Protein AF-0000000078825513 (afdb_homodimer)

Structure (mmCIF, N/CA/C/O backbone):
data_AF-0000000078825513-model_v1
#
loop_
_entity.id
_entity.type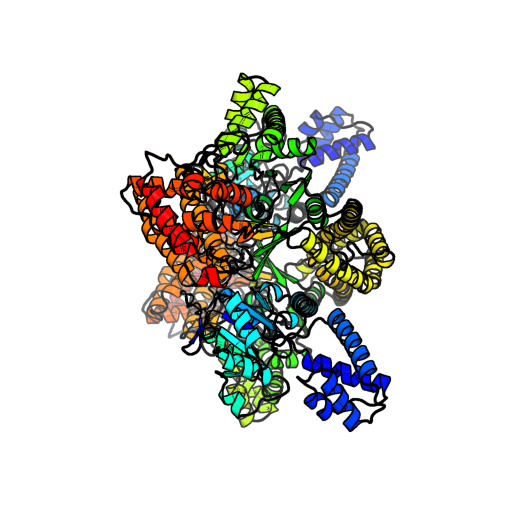
_entity.pdbx_description
1 polymer 'Uncharacterized protein'
#
loop_
_atom_site.group_PDB
_atom_site.id
_atom_site.type_symbol
_atom_site.label_atom_id
_atom_site.label_alt_id
_atom_site.label_comp_id
_atom_site.label_asym_id
_atom_site.label_entity_id
_atom_site.label_seq_id
_atom_site.pdbx_PDB_ins_code
_atom_site.Cartn_x
_atom_site.Cartn_y
_atom_site.Cartn_z
_atom_site.occupancy
_atom_site.B_iso_or_equiv
_atom_site.auth_seq_id
_atom_site.auth_comp_id
_atom_site.auth_asym_id
_atom_site.auth_atom_id
_atom_site.pdbx_PDB_model_num
ATOM 1 N N . MET A 1 1 ? 14.75 -31.297 -30.188 1 24.42 1 MET A N 1
ATOM 2 C CA . MET A 1 1 ? 13.555 -30.5 -29.906 1 24.42 1 MET A CA 1
ATOM 3 C C . MET A 1 1 ? 13.883 -29.016 -29.891 1 24.42 1 MET A C 1
ATOM 5 O O . MET A 1 1 ? 14.711 -28.562 -29.109 1 24.42 1 MET A O 1
ATOM 9 N N . SER A 1 2 ? 13.672 -28.344 -31.016 1 26.52 2 SER A N 1
ATOM 10 C CA . SER A 1 2 ? 14.188 -27.031 -31.375 1 26.52 2 SER A CA 1
ATOM 11 C C . SER A 1 2 ? 13.641 -25.953 -30.469 1 26.52 2 SER A C 1
ATOM 13 O O . SER A 1 2 ? 12.445 -25.938 -30.156 1 26.52 2 SER A O 1
ATOM 15 N N . LYS A 1 3 ? 14.375 -25.375 -29.625 1 41.88 3 LYS A N 1
ATOM 16 C CA . LYS A 1 3 ? 14.219 -24.312 -28.625 1 41.88 3 LYS A CA 1
ATOM 17 C C . LYS A 1 3 ? 13.586 -23.078 -29.234 1 41.88 3 LYS A C 1
ATOM 19 O O . LYS A 1 3 ? 14.078 -22.547 -30.25 1 41.88 3 LYS A O 1
ATOM 24 N N . VAL A 1 4 ? 12.258 -23.031 -29.438 1 36.25 4 VAL A N 1
ATOM 25 C CA . VAL A 1 4 ? 11.5 -21.953 -30.062 1 36.25 4 VAL A CA 1
ATOM 26 C C . VAL A 1 4 ? 11.562 -20.703 -29.188 1 36.25 4 VAL A C 1
ATOM 28 O O . VAL A 1 4 ? 11.695 -20.797 -27.969 1 36.25 4 VAL A O 1
ATOM 31 N N . GLN A 1 5 ? 11.727 -19.406 -29.938 1 39.06 5 GLN A N 1
ATOM 32 C CA . GLN A 1 5 ? 11.922 -18.031 -29.5 1 39.06 5 GLN A CA 1
ATOM 33 C C . GLN A 1 5 ? 10.656 -17.484 -28.828 1 39.06 5 GLN A C 1
ATOM 35 O O . GLN A 1 5 ? 9.578 -17.484 -29.438 1 39.06 5 GLN A O 1
ATOM 40 N N . ARG A 1 6 ? 10.602 -17.406 -27.641 1 48.25 6 ARG A N 1
ATOM 41 C CA . ARG A 1 6 ? 9.492 -16.797 -26.938 1 48.25 6 ARG A CA 1
ATOM 42 C C . ARG A 1 6 ? 9.336 -15.328 -27.312 1 48.25 6 ARG A C 1
ATOM 44 O O . ARG A 1 6 ? 10.32 -14.664 -27.641 1 48.25 6 ARG A O 1
ATOM 51 N N . GLY A 1 7 ? 8.469 -14.797 -28.141 1 42.25 7 GLY A N 1
ATOM 52 C CA . GLY A 1 7 ? 8.188 -13.5 -28.75 1 42.25 7 GLY A CA 1
ATOM 53 C C . GLY A 1 7 ? 8.406 -12.336 -27.797 1 42.25 7 GLY A C 1
ATOM 54 O O . GLY A 1 7 ? 8.797 -11.25 -28.234 1 42.25 7 GLY A O 1
ATOM 55 N N . GLU A 1 8 ? 7.668 -12.062 -26.875 1 48.53 8 GLU A N 1
ATOM 56 C CA . GLU A 1 8 ? 7.695 -10.711 -26.344 1 48.53 8 GLU A CA 1
ATOM 57 C C . GLU A 1 8 ? 8.844 -10.531 -25.344 1 48.53 8 GLU A C 1
ATOM 59 O O . GLU A 1 8 ? 8.898 -11.219 -24.328 1 48.53 8 GLU A O 1
ATOM 64 N N . CYS A 1 9 ? 9.953 -10.422 -26 1 54.16 9 CYS A N 1
ATOM 65 C CA . CYS A 1 9 ? 11.25 -10.203 -25.375 1 54.16 9 CYS A CA 1
ATOM 66 C C . CYS A 1 9 ? 11.234 -8.969 -24.484 1 54.16 9 CYS A C 1
ATOM 68 O O . CYS A 1 9 ? 10.906 -7.871 -24.938 1 54.16 9 CYS A O 1
ATOM 70 N N . LEU A 1 10 ? 11.523 -9.047 -23.047 1 68.06 10 LEU A N 1
ATOM 71 C CA . LEU A 1 10 ? 11.258 -7.902 -22.188 1 68.06 10 LEU A CA 1
ATOM 72 C C . LEU A 1 10 ? 12.523 -7.074 -21.984 1 68.06 10 LEU A C 1
ATOM 74 O O . LEU A 1 10 ? 12.461 -5.844 -21.938 1 68.06 10 LEU A O 1
ATOM 78 N N . ILE A 1 11 ? 13.891 -7.812 -22.094 1 84.88 11 ILE A N 1
ATOM 79 C CA . ILE A 1 11 ? 15.133 -7.094 -21.828 1 84.88 11 ILE A CA 1
ATOM 80 C C . ILE A 1 11 ? 16.141 -7.375 -22.953 1 84.88 11 ILE A C 1
ATOM 82 O O . ILE A 1 11 ? 16.359 -8.531 -23.312 1 84.88 11 ILE A O 1
ATOM 86 N N . ASN A 1 12 ? 16.734 -6.453 -23.734 1 90.44 12 ASN A N 1
ATOM 87 C CA . ASN A 1 12 ? 17.891 -6.555 -24.641 1 90.44 12 ASN A CA 1
ATOM 88 C C . ASN A 1 12 ? 19.188 -6.215 -23.922 1 90.44 12 ASN A C 1
ATOM 90 O O . ASN A 1 12 ? 19.625 -5.059 -23.922 1 90.44 12 ASN A O 1
ATOM 94 N N . PHE A 1 13 ? 19.859 -7.254 -23.406 1 93.62 13 PHE A N 1
ATOM 95 C CA . PHE A 1 13 ? 21.062 -7.066 -22.609 1 93.62 13 PHE A CA 1
ATOM 96 C C . PHE A 1 13 ? 22.312 -7.125 -23.484 1 93.62 13 PHE A C 1
ATOM 98 O O . PHE A 1 13 ? 22.719 -8.203 -23.938 1 93.62 13 PHE A O 1
ATOM 105 N N . GLU A 1 14 ? 22.984 -5.969 -23.766 1 91.12 14 GLU A N 1
ATOM 106 C CA . GLU A 1 14 ? 24.188 -5.852 -24.594 1 91.12 14 GLU A CA 1
ATOM 107 C C . GLU A 1 14 ? 24.016 -6.57 -25.922 1 91.12 14 GLU A C 1
ATOM 109 O O . GLU A 1 14 ? 24.828 -7.414 -26.297 1 91.12 14 GLU A O 1
ATOM 114 N N . SER A 1 15 ? 22.891 -6.523 -26.578 1 88.38 15 SER A N 1
ATOM 115 C CA . SER A 1 15 ? 22.578 -6.988 -27.922 1 88.38 15 SER A CA 1
ATOM 116 C C . SER A 1 15 ? 22.062 -8.43 -27.906 1 88.38 15 SER A C 1
ATOM 118 O O . SER A 1 15 ? 21.953 -9.062 -28.953 1 88.38 15 SER A O 1
ATOM 120 N N . LYS A 1 16 ? 21.922 -9.023 -26.734 1 92.12 16 LYS A N 1
ATOM 121 C CA . LYS A 1 16 ? 21.312 -10.344 -26.609 1 92.12 16 LYS A CA 1
ATOM 122 C C . LYS A 1 16 ? 19.844 -10.234 -26.172 1 92.12 16 LYS A C 1
ATOM 124 O O . LYS A 1 16 ? 19.531 -9.5 -25.234 1 92.12 16 LYS A O 1
ATOM 129 N N . GLN A 1 17 ? 19.047 -10.875 -26.875 1 90.5 17 GLN A N 1
ATOM 130 C CA . GLN A 1 17 ? 17.656 -10.945 -26.469 1 90.5 17 GLN A CA 1
ATOM 131 C C . GLN A 1 17 ? 17.453 -11.961 -25.344 1 90.5 17 GLN A C 1
ATOM 133 O O . GLN A 1 17 ? 17.688 -13.156 -25.531 1 90.5 17 GLN A O 1
ATOM 138 N N . ILE A 1 18 ? 16.969 -11.438 -24.203 1 93.56 18 ILE A N 1
ATOM 139 C CA . ILE A 1 18 ? 16.906 -12.297 -23.016 1 93.56 18 ILE A CA 1
ATOM 140 C C . ILE A 1 18 ? 15.445 -12.578 -22.672 1 93.56 18 ILE A C 1
ATOM 142 O O . ILE A 1 18 ? 14.648 -11.648 -22.5 1 93.56 18 ILE A O 1
ATOM 146 N N . TYR A 1 19 ? 15.195 -13.891 -22.516 1 88.94 19 TYR A N 1
ATOM 147 C CA . TYR A 1 19 ? 13.844 -14.281 -22.125 1 88.94 19 TYR A CA 1
ATOM 148 C C . TYR A 1 19 ? 13.844 -14.969 -20.766 1 88.94 19 TYR A C 1
ATOM 150 O O . TYR A 1 19 ? 12.797 -15.047 -20.109 1 88.94 19 TYR A O 1
ATOM 158 N N . ALA A 1 20 ? 15.008 -15.477 -20.375 1 93.25 20 ALA A N 1
ATOM 159 C CA . ALA A 1 20 ? 15.086 -16.219 -19.109 1 93.25 20 ALA A CA 1
ATOM 160 C C . ALA A 1 20 ? 16.453 -16.016 -18.453 1 93.25 20 ALA A C 1
ATOM 162 O O . ALA A 1 20 ? 17.422 -15.641 -19.109 1 93.25 20 ALA A O 1
ATOM 163 N N . ALA A 1 21 ? 16.422 -16.188 -17.172 1 97.5 21 ALA A N 1
ATOM 164 C CA . ALA A 1 21 ? 17.641 -16.188 -16.375 1 97.5 21 ALA A CA 1
ATOM 165 C C . ALA A 1 21 ? 17.703 -17.438 -15.492 1 97.5 21 ALA A C 1
ATOM 167 O O . ALA A 1 21 ? 16.734 -17.781 -14.82 1 97.5 21 ALA A O 1
ATOM 168 N N . ILE A 1 22 ? 18.828 -18.156 -15.578 1 98.56 22 ILE A N 1
ATOM 169 C CA . ILE A 1 22 ? 19.047 -19.375 -14.781 1 98.56 22 ILE A CA 1
ATOM 170 C C . ILE A 1 22 ? 20.188 -19.125 -13.789 1 98.56 22 ILE A C 1
ATOM 172 O O . ILE A 1 22 ? 21.281 -18.719 -14.172 1 98.56 22 ILE A O 1
ATOM 176 N N . PHE A 1 23 ? 19.875 -19.344 -12.516 1 98.81 23 PHE A N 1
ATOM 177 C CA . PHE A 1 23 ? 20.844 -19.062 -11.469 1 98.81 23 PHE A CA 1
ATOM 178 C C . PHE A 1 23 ? 21.359 -20.359 -10.859 1 98.81 23 PHE A C 1
ATOM 180 O O . PHE A 1 23 ? 20.578 -21.266 -10.539 1 98.81 23 PHE A O 1
ATOM 187 N N . ASP A 1 24 ? 22.703 -20.422 -10.703 1 97.81 24 ASP A N 1
ATOM 188 C CA . ASP A 1 24 ? 23.266 -21.328 -9.719 1 97.81 24 ASP A CA 1
ATOM 189 C C . ASP A 1 24 ? 23.016 -20.828 -8.297 1 97.81 24 ASP A C 1
ATOM 191 O O . ASP A 1 24 ? 22.672 -19.656 -8.102 1 97.81 24 ASP A O 1
ATOM 195 N N . MET A 1 25 ? 23.031 -21.719 -7.32 1 96.5 25 MET A N 1
ATOM 196 C CA . MET A 1 25 ? 22.656 -21.344 -5.961 1 96.5 25 MET A CA 1
ATOM 197 C C . MET A 1 25 ? 23.891 -21.047 -5.121 1 96.5 25 MET A C 1
ATOM 199 O O . MET A 1 25 ? 24.219 -19.875 -4.891 1 96.5 25 MET A O 1
ATOM 203 N N . ASP A 1 26 ? 24.734 -22.078 -4.867 1 93.44 26 ASP A N 1
ATOM 204 C CA . ASP A 1 26 ? 25.859 -21.984 -3.941 1 93.44 26 ASP A CA 1
ATOM 205 C C . ASP A 1 26 ? 27.031 -21.219 -4.566 1 93.44 26 ASP A C 1
ATOM 207 O O . ASP A 1 26 ? 27.516 -21.578 -5.641 1 93.44 26 ASP A O 1
ATOM 211 N N . GLY A 1 27 ? 27.422 -20.188 -3.889 1 94.75 27 GLY A N 1
ATOM 212 C CA . GLY A 1 27 ? 28.516 -19.375 -4.379 1 94.75 27 GLY A CA 1
ATOM 213 C C . GLY A 1 27 ? 28.078 -18.297 -5.344 1 94.75 27 GLY A C 1
ATOM 214 O O . GLY A 1 27 ? 28.797 -17.328 -5.574 1 94.75 27 GLY A O 1
ATOM 215 N N . THR A 1 28 ? 26.859 -18.438 -5.902 1 97.5 28 THR A N 1
ATOM 216 C CA . THR A 1 28 ? 26.328 -17.469 -6.855 1 97.5 28 THR A CA 1
ATOM 217 C C . THR A 1 28 ? 25.281 -16.578 -6.195 1 97.5 28 THR A C 1
ATOM 219 O O . THR A 1 28 ? 25.469 -15.367 -6.074 1 97.5 28 THR A O 1
ATOM 222 N N . MET A 1 29 ? 24.219 -17.141 -5.664 1 98.06 29 MET A N 1
ATOM 223 C CA . MET A 1 29 ? 23.172 -16.391 -4.977 1 98.06 29 MET A CA 1
ATOM 224 C C . MET A 1 29 ? 23.516 -16.219 -3.498 1 98.06 29 MET A C 1
ATOM 226 O O . MET A 1 29 ? 23.25 -15.172 -2.914 1 98.06 29 MET A O 1
ATOM 230 N N . PHE A 1 30 ? 24.047 -17.344 -2.936 1 97 30 PHE A N 1
ATOM 231 C CA . PHE A 1 30 ? 24.312 -17.391 -1.501 1 97 30 PHE A CA 1
ATOM 232 C C . PHE A 1 30 ? 25.797 -17.578 -1.221 1 97 30 PHE A C 1
ATOM 234 O O . PHE A 1 30 ? 26.469 -18.312 -1.945 1 97 30 PHE A O 1
ATOM 241 N N . ASP A 1 31 ? 26.25 -16.969 -0.209 1 95.31 31 ASP A N 1
ATOM 242 C CA . ASP A 1 31 ? 27.641 -17.109 0.197 1 95.31 31 ASP A CA 1
ATOM 243 C C . ASP A 1 31 ? 27.844 -18.375 1.033 1 95.31 31 ASP A C 1
ATOM 245 O O . ASP A 1 31 ? 28.375 -18.312 2.143 1 95.31 31 ASP A O 1
ATOM 249 N N . THR A 1 32 ? 27.422 -19.453 0.497 1 92.06 32 THR A N 1
ATOM 250 C CA . THR A 1 32 ? 27.422 -20.719 1.213 1 92.06 32 THR A CA 1
ATOM 251 C C . THR A 1 32 ? 28.812 -21.344 1.227 1 92.06 32 THR A C 1
ATOM 253 O O . THR A 1 32 ? 29.156 -22.109 2.137 1 92.06 32 THR A O 1
ATOM 256 N N . GLU A 1 33 ? 29.641 -21.031 0.26 1 89.75 33 GLU A N 1
ATOM 257 C CA . GLU A 1 33 ? 30.984 -21.594 0.197 1 89.75 33 GLU A CA 1
ATOM 258 C C . GLU A 1 33 ? 31.844 -21.094 1.349 1 89.75 33 GLU A C 1
ATOM 260 O O . GLU A 1 33 ? 32.562 -21.875 1.994 1 89.75 33 GLU A O 1
ATOM 265 N N . ARG A 1 34 ? 31.781 -19.828 1.571 1 91.19 34 ARG A N 1
ATOM 266 C CA . ARG A 1 34 ? 32.531 -19.266 2.693 1 91.19 34 ARG A CA 1
ATOM 267 C C . ARG A 1 34 ? 31.984 -19.781 4.023 1 91.19 34 ARG A C 1
ATOM 269 O O . ARG A 1 34 ? 32.75 -20.016 4.957 1 91.19 34 ARG A O 1
ATOM 276 N N . LEU A 1 35 ? 30.719 -19.859 4.07 1 92.06 35 LEU A N 1
ATOM 277 C CA . LEU A 1 35 ? 30.125 -20.438 5.273 1 92.06 35 LEU A CA 1
ATOM 278 C C . LEU A 1 35 ? 30.641 -21.844 5.516 1 92.06 35 LEU A C 1
ATOM 280 O O . LEU A 1 35 ? 31.031 -22.188 6.637 1 92.06 35 LEU A O 1
ATOM 284 N N . ARG A 1 36 ? 30.641 -22.672 4.477 1 89.19 36 ARG A N 1
ATOM 285 C CA . ARG A 1 36 ? 31.125 -24.047 4.566 1 89.19 36 ARG A CA 1
ATOM 286 C C . ARG A 1 36 ? 32.594 -24.094 4.984 1 89.19 36 ARG A C 1
ATOM 288 O O . ARG A 1 36 ? 32.969 -24.906 5.828 1 89.19 36 ARG A O 1
ATOM 295 N N . ILE A 1 37 ? 33.344 -23.25 4.426 1 90.81 37 ILE A N 1
ATOM 296 C CA . ILE A 1 37 ? 34.781 -23.172 4.738 1 90.81 37 ILE A CA 1
ATOM 297 C C . ILE A 1 37 ? 34.969 -22.844 6.223 1 90.81 37 ILE A C 1
ATOM 299 O O . ILE A 1 37 ? 35.719 -23.516 6.918 1 90.81 37 ILE A O 1
ATOM 303 N N . ASN A 1 38 ? 34.25 -21.875 6.672 1 93.19 38 ASN A N 1
ATOM 304 C CA . ASN A 1 38 ? 34.344 -21.469 8.07 1 93.19 38 ASN A CA 1
ATOM 305 C C . ASN A 1 38 ? 33.906 -22.578 9.016 1 93.19 38 ASN A C 1
ATOM 307 O O . ASN A 1 38 ? 34.531 -22.781 10.062 1 93.19 38 ASN A O 1
ATOM 311 N N . MET A 1 39 ? 32.906 -23.328 8.625 1 93.19 39 MET A N 1
ATOM 312 C CA . MET A 1 39 ? 32.406 -24.406 9.469 1 93.19 39 MET A CA 1
ATOM 313 C C . MET A 1 39 ? 33.375 -25.578 9.492 1 93.19 39 MET A C 1
ATOM 315 O O . MET A 1 39 ? 33.562 -26.219 10.531 1 93.19 39 MET A O 1
ATOM 319 N N . LEU A 1 40 ? 34 -25.875 8.383 1 93.25 40 LEU A N 1
ATOM 320 C CA . LEU A 1 40 ? 35 -26.938 8.312 1 93.25 40 LEU A CA 1
ATOM 321 C C . LEU A 1 40 ? 36.219 -26.594 9.148 1 93.25 40 LEU A C 1
ATOM 323 O O . LEU A 1 40 ? 36.75 -27.438 9.859 1 93.25 40 LEU A O 1
ATOM 327 N N . LYS A 1 41 ? 36.594 -25.328 9.016 1 94.25 41 LYS A N 1
ATOM 328 C CA . LYS A 1 41 ? 37.719 -24.859 9.812 1 94.25 41 LYS A CA 1
ATOM 329 C C . LYS A 1 41 ? 37.438 -25 11.305 1 94.25 41 LYS A C 1
ATOM 331 O O . LYS A 1 41 ? 38.25 -25.547 12.055 1 94.25 41 LYS A O 1
ATOM 336 N N . SER A 1 42 ? 36.344 -24.562 11.719 1 94.88 42 SER A N 1
ATOM 337 C CA . SER A 1 42 ? 35.969 -24.609 13.125 1 94.88 42 SER A CA 1
ATOM 338 C C . SER A 1 42 ? 35.812 -26.047 13.617 1 94.88 42 SER A C 1
ATOM 340 O O . SER A 1 42 ? 36.219 -26.359 14.734 1 94.88 42 SER A O 1
ATOM 342 N N . SER A 1 43 ? 35.219 -26.875 12.758 1 95.69 43 SER A N 1
ATOM 343 C CA . SER A 1 43 ? 35 -28.281 13.125 1 95.69 43 SER A CA 1
ATOM 344 C C . SER A 1 43 ? 36.312 -29.031 13.234 1 95.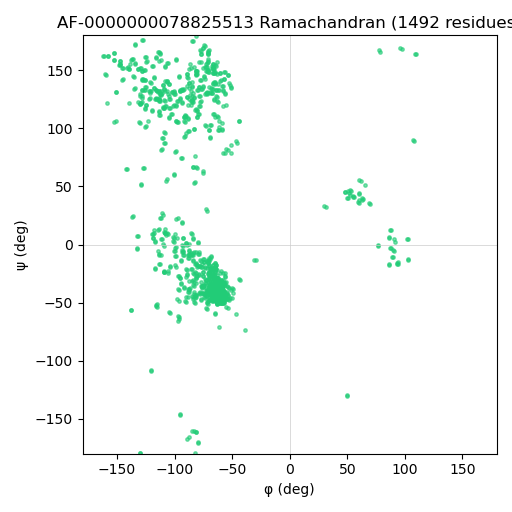69 43 SER A C 1
ATOM 346 O O . SER A 1 43 ? 36.5 -29.859 14.141 1 95.69 43 SER A O 1
ATOM 348 N N . SER A 1 44 ? 37.188 -28.797 12.312 1 95.81 44 SER A N 1
ATOM 349 C CA . SER A 1 44 ? 38.531 -29.422 12.359 1 95.81 44 SER A CA 1
ATOM 350 C C . SER A 1 44 ? 39.281 -29 13.617 1 95.81 44 SER A C 1
ATOM 352 O O . SER A 1 44 ? 39.938 -29.828 14.258 1 95.81 44 SER A O 1
ATOM 354 N N . LYS A 1 45 ? 39.125 -27.703 13.938 1 95.75 45 LYS A N 1
ATOM 355 C CA . LYS A 1 45 ? 39.781 -27.188 15.148 1 95.75 45 LYS A CA 1
ATOM 356 C C . LYS A 1 45 ? 39.188 -27.859 16.391 1 95.75 45 LYS A C 1
ATOM 358 O O . LYS A 1 45 ? 39.938 -28.219 17.312 1 95.75 45 LYS A O 1
ATOM 363 N N . LEU A 1 46 ? 38 -28.031 16.391 1 95.75 46 LEU A N 1
ATOM 364 C CA . LEU A 1 46 ? 37.344 -28.609 17.547 1 95.75 46 LEU A CA 1
ATOM 365 C C . LEU A 1 46 ? 37.656 -30.094 17.688 1 95.75 46 LEU A C 1
ATOM 367 O O . LEU A 1 46 ? 37.969 -30.578 18.781 1 95.75 46 LEU A O 1
ATOM 371 N N . ILE A 1 47 ? 37.656 -30.875 16.578 1 95.56 47 ILE A N 1
ATOM 372 C CA . ILE A 1 47 ? 37.75 -32.312 16.609 1 95.56 47 ILE A CA 1
ATOM 373 C C . ILE A 1 47 ? 39.219 -32.75 16.562 1 95.56 47 ILE A C 1
ATOM 375 O O . ILE A 1 47 ? 39.625 -33.656 17.281 1 95.56 47 ILE A O 1
ATOM 379 N N . TYR A 1 48 ? 40 -32.156 15.688 1 94.25 48 TYR A N 1
ATOM 380 C CA . TYR A 1 48 ? 41.344 -32.562 15.422 1 94.25 48 TYR A CA 1
ATOM 381 C C . TYR A 1 48 ? 42.344 -31.656 16.172 1 94.25 48 TYR A C 1
ATOM 383 O O . TYR A 1 48 ? 43.5 -32.031 16.344 1 94.25 48 TYR A O 1
ATOM 391 N N . GLY A 1 49 ? 41.875 -30.484 16.609 1 93.56 49 GLY A N 1
ATOM 392 C CA . GLY A 1 49 ? 42.75 -29.578 17.344 1 93.56 49 GLY A CA 1
ATOM 393 C C . GLY A 1 49 ? 43.406 -28.547 16.469 1 93.56 49 GLY A C 1
ATOM 394 O O . GLY A 1 49 ? 44.062 -27.625 16.969 1 93.56 49 GLY A O 1
ATOM 395 N N . GLU A 1 50 ? 43.375 -28.812 15.188 1 93.44 50 GLU A N 1
ATOM 396 C CA . GLU A 1 50 ? 43.938 -27.875 14.234 1 93.44 50 GLU A CA 1
ATOM 397 C C . GLU A 1 50 ? 42.938 -27.531 13.125 1 93.44 50 GLU A C 1
ATOM 399 O O . GLU A 1 50 ? 42.219 -28.422 12.633 1 93.44 50 GLU A O 1
ATOM 404 N N . SER A 1 51 ? 42.938 -26.203 12.695 1 94.06 51 SER A N 1
ATOM 405 C CA . SER A 1 51 ? 42.094 -25.797 11.586 1 94.06 51 SER A CA 1
ATOM 406 C C . SER A 1 51 ? 42.656 -26.281 10.25 1 94.06 51 SER A C 1
ATOM 408 O O . SER A 1 51 ? 43.875 -26.328 10.055 1 94.06 51 SER A O 1
ATOM 410 N N . MET A 1 52 ? 41.75 -26.625 9.367 1 93.38 52 MET A N 1
ATOM 411 C CA . MET A 1 52 ? 42.188 -26.953 8.008 1 93.38 52 MET A CA 1
ATOM 412 C C . MET A 1 52 ? 42.875 -25.766 7.355 1 93.38 52 MET A C 1
ATOM 414 O O . MET A 1 52 ? 42.469 -24.609 7.578 1 93.38 52 MET A O 1
ATOM 418 N N . THR A 1 53 ? 43.781 -26.047 6.551 1 91.81 53 THR A N 1
ATOM 419 C CA . THR A 1 53 ? 44.5 -24.969 5.859 1 91.81 53 THR A CA 1
ATOM 420 C C . THR A 1 53 ? 43.625 -24.375 4.762 1 91.81 53 THR A C 1
ATOM 422 O O . THR A 1 53 ? 42.781 -25.062 4.18 1 91.81 53 THR A O 1
ATOM 425 N N . ASP A 1 54 ? 43.875 -23.109 4.492 1 89.62 54 ASP A N 1
ATOM 426 C CA . ASP A 1 54 ? 43.156 -22.422 3.432 1 89.62 54 ASP A CA 1
ATOM 427 C C . ASP A 1 54 ? 43.375 -23.094 2.084 1 89.62 54 ASP A C 1
ATOM 429 O O . ASP A 1 54 ? 42.438 -23.188 1.271 1 89.62 54 ASP A O 1
ATOM 433 N N . LYS A 1 55 ? 44.562 -23.531 1.91 1 88.19 55 LYS A N 1
ATOM 434 C CA . LYS A 1 55 ? 44.875 -24.188 0.652 1 88.19 55 LYS A CA 1
ATOM 435 C C . LYS A 1 55 ? 44.062 -25.469 0.467 1 88.19 55 LYS A C 1
ATOM 437 O O . LYS A 1 55 ? 43.5 -25.703 -0.605 1 88.19 55 LYS A O 1
ATOM 442 N N . LEU A 1 56 ? 44.094 -26.25 1.474 1 89.81 56 LEU A N 1
ATOM 443 C CA . LEU A 1 56 ? 43.312 -27.484 1.412 1 89.81 56 LEU A CA 1
ATOM 444 C C . LEU A 1 56 ? 41.844 -27.188 1.147 1 89.81 56 LEU A C 1
ATOM 446 O O . LEU A 1 56 ? 41.219 -27.859 0.333 1 89.81 56 LEU A O 1
ATOM 450 N N . LEU A 1 57 ? 41.406 -26.219 1.866 1 89.62 57 LEU A N 1
ATOM 451 C CA . LEU A 1 57 ? 40 -25.859 1.741 1 89.62 57 LEU A CA 1
ATOM 452 C C . LEU A 1 57 ? 39.688 -25.359 0.333 1 89.62 57 LEU A C 1
ATOM 454 O O . LEU A 1 57 ? 38.656 -25.734 -0.249 1 89.62 57 LEU A O 1
ATOM 458 N N . LEU A 1 58 ? 40.438 -24.562 -0.232 1 86.12 58 LEU A N 1
ATOM 459 C CA . LEU A 1 58 ? 40.281 -24.031 -1.584 1 86.12 58 LEU A CA 1
ATOM 460 C C . LEU A 1 58 ? 40.312 -25.156 -2.611 1 86.12 58 LEU A C 1
ATOM 462 O O . LEU A 1 58 ? 39.562 -25.172 -3.574 1 86.12 58 LEU A O 1
ATOM 466 N N . ASP A 1 59 ? 41.219 -26.109 -2.328 1 82.38 59 ASP A N 1
ATOM 467 C CA . ASP A 1 59 ? 41.406 -27.234 -3.238 1 82.38 59 ASP A CA 1
ATOM 468 C C . ASP A 1 59 ? 40.188 -28.172 -3.188 1 82.38 59 ASP A C 1
ATOM 470 O O . ASP A 1 59 ? 39.938 -28.906 -4.141 1 82.38 59 ASP A O 1
ATOM 474 N N . SER A 1 60 ? 39.531 -28.125 -2.158 1 82.44 60 SER A N 1
ATOM 475 C CA . SER A 1 60 ? 38.406 -29.016 -1.966 1 82.44 60 SER A CA 1
ATOM 476 C C . SER A 1 60 ? 37.094 -28.422 -2.533 1 82.44 60 SER A C 1
ATOM 478 O O . SER A 1 60 ? 36.094 -29.109 -2.598 1 82.44 60 SER A O 1
ATOM 480 N N . LEU A 1 61 ? 37.156 -27.141 -2.865 1 78.5 61 LEU A N 1
ATOM 481 C CA . LEU A 1 61 ? 35.969 -26.5 -3.41 1 78.5 61 LEU A CA 1
ATOM 482 C C . LEU A 1 61 ? 35.562 -27.125 -4.738 1 78.5 61 LEU A C 1
ATOM 484 O O . LEU A 1 61 ? 36.406 -27.25 -5.648 1 78.5 61 LEU A O 1
ATOM 488 N N . GLY A 1 62 ? 34.344 -27.562 -4.906 1 67.94 62 GLY A N 1
ATOM 489 C CA . GLY A 1 62 ? 33.781 -28.062 -6.16 1 67.94 62 GLY A CA 1
ATOM 490 C C . GLY A 1 62 ? 34.031 -29.547 -6.355 1 67.94 62 GLY A C 1
ATOM 491 O O . GLY A 1 62 ? 33.656 -30.109 -7.383 1 67.94 62 GLY A O 1
ATOM 492 N N . VAL A 1 63 ? 34.781 -30.156 -5.371 1 71.12 63 VAL A N 1
ATOM 493 C CA . VAL A 1 63 ? 35.031 -31.594 -5.5 1 71.12 63 VAL A CA 1
ATOM 494 C C . VAL A 1 63 ? 34.062 -32.375 -4.621 1 71.12 63 VAL A C 1
ATOM 496 O O . VAL A 1 63 ? 33.375 -31.797 -3.758 1 71.12 63 VAL A O 1
ATOM 499 N N . ASN A 1 64 ? 33.906 -33.625 -4.969 1 72.12 64 ASN A N 1
ATOM 500 C CA . ASN A 1 64 ? 32.969 -34.438 -4.164 1 72.12 64 ASN A CA 1
ATOM 501 C C . ASN A 1 64 ? 33.594 -34.781 -2.809 1 72.12 64 ASN A C 1
ATOM 503 O O . ASN A 1 64 ? 34.781 -34.531 -2.58 1 72.12 64 ASN A O 1
ATOM 507 N N . ALA A 1 65 ? 32.781 -35.344 -1.972 1 77.88 65 ALA A N 1
ATOM 508 C CA . ALA A 1 65 ? 33.188 -35.594 -0.586 1 77.88 65 ALA A CA 1
ATOM 509 C C . ALA A 1 65 ? 34.344 -36.594 -0.512 1 77.88 65 ALA A C 1
ATOM 511 O O . ALA A 1 65 ? 35.219 -36.438 0.316 1 77.88 65 ALA A O 1
ATOM 512 N N . LYS A 1 66 ? 34.281 -37.562 -1.423 1 80.56 66 LYS A N 1
ATOM 513 C CA . LYS A 1 66 ? 35.312 -38.594 -1.409 1 80.56 66 LYS A CA 1
ATOM 514 C C . LYS A 1 66 ? 36.656 -38 -1.768 1 80.56 66 LYS A C 1
ATOM 516 O O . LYS A 1 66 ? 37.656 -38.281 -1.099 1 80.56 66 LYS A O 1
ATOM 521 N N . MET A 1 67 ? 36.656 -37.219 -2.742 1 82.44 67 MET A N 1
ATOM 522 C CA . MET A 1 67 ? 37.906 -36.594 -3.178 1 82.44 67 MET A CA 1
ATOM 523 C C . MET A 1 67 ? 38.406 -35.625 -2.129 1 82.44 67 MET A C 1
ATOM 525 O O . MET A 1 67 ? 39.625 -35.531 -1.892 1 82.44 67 MET A O 1
ATOM 529 N N . ALA A 1 68 ? 37.562 -34.906 -1.59 1 87.25 68 ALA A N 1
ATOM 530 C CA . ALA A 1 68 ? 37.969 -33.969 -0.539 1 87.25 68 ALA A CA 1
ATOM 531 C C . ALA A 1 68 ? 38.594 -34.688 0.644 1 87.25 68 ALA A C 1
ATOM 533 O O . ALA A 1 68 ? 39.562 -34.219 1.229 1 87.25 68 ALA A O 1
ATOM 534 N N . GLU A 1 69 ? 38 -35.812 0.959 1 90.5 69 GLU A N 1
ATOM 535 C CA . GLU A 1 69 ? 38.562 -36.625 2.037 1 90.5 69 GLU A CA 1
ATOM 536 C C . GLU A 1 69 ? 39.969 -37.094 1.706 1 90.5 69 GLU A C 1
ATOM 538 O O . GLU A 1 69 ? 40.875 -37.062 2.564 1 90.5 69 GLU A O 1
ATOM 543 N N . GLU A 1 70 ? 40.156 -37.5 0.53 1 92.06 70 GLU A N 1
ATOM 544 C CA . GLU A 1 70 ? 41.469 -37.969 0.096 1 92.06 70 GLU A CA 1
ATOM 545 C C . GLU A 1 70 ? 42.5 -36.844 0.199 1 92.06 70 GLU A C 1
ATOM 547 O O . GLU A 1 70 ? 43.625 -37.094 0.634 1 92.06 70 GLU A O 1
ATOM 552 N N . LEU A 1 71 ? 42.125 -35.719 -0.154 1 92 71 LEU A N 1
ATOM 553 C CA . LEU A 1 71 ? 43 -34.562 -0.087 1 92 71 LEU A CA 1
ATOM 554 C C . LEU A 1 71 ? 43.375 -34.219 1.358 1 92 71 LEU A C 1
ATOM 556 O O . LEU A 1 71 ? 44.531 -33.906 1.654 1 92 71 LEU A O 1
ATOM 560 N N . ALA A 1 72 ? 42.438 -34.312 2.207 1 93.19 72 ALA A N 1
ATOM 561 C CA . ALA A 1 72 ? 42.656 -34.031 3.623 1 93.19 72 ALA A CA 1
ATOM 562 C C . ALA A 1 72 ? 43.594 -35.094 4.238 1 93.19 72 ALA A C 1
ATOM 564 O O . ALA A 1 72 ? 44.5 -34.75 5.004 1 93.19 72 ALA A O 1
ATOM 565 N N . LYS A 1 73 ? 43.375 -36.281 3.85 1 92.81 73 LYS A N 1
ATOM 566 C CA . LYS A 1 73 ? 44.188 -37.344 4.379 1 92.81 73 LYS A CA 1
ATOM 567 C C . LYS A 1 73 ? 45.625 -37.25 3.855 1 92.81 73 LYS A C 1
ATOM 569 O O . LYS A 1 73 ? 46.562 -37.625 4.559 1 92.81 73 LYS A O 1
ATOM 574 N N . LYS A 1 74 ? 45.719 -36.875 2.666 1 93.69 74 LYS A N 1
ATOM 575 C CA . LYS A 1 74 ? 47.031 -36.656 2.104 1 93.69 74 LYS A CA 1
ATOM 576 C C . LYS A 1 74 ? 47.812 -35.562 2.885 1 93.69 74 LYS A C 1
ATOM 578 O O . LYS A 1 74 ? 49.031 -35.656 3.059 1 93.69 74 LYS A O 1
ATOM 583 N N . GLN A 1 75 ? 47.156 -34.625 3.305 1 92.31 75 GLN A N 1
ATOM 584 C CA . GLN A 1 75 ? 47.75 -33.5 3.99 1 92.31 75 GLN A CA 1
ATOM 585 C C . GLN A 1 75 ? 47.969 -33.812 5.469 1 92.31 75 GLN A C 1
ATOM 587 O O . GLN A 1 75 ? 49 -33.469 6.039 1 92.31 75 GLN A O 1
ATOM 592 N N . TYR A 1 76 ? 47.031 -34.438 6.152 1 93.06 76 TYR A N 1
ATOM 593 C CA . TYR A 1 76 ? 47.031 -34.562 7.605 1 93.06 76 TYR A CA 1
ATOM 594 C C . TYR A 1 76 ? 47.25 -36 8.031 1 93.06 76 TYR A C 1
ATOM 596 O O . TYR A 1 76 ? 47.406 -36.281 9.219 1 93.06 76 TYR A O 1
ATOM 604 N N . GLY A 1 77 ? 47.219 -36.906 7.051 1 91.88 77 GLY A N 1
ATOM 605 C CA . GLY A 1 77 ? 47.438 -38.312 7.363 1 91.88 77 GLY A CA 1
ATOM 606 C C . GLY A 1 77 ? 46.188 -39.156 7.234 1 91.88 77 GLY A C 1
ATOM 607 O O . GLY A 1 77 ? 45.062 -38.625 7.25 1 91.88 77 GLY A O 1
ATOM 608 N N . GLU A 1 78 ? 46.312 -40.438 7.18 1 91.56 78 GLU A N 1
ATOM 609 C CA . GLU A 1 78 ? 45.25 -41.406 6.934 1 91.56 78 GLU A CA 1
ATOM 610 C C . GLU A 1 78 ? 44.281 -41.438 8.094 1 91.56 78 GLU A C 1
ATOM 612 O O . GLU A 1 78 ? 43.094 -41.781 7.906 1 91.56 78 GLU A O 1
ATOM 617 N N . ASN A 1 79 ? 44.688 -41.062 9.234 1 91.88 79 ASN A N 1
ATOM 618 C CA . ASN A 1 79 ? 43.844 -41.125 10.422 1 91.88 79 ASN A CA 1
ATOM 619 C C . ASN A 1 79 ? 43.094 -39.812 10.648 1 91.88 79 ASN A C 1
ATOM 621 O O . ASN A 1 79 ? 42.406 -39.656 11.664 1 91.88 79 ASN A O 1
ATOM 625 N N . TYR A 1 80 ? 43.219 -38.906 9.734 1 93.88 80 TYR A N 1
ATOM 626 C CA . TYR A 1 80 ? 42.469 -37.656 9.844 1 93.88 80 TYR A CA 1
ATOM 627 C C . TYR A 1 80 ? 40.969 -37.938 9.805 1 93.88 80 TYR A C 1
ATOM 629 O O . TYR A 1 80 ? 40.469 -38.531 8.867 1 93.88 80 TYR A O 1
ATOM 637 N N . PRO A 1 81 ? 40.25 -37.531 10.797 1 94.44 81 PRO A N 1
ATOM 638 C CA . PRO A 1 81 ? 38.812 -37.875 10.891 1 94.44 81 PRO A CA 1
ATOM 639 C C . PRO A 1 81 ? 37.938 -36.938 10.031 1 94.44 81 PRO A C 1
ATOM 641 O O . PRO A 1 81 ? 37.062 -36.281 10.547 1 94.44 81 PRO A O 1
ATOM 644 N N . TYR A 1 82 ? 38.094 -37.031 8.789 1 94.06 82 TYR A N 1
ATOM 645 C CA . TYR A 1 82 ? 37.438 -36.125 7.863 1 94.06 82 TYR A CA 1
ATOM 646 C C . TYR A 1 82 ? 35.906 -36.312 7.914 1 94.06 82 TYR A C 1
ATOM 648 O O . TYR A 1 82 ? 35.156 -35.312 7.848 1 94.06 82 TYR A O 1
ATOM 656 N N . GLU A 1 83 ? 35.469 -37.469 8.016 1 92.5 83 GLU A N 1
ATOM 657 C CA . GLU A 1 83 ? 34.031 -37.75 8.031 1 92.5 83 GLU A CA 1
ATOM 658 C C . GLU A 1 83 ? 33.375 -37.125 9.242 1 92.5 83 GLU A C 1
ATOM 660 O O . GLU A 1 83 ? 32.281 -36.562 9.125 1 92.5 83 GLU A O 1
ATOM 665 N N . ASP A 1 84 ? 34 -37.281 10.344 1 94.06 84 ASP A N 1
ATOM 666 C CA . ASP A 1 84 ? 33.469 -36.656 11.562 1 94.06 84 ASP A CA 1
ATOM 667 C C . ASP A 1 84 ? 33.5 -35.156 11.469 1 94.06 84 ASP A C 1
ATOM 669 O O . ASP A 1 84 ? 32.562 -34.469 11.945 1 94.06 84 ASP A O 1
ATOM 673 N N . ILE A 1 85 ? 34.5 -34.625 10.961 1 94.62 85 ILE A N 1
ATOM 674 C CA . ILE A 1 85 ? 34.625 -33.188 10.797 1 94.62 85 ILE A CA 1
ATOM 675 C C . ILE A 1 85 ? 33.531 -32.688 9.859 1 94.62 85 ILE A C 1
ATOM 677 O O . ILE A 1 85 ? 32.875 -31.656 10.141 1 94.62 85 ILE A O 1
ATOM 681 N N . ARG A 1 86 ? 33.281 -33.344 8.812 1 92.19 86 ARG A N 1
ATOM 682 C CA . ARG A 1 86 ? 32.25 -32.969 7.855 1 92.19 86 ARG A CA 1
ATOM 683 C C . ARG A 1 86 ? 30.875 -33 8.5 1 92.19 86 ARG A C 1
ATOM 685 O O . ARG A 1 86 ? 30.062 -32.094 8.297 1 92.19 86 ARG A O 1
ATOM 692 N N . LYS A 1 87 ? 30.656 -34 9.211 1 91.12 87 LYS A N 1
ATOM 693 C CA . LYS A 1 87 ? 29.391 -34.125 9.906 1 91.12 87 LYS A CA 1
ATOM 694 C C . LYS A 1 87 ? 29.172 -32.969 10.883 1 91.12 87 LYS A C 1
ATOM 696 O O . LYS A 1 87 ? 28.094 -32.406 10.961 1 91.12 87 LYS A O 1
ATOM 701 N N . LYS A 1 88 ? 30.172 -32.688 11.586 1 93.38 88 LYS A N 1
ATOM 702 C CA . LYS A 1 88 ? 30.094 -31.562 12.523 1 93.38 88 LYS A CA 1
ATOM 703 C C . LYS A 1 88 ? 29.906 -30.234 11.797 1 93.38 88 LYS A C 1
ATOM 705 O O . LYS A 1 88 ? 29.172 -29.375 12.266 1 93.38 88 LYS A O 1
ATOM 710 N N . ALA A 1 89 ? 30.594 -30.078 10.719 1 92.81 89 ALA A N 1
ATOM 711 C CA . ALA A 1 89 ? 30.438 -28.875 9.898 1 92.81 89 ALA A CA 1
ATOM 712 C C . ALA A 1 89 ? 29 -28.75 9.406 1 92.81 89 ALA A C 1
ATOM 714 O O . ALA A 1 89 ? 28.453 -27.641 9.359 1 92.81 89 ALA A O 1
ATOM 715 N N . ASP A 1 90 ? 28.406 -29.812 9.039 1 87.56 90 ASP A N 1
ATOM 716 C CA . ASP A 1 90 ? 27.016 -29.812 8.617 1 87.56 90 ASP A CA 1
ATOM 717 C C . ASP A 1 90 ? 26.094 -29.328 9.734 1 87.56 90 ASP A C 1
ATOM 719 O O . ASP A 1 90 ? 25.188 -28.531 9.5 1 87.56 90 ASP A O 1
ATOM 723 N N . GLU A 1 91 ? 26.359 -29.781 10.828 1 88.06 91 GLU A N 1
ATOM 724 C CA . GLU A 1 91 ? 25.594 -29.359 12 1 88.06 91 GLU A CA 1
ATOM 725 C C . GLU A 1 91 ? 25.75 -27.859 12.25 1 88.06 91 GLU A C 1
ATOM 727 O O . GLU A 1 91 ? 24.766 -27.172 12.523 1 88.06 91 GLU A O 1
ATOM 732 N N . TYR A 1 92 ? 26.953 -27.406 12.195 1 91.31 92 TYR A N 1
ATOM 733 C CA . TYR A 1 92 ? 27.219 -25.984 12.406 1 91.31 92 TYR A CA 1
ATOM 734 C C . TYR A 1 92 ? 26.547 -25.141 11.336 1 91.31 92 TYR A C 1
ATOM 736 O O . TYR A 1 92 ? 26.062 -24.047 11.625 1 91.31 92 TYR A O 1
ATOM 744 N N . GLU A 1 93 ? 26.578 -25.625 10.211 1 88.5 93 GLU A N 1
ATOM 745 C CA . GLU A 1 93 ? 25.953 -24.906 9.109 1 88.5 93 GLU A CA 1
ATOM 746 C C . GLU A 1 93 ? 24.453 -24.75 9.32 1 88.5 93 GLU A C 1
ATOM 748 O O . GLU A 1 93 ? 23.906 -23.656 9.156 1 88.5 93 GLU A O 1
ATOM 753 N N . VAL A 1 94 ? 23.859 -25.766 9.664 1 81 94 VAL A N 1
ATOM 754 C CA . VAL A 1 94 ? 22.422 -25.75 9.914 1 81 94 VAL A CA 1
ATOM 755 C C . VAL A 1 94 ? 22.109 -24.797 11.062 1 81 94 VAL A C 1
ATOM 757 O O . VAL A 1 94 ? 21.172 -24 10.977 1 81 94 VAL A O 1
ATOM 760 N N . LYS A 1 95 ? 22.859 -24.875 12.07 1 82.81 95 LYS A N 1
ATOM 761 C CA . LYS A 1 95 ? 22.672 -24 13.227 1 82.81 95 LYS A CA 1
ATOM 762 C C . LYS A 1 95 ? 22.844 -22.531 12.836 1 82.81 95 LYS A C 1
ATOM 764 O O . LYS A 1 95 ? 22.078 -21.672 13.289 1 82.81 95 LYS A O 1
ATOM 769 N N . TYR A 1 96 ? 23.828 -22.328 12.117 1 88.06 96 TYR A N 1
ATOM 770 C CA . TYR A 1 96 ? 24.078 -20.969 11.664 1 88.06 96 TYR A CA 1
ATOM 771 C C . TYR A 1 96 ? 22.891 -20.422 10.875 1 88.06 96 TYR A C 1
ATOM 773 O O . TYR A 1 96 ? 22.438 -19.312 11.117 1 88.06 96 TYR A O 1
ATOM 781 N N . ILE A 1 97 ? 22.438 -21.141 9.938 1 84.44 97 ILE A N 1
ATOM 782 C CA . ILE A 1 97 ? 21.375 -20.703 9.039 1 84.44 97 ILE A CA 1
ATOM 783 C C . ILE A 1 97 ? 20.094 -20.484 9.836 1 84.44 97 ILE A C 1
ATOM 785 O O . ILE A 1 97 ? 19.344 -19.547 9.578 1 84.44 97 ILE A O 1
ATOM 789 N N . ARG A 1 98 ? 19.875 -21.312 10.727 1 73.06 98 ARG A N 1
ATOM 790 C CA . ARG A 1 98 ? 18.703 -21.188 11.578 1 73.06 98 ARG A CA 1
ATOM 791 C C . ARG A 1 98 ? 18.75 -19.906 12.406 1 73.06 98 ARG A C 1
ATOM 793 O O . ARG A 1 98 ? 17.719 -19.266 12.625 1 73.06 98 ARG A O 1
ATOM 800 N N . HIS A 1 99 ? 19.891 -19.5 12.805 1 76.62 99 HIS A N 1
ATOM 801 C CA . HIS A 1 99 ? 20.031 -18.359 13.695 1 76.62 99 HIS A CA 1
ATOM 802 C C . HIS A 1 99 ? 20.219 -17.062 12.914 1 76.62 99 HIS A C 1
ATOM 804 O O . HIS A 1 99 ? 19.703 -16.016 13.305 1 76.62 99 HIS A O 1
ATOM 810 N N . ASN A 1 100 ? 20.938 -17.188 11.844 1 83.38 100 ASN A N 1
ATOM 811 C CA . ASN A 1 100 ? 21.359 -15.961 11.164 1 83.38 100 ASN A CA 1
ATOM 812 C C . ASN A 1 100 ? 20.703 -15.836 9.797 1 83.38 100 ASN A C 1
ATOM 814 O O . ASN A 1 100 ? 20.766 -14.773 9.172 1 83.38 100 ASN A O 1
ATOM 818 N N . GLY A 1 101 ? 20.078 -16.859 9.422 1 85.88 101 GLY A N 1
ATOM 819 C CA . GLY A 1 101 ? 19.609 -16.891 8.047 1 85.88 101 GLY A CA 1
ATOM 820 C C . GLY A 1 101 ? 20.703 -17.234 7.055 1 85.88 101 GLY A C 1
ATOM 821 O O . GLY A 1 101 ? 21.891 -17.25 7.402 1 85.88 101 GLY A O 1
ATOM 822 N N . ILE A 1 102 ? 20.328 -17.562 5.883 1 92.31 102 ILE A N 1
ATOM 823 C CA . ILE A 1 102 ? 21.281 -17.891 4.828 1 92.31 102 ILE A CA 1
ATOM 824 C C . ILE A 1 102 ? 21.969 -16.609 4.348 1 92.31 102 ILE A C 1
ATOM 826 O O . ILE A 1 102 ? 21.328 -15.562 4.234 1 92.31 102 ILE A O 1
ATOM 830 N N . PRO A 1 103 ? 23.266 -16.625 4.281 1 95.12 103 PRO A N 1
ATOM 831 C CA . PRO A 1 103 ? 23.969 -15.43 3.787 1 95.12 103 PRO A CA 1
ATOM 832 C C . PRO A 1 103 ? 23.688 -15.156 2.311 1 95.12 103 PRO A C 1
ATOM 834 O O . PRO A 1 103 ? 24.156 -15.891 1.442 1 95.12 103 PRO A O 1
ATOM 837 N N . VAL A 1 104 ? 23.031 -14.133 1.977 1 96.88 104 VAL A N 1
ATOM 838 C CA . VAL A 1 104 ? 22.641 -13.766 0.619 1 96.88 104 VAL A CA 1
ATOM 839 C C . VAL A 1 104 ? 23.672 -12.805 0.027 1 96.88 104 VAL A C 1
ATOM 841 O O . VAL A 1 104 ? 24.109 -11.875 0.701 1 96.88 104 VAL A O 1
ATOM 844 N N . LYS A 1 105 ? 24.078 -13.062 -1.145 1 97.19 105 LYS A N 1
ATOM 845 C CA . LYS A 1 105 ? 25.016 -12.156 -1.798 1 97.19 105 LYS A CA 1
ATOM 846 C C . LYS A 1 105 ? 24.391 -10.797 -2.049 1 97.19 105 LYS A C 1
ATOM 848 O O . LYS A 1 105 ? 23.219 -10.711 -2.438 1 97.19 105 LYS A O 1
ATOM 853 N N . GLU A 1 106 ? 25.203 -9.75 -1.817 1 96.12 106 GLU A N 1
ATOM 854 C CA . GLU A 1 106 ? 24.719 -8.398 -2.07 1 96.12 106 GLU A CA 1
ATOM 855 C C . GLU A 1 106 ? 24.359 -8.203 -3.539 1 96.12 106 GLU A C 1
ATOM 857 O O . GLU A 1 106 ? 25.078 -8.656 -4.43 1 96.12 106 GLU A O 1
ATOM 862 N N . GLY A 1 107 ? 23.25 -7.645 -3.771 1 97.69 107 GLY A N 1
ATOM 863 C CA . GLY A 1 107 ? 22.828 -7.348 -5.125 1 97.69 107 GLY A CA 1
ATOM 864 C C . GLY A 1 107 ? 21.797 -8.336 -5.656 1 97.69 107 GLY A C 1
ATOM 865 O O . GLY A 1 107 ? 21.141 -8.078 -6.668 1 97.69 107 GLY A O 1
ATOM 866 N N . LEU A 1 108 ? 21.625 -9.453 -4.957 1 98.44 108 LEU A N 1
ATOM 867 C CA . LEU A 1 108 ? 20.75 -10.516 -5.461 1 98.44 108 LEU A CA 1
ATOM 868 C C . LEU A 1 108 ? 19.312 -10.031 -5.57 1 98.44 108 LEU A C 1
ATOM 870 O O . LEU A 1 108 ? 18.688 -10.18 -6.617 1 98.44 108 LEU A O 1
ATOM 874 N N . TYR A 1 109 ? 18.781 -9.438 -4.5 1 98.19 109 TYR A N 1
ATOM 875 C CA . TYR A 1 109 ? 17.406 -8.977 -4.496 1 98.19 109 TYR A CA 1
ATOM 876 C C . TYR A 1 109 ? 17.172 -7.934 -5.582 1 98.19 109 TYR A C 1
ATOM 878 O O . TYR A 1 109 ? 16.125 -7.949 -6.25 1 98.19 109 TYR A O 1
ATOM 886 N N . ASP A 1 110 ? 18.156 -7.059 -5.734 1 98.25 110 ASP A N 1
ATOM 887 C CA . ASP A 1 110 ? 18.078 -6.027 -6.762 1 98.25 110 ASP A CA 1
ATOM 888 C C . ASP A 1 110 ? 17.953 -6.645 -8.156 1 98.25 110 ASP A C 1
ATOM 890 O O . ASP A 1 110 ? 17.125 -6.211 -8.961 1 98.25 110 ASP A O 1
ATOM 894 N N . VAL A 1 111 ? 18.719 -7.656 -8.398 1 98.44 111 VAL A N 1
ATOM 895 C CA . VAL A 1 111 ? 18.734 -8.312 -9.703 1 98.44 111 VAL A CA 1
ATOM 896 C C . VAL A 1 111 ? 17.438 -9.078 -9.922 1 98.44 111 VAL A C 1
ATOM 898 O O . VAL A 1 111 ? 16.797 -8.93 -10.961 1 98.44 111 VAL A O 1
ATOM 901 N N . LEU A 1 112 ? 17.016 -9.852 -8.938 1 98.19 112 LEU A N 1
ATOM 902 C CA . LEU A 1 112 ? 15.82 -10.68 -9.062 1 98.19 112 LEU A CA 1
ATOM 903 C C . LEU A 1 112 ? 14.578 -9.82 -9.273 1 98.19 112 LEU A C 1
ATOM 905 O O . LEU A 1 112 ? 13.734 -10.141 -10.125 1 98.19 112 LEU A O 1
ATOM 909 N N . GLU A 1 113 ? 14.484 -8.719 -8.531 1 97.12 113 GLU A N 1
ATOM 910 C CA . GLU A 1 113 ? 13.336 -7.824 -8.664 1 97.12 113 GLU A CA 1
ATOM 911 C C . GLU A 1 113 ? 13.266 -7.219 -10.07 1 97.12 113 GLU A C 1
ATOM 913 O O . GLU A 1 113 ? 12.203 -7.172 -10.68 1 97.12 113 GLU A O 1
ATOM 918 N N . ARG A 1 114 ? 14.391 -6.801 -10.586 1 95.69 114 ARG A N 1
ATOM 919 C CA . ARG A 1 114 ? 14.422 -6.172 -11.906 1 95.69 114 ARG A CA 1
ATOM 920 C C . ARG A 1 114 ? 14.086 -7.176 -13 1 95.69 114 ARG A C 1
ATOM 922 O O . ARG A 1 114 ? 13.344 -6.859 -13.93 1 95.69 114 ARG A O 1
ATOM 929 N N . LEU A 1 115 ? 14.625 -8.375 -12.859 1 95.69 115 LEU A N 1
ATOM 930 C CA . LEU A 1 115 ? 14.336 -9.406 -13.852 1 95.69 115 LEU A CA 1
ATOM 931 C C . LEU A 1 115 ? 12.852 -9.758 -13.852 1 95.69 115 LEU A C 1
ATOM 933 O O . LEU A 1 115 ? 12.211 -9.773 -14.906 1 95.69 115 LEU A O 1
ATOM 937 N N . LYS A 1 116 ? 12.336 -9.977 -12.703 1 92.81 116 LYS A N 1
ATOM 938 C CA . LYS A 1 116 ? 10.945 -10.398 -12.594 1 92.81 116 LYS A CA 1
ATOM 939 C C . LYS A 1 116 ? 10 -9.305 -13.094 1 92.81 116 LYS A C 1
ATOM 941 O O . LYS A 1 116 ? 9.086 -9.586 -13.867 1 92.81 116 LYS A O 1
ATOM 946 N N . LYS A 1 117 ? 10.227 -8.094 -12.727 1 90.25 117 LYS A N 1
ATOM 947 C CA . LYS A 1 117 ? 9.359 -6.984 -13.117 1 90.25 117 LYS A CA 1
ATOM 948 C C . LYS A 1 117 ? 9.492 -6.684 -14.609 1 90.25 117 LYS A C 1
ATOM 950 O O . LYS A 1 117 ? 8.625 -6.023 -15.195 1 90.25 117 LYS A O 1
ATOM 955 N N . SER A 1 118 ? 10.57 -7.168 -15.188 1 90 118 SER A N 1
ATOM 956 C CA . SER A 1 118 ? 10.758 -6.996 -16.625 1 90 118 SER A CA 1
ATOM 957 C C . SER A 1 118 ? 10.156 -8.156 -17.406 1 90 118 SER A C 1
ATOM 959 O O . SER A 1 118 ? 10.352 -8.266 -18.609 1 90 118 SER A O 1
ATOM 961 N N . GLY A 1 119 ? 9.562 -9.078 -16.703 1 84.19 119 GLY A N 1
ATOM 962 C CA . GLY A 1 119 ? 8.867 -10.18 -17.359 1 84.19 119 GLY A CA 1
ATOM 963 C C . GLY A 1 119 ? 9.773 -11.352 -17.672 1 84.19 119 GLY A C 1
ATOM 964 O O . GLY A 1 119 ? 9.398 -12.242 -18.438 1 84.19 119 GLY A O 1
ATOM 965 N N . ILE A 1 120 ? 10.961 -11.359 -17.125 1 91.25 120 ILE A N 1
ATOM 966 C CA . ILE A 1 120 ? 11.922 -12.43 -17.375 1 91.25 120 ILE A CA 1
ATOM 967 C C . ILE A 1 120 ? 11.562 -13.648 -16.531 1 91.25 120 ILE A C 1
ATOM 969 O O . ILE A 1 120 ? 11.227 -13.523 -15.359 1 91.25 120 ILE A O 1
ATOM 973 N N . LEU A 1 121 ? 11.609 -14.82 -17.156 1 90.75 121 LEU A N 1
ATOM 974 C CA . LEU A 1 121 ? 11.438 -16.062 -16.422 1 90.75 121 LEU A CA 1
ATOM 975 C C . LEU A 1 121 ? 12.711 -16.422 -15.664 1 90.75 121 LEU A C 1
ATOM 977 O O . LEU A 1 121 ? 13.82 -16.203 -16.156 1 90.75 121 LEU A O 1
ATOM 981 N N . ILE A 1 122 ? 12.562 -16.953 -14.469 1 95.69 122 ILE A N 1
ATOM 982 C CA . ILE A 1 122 ? 13.734 -17.219 -13.656 1 95.69 122 ILE A CA 1
ATOM 983 C C . ILE A 1 122 ? 13.711 -18.688 -13.203 1 95.69 122 ILE A C 1
ATOM 985 O O . ILE A 1 122 ? 12.688 -19.188 -12.742 1 95.69 122 ILE A O 1
ATOM 989 N N . ALA A 1 123 ? 14.859 -19.391 -13.344 1 96.69 123 ALA A N 1
ATOM 990 C CA . ALA A 1 123 ? 15.008 -20.766 -12.867 1 96.69 123 ALA A CA 1
ATOM 991 C C . ALA A 1 123 ? 16.234 -20.891 -11.961 1 96.69 123 ALA A C 1
ATOM 993 O O . ALA A 1 123 ? 17.172 -20.094 -12.055 1 96.69 123 ALA A O 1
ATOM 994 N N . LEU A 1 124 ? 16.094 -21.797 -11.086 1 98 124 LEU A N 1
ATOM 995 C CA . LEU A 1 124 ? 17.234 -22.25 -10.312 1 98 124 LEU A CA 1
ATOM 996 C C . LEU A 1 124 ? 17.781 -23.562 -10.867 1 98 124 LEU A C 1
ATOM 998 O O . LEU A 1 124 ? 17.016 -24.469 -11.227 1 98 124 LEU A O 1
ATOM 1002 N N . ALA A 1 125 ? 19.047 -23.656 -11.078 1 97.75 125 ALA A N 1
ATOM 1003 C CA . ALA A 1 125 ? 19.75 -24.891 -11.414 1 97.75 125 ALA A CA 1
ATOM 1004 C C . ALA A 1 125 ? 20.906 -25.156 -10.43 1 97.75 125 ALA A C 1
ATOM 1006 O O . ALA A 1 125 ? 21.953 -24.531 -10.523 1 97.75 125 ALA A O 1
ATOM 1007 N N . THR A 1 126 ? 20.703 -26.031 -9.516 1 96.06 126 THR A N 1
ATOM 1008 C CA . THR A 1 126 ? 21.688 -26.25 -8.453 1 96.06 126 THR A CA 1
ATOM 1009 C C . THR A 1 126 ? 22.031 -27.734 -8.344 1 96.06 126 THR A C 1
ATOM 1011 O O . THR A 1 126 ? 21.188 -28.594 -8.633 1 96.06 126 THR A O 1
ATOM 1014 N N . SER A 1 127 ? 23.25 -28.031 -7.938 1 90.81 127 SER A N 1
ATOM 1015 C CA . SER A 1 127 ? 23.688 -29.406 -7.723 1 90.81 127 SER A CA 1
ATOM 1016 C C . SER A 1 127 ? 23.188 -29.938 -6.391 1 90.81 127 SER A C 1
ATOM 1018 O O . SER A 1 127 ? 23.297 -31.141 -6.117 1 90.81 127 SER A O 1
ATOM 1020 N N . SER A 1 128 ? 22.609 -29.094 -5.594 1 88.69 128 SER A N 1
ATOM 1021 C CA . SER A 1 128 ? 22.094 -29.5 -4.293 1 88.69 128 SER A CA 1
ATOM 1022 C C . SER A 1 128 ? 20.781 -30.25 -4.434 1 88.69 128 SER A C 1
ATOM 1024 O O . SER A 1 128 ? 20.125 -30.188 -5.477 1 88.69 128 SER A O 1
ATOM 1026 N N . ARG A 1 129 ? 20.453 -30.906 -3.383 1 86.69 129 ARG A N 1
ATOM 1027 C CA . ARG A 1 129 ? 19.172 -31.609 -3.338 1 86.69 129 ARG A CA 1
ATOM 1028 C C . ARG A 1 129 ? 18.016 -30.625 -3.193 1 86.69 129 ARG A C 1
ATOM 1030 O O . ARG A 1 129 ? 18.172 -29.547 -2.631 1 86.69 129 ARG A O 1
ATOM 1037 N N . ARG A 1 130 ? 16.906 -31.047 -3.678 1 89.44 130 ARG A N 1
ATOM 1038 C CA . ARG A 1 130 ? 15.727 -30.188 -3.709 1 89.44 130 ARG A CA 1
ATOM 1039 C C . ARG A 1 130 ? 15.367 -29.688 -2.311 1 89.44 130 ARG A C 1
ATOM 1041 O O . ARG A 1 130 ? 15.07 -28.516 -2.119 1 89.44 130 ARG A O 1
ATOM 1048 N N . ALA A 1 131 ? 15.398 -30.562 -1.286 1 82.56 131 ALA A N 1
ATOM 1049 C CA . ALA A 1 131 ? 15.016 -30.203 0.077 1 82.56 131 ALA A CA 1
ATOM 1050 C C . ALA A 1 131 ? 15.883 -29.062 0.601 1 82.56 131 ALA A C 1
ATOM 1052 O O . ALA A 1 131 ? 15.367 -28.125 1.22 1 82.56 131 ALA A O 1
ATOM 1053 N N . ILE A 1 132 ? 17.141 -29.094 0.288 1 84.81 132 ILE A N 1
ATOM 1054 C CA . ILE A 1 132 ? 18.078 -28.078 0.742 1 84.81 132 ILE A CA 1
ATOM 1055 C C . ILE A 1 132 ? 17.844 -26.781 -0.039 1 84.81 132 ILE A C 1
ATOM 1057 O O . ILE A 1 132 ? 17.812 -25.703 0.543 1 84.81 132 ILE A O 1
ATOM 1061 N N . ALA A 1 133 ? 17.719 -26.953 -1.319 1 91.56 133 ALA A N 1
ATOM 1062 C CA . ALA A 1 133 ? 17.5 -25.797 -2.176 1 91.56 133 ALA A CA 1
ATOM 1063 C C . ALA A 1 133 ? 16.25 -25.016 -1.742 1 91.56 133 ALA A C 1
ATOM 1065 O O . ALA A 1 133 ? 16.312 -23.797 -1.575 1 91.56 133 ALA A O 1
ATOM 1066 N N . GLU A 1 134 ? 15.211 -25.688 -1.536 1 87.5 134 GLU A N 1
ATOM 1067 C CA . GLU A 1 134 ? 13.961 -25.047 -1.153 1 87.5 134 GLU A CA 1
ATOM 1068 C C . GLU A 1 134 ? 14.07 -24.391 0.216 1 87.5 134 GLU A C 1
ATOM 1070 O O . GLU A 1 134 ? 13.539 -23.297 0.429 1 87.5 134 GLU A O 1
ATOM 1075 N N . GLU A 1 135 ? 14.711 -25.016 1.11 1 83.81 135 GLU A N 1
ATOM 1076 C CA . GLU A 1 135 ? 14.93 -24.453 2.436 1 83.81 135 GLU A CA 1
ATOM 1077 C C . GLU A 1 135 ? 15.688 -23.125 2.35 1 83.81 135 GLU A C 1
ATOM 1079 O O . GLU A 1 135 ? 15.32 -22.156 3.008 1 83.81 135 GLU A O 1
ATOM 1084 N N . TYR A 1 136 ? 16.734 -23.141 1.539 1 90.31 136 TYR A N 1
ATOM 1085 C CA . TYR A 1 136 ? 17.547 -21.938 1.398 1 90.31 136 TYR A CA 1
ATOM 1086 C C . TYR A 1 136 ? 16.75 -20.812 0.739 1 90.31 136 TYR A C 1
ATOM 1088 O O . TYR A 1 136 ? 16.812 -19.656 1.168 1 90.31 136 TYR A O 1
ATOM 1096 N N . LEU A 1 137 ? 16.016 -21.188 -0.269 1 93.06 137 LEU A N 1
ATOM 1097 C CA . LEU A 1 137 ? 15.219 -20.203 -0.995 1 93.06 137 LEU A CA 1
ATOM 1098 C C . LEU A 1 137 ? 14.156 -19.578 -0.095 1 93.06 137 LEU A C 1
ATOM 1100 O O . LEU A 1 137 ? 13.914 -18.375 -0.145 1 93.06 137 LEU A O 1
ATOM 1104 N N . LEU A 1 138 ? 13.562 -20.406 0.717 1 84.19 138 LEU A N 1
ATOM 1105 C CA . LEU A 1 138 ? 12.531 -19.938 1.636 1 84.19 138 LEU A CA 1
ATOM 1106 C C . LEU A 1 138 ? 13.125 -19.047 2.725 1 84.19 138 LEU A C 1
ATOM 1108 O O . LEU A 1 138 ? 12.57 -18 3.057 1 84.19 138 LEU A O 1
ATOM 1112 N N . ASN A 1 139 ? 14.234 -19.484 3.225 1 85.25 139 ASN A N 1
ATOM 1113 C CA . ASN A 1 139 ? 14.914 -18.719 4.266 1 85.25 139 ASN A CA 1
ATOM 1114 C C . ASN A 1 139 ? 15.336 -17.344 3.762 1 85.25 139 ASN A C 1
ATOM 1116 O O . ASN A 1 139 ? 15.25 -16.344 4.492 1 85.25 139 ASN A O 1
ATOM 1120 N N . ALA A 1 140 ? 15.75 -17.328 2.549 1 92.81 140 ALA A N 1
ATOM 1121 C CA . ALA A 1 140 ? 16.203 -16.062 1.945 1 92.81 140 ALA A CA 1
ATOM 1122 C C . ALA A 1 140 ? 15.016 -15.281 1.387 1 92.81 140 ALA A C 1
ATOM 1124 O O . ALA A 1 140 ? 15.18 -14.148 0.925 1 92.81 140 ALA A O 1
ATOM 1125 N N . ARG A 1 141 ? 13.836 -15.867 1.335 1 89.25 141 ARG A N 1
ATOM 1126 C CA . ARG A 1 141 ? 12.609 -15.273 0.817 1 89.25 141 ARG A CA 1
ATOM 1127 C C . ARG A 1 141 ? 12.734 -14.953 -0.668 1 89.25 141 ARG A C 1
ATOM 1129 O O . ARG A 1 141 ? 12.312 -13.891 -1.119 1 89.25 141 ARG A O 1
ATOM 1136 N N . VAL A 1 142 ? 13.383 -15.859 -1.401 1 95.62 142 VAL A N 1
ATOM 1137 C CA . VAL A 1 142 ? 13.555 -15.602 -2.826 1 95.62 142 VAL A CA 1
ATOM 1138 C C . VAL A 1 142 ? 12.828 -16.672 -3.639 1 95.62 142 VAL A C 1
ATOM 1140 O O . VAL A 1 142 ? 12.82 -16.625 -4.871 1 95.62 142 VAL A O 1
ATOM 1143 N N . MET A 1 143 ? 12.148 -17.594 -2.957 1 92.19 143 MET A N 1
ATOM 1144 C CA . MET A 1 143 ? 11.422 -18.656 -3.656 1 92.19 143 MET A CA 1
ATOM 1145 C C . MET A 1 143 ? 10.398 -18.062 -4.625 1 92.19 143 MET A C 1
ATOM 1147 O O . MET A 1 143 ? 10.156 -18.641 -5.691 1 92.19 143 MET A O 1
ATOM 1151 N N . ARG A 1 144 ? 9.852 -17 -4.297 1 90.25 144 ARG A N 1
ATOM 1152 C CA . ARG A 1 144 ? 8.766 -16.359 -5.035 1 90.25 144 ARG A CA 1
ATOM 1153 C C . ARG A 1 144 ? 9.234 -15.914 -6.414 1 90.25 144 ARG A C 1
ATOM 1155 O O . ARG A 1 144 ? 8.414 -15.672 -7.305 1 90.25 144 ARG A O 1
ATOM 1162 N N . PHE A 1 145 ? 10.5 -15.797 -6.57 1 95.19 145 PHE A N 1
ATOM 1163 C CA . PHE A 1 145 ? 11.016 -15.281 -7.832 1 95.19 145 PHE A CA 1
ATOM 1164 C C . PHE A 1 145 ? 11.148 -16.406 -8.859 1 95.19 145 PHE A C 1
ATOM 1166 O O . PHE A 1 145 ? 11.219 -16.141 -10.062 1 95.19 145 PHE A O 1
ATOM 1173 N N . PHE A 1 146 ? 11.219 -17.641 -8.453 1 94.75 146 PHE A N 1
ATOM 1174 C CA . PHE A 1 146 ? 11.609 -18.719 -9.352 1 94.75 146 PHE A CA 1
ATOM 1175 C C . PHE A 1 146 ? 10.375 -19.406 -9.938 1 94.75 146 PHE A C 1
ATOM 1177 O O . PHE A 1 146 ? 9.492 -19.828 -9.195 1 94.75 146 PHE A O 1
ATOM 1184 N N . ASP A 1 147 ? 10.469 -19.547 -11.195 1 88.06 147 ASP A N 1
ATOM 1185 C CA . ASP A 1 147 ? 9.406 -20.234 -11.922 1 88.06 147 ASP A CA 1
ATOM 1186 C C . ASP A 1 147 ? 9.641 -21.734 -11.945 1 88.06 147 ASP A C 1
ATOM 1188 O O . ASP A 1 147 ? 8.695 -22.516 -11.938 1 88.06 147 ASP A O 1
ATOM 1192 N N . VAL A 1 148 ? 10.945 -22.078 -12.086 1 89.44 148 VAL A N 1
ATOM 1193 C CA . VAL A 1 148 ? 11.359 -23.469 -12.172 1 89.44 148 VAL A CA 1
ATOM 1194 C C . VAL A 1 148 ? 12.578 -23.703 -11.289 1 89.44 148 VAL A C 1
ATOM 1196 O O . VAL A 1 148 ? 13.422 -22.828 -11.133 1 89.44 148 VAL A O 1
ATOM 1199 N N . ILE A 1 149 ? 12.602 -24.875 -10.703 1 93.31 149 ILE A N 1
ATOM 1200 C CA . ILE A 1 149 ? 13.75 -25.297 -9.906 1 93.31 149 ILE A CA 1
ATOM 1201 C C . ILE A 1 149 ? 14.227 -26.672 -10.359 1 93.31 149 ILE A C 1
ATOM 1203 O O . ILE A 1 149 ? 13.438 -27.625 -10.406 1 93.31 149 ILE A O 1
ATOM 1207 N N . VAL A 1 150 ? 15.461 -26.75 -10.742 1 94.69 150 VAL A N 1
ATOM 1208 C CA . VAL A 1 150 ? 16.078 -28.016 -11.125 1 94.69 150 VAL A CA 1
ATOM 1209 C C . VAL A 1 150 ? 17.219 -28.344 -10.172 1 94.69 150 VAL A C 1
ATOM 1211 O O . VAL A 1 150 ? 18.141 -27.531 -9.992 1 94.69 150 VAL A O 1
ATOM 1214 N N . CYS A 1 151 ? 17.156 -29.5 -9.594 1 93.75 151 CYS A N 1
ATOM 1215 C CA . CYS A 1 151 ? 18.125 -29.875 -8.578 1 93.75 151 CYS A CA 1
ATOM 1216 C C . CYS A 1 151 ? 18.984 -31.031 -9.047 1 93.75 151 CYS A C 1
ATOM 1218 O O . CYS A 1 151 ? 18.688 -31.656 -10.07 1 93.75 151 CYS A O 1
ATOM 1220 N N . GLY A 1 152 ? 20.125 -31.281 -8.32 1 90.12 152 GLY A N 1
ATOM 1221 C CA . GLY A 1 152 ? 21.156 -32.25 -8.695 1 90.12 152 GLY A CA 1
ATOM 1222 C C . GLY A 1 152 ? 20.625 -33.656 -8.836 1 90.12 152 GLY A C 1
ATOM 1223 O O . GLY A 1 152 ? 21.094 -34.406 -9.695 1 90.12 152 GLY A O 1
ATOM 1224 N N . ASN A 1 153 ? 19.672 -33.969 -8.086 1 85.31 153 ASN A N 1
ATOM 1225 C CA . ASN A 1 153 ? 19.141 -35.344 -8.102 1 85.31 153 ASN A CA 1
ATOM 1226 C C . ASN A 1 153 ? 18.125 -35.531 -9.219 1 85.31 153 ASN A C 1
ATOM 1228 O O . ASN A 1 153 ? 17.594 -36.625 -9.391 1 85.31 153 ASN A O 1
ATOM 1232 N N . GLU A 1 154 ? 17.984 -34.562 -9.992 1 88.44 154 GLU A N 1
ATOM 1233 C CA . GLU A 1 154 ? 16.969 -34.625 -11.047 1 88.44 154 GLU A CA 1
ATOM 1234 C C . GLU A 1 154 ? 17.625 -34.688 -12.422 1 88.44 154 GLU A C 1
ATOM 1236 O O . GLU A 1 154 ? 16.953 -34.594 -13.445 1 88.44 154 GLU A O 1
ATOM 1241 N N . VAL A 1 155 ? 18.953 -34.781 -12.438 1 89.94 155 VAL A N 1
ATOM 1242 C CA . VAL A 1 155 ? 19.703 -34.906 -13.68 1 89.94 155 VAL A CA 1
ATOM 1243 C C . VAL A 1 155 ? 20.578 -36.156 -13.617 1 89.94 155 VAL A C 1
ATOM 1245 O O . VAL A 1 155 ? 20.922 -36.656 -12.531 1 89.94 155 VAL A O 1
ATOM 1248 N N . THR A 1 156 ? 20.953 -36.688 -14.742 1 91.56 156 THR A N 1
ATOM 1249 C CA . THR A 1 156 ? 21.781 -37.906 -14.828 1 91.56 156 THR A CA 1
ATOM 1250 C C . THR A 1 156 ? 23.266 -37.531 -14.711 1 91.56 156 THR A C 1
ATOM 1252 O O . THR A 1 156 ? 24.031 -38.25 -14.031 1 91.56 156 THR A O 1
ATOM 1255 N N . LYS A 1 157 ? 23.703 -36.469 -15.406 1 92.75 157 LYS A N 1
ATOM 1256 C CA . LYS A 1 157 ? 25.078 -36 -15.359 1 92.75 157 LYS A CA 1
ATOM 1257 C C . LYS A 1 157 ? 25.125 -34.594 -14.766 1 92.75 157 LYS A C 1
ATOM 1259 O O . LYS A 1 157 ? 24.469 -33.656 -15.258 1 92.75 157 LYS A O 1
ATOM 1264 N N . GLY A 1 158 ? 25.875 -34.469 -13.812 1 91.5 158 GLY A N 1
ATOM 1265 C CA . GLY A 1 158 ? 26.031 -33.156 -13.188 1 91.5 158 GLY A CA 1
ATOM 1266 C C . GLY A 1 158 ? 27.062 -32.312 -13.898 1 91.5 158 GLY A C 1
ATOM 1267 O O . GLY A 1 158 ? 27.719 -32.75 -14.844 1 91.5 158 GLY A O 1
ATOM 1268 N N . LYS A 1 159 ? 27.172 -31.109 -13.453 1 92.94 159 LYS A N 1
ATOM 1269 C CA . LYS A 1 159 ? 28.203 -30.219 -13.969 1 92.94 159 LYS A CA 1
ATOM 1270 C C . LYS A 1 159 ? 29.594 -30.859 -13.906 1 92.94 159 LYS A C 1
ATOM 1272 O O . LYS A 1 159 ? 29.922 -31.547 -12.93 1 92.94 159 LYS A O 1
ATOM 1277 N N . PRO A 1 160 ? 30.375 -30.672 -15 1 94.5 160 PRO A N 1
ATOM 1278 C CA . PRO A 1 160 ? 30.391 -29.672 -16.078 1 94.5 160 PRO A CA 1
ATOM 1279 C C . PRO A 1 160 ? 29.5 -30.078 -17.25 1 94.5 160 PRO A C 1
ATOM 1281 O O . PRO A 1 160 ? 29.484 -29.391 -18.281 1 94.5 160 PRO A O 1
ATOM 1284 N N . ASP A 1 161 ? 28.875 -31.219 -17.125 1 95.94 161 ASP A N 1
ATOM 1285 C CA . ASP A 1 161 ? 27.891 -31.531 -18.156 1 95.94 161 ASP A CA 1
ATOM 1286 C C . ASP A 1 161 ? 26.797 -30.484 -18.203 1 95.94 161 ASP A C 1
ATOM 1288 O O . ASP A 1 161 ? 26.328 -30.016 -17.172 1 95.94 161 ASP A O 1
ATOM 1292 N N . PRO A 1 162 ? 26.328 -30.125 -19.391 1 97.5 162 PRO A N 1
ATOM 1293 C CA . PRO A 1 162 ? 25.359 -29.031 -19.531 1 97.5 162 PRO A CA 1
ATOM 1294 C C . PRO A 1 162 ? 23.938 -29.469 -19.203 1 97.5 162 PRO A C 1
ATOM 1296 O O . PRO A 1 162 ? 23.016 -28.641 -19.219 1 97.5 162 PRO A O 1
ATOM 1299 N N . GLU A 1 163 ? 23.672 -30.672 -18.812 1 96.19 163 GLU A N 1
ATOM 1300 C CA . GLU A 1 163 ? 22.344 -31.266 -18.703 1 96.19 163 GLU A CA 1
ATOM 1301 C C . GLU A 1 163 ? 21.453 -30.438 -17.781 1 96.19 163 GLU A C 1
ATOM 1303 O O . GLU A 1 163 ? 20.281 -30.219 -18.078 1 96.19 163 GLU A O 1
ATOM 1308 N N . ILE A 1 164 ? 21.969 -29.969 -16.734 1 96.62 164 ILE A N 1
ATOM 1309 C CA . ILE A 1 164 ? 21.156 -29.297 -15.727 1 96.62 164 ILE A CA 1
ATOM 1310 C C . ILE A 1 164 ? 20.625 -27.984 -16.281 1 96.62 164 ILE A C 1
ATOM 1312 O O . ILE A 1 164 ? 19.484 -27.594 -16.031 1 96.62 164 ILE A O 1
ATOM 1316 N N . PHE A 1 165 ? 21.453 -27.281 -17.047 1 97.81 165 PHE A N 1
ATOM 1317 C CA . PHE A 1 165 ? 21.031 -26.016 -17.641 1 97.81 165 PHE A CA 1
ATOM 1318 C C . PHE A 1 165 ? 20.109 -26.234 -18.828 1 97.81 165 PHE A C 1
ATOM 1320 O O . PHE A 1 165 ? 19.188 -25.453 -19.062 1 97.81 165 PHE A O 1
ATOM 1327 N N . LEU A 1 166 ? 20.406 -27.312 -19.578 1 95.06 166 LEU A N 1
ATOM 1328 C CA . LEU A 1 166 ? 19.516 -27.672 -20.672 1 95.06 166 LEU A CA 1
ATOM 1329 C C . LEU A 1 166 ? 18.125 -28.047 -20.141 1 95.06 166 LEU A C 1
ATOM 1331 O O . LEU A 1 166 ? 17.109 -27.641 -20.719 1 95.06 166 LEU A O 1
ATOM 1335 N N . LYS A 1 167 ? 18.141 -28.719 -19.047 1 93.31 167 LYS A N 1
ATOM 1336 C CA . LYS A 1 167 ? 16.875 -29.094 -18.438 1 93.31 167 LYS A CA 1
ATOM 1337 C C . LYS A 1 167 ? 16.125 -27.875 -17.938 1 93.31 167 LYS A C 1
ATOM 1339 O O . LYS A 1 167 ? 14.906 -27.75 -18.141 1 93.31 167 LYS A O 1
ATOM 1344 N N . ALA A 1 168 ? 16.797 -26.984 -17.266 1 94.5 168 ALA A N 1
ATOM 1345 C CA . ALA A 1 168 ? 16.172 -25.75 -16.781 1 94.5 168 ALA A CA 1
ATOM 1346 C C . ALA A 1 168 ? 15.594 -24.938 -17.922 1 94.5 168 ALA A C 1
ATOM 1348 O O . ALA A 1 168 ? 14.453 -24.484 -17.859 1 94.5 168 ALA A O 1
ATOM 1349 N N . ALA A 1 169 ? 16.359 -24.797 -18.938 1 91.62 169 ALA A N 1
ATOM 1350 C CA . ALA A 1 169 ? 15.914 -24.062 -20.109 1 91.62 169 ALA A CA 1
ATOM 1351 C C . ALA A 1 169 ? 14.695 -24.734 -20.75 1 91.62 169 ALA A C 1
ATOM 1353 O O . ALA A 1 169 ? 13.742 -24.062 -21.141 1 91.62 169 ALA A O 1
ATOM 1354 N N . ASP A 1 170 ? 14.844 -26.031 -20.766 1 84.44 170 ASP A N 1
ATOM 1355 C CA . ASP A 1 170 ? 13.75 -26.812 -21.328 1 84.44 170 ASP A CA 1
ATOM 1356 C C . ASP A 1 170 ? 12.477 -26.641 -20.516 1 84.44 170 ASP A C 1
ATOM 1358 O O . ASP A 1 170 ? 11.391 -26.469 -21.062 1 84.44 170 ASP A O 1
ATOM 1362 N N . GLU A 1 171 ? 12.633 -26.688 -19.234 1 85.56 171 GLU A N 1
ATOM 1363 C CA . GLU A 1 171 ? 11.477 -26.547 -18.344 1 85.56 171 GLU A CA 1
ATOM 1364 C C . GLU A 1 171 ? 10.883 -25.156 -18.438 1 85.56 171 GLU A C 1
ATOM 1366 O O . GLU A 1 171 ? 9.68 -24.969 -18.219 1 85.56 171 GLU A O 1
ATOM 1371 N N . LEU A 1 172 ? 11.703 -24.234 -18.812 1 86.94 172 LEU A N 1
ATOM 1372 C CA . LEU A 1 172 ? 11.234 -22.875 -19.016 1 86.94 172 LEU A CA 1
ATOM 1373 C C . LEU A 1 172 ? 10.719 -22.688 -20.438 1 86.94 172 LEU A C 1
ATOM 1375 O O . LEU A 1 172 ? 10.18 -21.625 -20.781 1 86.94 172 LEU A O 1
ATOM 1379 N N . ASN A 1 173 ? 10.953 -23.703 -21.219 1 80.31 173 ASN A N 1
ATOM 1380 C CA . ASN A 1 173 ? 10.648 -23.641 -22.656 1 80.31 173 ASN A CA 1
ATOM 1381 C C . ASN A 1 173 ? 11.344 -22.469 -23.328 1 80.31 173 ASN A C 1
ATOM 1383 O O . ASN A 1 173 ? 10.703 -21.688 -24.047 1 80.31 173 ASN A O 1
ATOM 1387 N N . CYS A 1 174 ? 12.508 -22.234 -22.984 1 84 174 CYS A N 1
ATOM 1388 C CA . CYS A 1 174 ? 13.359 -21.188 -23.531 1 84 174 CYS A CA 1
ATOM 1389 C C . CYS A 1 174 ? 14.617 -21.781 -24.156 1 84 174 CYS A C 1
ATOM 1391 O O . CYS A 1 174 ? 15.266 -22.625 -23.547 1 84 174 CYS A O 1
ATOM 1393 N N . HIS A 1 175 ? 14.836 -21.297 -25.344 1 86.5 175 HIS A N 1
ATOM 1394 C CA . HIS A 1 175 ? 16.094 -21.734 -25.953 1 86.5 175 HIS A CA 1
ATOM 1395 C C . HIS A 1 175 ? 17.297 -21.219 -25.156 1 86.5 175 HIS A C 1
ATOM 1397 O O . HIS A 1 175 ? 17.297 -20.062 -24.719 1 86.5 175 HIS A O 1
ATOM 1403 N N . PRO A 1 176 ? 18.266 -22.062 -24.984 1 92.88 176 PRO A N 1
ATOM 1404 C CA . PRO A 1 176 ? 19.406 -21.672 -24.156 1 92.88 176 PRO A CA 1
ATOM 1405 C C . PRO A 1 176 ? 20.078 -20.391 -24.641 1 92.88 176 PRO A C 1
ATOM 1407 O O . PRO A 1 176 ? 20.609 -19.609 -23.844 1 92.88 176 PRO A O 1
ATOM 1410 N N . SER A 1 177 ? 20 -20.078 -25.938 1 92.94 177 SER A N 1
ATOM 1411 C CA . SER A 1 177 ? 20.672 -18.906 -26.5 1 92.94 177 SER A CA 1
ATOM 1412 C C . SER A 1 177 ? 20.031 -17.609 -26 1 92.94 177 SER A C 1
ATOM 1414 O O . SER A 1 177 ? 20.594 -16.531 -26.156 1 92.94 177 SER A O 1
ATOM 1416 N N . HIS A 1 178 ? 18.906 -17.734 -25.359 1 92.69 178 HIS A N 1
ATOM 1417 C CA . HIS A 1 178 ? 18.219 -16.578 -24.812 1 92.69 178 HIS A CA 1
ATOM 1418 C C . HIS A 1 178 ? 18.188 -16.609 -23.281 1 92.69 178 HIS A C 1
ATOM 1420 O O . HIS A 1 178 ? 17.406 -15.898 -22.656 1 92.69 178 HIS A O 1
ATOM 1426 N N . CYS A 1 179 ? 19 -17.5 -22.703 1 95.38 179 CYS A N 1
ATOM 1427 C CA . CYS A 1 179 ? 19.047 -17.656 -21.266 1 95.38 179 CYS A CA 1
ATOM 1428 C C . CYS A 1 179 ? 20.359 -17.125 -20.703 1 95.38 179 CYS A C 1
ATOM 1430 O O . CYS A 1 179 ? 21.438 -17.625 -21.047 1 95.38 179 CYS A O 1
ATOM 1432 N N . LEU A 1 180 ? 20.203 -16.109 -19.875 1 97.81 180 LEU A N 1
ATOM 1433 C CA . LEU A 1 180 ? 21.375 -15.805 -19.047 1 97.81 180 LEU A CA 1
ATOM 1434 C C . LEU A 1 180 ? 21.609 -16.906 -18.016 1 97.81 180 LEU A C 1
ATOM 1436 O O . LEU A 1 180 ? 20.672 -17.344 -17.344 1 97.81 180 LEU A O 1
ATOM 1440 N N . ILE A 1 181 ? 22.828 -17.375 -17.922 1 98.69 181 ILE A N 1
ATOM 1441 C CA . ILE A 1 181 ? 23.156 -18.391 -16.922 1 98.69 181 ILE A CA 1
ATOM 1442 C C . ILE A 1 181 ? 24.219 -17.875 -15.969 1 98.69 181 ILE A C 1
ATOM 1444 O O . ILE A 1 181 ? 25.359 -17.625 -16.375 1 98.69 181 ILE A O 1
ATOM 1448 N N . PHE A 1 182 ? 23.875 -17.703 -14.68 1 98.75 182 PHE A N 1
ATOM 1449 C CA . PHE A 1 182 ? 24.766 -17.125 -13.672 1 98.75 182 PHE A CA 1
ATOM 1450 C C . PHE A 1 182 ? 25.5 -18.234 -12.914 1 98.75 182 PHE A C 1
ATOM 1452 O O . PHE A 1 182 ? 24.875 -19.125 -12.328 1 98.75 182 PHE A O 1
ATOM 1459 N N . GLU A 1 183 ? 26.75 -18.156 -12.891 1 97.19 183 GLU A N 1
ATOM 1460 C CA . GLU A 1 183 ? 27.594 -19.172 -12.273 1 97.19 183 GLU A CA 1
ATOM 1461 C C . GLU A 1 183 ? 28.844 -18.547 -11.633 1 97.19 183 GLU A C 1
ATOM 1463 O O . GLU A 1 183 ? 29.328 -17.531 -12.109 1 97.19 183 GLU A O 1
ATOM 1468 N N . ASP A 1 184 ? 29.328 -19.188 -10.633 1 95.5 184 ASP A N 1
ATOM 1469 C CA . ASP A 1 184 ? 30.562 -18.734 -9.992 1 95.5 184 ASP A CA 1
ATOM 1470 C C . ASP A 1 184 ? 31.688 -19.734 -10.211 1 95.5 184 ASP A C 1
ATOM 1472 O O . ASP A 1 184 ? 32.875 -19.391 -10.039 1 95.5 184 ASP A O 1
ATOM 1476 N N . SER A 1 185 ? 31.422 -20.984 -10.602 1 92.56 185 SER A N 1
ATOM 1477 C CA . SER A 1 185 ? 32.406 -22.062 -10.617 1 92.56 185 SER A CA 1
ATOM 1478 C C . SER A 1 185 ? 32.844 -22.391 -12.039 1 92.56 185 SER A C 1
ATOM 1480 O O . SER A 1 185 ? 32.094 -22.188 -12.984 1 92.56 185 SER A O 1
ATOM 1482 N N . GLN A 1 186 ? 34.031 -22.969 -12.133 1 93.25 186 GLN A N 1
ATOM 1483 C CA . GLN A 1 186 ? 34.562 -23.359 -13.43 1 93.25 186 GLN A CA 1
ATOM 1484 C C . GLN A 1 186 ? 33.688 -24.422 -14.094 1 93.25 186 GLN A C 1
ATOM 1486 O O . GLN A 1 186 ? 33.344 -24.297 -15.266 1 93.25 186 GLN A O 1
ATOM 1491 N N . ASN A 1 187 ? 33.312 -25.453 -13.352 1 92.69 187 ASN A N 1
ATOM 1492 C CA . ASN A 1 187 ? 32.5 -26.516 -13.891 1 92.69 187 ASN A CA 1
ATOM 1493 C C . ASN A 1 187 ? 31.125 -26 -14.336 1 92.69 187 ASN A C 1
ATOM 1495 O O . ASN A 1 187 ? 30.594 -26.438 -15.352 1 92.69 187 ASN A O 1
ATOM 1499 N N . GLY A 1 188 ? 30.625 -25.062 -13.555 1 96.12 188 GLY A N 1
ATOM 1500 C CA . GLY A 1 188 ? 29.359 -24.469 -13.922 1 96.12 188 GLY A CA 1
ATOM 1501 C C . GLY A 1 188 ? 29.438 -23.641 -15.188 1 96.12 188 GLY A C 1
ATOM 1502 O O . GLY A 1 188 ? 28.516 -23.672 -16.016 1 96.12 188 GLY A O 1
ATOM 1503 N N . LEU A 1 189 ? 30.5 -22.953 -15.367 1 97.38 189 LEU A N 1
ATOM 1504 C CA . LEU A 1 189 ? 30.688 -22.109 -16.547 1 97.38 189 LEU A CA 1
ATOM 1505 C C . LEU A 1 189 ? 30.844 -22.969 -17.797 1 97.38 189 LEU A C 1
ATOM 1507 O O . LEU A 1 189 ? 30.344 -22.625 -18.859 1 97.38 189 LEU A O 1
ATOM 1511 N N . ILE A 1 190 ? 31.594 -24.047 -17.641 1 97.12 190 ILE A N 1
ATOM 1512 C CA . ILE A 1 190 ? 31.734 -24.984 -18.766 1 97.12 190 ILE A CA 1
ATOM 1513 C C . ILE A 1 190 ? 30.359 -25.531 -19.156 1 97.12 190 ILE A C 1
ATOM 1515 O O . ILE A 1 190 ? 30 -25.531 -20.344 1 97.12 190 ILE A O 1
ATOM 1519 N N . ALA A 1 191 ? 29.609 -25.891 -18.156 1 97.44 191 ALA A N 1
ATOM 1520 C CA . ALA A 1 191 ? 28.266 -26.422 -18.391 1 97.44 191 ALA A CA 1
ATOM 1521 C C . ALA A 1 191 ? 27.375 -25.391 -19.078 1 97.44 191 ALA A C 1
ATOM 1523 O O . ALA A 1 191 ? 26.625 -25.719 -20 1 97.44 191 ALA A O 1
ATOM 1524 N N . ALA A 1 192 ? 27.438 -24.188 -18.656 1 98.12 192 ALA A N 1
ATOM 1525 C CA . ALA A 1 192 ? 26.641 -23.094 -19.203 1 98.12 192 ALA A CA 1
ATOM 1526 C C . ALA A 1 192 ? 26.984 -22.828 -20.672 1 98.12 192 ALA A C 1
ATOM 1528 O O . ALA A 1 192 ? 26.094 -22.703 -21.516 1 98.12 192 ALA A O 1
ATOM 1529 N N . ALA A 1 193 ? 28.25 -22.781 -20.922 1 97.81 193 ALA A N 1
ATOM 1530 C CA . ALA A 1 193 ? 28.719 -22.547 -22.281 1 97.81 193 ALA A CA 1
ATOM 1531 C C . ALA A 1 193 ? 28.312 -23.688 -23.203 1 97.81 193 ALA A C 1
ATOM 1533 O O . ALA A 1 193 ? 27.844 -23.469 -24.328 1 97.81 193 ALA A O 1
ATOM 1534 N N . ASP A 1 194 ? 28.516 -24.875 -22.719 1 97.75 194 ASP A N 1
ATOM 1535 C CA . ASP A 1 194 ? 28.234 -26.062 -23.531 1 97.75 194 ASP A CA 1
ATOM 1536 C C . ASP A 1 194 ? 26.734 -26.234 -23.75 1 97.75 194 ASP A C 1
ATOM 1538 O O . ASP A 1 194 ? 26.312 -26.953 -24.656 1 97.75 194 ASP A O 1
ATOM 1542 N N . SER A 1 195 ? 25.969 -25.641 -22.938 1 97.38 195 SER A N 1
ATOM 1543 C CA . SER A 1 195 ? 24.516 -25.703 -23.109 1 97.38 195 SER A CA 1
ATOM 1544 C C . SER A 1 195 ? 24.062 -24.812 -24.266 1 97.38 195 SER A C 1
ATOM 1546 O O . SER A 1 195 ? 22.938 -24.922 -24.734 1 97.38 195 SER A O 1
ATOM 1548 N N . GLY A 1 196 ? 24.984 -23.906 -24.703 1 96.69 196 GLY A N 1
ATOM 1549 C CA . GLY A 1 196 ? 24.625 -22.922 -25.719 1 96.69 196 GLY A CA 1
ATOM 1550 C C . GLY A 1 196 ? 24 -21.656 -25.141 1 96.69 196 GLY A C 1
ATOM 1551 O O . GLY A 1 196 ? 23.469 -20.828 -25.875 1 96.69 196 GLY A O 1
ATOM 1552 N N . GLY A 1 197 ? 23.984 -21.578 -23.844 1 96.94 197 GLY A N 1
ATOM 1553 C CA . GLY A 1 197 ? 23.422 -20.406 -23.188 1 96.94 197 GLY A CA 1
ATOM 1554 C C . GLY A 1 197 ? 24.375 -19.219 -23.156 1 96.94 197 GLY A C 1
ATOM 1555 O O . GLY A 1 197 ? 25.359 -19.188 -23.906 1 96.94 197 GLY A O 1
ATOM 1556 N N . ILE A 1 198 ? 24.016 -18.156 -22.406 1 97.31 198 ILE A N 1
ATOM 1557 C CA . ILE A 1 198 ? 24.812 -16.938 -22.266 1 97.31 198 ILE A CA 1
ATOM 1558 C C . ILE A 1 198 ? 25.422 -16.875 -20.875 1 97.31 198 ILE A C 1
ATOM 1560 O O . ILE A 1 198 ? 24.844 -16.25 -19.969 1 97.31 198 ILE A O 1
ATOM 1564 N N . PRO A 1 199 ? 26.547 -17.438 -20.672 1 98.31 199 PRO A N 1
ATOM 1565 C CA . PRO A 1 199 ? 27.141 -17.562 -19.344 1 98.31 199 PRO A CA 1
ATOM 1566 C C . PRO A 1 199 ? 27.562 -16.203 -18.766 1 98.31 199 PRO A C 1
ATOM 1568 O O . PRO A 1 199 ? 28.219 -15.414 -19.438 1 98.31 199 PRO A O 1
ATOM 1571 N N . ILE A 1 200 ? 27.188 -15.922 -17.594 1 98.62 200 ILE A N 1
ATOM 1572 C CA . ILE A 1 200 ? 27.609 -14.781 -16.797 1 98.62 200 ILE A CA 1
ATOM 1573 C C . ILE A 1 200 ? 28.422 -15.258 -15.594 1 98.62 200 ILE A C 1
ATOM 1575 O O . ILE A 1 200 ? 27.906 -15.969 -14.734 1 98.62 200 ILE A O 1
ATOM 1579 N N . PHE A 1 201 ? 29.641 -14.898 -15.609 1 98.06 201 PHE A N 1
ATOM 1580 C CA . PHE A 1 201 ? 30.5 -15.258 -14.484 1 98.06 201 PHE A CA 1
ATOM 1581 C C . PHE A 1 201 ? 30.359 -14.242 -13.352 1 98.06 201 PHE A C 1
ATOM 1583 O O . PHE A 1 201 ? 30.531 -13.039 -13.562 1 98.06 201 PHE A O 1
ATOM 1590 N N . ILE A 1 202 ? 29.984 -14.695 -12.133 1 98 202 ILE A N 1
ATOM 1591 C CA . ILE A 1 202 ? 30.016 -13.906 -10.898 1 98 202 ILE A CA 1
ATOM 1592 C C . ILE A 1 202 ? 31.109 -14.422 -9.984 1 98 202 ILE A C 1
ATOM 1594 O O . ILE A 1 202 ? 31.031 -15.539 -9.461 1 98 202 ILE A O 1
ATOM 1598 N N . LYS A 1 203 ? 32 -13.609 -9.75 1 96 203 LYS A N 1
ATOM 1599 C CA . LYS A 1 203 ? 33.156 -14.023 -8.984 1 96 203 LYS A CA 1
ATOM 1600 C C . LYS A 1 203 ? 32.812 -14.367 -7.543 1 96 203 LYS A C 1
ATOM 1602 O O . LYS A 1 203 ? 32 -13.656 -6.918 1 96 203 LYS A O 1
ATOM 1607 N N . ASP A 1 204 ? 33.312 -15.461 -7.059 1 93.81 204 ASP A N 1
ATOM 1608 C CA . ASP A 1 204 ? 33.219 -15.844 -5.652 1 93.81 204 ASP A CA 1
ATOM 1609 C C . ASP A 1 204 ? 34.625 -16.016 -5.047 1 93.81 204 ASP A C 1
ATOM 1611 O O . ASP A 1 204 ? 35.406 -15.062 -5 1 93.81 204 ASP A O 1
ATOM 1615 N N . ILE A 1 205 ? 35 -17.203 -4.793 1 88.62 205 ILE A N 1
ATOM 1616 C CA . ILE A 1 205 ? 36.25 -17.422 -4.125 1 88.62 205 ILE A CA 1
ATOM 1617 C C . ILE A 1 205 ? 37.344 -17.766 -5.16 1 88.62 205 ILE A C 1
ATOM 1619 O O . ILE A 1 205 ? 38.406 -17.156 -5.16 1 88.62 205 ILE A O 1
ATOM 1623 N N . LYS A 1 206 ? 37.031 -18.672 -6.086 1 86.12 206 LYS A N 1
ATOM 1624 C CA . LYS A 1 206 ? 38 -19.172 -7.055 1 86.12 206 LYS A CA 1
ATOM 1625 C C . LYS A 1 206 ? 37.781 -18.578 -8.438 1 86.12 206 LYS A C 1
ATOM 1627 O O . LYS A 1 206 ? 36.625 -18.469 -8.883 1 86.12 206 LYS A O 1
ATOM 1632 N N . GLU A 1 207 ? 38.844 -18.234 -9.086 1 89.88 207 GLU A N 1
ATOM 1633 C CA . GLU A 1 207 ? 38.781 -17.781 -10.469 1 89.88 207 GLU A CA 1
ATOM 1634 C C . GLU A 1 207 ? 38.906 -18.938 -11.445 1 89.88 207 GLU A C 1
ATOM 1636 O O . GLU A 1 207 ? 39.719 -19.828 -11.258 1 89.88 207 GLU A O 1
ATOM 1641 N N . PRO A 1 208 ? 38.125 -18.906 -12.375 1 92.81 208 PRO A N 1
ATOM 1642 C CA . PRO A 1 208 ? 38.281 -19.953 -13.391 1 92.81 208 PRO A CA 1
ATOM 1643 C C . PRO A 1 208 ? 39.531 -19.766 -14.25 1 92.81 208 PRO A C 1
ATOM 1645 O O . PRO A 1 208 ? 40.094 -18.688 -14.273 1 92.81 208 PRO A O 1
ATOM 1648 N N . GLU A 1 209 ? 39.844 -20.812 -14.914 1 93.25 209 GLU A N 1
ATOM 1649 C CA . GLU A 1 209 ? 40.969 -20.75 -15.844 1 93.25 209 GLU A CA 1
ATOM 1650 C C . GLU A 1 209 ? 40.688 -19.781 -17 1 93.25 209 GLU A C 1
ATOM 1652 O O . GLU A 1 209 ? 39.5 -19.562 -17.344 1 93.25 209 GLU A O 1
ATOM 1657 N N . LYS A 1 210 ? 41.719 -19.297 -17.531 1 94.38 210 LYS A N 1
ATOM 1658 C CA . LYS A 1 210 ? 41.594 -18.266 -18.562 1 94.38 210 LYS A CA 1
ATOM 1659 C C . LYS A 1 210 ? 40.781 -18.781 -19.75 1 94.38 210 LYS A C 1
ATOM 1661 O O . LYS A 1 210 ? 39.969 -18.062 -20.328 1 94.38 210 LYS A O 1
ATOM 1666 N N . HIS A 1 211 ? 41.062 -20 -20.156 1 94.19 211 HIS A N 1
ATOM 1667 C CA . HIS A 1 211 ? 40.406 -20.547 -21.344 1 94.19 211 HIS A CA 1
ATOM 1668 C C . HIS A 1 211 ? 38.938 -20.734 -21.094 1 94.19 211 HIS A C 1
ATOM 1670 O O . HIS A 1 211 ? 38.125 -20.703 -22.031 1 94.19 211 HIS A O 1
ATOM 1676 N N . ILE A 1 212 ? 38.531 -20.953 -19.859 1 94.81 212 ILE A N 1
ATOM 1677 C CA . ILE A 1 212 ? 37.125 -21.062 -19.5 1 94.81 212 ILE A CA 1
ATOM 1678 C C . ILE A 1 212 ? 36.5 -19.672 -19.438 1 94.81 212 ILE A C 1
ATOM 1680 O O . ILE A 1 212 ? 35.375 -19.484 -19.906 1 94.81 212 ILE A O 1
ATOM 1684 N N . LYS A 1 213 ? 37.188 -18.734 -18.875 1 94 213 LYS A N 1
ATOM 1685 C CA . LYS A 1 213 ? 36.719 -17.344 -18.781 1 94 213 LYS A CA 1
ATOM 1686 C C . LYS A 1 213 ? 36.438 -16.766 -20.156 1 94 213 LYS A C 1
ATOM 1688 O O . LYS A 1 213 ? 35.5 -15.961 -20.312 1 94 213 LYS A O 1
ATOM 1693 N N . ASN A 1 214 ? 37.156 -17.219 -21.125 1 94.69 214 ASN A N 1
ATOM 1694 C CA . ASN A 1 214 ? 37 -16.734 -22.484 1 94.69 214 ASN A CA 1
ATOM 1695 C C . ASN A 1 214 ? 35.688 -17.219 -23.094 1 94.69 214 ASN A C 1
ATOM 1697 O O . ASN A 1 214 ? 35.219 -16.688 -24.109 1 94.69 214 ASN A O 1
ATOM 1701 N N . ARG A 1 215 ? 35.094 -18.203 -22.469 1 95.75 215 ARG A N 1
ATOM 1702 C CA . ARG A 1 215 ? 33.844 -18.766 -23 1 95.75 215 ARG A CA 1
ATOM 1703 C C . ARG A 1 215 ? 32.625 -18.094 -22.391 1 95.75 215 ARG A C 1
ATOM 1705 O O . ARG A 1 215 ? 31.5 -18.375 -22.781 1 95.75 215 ARG A O 1
ATOM 1712 N N . VAL A 1 216 ? 32.938 -17.297 -21.469 1 96.62 216 VAL A N 1
ATOM 1713 C CA . VAL A 1 216 ? 31.812 -16.641 -20.828 1 96.62 216 VAL A CA 1
ATOM 1714 C C . VAL A 1 216 ? 31.406 -15.391 -21.609 1 96.62 216 VAL A C 1
ATOM 1716 O O . VAL A 1 216 ? 32.25 -14.812 -22.312 1 96.62 216 VAL A O 1
ATOM 1719 N N . PHE A 1 217 ? 30.188 -14.953 -21.594 1 97.06 217 PHE A N 1
ATOM 1720 C CA . PHE A 1 217 ? 29.703 -13.766 -22.266 1 97.06 217 PHE A CA 1
ATOM 1721 C C . PHE A 1 217 ? 30.203 -12.5 -21.594 1 97.06 217 PHE A C 1
ATOM 1723 O O . PHE A 1 217 ? 30.766 -11.617 -22.234 1 97.06 217 PHE A O 1
ATOM 1730 N N . LYS A 1 218 ? 30.031 -12.461 -20.234 1 97.31 218 LYS A N 1
ATOM 1731 C CA . LYS A 1 218 ? 30.562 -11.375 -19.422 1 97.31 218 LYS A CA 1
ATOM 1732 C C . LYS A 1 218 ? 30.969 -11.867 -18.031 1 97.31 218 LYS A C 1
ATOM 1734 O O . LYS A 1 218 ? 30.391 -12.836 -17.516 1 97.31 218 LYS A O 1
ATOM 1739 N N . ALA A 1 219 ? 31.844 -11.195 -17.484 1 97.56 219 ALA A N 1
ATOM 1740 C CA . ALA A 1 219 ? 32.344 -11.516 -16.156 1 97.56 219 ALA A CA 1
ATOM 1741 C C . ALA A 1 219 ? 32.25 -10.32 -15.219 1 97.56 219 ALA A C 1
ATOM 1743 O O . ALA A 1 219 ? 32.5 -9.188 -15.625 1 97.56 219 ALA A O 1
ATOM 1744 N N . TYR A 1 220 ? 31.797 -10.562 -14.031 1 97.38 220 TYR A N 1
ATOM 1745 C CA . TYR A 1 220 ? 31.656 -9.516 -13.023 1 97.38 220 TYR A CA 1
ATOM 1746 C C . TYR A 1 220 ? 32.312 -9.922 -11.711 1 97.38 220 TYR A C 1
ATOM 1748 O O . TYR A 1 220 ? 32.344 -11.109 -11.367 1 97.38 220 TYR A O 1
ATOM 1756 N N . ASN A 1 221 ? 32.75 -8.961 -10.969 1 95.94 221 ASN A N 1
ATOM 1757 C CA . ASN A 1 221 ? 33.406 -9.227 -9.688 1 95.94 221 ASN A CA 1
ATOM 1758 C C . ASN A 1 221 ? 32.406 -9.461 -8.578 1 95.94 221 ASN A C 1
ATOM 1760 O O . ASN A 1 221 ? 32.75 -9.984 -7.516 1 95.94 221 ASN A O 1
ATOM 1764 N N . SER A 1 222 ? 31.172 -9.078 -8.836 1 96.44 222 SER A N 1
ATOM 1765 C CA . SER A 1 222 ? 30.109 -9.242 -7.848 1 96.44 222 SER A CA 1
ATOM 1766 C C . SER A 1 222 ? 28.734 -9.156 -8.492 1 96.44 222 SER A C 1
ATOM 1768 O O . SER A 1 222 ? 28.609 -8.695 -9.633 1 96.44 222 SER A O 1
ATOM 1770 N N . MET A 1 223 ? 27.766 -9.641 -7.785 1 97.69 223 MET A N 1
ATOM 1771 C CA . MET A 1 223 ? 26.375 -9.516 -8.227 1 97.69 223 MET A CA 1
ATOM 1772 C C . MET A 1 223 ? 25.969 -8.047 -8.32 1 97.69 223 MET A C 1
ATOM 1774 O O . MET A 1 223 ? 25.172 -7.676 -9.172 1 97.69 223 MET A O 1
ATOM 1778 N N . VAL A 1 224 ? 26.562 -7.164 -7.508 1 96.94 224 VAL A N 1
ATOM 1779 C CA . VAL A 1 224 ? 26.297 -5.73 -7.496 1 96.94 224 VAL A CA 1
ATOM 1780 C C . VAL A 1 224 ? 26.734 -5.113 -8.828 1 96.94 224 VAL A C 1
ATOM 1782 O O . VAL A 1 224 ? 26.016 -4.281 -9.391 1 96.94 224 VAL A O 1
ATOM 1785 N N . GLU A 1 225 ? 27.906 -5.566 -9.273 1 97 225 GLU A N 1
ATOM 1786 C CA . GLU A 1 225 ? 28.406 -5.047 -10.539 1 97 225 GLU A CA 1
ATOM 1787 C C . GLU A 1 225 ? 27.469 -5.41 -11.695 1 97 225 GLU A C 1
ATOM 1789 O O . GLU A 1 225 ? 27.234 -4.598 -12.586 1 97 225 GLU A O 1
ATOM 1794 N N . PHE A 1 226 ? 27 -6.602 -11.688 1 97.44 226 PHE A N 1
ATOM 1795 C CA . PHE A 1 226 ? 26.031 -6.988 -12.711 1 97.44 226 PHE A CA 1
ATOM 1796 C C . PHE A 1 226 ? 24.781 -6.133 -12.617 1 97.44 226 PHE A C 1
ATOM 1798 O O . PHE A 1 226 ? 24.234 -5.699 -13.641 1 97.44 226 PHE A O 1
ATOM 1805 N N . HIS A 1 227 ? 24.266 -5.98 -11.344 1 97.44 227 HIS A N 1
ATOM 1806 C CA . HIS A 1 227 ? 23.094 -5.152 -11.125 1 97.44 227 HIS A CA 1
ATOM 1807 C C . HIS A 1 227 ? 23.25 -3.777 -11.766 1 97.44 227 HIS A C 1
ATOM 1809 O O . HIS A 1 227 ? 22.344 -3.285 -12.438 1 97.44 227 HIS A O 1
ATOM 1815 N N . GLU A 1 228 ? 24.406 -3.146 -11.57 1 95.31 228 GLU A N 1
ATOM 1816 C CA . GLU A 1 228 ? 24.656 -1.818 -12.109 1 95.31 228 GLU A CA 1
ATOM 1817 C C . GLU A 1 228 ? 24.578 -1.816 -13.633 1 95.31 228 GLU A C 1
ATOM 1819 O O . GLU A 1 228 ? 24.062 -0.861 -14.234 1 95.31 228 GLU A O 1
ATOM 1824 N N . ASP A 1 229 ? 25.047 -2.9 -14.188 1 96.06 229 ASP A N 1
ATOM 1825 C CA . ASP A 1 229 ? 24.969 -3.033 -15.641 1 96.06 229 ASP A CA 1
ATOM 1826 C C . ASP A 1 229 ? 23.516 -3.27 -16.078 1 96.06 229 ASP A C 1
ATOM 1828 O O . ASP A 1 229 ? 23.062 -2.707 -17.078 1 96.06 229 ASP A O 1
ATOM 1832 N N . LEU A 1 230 ? 22.781 -4.078 -15.352 1 96.62 230 LEU A N 1
ATOM 1833 C CA . LEU A 1 230 ? 21.406 -4.445 -15.664 1 96.62 230 LEU A CA 1
ATOM 1834 C C . LEU A 1 230 ? 20.5 -3.225 -15.633 1 96.62 230 LEU A C 1
ATOM 1836 O O . LEU A 1 230 ? 19.547 -3.135 -16.406 1 96.62 230 LEU A O 1
ATOM 1840 N N . VAL A 1 231 ? 20.797 -2.246 -14.766 1 95.25 231 VAL A N 1
ATOM 1841 C CA . VAL A 1 231 ? 20 -1.034 -14.586 1 95.25 231 VAL A CA 1
ATOM 1842 C C . VAL A 1 231 ? 19.844 -0.317 -15.93 1 95.25 231 VAL A C 1
ATOM 1844 O O . VAL A 1 231 ? 18.781 0.222 -16.234 1 95.25 231 VAL A O 1
ATOM 1847 N N . LYS A 1 232 ? 20.844 -0.424 -16.75 1 93.19 232 LYS A N 1
ATOM 1848 C CA . LYS A 1 232 ? 20.875 0.281 -18.031 1 93.19 232 LYS A CA 1
ATOM 1849 C C . LYS A 1 232 ? 19.875 -0.328 -19.016 1 93.19 232 LYS A C 1
ATOM 1851 O O . LYS A 1 232 ? 19.531 0.296 -20.016 1 93.19 232 LYS A O 1
ATOM 1856 N N . PHE A 1 233 ? 19.406 -1.545 -18.703 1 94 233 PHE A N 1
ATOM 1857 C CA . PHE A 1 233 ? 18.594 -2.266 -19.672 1 94 233 PHE A CA 1
ATOM 1858 C C . PHE A 1 233 ? 17.203 -2.541 -19.109 1 94 233 PHE A C 1
ATOM 1860 O O . PHE A 1 233 ? 16.438 -3.316 -19.688 1 94 233 PHE A O 1
ATOM 1867 N N . THR A 1 234 ? 16.812 -1.99 -17.984 1 93 234 THR A N 1
ATOM 1868 C CA . THR A 1 234 ? 15.492 -2.141 -17.391 1 93 234 THR A CA 1
ATOM 1869 C C . THR A 1 234 ? 14.797 -0.789 -17.266 1 93 234 THR A C 1
ATOM 1871 O O . THR A 1 234 ? 15.461 0.251 -17.203 1 93 234 THR A O 1
ATOM 1874 N N . PRO A 1 235 ? 13.539 -0.776 -17.266 1 89.38 235 PRO A N 1
ATOM 1875 C CA . PRO A 1 235 ? 12.805 0.494 -17.328 1 89.38 235 PRO A CA 1
ATOM 1876 C C . PRO A 1 235 ? 12.875 1.266 -16 1 89.38 235 PRO A C 1
ATOM 1878 O O . PRO A 1 235 ? 12.961 0.66 -14.93 1 89.38 235 PRO A O 1
ATOM 1881 N N . LYS A 1 236 ? 12.836 2.6 -16.109 1 91.44 236 LYS A N 1
ATOM 1882 C CA . LYS A 1 236 ? 12.641 3.469 -14.961 1 91.44 236 LYS A CA 1
ATOM 1883 C C . LYS A 1 236 ? 11.18 3.479 -14.516 1 91.44 236 LYS A C 1
ATOM 1885 O O . LYS A 1 236 ? 10.273 3.605 -15.352 1 91.44 236 LYS A O 1
ATOM 1890 N N . MET A 1 237 ? 10.93 3.357 -13.273 1 93.19 237 MET A N 1
ATOM 1891 C CA . MET A 1 237 ? 9.562 3.355 -12.766 1 93.19 237 MET A CA 1
ATOM 1892 C C . MET A 1 237 ? 9.031 4.781 -12.625 1 93.19 237 MET A C 1
ATOM 1894 O O . MET A 1 237 ? 9.789 5.695 -12.297 1 93.19 237 MET A O 1
ATOM 1898 N N . SER A 1 238 ? 7.77 4.969 -12.781 1 92.06 238 SER A N 1
ATOM 1899 C CA . SER A 1 238 ? 7.129 6.281 -12.703 1 92.06 238 SER A CA 1
ATOM 1900 C C . SER A 1 238 ? 7.008 6.754 -11.258 1 92.06 238 SER A C 1
ATOM 1902 O O . SER A 1 238 ? 7.238 5.984 -10.328 1 92.06 238 SER A O 1
ATOM 1904 N N . MET A 1 239 ? 6.645 8.016 -11.094 1 93.88 239 MET A N 1
ATOM 1905 C CA . MET A 1 239 ? 6.391 8.594 -9.781 1 93.88 239 MET A CA 1
ATOM 1906 C C . MET A 1 239 ? 5.328 7.801 -9.031 1 93.88 239 MET A C 1
ATOM 1908 O O . MET A 1 239 ? 4.293 7.453 -9.594 1 93.88 239 MET A O 1
ATOM 1912 N N . PRO A 1 240 ? 5.633 7.441 -7.773 1 94.44 240 PRO A N 1
ATOM 1913 C CA . PRO A 1 240 ? 4.633 6.676 -7.027 1 94.44 240 PRO A CA 1
ATOM 1914 C C . PRO A 1 240 ? 3.422 7.516 -6.629 1 94.44 240 PRO A C 1
ATOM 1916 O O . PRO A 1 240 ? 3.555 8.711 -6.371 1 94.44 240 PRO A O 1
ATOM 1919 N N . LYS A 1 241 ? 2.291 6.848 -6.539 1 91 241 LYS A N 1
ATOM 1920 C CA . LYS A 1 241 ? 1.118 7.449 -5.91 1 91 241 LYS A CA 1
ATOM 1921 C C . LYS A 1 241 ? 1.238 7.426 -4.391 1 91 241 LYS A C 1
ATOM 1923 O O . LYS A 1 241 ? 1.987 6.621 -3.834 1 91 241 LYS A O 1
ATOM 1928 N N . LEU A 1 242 ? 0.533 8.297 -3.748 1 90.81 242 LEU A N 1
ATOM 1929 C CA . LEU A 1 242 ? 0.618 8.414 -2.297 1 90.81 242 LEU A CA 1
ATOM 1930 C C . LEU A 1 242 ? 0.224 7.105 -1.62 1 90.81 242 LEU A C 1
ATOM 1932 O O . LEU A 1 242 ? 0.839 6.703 -0.629 1 90.81 242 LEU A O 1
ATOM 1936 N N . ASN A 1 243 ? -0.792 6.402 -2.16 1 92.38 243 ASN A N 1
ATOM 1937 C CA . ASN A 1 243 ? -1.327 5.191 -1.542 1 92.38 243 ASN A CA 1
ATOM 1938 C C . ASN A 1 243 ? -0.656 3.938 -2.092 1 92.38 243 ASN A C 1
ATOM 1940 O O . ASN A 1 243 ? -1.22 2.844 -2.018 1 92.38 243 ASN A O 1
ATOM 1944 N N . GLU A 1 244 ? 0.479 4.062 -2.701 1 94.44 244 GLU A N 1
ATOM 1945 C CA . GLU A 1 244 ? 1.242 2.926 -3.205 1 94.44 244 GLU A CA 1
ATOM 1946 C C . GLU A 1 244 ? 2.162 2.357 -2.129 1 94.44 244 GLU A C 1
ATOM 1948 O O . GLU A 1 244 ? 2.789 3.109 -1.38 1 94.44 244 GLU A O 1
ATOM 1953 N N . HIS A 1 245 ? 2.287 1.007 -2.01 1 96.31 245 HIS A N 1
ATOM 1954 C CA . HIS A 1 245 ? 3.199 0.365 -1.069 1 96.31 245 HIS A CA 1
ATOM 1955 C C . HIS A 1 245 ? 4.652 0.635 -1.441 1 96.31 245 HIS A C 1
ATOM 1957 O O . HIS A 1 245 ? 4.98 0.768 -2.623 1 96.31 245 HIS A O 1
ATOM 1963 N N . PHE A 1 246 ? 5.516 0.724 -0.417 1 97.06 246 PHE A N 1
ATOM 1964 C CA . PHE A 1 246 ? 6.953 0.677 -0.661 1 97.06 246 PHE A CA 1
ATOM 1965 C C . PHE A 1 246 ? 7.371 -0.694 -1.181 1 97.06 246 PHE A C 1
ATOM 1967 O O . PHE A 1 246 ? 6.672 -1.686 -0.961 1 97.06 246 PHE A O 1
ATOM 1974 N N . PRO A 1 247 ? 8.523 -0.7 -1.918 1 96.69 247 PRO A N 1
ATOM 1975 C CA . PRO A 1 247 ? 8.992 -2.014 -2.373 1 96.69 247 PRO A CA 1
ATOM 1976 C C . PRO A 1 247 ? 9.141 -3.014 -1.229 1 96.69 247 PRO A C 1
ATOM 1978 O O . PRO A 1 247 ? 9.562 -2.643 -0.13 1 96.69 247 PRO A O 1
ATOM 1981 N N . GLN A 1 248 ? 8.891 -4.25 -1.477 1 93.69 248 GLN A N 1
ATOM 1982 C CA . GLN A 1 248 ? 8.906 -5.293 -0.452 1 93.69 248 GLN A CA 1
ATOM 1983 C C . GLN A 1 248 ? 10.328 -5.766 -0.166 1 93.69 248 GLN A C 1
ATOM 1985 O O . GLN A 1 248 ? 10.633 -6.172 0.955 1 93.69 248 GLN A O 1
ATOM 1990 N N . SER A 1 249 ? 11.203 -5.672 -1.173 1 96.25 249 SER A N 1
ATOM 1991 C CA . SER A 1 249 ? 12.562 -6.188 -1.022 1 96.25 249 SER A CA 1
ATOM 1992 C C . SER A 1 249 ? 13.539 -5.082 -0.631 1 96.25 249 SER A C 1
ATOM 1994 O O . SER A 1 249 ? 13.43 -3.951 -1.115 1 96.25 249 SER A O 1
ATOM 1996 N N . PHE A 1 250 ? 14.484 -5.43 0.182 1 96.75 250 PHE A N 1
ATOM 1997 C CA . PHE A 1 250 ? 15.578 -4.535 0.55 1 96.75 250 PHE A CA 1
ATOM 1998 C C . PHE A 1 250 ? 16.812 -4.805 -0.301 1 96.75 250 PHE A C 1
ATOM 2000 O O . PHE A 1 250 ? 17.281 -5.941 -0.388 1 96.75 250 PHE A O 1
ATOM 2007 N N . GLY A 1 251 ? 17.281 -3.789 -0.963 1 96.88 251 GLY A N 1
ATOM 2008 C CA . GLY A 1 251 ? 18.516 -3.908 -1.737 1 96.88 251 GLY A CA 1
ATOM 2009 C C . GLY A 1 251 ? 19.766 -3.779 -0.894 1 96.88 251 GLY A C 1
ATOM 2010 O O . GLY A 1 251 ? 19.734 -4.039 0.311 1 96.88 251 GLY A O 1
ATOM 2011 N N . TYR A 1 252 ? 20.891 -3.492 -1.544 1 96.44 252 TYR A N 1
ATOM 2012 C CA . TYR A 1 252 ? 22.172 -3.5 -0.846 1 96.44 252 TYR A CA 1
ATOM 2013 C C . TYR A 1 252 ? 22.594 -2.084 -0.469 1 96.44 252 TYR A C 1
ATOM 2015 O O . TYR A 1 252 ? 23.516 -1.898 0.331 1 96.44 252 TYR A O 1
ATOM 2023 N N . VAL A 1 253 ? 21.906 -1.055 -0.968 1 96.5 253 VAL A N 1
ATOM 2024 C CA . VAL A 1 253 ? 22.328 0.331 -0.8 1 96.5 253 VAL A CA 1
ATOM 2025 C C . VAL A 1 253 ? 21.906 0.834 0.581 1 96.5 253 VAL A C 1
ATOM 2027 O O . VAL A 1 253 ? 20.859 0.445 1.102 1 96.5 253 VAL A O 1
ATOM 2030 N N . LYS A 1 254 ? 22.766 1.711 1.147 1 97.75 254 LYS A N 1
ATOM 2031 C CA . LYS A 1 254 ? 22.406 2.482 2.336 1 97.75 254 LYS A CA 1
ATOM 2032 C C . LYS A 1 254 ? 22.219 3.959 1.996 1 97.75 254 LYS A C 1
ATOM 2034 O O . LYS A 1 254 ? 22.953 4.516 1.187 1 97.75 254 LYS A O 1
ATOM 2039 N N . ALA A 1 255 ? 21.219 4.562 2.523 1 98.56 255 ALA A N 1
ATOM 2040 C CA . ALA A 1 255 ? 20.953 5.988 2.33 1 98.56 255 ALA A CA 1
ATOM 2041 C C . ALA A 1 255 ? 21.047 6.746 3.65 1 98.56 255 ALA A C 1
ATOM 2043 O O . ALA A 1 255 ? 20.578 6.266 4.688 1 98.56 255 ALA A O 1
ATOM 2044 N N . GLY A 1 256 ? 21.75 7.852 3.602 1 98.81 256 GLY A N 1
ATOM 2045 C CA . GLY A 1 256 ? 21.875 8.672 4.793 1 98.81 256 GLY A CA 1
ATOM 2046 C C . GLY A 1 256 ? 21.094 9.977 4.711 1 98.81 256 GLY A C 1
ATOM 2047 O O . GLY A 1 256 ? 20.828 10.469 3.615 1 98.81 256 GLY A O 1
ATOM 2048 N N . ILE A 1 257 ? 20.719 10.477 5.797 1 98.88 257 ILE A N 1
ATOM 2049 C CA . ILE A 1 257 ? 20.109 11.797 5.941 1 98.88 257 ILE A CA 1
ATOM 2050 C C . ILE A 1 257 ? 20.812 12.57 7.047 1 98.88 257 ILE A C 1
ATOM 2052 O O . ILE A 1 257 ? 20.688 12.234 8.227 1 98.88 257 ILE A O 1
ATOM 2056 N N . HIS A 1 258 ? 21.625 13.5 6.629 1 98.81 258 HIS A N 1
ATOM 2057 C CA . HIS A 1 258 ? 22.297 14.391 7.559 1 98.81 258 HIS A CA 1
ATOM 2058 C C . HIS A 1 258 ? 21.438 15.617 7.867 1 98.81 258 HIS A C 1
ATOM 2060 O O . HIS A 1 258 ? 21.469 16.609 7.137 1 98.81 258 HIS A O 1
ATOM 2066 N N . GLY A 1 259 ? 20.734 15.578 8.969 1 98.12 259 GLY A N 1
ATOM 2067 C CA . GLY A 1 259 ? 19.672 16.516 9.32 1 98.12 259 GLY A CA 1
ATOM 2068 C C . GLY A 1 259 ? 18.281 15.898 9.234 1 98.12 259 GLY A C 1
ATOM 2069 O O . GLY A 1 259 ? 17.625 16 8.203 1 98.12 259 GLY A O 1
ATOM 2070 N N . PHE A 1 260 ? 17.828 15.297 10.375 1 97.94 260 PHE A N 1
ATOM 2071 C CA . PHE A 1 260 ? 16.547 14.594 10.406 1 97.94 260 PHE A CA 1
ATOM 2072 C C . PHE A 1 260 ? 15.469 15.461 11.039 1 97.94 260 PHE A C 1
ATOM 2074 O O . PHE A 1 260 ? 14.883 15.086 12.055 1 97.94 260 PHE A O 1
ATOM 2081 N N . GLY A 1 261 ? 15.227 16.609 10.414 1 95.88 261 GLY A N 1
ATOM 2082 C CA . GLY A 1 261 ? 14.117 17.484 10.727 1 95.88 261 GLY A CA 1
ATOM 2083 C C . GLY A 1 261 ? 12.906 17.266 9.836 1 95.88 261 GLY A C 1
ATOM 2084 O O . GLY A 1 261 ? 12.633 16.125 9.43 1 95.88 261 GLY A O 1
ATOM 2085 N N . ALA A 1 262 ? 12.203 18.312 9.555 1 93.5 262 ALA A N 1
ATOM 2086 C CA . ALA A 1 262 ? 10.984 18.234 8.758 1 93.5 262 ALA A CA 1
ATOM 2087 C C . ALA A 1 262 ? 11.281 17.672 7.363 1 93.5 262 ALA A C 1
ATOM 2089 O O . ALA A 1 262 ? 10.672 16.688 6.938 1 93.5 262 ALA A O 1
ATOM 2090 N N . ILE A 1 263 ? 12.281 18.203 6.707 1 95.94 263 ILE A N 1
ATOM 2091 C CA . ILE A 1 263 ? 12.594 17.797 5.34 1 95.94 263 ILE A CA 1
ATOM 2092 C C . ILE A 1 263 ? 13.195 16.391 5.336 1 95.94 263 ILE A C 1
ATOM 2094 O O . ILE A 1 263 ? 12.812 15.547 4.52 1 95.94 263 ILE A O 1
ATOM 2098 N N . GLY A 1 264 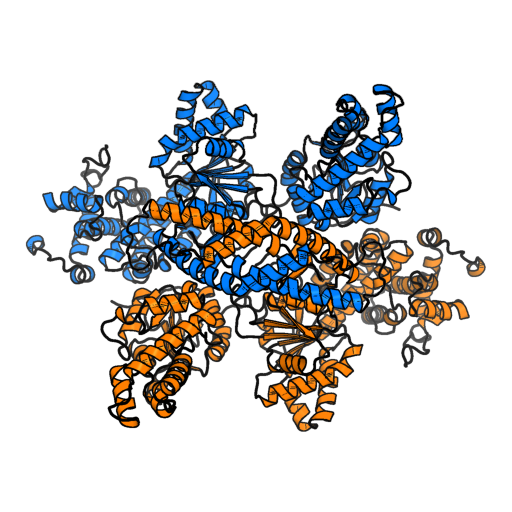? 14.094 16.141 6.242 1 97.75 264 GLY A N 1
ATOM 2099 C CA . GLY A 1 264 ? 14.727 14.836 6.312 1 97.75 264 GLY A CA 1
ATOM 2100 C C . GLY A 1 264 ? 13.742 13.719 6.625 1 97.75 264 GLY A C 1
ATOM 2101 O O . GLY A 1 264 ? 13.68 12.719 5.898 1 97.75 264 GLY A O 1
ATOM 2102 N N . GLY A 1 265 ? 12.977 13.898 7.652 1 97.56 265 GLY A N 1
ATOM 2103 C CA . GLY A 1 265 ? 12.078 12.859 8.141 1 97.56 265 GLY A CA 1
ATOM 2104 C C . GLY A 1 265 ? 10.75 12.82 7.414 1 97.56 265 GLY A C 1
ATOM 2105 O O . GLY A 1 265 ? 10.148 11.758 7.262 1 97.56 265 GLY A O 1
ATOM 2106 N N . GLY A 1 266 ? 10.312 13.906 6.973 1 96.56 266 GLY A N 1
ATOM 2107 C CA . GLY A 1 266 ? 8.969 13.992 6.414 1 96.56 266 GLY A CA 1
ATOM 2108 C C . GLY A 1 266 ? 8.953 13.969 4.898 1 96.56 266 GLY A C 1
ATOM 2109 O O . GLY A 1 266 ? 7.887 13.898 4.285 1 96.56 266 GLY A O 1
ATOM 2110 N N . TYR A 1 267 ? 10.133 13.992 4.234 1 96.69 267 TYR A N 1
ATOM 2111 C CA . TYR A 1 267 ? 10.18 14.047 2.777 1 96.69 267 TYR A CA 1
ATOM 2112 C C . TYR A 1 267 ? 11.242 13.109 2.227 1 96.69 267 TYR A C 1
ATOM 2114 O O . TYR A 1 267 ? 10.922 12.156 1.509 1 96.69 267 TYR A O 1
ATOM 2122 N N . LEU A 1 268 ? 12.469 13.273 2.67 1 98.19 268 LEU A N 1
ATOM 2123 C CA . LEU A 1 268 ? 13.57 12.477 2.123 1 98.19 268 LEU A CA 1
ATOM 2124 C C . LEU A 1 268 ? 13.398 11 2.471 1 98.19 268 LEU A C 1
ATOM 2126 O O . LEU A 1 268 ? 13.742 10.125 1.675 1 98.19 268 LEU A O 1
ATOM 2130 N N . THR A 1 269 ? 12.898 10.711 3.662 1 98 269 THR A N 1
ATOM 2131 C CA . THR A 1 269 ? 12.68 9.32 4.035 1 98 269 THR A CA 1
ATOM 2132 C C . THR A 1 269 ? 11.688 8.648 3.09 1 98 269 THR A C 1
ATOM 2134 O O . THR A 1 269 ? 11.844 7.473 2.748 1 98 269 THR A O 1
ATOM 2137 N N . GLN A 1 270 ? 10.625 9.391 2.736 1 97.5 270 GLN A N 1
ATOM 2138 C CA . GLN A 1 270 ? 9.672 8.836 1.782 1 97.5 270 GLN A CA 1
ATOM 2139 C C . GLN A 1 270 ? 10.336 8.578 0.431 1 97.5 270 GLN A C 1
ATOM 2141 O O . GLN A 1 270 ? 10.125 7.52 -0.175 1 97.5 270 GLN A O 1
ATOM 2146 N N . ILE A 1 271 ? 11.133 9.547 -0.052 1 97.81 271 ILE A N 1
ATOM 2147 C CA . ILE A 1 271 ? 11.828 9.438 -1.33 1 97.81 271 ILE A CA 1
ATOM 2148 C C . ILE A 1 271 ? 12.727 8.203 -1.325 1 97.81 271 ILE A C 1
ATOM 2150 O O . ILE A 1 271 ? 12.695 7.402 -2.262 1 97.81 271 ILE A O 1
ATOM 2154 N N . PHE A 1 272 ? 13.469 8.031 -0.238 1 98.5 272 PHE A N 1
ATOM 2155 C CA . PHE A 1 272 ? 14.398 6.914 -0.152 1 98.5 272 PHE A CA 1
ATOM 2156 C C . PHE A 1 272 ? 13.656 5.602 0.047 1 98.5 272 PHE A C 1
ATOM 2158 O O . PHE A 1 272 ? 14.102 4.547 -0.415 1 98.5 272 PHE A O 1
ATOM 2165 N N . SER A 1 273 ? 12.492 5.625 0.719 1 98.06 273 SER A N 1
ATOM 2166 C CA . SER A 1 273 ? 11.727 4.402 0.929 1 98.06 273 SER A CA 1
ATOM 2167 C C . SER A 1 273 ? 11.156 3.877 -0.383 1 98.06 273 SER A C 1
ATOM 2169 O O . SER A 1 273 ? 11.062 2.666 -0.586 1 98.06 273 SER A O 1
ATOM 2171 N N . HIS A 1 274 ? 10.711 4.785 -1.259 1 97.69 274 HIS A N 1
ATOM 2172 C CA . HIS A 1 274 ? 10.242 4.363 -2.574 1 97.69 274 HIS A CA 1
ATOM 2173 C C . HIS A 1 274 ? 11.406 3.986 -3.48 1 97.69 274 HIS A C 1
ATOM 2175 O O . HIS A 1 274 ? 11.281 3.096 -4.324 1 97.69 274 HIS A O 1
ATOM 2181 N N . TRP A 1 275 ? 12.539 4.789 -3.254 1 97.81 275 TRP A N 1
ATOM 2182 C CA . TRP A 1 275 ? 13.797 4.535 -3.947 1 97.81 275 TRP A CA 1
ATOM 2183 C C . TRP A 1 275 ? 13.57 4.398 -5.449 1 97.81 275 TRP A C 1
ATOM 2185 O O . TRP A 1 275 ? 12.938 5.254 -6.07 1 97.81 275 TRP A O 1
ATOM 2195 N N . ASP A 1 276 ? 14.055 3.365 -6.176 1 97.25 276 ASP A N 1
ATOM 2196 C CA . ASP A 1 276 ? 13.945 3.227 -7.625 1 97.25 276 ASP A CA 1
ATOM 2197 C C . ASP A 1 276 ? 12.703 2.414 -8 1 97.25 276 ASP A C 1
ATOM 2199 O O . ASP A 1 276 ? 12.414 2.227 -9.188 1 97.25 276 ASP A O 1
ATOM 2203 N N . GLY A 1 277 ? 11.938 1.95 -6.988 1 96.5 277 GLY A N 1
ATOM 2204 C CA . GLY A 1 277 ? 10.695 1.239 -7.238 1 96.5 277 GLY A CA 1
ATOM 2205 C C . GLY A 1 277 ? 10.867 -0.266 -7.297 1 96.5 277 GLY A C 1
ATOM 2206 O O . GLY A 1 277 ? 9.891 -1.014 -7.203 1 96.5 277 GLY A O 1
ATOM 2207 N N . TYR A 1 278 ? 12.062 -0.787 -7.449 1 96.94 278 TYR A N 1
ATOM 2208 C CA . TYR A 1 278 ? 12.344 -2.219 -7.492 1 96.94 278 TYR A CA 1
ATOM 2209 C C . TYR A 1 278 ? 12.641 -2.758 -6.098 1 96.94 278 TYR A C 1
ATOM 2211 O O . TYR A 1 278 ? 12.102 -3.789 -5.695 1 96.94 278 TYR A O 1
ATOM 2219 N N . THR A 1 279 ? 13.523 -2.062 -5.406 1 97.5 279 THR A N 1
ATOM 2220 C CA . THR A 1 279 ? 13.883 -2.352 -4.023 1 97.5 279 THR A CA 1
ATOM 2221 C C . THR A 1 279 ? 13.906 -1.074 -3.189 1 97.5 279 THR A C 1
ATOM 2223 O O . THR A 1 279 ? 13.703 0.021 -3.717 1 97.5 279 THR A O 1
ATOM 2226 N N . ARG A 1 280 ? 14.055 -1.168 -1.952 1 96.81 280 ARG A N 1
ATOM 2227 C CA . ARG A 1 280 ? 14.375 -0.051 -1.068 1 96.81 280 ARG A CA 1
ATOM 2228 C C . ARG A 1 280 ? 15.742 -0.237 -0.415 1 96.81 280 ARG A C 1
ATOM 2230 O O . ARG A 1 280 ? 16.297 -1.336 -0.432 1 96.81 280 ARG A O 1
ATOM 2237 N N . PRO A 1 281 ? 16.344 0.867 0.102 1 97.69 281 PRO A N 1
ATOM 2238 C CA . PRO A 1 281 ? 17.656 0.735 0.722 1 97.69 281 PRO A CA 1
ATOM 2239 C C . PRO A 1 281 ? 17.672 -0.283 1.859 1 97.69 281 PRO A C 1
ATOM 2241 O O . PRO A 1 281 ? 16.672 -0.463 2.549 1 97.69 281 PRO A O 1
ATOM 2244 N N . LYS A 1 282 ? 18.844 -0.888 1.969 1 97.19 282 LYS A N 1
ATOM 2245 C CA . LYS A 1 282 ? 19.062 -1.809 3.08 1 97.19 282 LYS A CA 1
ATOM 2246 C C . LYS A 1 282 ? 18.75 -1.144 4.418 1 97.19 282 LYS A C 1
ATOM 2248 O O . LYS A 1 282 ? 18.219 -1.788 5.328 1 97.19 282 LYS A O 1
ATOM 2253 N N . GLU A 1 283 ? 19.094 0.124 4.438 1 96.75 283 GLU A N 1
ATOM 2254 C CA . GLU A 1 283 ? 18.828 0.938 5.621 1 96.75 283 GLU A CA 1
ATOM 2255 C C . GLU A 1 283 ? 18.844 2.426 5.277 1 96.75 283 GLU A C 1
ATOM 2257 O O . GLU A 1 283 ? 19.562 2.854 4.371 1 96.75 283 GLU A O 1
ATOM 2262 N N . ILE A 1 284 ? 18.016 3.162 5.961 1 98.62 284 ILE A N 1
ATOM 2263 C CA . ILE A 1 284 ? 18.078 4.621 5.961 1 98.62 284 ILE A CA 1
ATOM 2264 C C . ILE A 1 284 ? 18.594 5.113 7.309 1 98.62 284 ILE A C 1
ATOM 2266 O O . ILE A 1 284 ? 18.047 4.781 8.359 1 98.62 284 ILE A O 1
ATOM 2270 N N . ILE A 1 285 ? 19.688 5.793 7.273 1 98.81 285 ILE A N 1
ATOM 2271 C CA . ILE A 1 285 ? 20.312 6.305 8.492 1 98.81 285 ILE A CA 1
ATOM 2272 C C . ILE A 1 285 ? 20.047 7.805 8.609 1 98.81 285 ILE A C 1
ATOM 2274 O O . ILE A 1 285 ? 20.438 8.578 7.723 1 98.81 285 ILE A O 1
ATOM 2278 N N . GLY A 1 286 ? 19.359 8.219 9.625 1 98.75 286 GLY A N 1
ATOM 2279 C CA . GLY A 1 286 ? 19.125 9.633 9.875 1 98.75 286 GLY A CA 1
ATOM 2280 C C . GLY A 1 286 ? 19.906 10.172 11.055 1 98.75 286 GLY A C 1
ATOM 2281 O O . GLY A 1 286 ? 20.078 9.484 12.062 1 98.75 286 GLY A O 1
ATOM 2282 N N . ALA A 1 287 ? 20.406 11.367 10.93 1 98.69 287 ALA A N 1
ATOM 2283 C CA . ALA A 1 287 ? 21.156 12.008 12.008 1 98.69 287 ALA A CA 1
ATOM 2284 C C . ALA A 1 287 ? 20.406 13.219 12.555 1 98.69 287 ALA A C 1
ATOM 2286 O O . ALA A 1 287 ? 19.922 14.055 11.789 1 98.69 287 ALA A O 1
ATOM 2287 N N . THR A 1 288 ? 20.297 13.328 13.812 1 97.31 288 THR A N 1
ATOM 2288 C CA . THR A 1 288 ? 19.641 14.461 14.453 1 97.31 288 THR A CA 1
ATOM 2289 C C . THR A 1 288 ? 20.203 14.695 15.852 1 97.31 288 THR A C 1
ATOM 2291 O O . THR A 1 288 ? 20.891 13.836 16.406 1 97.31 288 THR A O 1
ATOM 2294 N N . LYS A 1 289 ? 20.016 15.898 16.344 1 94.31 289 LYS A N 1
ATOM 2295 C CA . LYS A 1 289 ? 20.359 16.203 17.719 1 94.31 289 LYS A CA 1
ATOM 2296 C C . LYS A 1 289 ? 19.172 16.016 18.656 1 94.31 289 LYS A C 1
ATOM 2298 O O . LYS A 1 289 ? 19.312 16.031 19.875 1 94.31 289 LYS A O 1
ATOM 2303 N N . LYS A 1 290 ? 18.016 15.805 18.109 1 92.06 290 LYS A N 1
ATOM 2304 C CA . LYS A 1 290 ? 16.797 15.672 18.906 1 92.06 290 LYS A CA 1
ATOM 2305 C C . LYS A 1 290 ? 16.672 14.281 19.516 1 92.06 290 LYS A C 1
ATOM 2307 O O . LYS A 1 290 ? 16.328 13.32 18.844 1 92.06 290 LYS A O 1
ATOM 2312 N N . VAL A 1 291 ? 16.781 14.234 20.797 1 90.81 291 VAL A N 1
ATOM 2313 C CA . VAL A 1 291 ? 16.859 12.984 21.531 1 90.81 291 VAL A CA 1
ATOM 2314 C C . VAL A 1 291 ? 15.516 12.258 21.469 1 90.81 291 VAL A C 1
ATOM 2316 O O . VAL A 1 291 ? 15.469 11.039 21.297 1 90.81 291 VAL A O 1
ATOM 2319 N N . VAL A 1 292 ? 14.445 12.961 21.562 1 89.94 292 VAL A N 1
ATOM 2320 C CA . VAL A 1 292 ? 13.117 12.359 21.594 1 89.94 292 VAL A CA 1
ATOM 2321 C C . VAL A 1 292 ? 12.844 11.641 20.281 1 89.94 292 VAL A C 1
ATOM 2323 O O . VAL A 1 292 ? 12.367 10.508 20.266 1 89.94 292 VAL A O 1
ATOM 2326 N N . ILE A 1 293 ? 13.172 12.258 19.188 1 93.31 293 ILE A N 1
ATOM 2327 C CA . ILE A 1 293 ? 12.961 11.688 17.875 1 93.31 293 ILE A CA 1
ATOM 2328 C C . ILE A 1 293 ? 13.812 10.43 17.703 1 93.31 293 ILE A C 1
ATOM 2330 O O . ILE A 1 293 ? 13.32 9.391 17.25 1 93.31 293 ILE A O 1
ATOM 2334 N N . LYS A 1 294 ? 15.039 10.539 18.094 1 95.06 294 LYS A N 1
ATOM 2335 C CA . LYS A 1 294 ? 15.969 9.414 17.984 1 95.06 294 LYS A CA 1
ATOM 2336 C C . LYS A 1 294 ? 15.469 8.211 18.781 1 95.06 294 LYS A C 1
ATOM 2338 O O . LYS A 1 294 ? 15.375 7.105 18.25 1 95.06 294 LYS A O 1
ATOM 2343 N N . GLU A 1 295 ? 15.094 8.484 20 1 92.75 295 GLU A N 1
ATOM 2344 C CA . GLU A 1 295 ? 14.664 7.398 20.875 1 92.75 295 GLU A CA 1
ATOM 2345 C C . GLU A 1 295 ? 13.367 6.77 20.375 1 92.75 295 GLU A C 1
ATOM 2347 O O . GLU A 1 295 ? 13.234 5.547 20.344 1 92.75 295 GLU A O 1
ATOM 2352 N N . LEU A 1 296 ? 12.477 7.547 19.969 1 91.38 296 LEU A N 1
ATOM 2353 C CA . LEU A 1 296 ? 11.172 7.039 19.531 1 91.38 296 LEU A CA 1
ATOM 2354 C C . LEU A 1 296 ? 11.297 6.23 18.25 1 91.38 296 LEU A C 1
ATOM 2356 O O . LEU A 1 296 ? 10.773 5.117 18.156 1 91.38 296 LEU A O 1
ATOM 2360 N N . ILE A 1 297 ? 11.969 6.727 17.266 1 95.31 297 ILE A N 1
ATOM 2361 C CA . ILE A 1 297 ? 12.07 6.051 15.984 1 95.31 297 ILE A CA 1
ATOM 2362 C C . ILE A 1 297 ? 12.836 4.734 16.156 1 95.31 297 ILE A C 1
ATOM 2364 O O . ILE A 1 297 ? 12.406 3.695 15.641 1 95.31 297 ILE A O 1
ATOM 2368 N N . ASN A 1 298 ? 13.961 4.789 16.859 1 95.12 298 ASN A N 1
ATOM 2369 C CA . ASN A 1 298 ? 14.773 3.592 17.031 1 95.12 298 ASN A CA 1
ATOM 2370 C C . ASN A 1 298 ? 14.047 2.533 17.859 1 95.12 298 ASN A C 1
ATOM 2372 O O . ASN A 1 298 ? 14.234 1.335 17.641 1 95.12 298 ASN A O 1
ATOM 2376 N N . SER A 1 299 ? 13.211 2.955 18.734 1 92.94 299 SER A N 1
ATOM 2377 C CA . SER A 1 299 ? 12.492 2.012 19.594 1 92.94 299 SER A CA 1
ATOM 2378 C C . SER A 1 299 ? 11.289 1.426 18.859 1 92.94 299 SER A C 1
ATOM 2380 O O . SER A 1 299 ? 11.039 0.22 18.938 1 92.94 299 SER A O 1
ATOM 2382 N N . LEU A 1 300 ? 10.516 2.227 18.172 1 91.5 300 LEU A N 1
ATOM 2383 C CA . LEU A 1 300 ? 9.281 1.782 17.531 1 91.5 300 LEU A CA 1
ATOM 2384 C C . LEU A 1 300 ? 9.578 1.102 16.203 1 91.5 300 LEU A C 1
ATOM 2386 O O . LEU A 1 300 ? 8.789 0.287 15.719 1 91.5 300 LEU A O 1
ATOM 2390 N N . GLY A 1 301 ? 10.664 1.468 15.602 1 92.69 301 GLY A N 1
ATOM 2391 C CA . GLY A 1 301 ? 11.047 0.899 14.32 1 92.69 301 GLY A CA 1
ATOM 2392 C C . GLY A 1 301 ? 10.258 1.461 13.156 1 92.69 301 GLY A C 1
ATOM 2393 O O . GLY A 1 301 ? 10.445 1.046 12.008 1 92.69 301 GLY A O 1
ATOM 2394 N N . LYS A 1 302 ? 9.32 2.365 13.438 1 94.5 302 LYS A N 1
ATOM 2395 C CA . LYS A 1 302 ? 8.492 3.006 12.43 1 94.5 302 LYS A CA 1
ATOM 2396 C C . LYS A 1 302 ? 7.93 4.332 12.93 1 94.5 302 LYS A C 1
ATOM 2398 O O . LYS A 1 302 ? 7.992 4.621 14.125 1 94.5 302 LYS A O 1
ATOM 2403 N N . PHE A 1 303 ? 7.477 5.172 12.055 1 96.06 303 PHE A N 1
ATOM 2404 C CA . PHE A 1 303 ? 6.758 6.402 12.367 1 96.06 303 PHE A CA 1
ATOM 2405 C C . PHE A 1 303 ? 5.824 6.789 11.219 1 96.06 303 PHE A C 1
ATOM 2407 O O . PHE A 1 303 ? 5.926 6.238 10.125 1 96.06 303 PHE A O 1
ATOM 2414 N N . ASN A 1 304 ? 4.895 7.691 11.508 1 96.06 304 ASN A N 1
ATOM 2415 C CA . ASN A 1 304 ? 3.93 8.125 10.5 1 96.06 304 ASN A CA 1
ATOM 2416 C C . ASN A 1 304 ? 4.238 9.531 9.992 1 96.06 304 ASN A C 1
ATOM 2418 O O . ASN A 1 304 ? 4.676 10.391 10.758 1 96.06 304 ASN A O 1
ATOM 2422 N N . VAL A 1 305 ? 4.066 9.703 8.75 1 96.06 305 VAL A N 1
ATOM 2423 C CA . VAL A 1 305 ? 3.941 11.016 8.133 1 96.06 305 VAL A CA 1
ATOM 2424 C C . VAL A 1 305 ? 2.479 11.289 7.789 1 96.06 305 VAL A C 1
ATOM 2426 O O . VAL A 1 305 ? 1.835 10.492 7.105 1 96.06 305 VAL A O 1
ATOM 2429 N N . LYS A 1 306 ? 1.976 12.383 8.273 1 93.25 306 LYS A N 1
ATOM 2430 C CA . LYS A 1 306 ? 0.575 12.742 8.062 1 93.25 306 LYS A CA 1
ATOM 2431 C C . LYS A 1 306 ? 0.415 13.641 6.84 1 93.25 306 LYS A C 1
ATOM 2433 O O . LYS A 1 306 ? 1.202 14.562 6.637 1 93.25 306 LYS A O 1
ATOM 2438 N N . TYR A 1 307 ? -0.533 13.328 6.02 1 90.88 307 TYR A N 1
ATOM 2439 C CA . TYR A 1 307 ? -0.965 14.18 4.91 1 90.88 307 TYR A CA 1
ATOM 2440 C C . TYR A 1 307 ? -2.355 14.742 5.168 1 90.88 307 TYR A C 1
ATOM 2442 O O . TYR A 1 307 ? -3.359 14.141 4.777 1 90.88 307 TYR A O 1
ATOM 2450 N N . GLU A 1 308 ? -2.369 15.875 5.754 1 83.5 308 GLU A N 1
ATOM 2451 C CA . GLU A 1 308 ? -3.57 16.453 6.348 1 83.5 308 GLU A CA 1
ATOM 2452 C C . GLU A 1 308 ? -4.633 16.734 5.289 1 83.5 308 GLU A C 1
ATOM 2454 O O . GLU A 1 308 ? -5.82 16.5 5.52 1 83.5 308 GLU A O 1
ATOM 2459 N N . SER A 1 309 ? -4.223 17.203 4.133 1 79.31 309 SER A N 1
ATOM 2460 C CA . SER A 1 309 ? -5.176 17.562 3.092 1 79.31 309 SER A CA 1
ATOM 2461 C C . SER A 1 309 ? -5.934 16.344 2.58 1 79.31 309 SER A C 1
ATOM 2463 O O . SER A 1 309 ? -7.012 16.484 1.997 1 79.31 309 SER A O 1
ATOM 2465 N N . ARG A 1 310 ? -5.422 15.102 2.869 1 86.12 310 ARG A N 1
ATOM 2466 C CA . ARG A 1 310 ? -6.035 13.875 2.357 1 86.12 310 ARG A CA 1
ATOM 2467 C C . ARG A 1 310 ? -6.504 12.984 3.498 1 86.12 310 ARG A C 1
ATOM 2469 O O . ARG A 1 310 ? -6.992 11.875 3.262 1 86.12 310 ARG A O 1
ATOM 2476 N N . ALA A 1 311 ? -6.387 13.484 4.668 1 90.56 311 ALA A N 1
ATOM 2477 C CA . ALA A 1 311 ? -6.691 12.664 5.84 1 90.56 311 ALA A CA 1
ATOM 2478 C C . ALA A 1 311 ? -6.016 11.297 5.746 1 90.56 311 ALA A C 1
ATOM 2480 O O . ALA A 1 311 ? -6.656 10.266 5.953 1 90.56 311 ALA A O 1
ATOM 2481 N N . TYR A 1 312 ? -4.73 11.266 5.367 1 91.94 312 TYR A N 1
ATOM 2482 C CA . TYR A 1 312 ? -3.975 10.047 5.098 1 91.94 312 TYR A CA 1
ATOM 2483 C C . TYR A 1 312 ? -2.695 10.008 5.93 1 91.94 312 TYR A C 1
ATOM 2485 O O . TYR A 1 312 ? -2.041 11.031 6.125 1 91.94 312 TYR A O 1
ATOM 2493 N N . PHE A 1 313 ? -2.34 8.773 6.422 1 93.94 313 PHE A N 1
ATOM 2494 C CA . PHE A 1 313 ? -1.077 8.516 7.105 1 93.94 313 PHE A CA 1
ATOM 2495 C C . PHE A 1 313 ? -0.245 7.496 6.34 1 93.94 313 PHE A C 1
ATOM 2497 O O . PHE A 1 313 ? -0.778 6.512 5.828 1 93.94 313 PHE A O 1
ATOM 2504 N N . GLN A 1 314 ? 0.966 7.809 6.211 1 95.5 314 GLN A N 1
ATOM 2505 C CA . GLN A 1 314 ? 1.894 6.832 5.648 1 95.5 314 GLN A CA 1
ATOM 2506 C C . GLN A 1 314 ? 2.92 6.387 6.688 1 95.5 314 GLN A C 1
ATOM 2508 O O . GLN A 1 314 ? 3.609 7.219 7.281 1 95.5 314 GLN A O 1
ATOM 2513 N N . SER A 1 315 ? 3.055 5.113 6.922 1 96 315 SER A N 1
ATOM 2514 C CA . SER A 1 315 ? 4.016 4.57 7.875 1 96 315 SER A CA 1
ATOM 2515 C C . SER A 1 315 ? 5.359 4.293 7.207 1 96 315 SER A C 1
ATOM 2517 O O . SER A 1 315 ? 5.422 3.615 6.18 1 96 315 SER A O 1
ATOM 2519 N N . ILE A 1 316 ? 6.395 4.82 7.781 1 97.25 316 ILE A N 1
ATOM 2520 C CA . ILE A 1 316 ? 7.75 4.605 7.285 1 97.25 316 ILE A CA 1
ATOM 2521 C C . ILE A 1 316 ? 8.531 3.758 8.281 1 97.25 316 ILE A C 1
ATOM 2523 O O . ILE A 1 316 ? 8.492 4.012 9.492 1 97.25 316 ILE A O 1
ATOM 2527 N N . SER A 1 317 ? 9.203 2.734 7.785 1 94.88 317 SER A N 1
ATOM 2528 C CA . SER A 1 317 ? 10 1.841 8.617 1 94.88 317 SER A CA 1
ATOM 2529 C C . SER A 1 317 ? 11.422 1.699 8.062 1 94.88 317 SER A C 1
ATOM 2531 O O . SER A 1 317 ? 11.758 2.297 7.043 1 94.88 317 SER A O 1
ATOM 2533 N N . ASN A 1 318 ? 12.266 0.988 8.773 1 94.38 318 ASN A N 1
ATOM 2534 C CA . ASN A 1 318 ? 13.633 0.667 8.383 1 94.38 318 ASN A CA 1
ATOM 2535 C C . ASN A 1 318 ? 14.523 1.904 8.398 1 94.38 318 ASN A C 1
ATOM 2537 O O . ASN A 1 318 ? 15.375 2.072 7.527 1 94.38 318 ASN A O 1
ATOM 2541 N N . VAL A 1 319 ? 14.258 2.799 9.359 1 97.62 319 VAL A N 1
ATOM 2542 C CA . VAL A 1 319 ? 15.07 3.99 9.578 1 97.62 319 VAL A CA 1
ATOM 2543 C C . VAL A 1 319 ? 15.797 3.883 10.914 1 97.62 319 VAL A C 1
ATOM 2545 O O . VAL A 1 319 ? 15.195 3.539 11.93 1 97.62 319 VAL A O 1
ATOM 2548 N N . HIS A 1 320 ? 17.047 4.098 10.922 1 97.69 320 HIS A N 1
ATOM 2549 C CA . HIS A 1 320 ? 17.875 4.133 12.117 1 97.69 320 HIS A CA 1
ATOM 2550 C C . HIS A 1 320 ? 18.422 5.535 12.367 1 97.69 320 HIS A C 1
ATOM 2552 O O . HIS A 1 320 ? 19.062 6.117 11.492 1 97.69 320 HIS A O 1
ATOM 2558 N N . ILE A 1 321 ? 18.156 6.062 13.539 1 98.25 321 ILE A N 1
ATOM 2559 C CA . ILE A 1 321 ? 18.562 7.438 13.82 1 98.25 321 ILE A CA 1
ATOM 2560 C C . ILE A 1 321 ? 19.812 7.445 14.688 1 98.25 321 ILE A C 1
ATOM 2562 O O . ILE A 1 321 ? 19.891 6.727 15.688 1 98.25 321 ILE A O 1
ATOM 2566 N N . ILE A 1 322 ? 20.766 8.203 14.305 1 98.56 322 ILE A N 1
ATOM 2567 C CA . ILE A 1 322 ? 22 8.359 15.062 1 98.56 322 ILE A CA 1
ATOM 2568 C C . ILE A 1 322 ? 22.094 9.781 15.609 1 98.56 322 ILE A C 1
ATOM 2570 O O . ILE A 1 322 ? 21.344 10.664 15.188 1 98.56 322 ILE A O 1
ATOM 2574 N N . ASP A 1 323 ? 22.984 9.977 16.562 1 97.5 323 ASP A N 1
ATOM 2575 C CA . ASP A 1 323 ? 23.25 11.289 17.156 1 97.5 323 ASP A CA 1
ATOM 2576 C C . ASP A 1 323 ? 24.234 12.086 16.297 1 97.5 323 ASP A C 1
ATOM 2578 O O . ASP A 1 323 ? 25.344 11.633 16.031 1 97.5 323 ASP A O 1
ATOM 2582 N N . MET A 1 324 ? 23.891 13.234 15.938 1 96.62 324 MET A N 1
ATOM 2583 C CA . MET A 1 324 ? 24.719 14.07 15.086 1 96.62 324 MET A CA 1
ATOM 2584 C C . MET A 1 324 ? 26.031 14.414 15.781 1 96.62 324 MET A C 1
ATOM 2586 O O . MET A 1 324 ? 27.016 14.75 15.117 1 96.62 324 MET A O 1
ATOM 2590 N N . ASP A 1 325 ? 26.031 14.32 17.062 1 95.69 325 ASP A N 1
ATOM 2591 C CA . ASP A 1 325 ? 27.234 14.648 17.828 1 95.69 325 ASP A CA 1
ATOM 2592 C C . ASP A 1 325 ? 28.141 13.438 17.969 1 95.69 325 ASP A C 1
ATOM 2594 O O . ASP A 1 325 ? 29.266 13.555 18.469 1 95.69 325 ASP A O 1
ATOM 2598 N N . ASP A 1 326 ? 27.703 12.312 17.594 1 97.44 326 ASP A N 1
ATOM 2599 C CA . ASP A 1 326 ? 28.531 11.117 17.594 1 97.44 326 ASP A CA 1
ATOM 2600 C C . ASP A 1 326 ? 29.391 11.047 16.328 1 97.44 326 ASP A C 1
ATOM 2602 O O . ASP A 1 326 ? 28.938 10.547 15.297 1 97.44 326 ASP A O 1
ATOM 2606 N N . GLU A 1 327 ? 30.578 11.422 16.438 1 97.56 327 GLU A N 1
ATOM 2607 C CA . GLU A 1 327 ? 31.469 11.531 15.297 1 97.56 327 GLU A CA 1
ATOM 2608 C C . GLU A 1 327 ? 31.672 10.172 14.625 1 97.56 327 GLU A C 1
ATOM 2610 O O . GLU A 1 327 ? 31.703 10.086 13.391 1 97.56 327 GLU A O 1
ATOM 2615 N N . THR A 1 328 ? 31.797 9.148 15.383 1 98.19 328 THR A N 1
ATOM 2616 C CA . THR A 1 328 ? 32.031 7.816 14.844 1 98.19 328 THR A CA 1
ATOM 2617 C C . THR A 1 328 ? 30.875 7.371 13.969 1 98.19 328 THR A C 1
ATOM 2619 O O . THR A 1 328 ? 31.078 6.895 12.852 1 98.19 328 THR A O 1
ATOM 2622 N N . GLU A 1 329 ? 29.672 7.555 14.445 1 98.31 329 GLU A N 1
ATOM 2623 C CA . GLU A 1 329 ? 28.484 7.164 13.695 1 98.31 329 GLU A CA 1
ATOM 2624 C C . GLU A 1 329 ? 28.297 8.031 12.453 1 98.31 329 GLU A C 1
ATOM 2626 O O . GLU A 1 329 ? 27.875 7.539 11.406 1 98.31 329 GLU A O 1
ATOM 2631 N N . MET A 1 330 ? 28.609 9.266 12.641 1 98.5 330 MET A N 1
ATOM 2632 C CA . MET A 1 330 ? 28.5 10.18 11.5 1 98.5 330 MET A CA 1
ATOM 2633 C C . MET A 1 330 ? 29.469 9.781 10.391 1 98.5 330 MET A C 1
ATOM 2635 O O . MET A 1 330 ? 29.094 9.727 9.219 1 98.5 330 MET A O 1
ATOM 2639 N N . ILE A 1 331 ? 30.688 9.539 10.766 1 98.44 331 ILE A N 1
ATOM 2640 C CA . ILE A 1 331 ? 31.719 9.141 9.805 1 98.44 331 ILE A CA 1
ATOM 2641 C C . ILE A 1 331 ? 31.297 7.832 9.125 1 98.44 331 ILE A C 1
ATOM 2643 O O . ILE A 1 331 ? 31.438 7.691 7.91 1 98.44 331 ILE A O 1
ATOM 2647 N N . LYS A 1 332 ? 30.766 6.934 9.891 1 98.31 332 LYS A N 1
ATOM 2648 C CA . LYS A 1 332 ? 30.297 5.66 9.352 1 98.31 332 LYS A CA 1
ATOM 2649 C C . LYS A 1 332 ? 29.188 5.871 8.32 1 98.31 332 LYS A C 1
ATOM 2651 O O . LYS A 1 332 ? 29.172 5.211 7.277 1 98.31 332 LYS A O 1
ATOM 2656 N N . MET A 1 333 ? 28.234 6.742 8.586 1 98.44 333 MET A N 1
ATOM 2657 C CA . MET A 1 333 ? 27.156 7.035 7.645 1 98.44 333 MET A CA 1
ATOM 2658 C C . MET A 1 333 ? 27.719 7.512 6.305 1 98.44 333 MET A C 1
ATOM 2660 O O . MET A 1 333 ? 27.312 7.023 5.25 1 98.44 333 MET A O 1
ATOM 2664 N N . TYR A 1 334 ? 28.672 8.438 6.336 1 98.5 334 TYR A N 1
ATOM 2665 C CA . TYR A 1 334 ? 29.25 8.984 5.113 1 98.5 334 TYR A CA 1
ATOM 2666 C C . TYR A 1 334 ? 30.109 7.934 4.402 1 98.5 334 TYR A C 1
ATOM 2668 O O . TYR A 1 334 ? 30.219 7.949 3.174 1 98.5 334 TYR A O 1
ATOM 2676 N N . THR A 1 335 ? 30.688 7.016 5.168 1 97.88 335 THR A N 1
ATOM 2677 C CA . THR A 1 335 ? 31.547 5.98 4.605 1 97.88 335 THR A CA 1
ATOM 2678 C C . THR A 1 335 ? 30.703 4.91 3.902 1 97.88 335 THR A C 1
ATOM 2680 O O . THR A 1 335 ? 31.078 4.43 2.83 1 97.88 335 THR A O 1
ATOM 2683 N N . GLU A 1 336 ? 29.531 4.625 4.453 1 96.81 336 GLU A N 1
ATOM 2684 C CA . GLU A 1 336 ? 28.812 3.424 4.023 1 96.81 336 GLU A CA 1
ATOM 2685 C C . GLU A 1 336 ? 27.656 3.77 3.098 1 96.81 336 GLU A C 1
ATOM 2687 O O . GLU A 1 336 ? 27.156 2.91 2.365 1 96.81 336 GLU A O 1
ATOM 2692 N N . SER A 1 337 ? 27.219 5.012 3.115 1 97.88 337 SER A N 1
ATOM 2693 C CA . SER A 1 337 ? 26.047 5.383 2.324 1 97.88 337 SER A CA 1
ATOM 2694 C C . SER A 1 337 ? 26.422 5.633 0.868 1 97.88 337 SER A C 1
ATOM 2696 O O . SER A 1 337 ? 27.516 6.113 0.58 1 97.88 337 SER A O 1
ATOM 2698 N N . GLN A 1 338 ? 25.516 5.309 -0.028 1 96.88 338 GLN A N 1
ATOM 2699 C CA . GLN A 1 338 ? 25.703 5.633 -1.438 1 96.88 338 GLN A CA 1
ATOM 2700 C C . GLN A 1 338 ? 25.141 7.012 -1.768 1 96.88 338 GLN A C 1
ATOM 2702 O O . GLN A 1 338 ? 25.547 7.637 -2.75 1 96.88 338 GLN A O 1
ATOM 2707 N N . ILE A 1 339 ? 24.25 7.457 -0.968 1 98.25 339 ILE A N 1
ATOM 2708 C CA . ILE A 1 339 ? 23.625 8.766 -1.118 1 98.25 339 ILE A CA 1
ATOM 2709 C C . ILE A 1 339 ? 23.344 9.367 0.259 1 98.25 339 ILE A C 1
ATOM 2711 O O . ILE A 1 339 ? 23.047 8.641 1.21 1 98.25 339 ILE A O 1
ATOM 2715 N N . ILE A 1 340 ? 23.516 10.617 0.386 1 98.75 340 ILE A N 1
ATOM 2716 C CA . ILE A 1 340 ? 23.188 11.328 1.615 1 98.75 340 ILE A CA 1
ATOM 2717 C C . ILE A 1 340 ? 22.328 12.555 1.289 1 98.75 340 ILE A C 1
ATOM 2719 O O . ILE A 1 340 ? 22.703 13.375 0.45 1 98.75 340 ILE A O 1
ATOM 2723 N N . GLY A 1 341 ? 21.141 12.617 1.846 1 98.69 341 GLY A N 1
ATOM 2724 C CA . GLY A 1 341 ? 20.406 13.867 1.873 1 98.69 341 GLY A CA 1
ATOM 2725 C C . GLY A 1 341 ? 20.859 14.805 2.975 1 98.69 341 GLY A C 1
ATOM 2726 O O . GLY A 1 341 ? 20.828 14.453 4.152 1 98.69 341 GLY A O 1
ATOM 2727 N N . LEU A 1 342 ? 21.391 15.906 2.578 1 98.56 342 LEU A N 1
ATOM 2728 C CA . LEU A 1 342 ? 21.875 16.891 3.535 1 98.56 342 LEU A CA 1
ATOM 2729 C C . LEU A 1 342 ? 20.828 17.984 3.775 1 98.56 342 LEU A C 1
ATOM 2731 O O . LEU A 1 342 ? 20.641 18.859 2.93 1 98.56 342 LEU A O 1
ATOM 2735 N N . ALA A 1 343 ? 20.172 17.969 4.879 1 97.56 343 ALA A N 1
ATOM 2736 C CA . ALA A 1 343 ? 19.094 18.891 5.238 1 97.56 343 ALA A CA 1
ATOM 2737 C C . ALA A 1 343 ? 19.359 19.547 6.586 1 97.56 343 ALA A C 1
ATOM 2739 O O . ALA A 1 343 ? 18.609 19.359 7.539 1 97.56 343 ALA A O 1
ATOM 2740 N N . ILE A 1 344 ? 20.359 20.328 6.633 1 95.25 344 ILE A N 1
ATOM 2741 C CA . ILE A 1 344 ? 20.734 21.062 7.844 1 95.25 344 ILE A CA 1
ATOM 2742 C C . ILE A 1 344 ? 20.516 22.547 7.645 1 95.25 344 ILE A C 1
ATOM 2744 O O . ILE A 1 344 ? 20.438 23.031 6.508 1 95.25 344 ILE A O 1
ATOM 2748 N N . PRO A 1 345 ? 20.391 23.297 8.703 1 89.69 345 PRO A N 1
ATOM 2749 C CA . PRO A 1 345 ? 20.281 24.75 8.562 1 89.69 345 PRO A CA 1
ATOM 2750 C C . PRO A 1 345 ? 21.562 25.391 8.047 1 89.69 345 PRO A C 1
ATOM 2752 O O . PRO A 1 345 ? 22.656 24.859 8.281 1 89.69 345 PRO A O 1
ATOM 2755 N N . GLU A 1 346 ? 21.406 26.469 7.395 1 87.69 346 GLU A N 1
ATOM 2756 C CA . GLU A 1 346 ? 22.562 27.172 6.836 1 87.69 346 GLU A CA 1
ATOM 2757 C C . GLU A 1 346 ? 23.578 27.5 7.918 1 87.69 346 GLU A C 1
ATOM 2759 O O . GLU A 1 346 ? 24.797 27.438 7.676 1 87.69 346 GLU A O 1
ATOM 2764 N N . THR A 1 347 ? 23.125 27.812 9.133 1 85.94 347 THR A N 1
ATOM 2765 C CA . THR A 1 347 ? 23.984 28.234 10.234 1 85.94 347 THR A CA 1
ATOM 2766 C C . THR A 1 347 ? 24.859 27.078 10.703 1 85.94 347 THR A C 1
ATOM 2768 O O . THR A 1 347 ? 25.891 27.297 11.344 1 85.94 347 THR A O 1
ATOM 2771 N N . ALA A 1 348 ? 24.438 25.875 10.383 1 92.5 348 ALA A N 1
ATOM 2772 C CA . ALA A 1 348 ? 25.172 24.703 10.852 1 92.5 348 ALA A CA 1
ATOM 2773 C C . ALA A 1 348 ? 26.188 24.25 9.82 1 92.5 348 ALA A C 1
ATOM 2775 O O . ALA A 1 348 ? 27.031 23.391 10.102 1 92.5 348 ALA A O 1
ATOM 2776 N N . VAL A 1 349 ? 26.281 24.797 8.664 1 94.62 349 VAL A N 1
ATOM 2777 C CA . VAL A 1 349 ? 27.078 24.297 7.535 1 94.62 349 VAL A CA 1
ATOM 2778 C C . VAL A 1 349 ? 28.562 24.344 7.887 1 94.62 349 VAL A C 1
ATOM 2780 O O . VAL A 1 349 ? 29.281 23.375 7.652 1 94.62 349 VAL A O 1
ATOM 2783 N N . LYS A 1 350 ? 28.938 25.469 8.43 1 91.38 350 LYS A N 1
ATOM 2784 C CA . LYS A 1 350 ? 30.359 25.609 8.742 1 91.38 350 LYS A CA 1
ATOM 2785 C C . LYS A 1 350 ? 30.812 24.531 9.703 1 91.38 350 LYS A C 1
ATOM 2787 O O . LYS A 1 350 ? 31.828 23.859 9.453 1 91.38 350 LYS A O 1
ATOM 2792 N N . SER A 1 351 ? 30.062 24.344 10.727 1 93.44 351 SER A N 1
ATOM 2793 C CA . SER A 1 351 ? 30.438 23.359 11.734 1 93.44 351 SER A CA 1
ATOM 2794 C C . SER A 1 351 ? 30.297 21.938 11.188 1 93.44 351 SER A C 1
ATOM 2796 O O . SER A 1 351 ? 31.141 21.078 11.445 1 93.44 351 SER A O 1
ATOM 2798 N N . GLN A 1 352 ? 29.344 21.656 10.445 1 96.44 352 GLN A N 1
ATOM 2799 C CA . GLN A 1 352 ? 29.078 20.312 9.961 1 96.44 352 GLN A CA 1
ATOM 2800 C C . GLN A 1 352 ? 30 19.953 8.797 1 96.44 352 GLN A C 1
ATOM 2802 O O . GLN A 1 352 ? 30.172 18.766 8.484 1 96.44 352 GLN A O 1
ATOM 2807 N N . SER A 1 353 ? 30.609 20.922 8.148 1 97.69 353 SER A N 1
ATOM 2808 C CA . SER A 1 353 ? 31.516 20.672 7.035 1 97.69 353 SER A CA 1
ATOM 2809 C C . SER A 1 353 ? 32.75 19.875 7.48 1 97.69 353 SER A C 1
ATOM 2811 O O . SER A 1 353 ? 33.281 19.078 6.707 1 97.69 353 SER A O 1
ATOM 2813 N N . GLU A 1 354 ? 33.125 20.062 8.711 1 97.19 354 GLU A N 1
ATOM 2814 C CA . GLU A 1 354 ? 34.25 19.297 9.234 1 97.19 354 GLU A CA 1
ATOM 2815 C C . GLU A 1 354 ? 33.938 17.812 9.312 1 97.19 354 GLU A C 1
ATOM 2817 O O . GLU A 1 354 ? 34.75 16.969 8.938 1 97.19 354 GLU A O 1
ATOM 2822 N N . ILE A 1 355 ? 32.75 17.5 9.867 1 97.81 355 ILE A N 1
ATOM 2823 C CA . ILE A 1 355 ? 32.344 16.109 10 1 97.81 355 ILE A CA 1
ATOM 2824 C C . ILE A 1 355 ? 32.156 15.5 8.617 1 97.81 355 ILE A C 1
ATOM 2826 O O . ILE A 1 355 ? 32.469 14.32 8.406 1 97.81 355 ILE A O 1
ATOM 2830 N N . ILE A 1 356 ? 31.625 16.203 7.695 1 98.62 356 ILE A N 1
ATOM 2831 C CA . ILE A 1 356 ? 31.469 15.742 6.324 1 98.62 356 ILE A CA 1
ATOM 2832 C C . ILE A 1 356 ? 32.844 15.438 5.723 1 98.62 356 ILE A C 1
ATOM 2834 O O . ILE A 1 356 ? 33.031 14.383 5.113 1 98.62 356 ILE A O 1
ATOM 2838 N N . ALA A 1 357 ? 33.781 16.391 5.934 1 98.56 357 ALA A N 1
ATOM 2839 C CA . ALA A 1 357 ? 35.156 16.203 5.43 1 98.56 357 ALA A CA 1
ATOM 2840 C C . ALA A 1 357 ? 35.781 14.93 5.98 1 98.56 357 ALA A C 1
ATOM 2842 O O . ALA A 1 357 ? 36.344 14.141 5.23 1 98.56 357 ALA A O 1
ATOM 2843 N N . LYS A 1 358 ? 35.625 14.734 7.27 1 98.19 358 LYS A N 1
ATOM 2844 C CA . LYS A 1 358 ? 36.188 13.539 7.898 1 98.19 358 LYS A CA 1
ATOM 2845 C C . LYS A 1 358 ? 35.531 12.273 7.328 1 98.19 358 LYS A C 1
ATOM 2847 O O . LYS A 1 358 ? 36.219 11.281 7.102 1 98.19 358 LYS A O 1
ATOM 2852 N N . GLY A 1 359 ? 34.281 12.289 7.176 1 98.44 359 GLY A N 1
ATOM 2853 C CA . GLY A 1 359 ? 33.562 11.172 6.566 1 98.44 359 GLY A CA 1
ATOM 2854 C C . GLY A 1 359 ? 34.062 10.859 5.164 1 98.44 359 GLY A C 1
ATOM 2855 O O . GLY A 1 359 ? 34.25 9.688 4.812 1 98.44 359 GLY A O 1
ATOM 2856 N N . LEU A 1 360 ? 34.281 11.875 4.344 1 98.5 360 LEU A N 1
ATOM 2857 C CA . LEU A 1 360 ? 34.719 11.703 2.969 1 98.5 360 LEU A CA 1
ATOM 2858 C C . LEU A 1 360 ? 36.156 11.148 2.936 1 98.5 360 LEU A C 1
ATOM 2860 O O . LEU A 1 360 ? 36.469 10.312 2.09 1 98.5 360 LEU A O 1
ATOM 2864 N N . ILE A 1 361 ? 36.969 11.68 3.84 1 97.94 361 ILE A N 1
ATOM 2865 C CA . ILE A 1 361 ? 38.344 11.188 3.93 1 97.94 361 ILE A CA 1
ATOM 2866 C C . ILE A 1 361 ? 38.344 9.688 4.203 1 97.94 361 ILE A C 1
ATOM 2868 O O . ILE A 1 361 ? 39.031 8.922 3.518 1 97.94 361 ILE A O 1
ATOM 2872 N N . GLU A 1 362 ? 37.562 9.281 5.168 1 97.88 362 GLU A N 1
ATOM 2873 C CA . GLU A 1 362 ? 37.469 7.863 5.508 1 97.88 362 GLU A CA 1
ATOM 2874 C C . GLU A 1 362 ? 36.906 7.051 4.348 1 97.88 362 GLU A C 1
ATOM 2876 O O . GLU A 1 362 ? 37.406 5.973 4.035 1 97.88 362 GLU A O 1
ATOM 2881 N N . ARG A 1 363 ? 35.875 7.48 3.713 1 97.75 363 ARG A N 1
ATOM 2882 C CA . ARG A 1 363 ? 35.25 6.805 2.584 1 97.75 363 ARG A CA 1
ATOM 2883 C C . ARG A 1 363 ? 36.281 6.504 1.486 1 97.75 363 ARG A C 1
ATOM 2885 O O . ARG A 1 363 ? 36.375 5.367 1.017 1 97.75 363 ARG A O 1
ATOM 2892 N N . TYR A 1 364 ? 36.938 7.488 1.066 1 96.44 364 TYR A N 1
ATOM 2893 C CA . TYR A 1 364 ? 37.781 7.336 -0.116 1 96.44 364 TYR A CA 1
ATOM 2894 C C . TYR A 1 364 ? 39.125 6.684 0.241 1 96.44 364 TYR A C 1
ATOM 2896 O O . TYR A 1 364 ? 39.812 6.176 -0.635 1 96.44 364 TYR A O 1
ATOM 2904 N N . SER A 1 365 ? 39.469 6.707 1.537 1 95 365 SER A N 1
ATOM 2905 C CA . SER A 1 365 ? 40.594 5.891 1.981 1 95 365 SER A CA 1
ATOM 2906 C C . SER A 1 365 ? 40.281 4.402 1.799 1 95 365 SER A C 1
ATOM 2908 O O . SER A 1 365 ? 41.219 3.6 1.642 1 95 365 SER A O 1
ATOM 2910 N N . LYS A 1 366 ? 39.031 4.055 1.746 1 92.69 366 LYS A N 1
ATOM 2911 C CA . LYS A 1 366 ? 38.594 2.666 1.576 1 92.69 366 LYS A CA 1
ATOM 2912 C C . LYS A 1 366 ? 38.25 2.377 0.122 1 92.69 366 LYS A C 1
ATOM 2914 O O . LYS A 1 366 ? 37.656 1.326 -0.185 1 92.69 366 LYS A O 1
ATOM 2919 N N . ASN A 1 367 ? 38.469 3.275 -0.743 1 82.31 367 ASN A N 1
ATOM 2920 C CA . ASN A 1 367 ? 38.25 3.193 -2.186 1 82.31 367 ASN A CA 1
ATOM 2921 C C . ASN A 1 367 ? 36.812 2.932 -2.525 1 82.31 367 ASN A C 1
ATOM 2923 O O . ASN A 1 367 ? 36.5 2.168 -3.445 1 82.31 367 ASN A O 1
ATOM 2927 N N . ASN A 1 368 ? 35.969 3.498 -1.742 1 84.38 368 ASN A N 1
ATOM 2928 C CA . ASN A 1 368 ? 34.531 3.404 -2.035 1 84.38 368 ASN A CA 1
ATOM 2929 C C . ASN A 1 368 ? 34.156 4.234 -3.26 1 84.38 368 ASN A C 1
ATOM 2931 O O . ASN A 1 368 ? 34.938 5.074 -3.711 1 84.38 368 ASN A O 1
ATOM 2935 N N . THR A 1 369 ? 33 3.982 -3.801 1 89.38 369 THR A N 1
ATOM 2936 C CA . THR A 1 369 ? 32.5 4.664 -4.984 1 89.38 369 THR A CA 1
ATOM 2937 C C . THR A 1 369 ? 32.156 6.113 -4.66 1 89.38 369 THR A C 1
ATOM 2939 O O . THR A 1 369 ? 32.125 6.508 -3.494 1 89.38 369 THR A O 1
ATOM 2942 N N . ASN A 1 370 ? 31.938 6.918 -5.676 1 96.38 370 ASN A N 1
ATOM 2943 C CA . ASN A 1 370 ? 31.578 8.32 -5.52 1 96.38 370 ASN A CA 1
ATOM 2944 C C . ASN A 1 370 ? 30.281 8.484 -4.723 1 96.38 370 ASN A C 1
ATOM 2946 O O . ASN A 1 370 ? 29.344 7.711 -4.902 1 96.38 370 ASN A O 1
ATOM 2950 N N . LEU A 1 371 ? 30.297 9.414 -3.832 1 97.81 371 LEU A N 1
ATOM 2951 C CA . LEU A 1 371 ? 29.141 9.68 -2.984 1 97.81 371 LEU A CA 1
ATOM 2952 C C . LEU A 1 371 ? 28.25 10.742 -3.607 1 97.81 371 LEU A C 1
ATOM 2954 O O . LEU A 1 371 ? 28.734 11.75 -4.129 1 97.81 371 LEU A O 1
ATOM 2958 N N . THR A 1 372 ? 26.984 10.516 -3.637 1 98.31 372 THR A N 1
ATOM 2959 C CA . THR A 1 372 ? 26 11.523 -4.012 1 98.31 372 THR A CA 1
ATOM 2960 C C . THR A 1 372 ? 25.469 12.25 -2.775 1 98.31 372 THR A C 1
ATOM 2962 O O . THR A 1 372 ? 24.969 11.617 -1.845 1 98.31 372 THR A O 1
ATOM 2965 N N . ILE A 1 373 ? 25.609 13.523 -2.732 1 98.56 373 ILE A N 1
ATOM 2966 C CA . ILE A 1 373 ? 25.031 14.344 -1.672 1 98.56 373 ILE A CA 1
ATOM 2967 C C . ILE A 1 373 ? 23.938 15.234 -2.25 1 98.56 373 ILE A C 1
ATOM 2969 O O . ILE A 1 373 ? 24.203 16.109 -3.07 1 98.56 373 ILE A O 1
ATOM 2973 N N . LEU A 1 374 ? 22.703 14.977 -1.892 1 98.25 374 LEU A N 1
ATOM 2974 C CA . LEU A 1 374 ? 21.578 15.859 -2.203 1 98.25 374 LEU A CA 1
ATOM 2975 C C . LEU A 1 374 ? 21.516 17.016 -1.211 1 98.25 374 LEU A C 1
ATOM 2977 O O . LEU A 1 374 ? 21.109 16.828 -0.062 1 98.25 374 LEU A O 1
ATOM 2981 N N . VAL A 1 375 ? 21.828 18.156 -1.702 1 97.94 375 VAL A N 1
ATOM 2982 C CA . VAL A 1 375 ? 21.875 19.312 -0.804 1 97.94 375 VAL A CA 1
ATOM 2983 C C . VAL A 1 375 ? 20.5 20 -0.766 1 97.94 375 VAL A C 1
ATOM 2985 O O . VAL A 1 375 ? 20.094 20.625 -1.739 1 97.94 375 VAL A O 1
ATOM 2988 N N . VAL A 1 376 ? 19.859 19.891 0.351 1 96.06 376 VAL A N 1
ATOM 2989 C CA . VAL A 1 376 ? 18.547 20.5 0.545 1 96.06 376 VAL A CA 1
ATOM 2990 C C . VAL A 1 376 ? 18.641 21.656 1.541 1 96.06 376 VAL A C 1
ATOM 2992 O O . VAL A 1 376 ? 18.391 21.469 2.734 1 96.06 376 VAL A O 1
ATOM 2995 N N . LEU A 1 377 ? 19.031 22.734 1.071 1 90.25 377 LEU A N 1
ATOM 2996 C CA . LEU A 1 377 ? 19.219 23.969 1.83 1 90.25 377 LEU A CA 1
ATOM 2997 C C . LEU A 1 377 ? 18.344 25.094 1.273 1 90.25 377 LEU A C 1
ATOM 2999 O O . LEU A 1 377 ? 18.172 25.203 0.057 1 90.25 377 LEU A O 1
ATOM 3003 N N . ASN A 1 378 ? 17.781 25.828 2.146 1 80 378 ASN A N 1
ATOM 3004 C CA . ASN A 1 378 ? 17.062 27.016 1.692 1 80 378 ASN A CA 1
ATOM 3005 C C . ASN A 1 378 ? 18.031 28.141 1.284 1 80 378 ASN A C 1
ATOM 3007 O O . ASN A 1 378 ? 18.047 29.203 1.903 1 80 378 ASN A O 1
ATOM 3011 N N . LYS A 1 379 ? 18.75 27.875 0.339 1 81.69 379 LYS A N 1
ATOM 3012 C CA . LYS A 1 379 ? 19.781 28.781 -0.183 1 81.69 379 LYS A CA 1
ATOM 3013 C C . LYS A 1 379 ? 20 28.562 -1.677 1 81.69 379 LYS A C 1
ATOM 3015 O O . LYS A 1 379 ? 20.078 27.422 -2.135 1 81.69 379 LYS A O 1
ATOM 3020 N N . ILE A 1 380 ? 20 29.688 -2.432 1 83.31 380 ILE A N 1
ATOM 3021 C CA . ILE A 1 380 ? 20.391 29.578 -3.834 1 83.31 380 ILE A CA 1
ATOM 3022 C C . ILE A 1 380 ? 21.844 29.141 -3.938 1 83.31 380 ILE A C 1
ATOM 3024 O O . ILE A 1 380 ? 22.703 29.656 -3.215 1 83.31 380 ILE A O 1
ATOM 3028 N N . LYS A 1 381 ? 22.094 28.234 -4.719 1 91.94 381 LYS A N 1
ATOM 3029 C CA . LYS A 1 381 ? 23.422 27.656 -4.891 1 91.94 381 LYS A CA 1
ATOM 3030 C C . LYS A 1 381 ? 23.938 27.062 -3.586 1 91.94 381 LYS A C 1
ATOM 3032 O O . LYS A 1 381 ? 25.078 27.312 -3.188 1 91.94 381 LYS A O 1
ATOM 3037 N N . GLY A 1 382 ? 23.031 26.375 -2.982 1 93.5 382 GLY A N 1
ATOM 3038 C CA . GLY A 1 382 ? 23.344 25.75 -1.712 1 93.5 382 GLY A CA 1
ATOM 3039 C C . GLY A 1 382 ? 24.438 24.703 -1.825 1 93.5 382 GLY A C 1
ATOM 3040 O O . GLY A 1 382 ? 25.312 24.609 -0.964 1 93.5 382 GLY A O 1
ATOM 3041 N N . ALA A 1 383 ? 24.422 23.922 -2.871 1 96.75 383 ALA A N 1
ATOM 3042 C CA . ALA A 1 383 ? 25.406 22.875 -3.066 1 96.75 383 ALA A CA 1
ATOM 3043 C C . ALA A 1 383 ? 26.797 23.469 -3.256 1 96.75 383 ALA A C 1
ATOM 3045 O O . ALA A 1 383 ? 27.797 22.938 -2.74 1 96.75 383 ALA A O 1
ATOM 3046 N N . LYS A 1 384 ? 26.844 24.531 -4.027 1 95.31 384 LYS A N 1
ATOM 3047 C CA . LYS A 1 384 ? 28.109 25.234 -4.207 1 95.31 384 LYS A CA 1
ATOM 3048 C C . LYS A 1 384 ? 28.656 25.734 -2.873 1 95.31 384 LYS A C 1
ATOM 3050 O O . LYS A 1 384 ? 29.859 25.641 -2.615 1 95.31 384 LYS A O 1
ATOM 3055 N N . PHE A 1 385 ? 27.781 26.266 -2.094 1 95.31 385 PHE A N 1
ATOM 3056 C CA . PHE A 1 385 ? 28.141 26.766 -0.771 1 95.31 385 PHE A CA 1
ATOM 3057 C C . PHE A 1 385 ? 28.672 25.641 0.104 1 95.31 385 PHE A C 1
ATOM 3059 O O . PHE A 1 385 ? 29.734 25.797 0.729 1 95.31 385 PHE A O 1
ATOM 3066 N N . ILE A 1 386 ? 28 24.469 0.146 1 97.62 386 ILE A N 1
ATOM 3067 C CA . ILE A 1 386 ? 28.422 23.312 0.917 1 97.62 386 ILE A CA 1
ATOM 3068 C C . ILE A 1 386 ? 29.766 22.812 0.399 1 97.62 386 ILE A C 1
ATOM 3070 O O . ILE A 1 386 ? 30.672 22.516 1.185 1 97.62 386 ILE A O 1
ATOM 3074 N N . ARG A 1 387 ? 29.828 22.672 -0.899 1 97.88 387 ARG A N 1
ATOM 3075 C CA . ARG A 1 387 ? 31.047 22.188 -1.535 1 97.88 387 ARG A CA 1
ATOM 3076 C C . ARG A 1 387 ? 32.25 23.031 -1.121 1 97.88 387 ARG A C 1
ATOM 3078 O O . ARG A 1 387 ? 33.312 22.5 -0.797 1 97.88 387 ARG A O 1
ATOM 3085 N N . LYS A 1 388 ? 32.062 24.359 -1.128 1 97.31 388 LYS A N 1
ATOM 3086 C CA . LYS A 1 388 ? 33.125 25.281 -0.751 1 97.31 388 LYS A CA 1
ATOM 3087 C C . LYS A 1 388 ? 33.562 25.078 0.702 1 97.31 388 LYS A C 1
ATOM 3089 O O . LYS A 1 388 ? 34.75 25 1.007 1 97.31 388 LYS A O 1
ATOM 3094 N N . ASN A 1 389 ? 32.594 25.031 1.577 1 97.81 389 ASN A N 1
ATOM 3095 C CA . ASN A 1 389 ? 32.906 24.859 2.998 1 97.81 389 ASN A CA 1
ATOM 3096 C C . ASN A 1 389 ? 33.562 23.516 3.279 1 97.81 389 ASN A C 1
ATOM 3098 O O . ASN A 1 389 ? 34.5 23.438 4.078 1 97.81 389 ASN A O 1
ATOM 3102 N N . VAL A 1 390 ? 33.125 22.469 2.66 1 98.56 390 VAL A N 1
ATOM 3103 C CA . VAL A 1 390 ? 33.688 21.141 2.842 1 98.56 390 VAL A CA 1
ATOM 3104 C C . VAL A 1 390 ? 35.094 21.109 2.287 1 98.56 390 VAL A C 1
ATOM 3106 O O . VAL A 1 390 ? 36 20.516 2.896 1 98.56 390 VAL A O 1
ATOM 3109 N N . LYS A 1 391 ? 35.312 21.734 1.096 1 98.19 391 LYS A N 1
ATOM 3110 C CA . LYS A 1 391 ? 36.625 21.812 0.515 1 98.19 391 LYS A CA 1
ATOM 3111 C C . LYS A 1 391 ? 37.625 22.5 1.465 1 98.19 391 LYS A C 1
ATOM 3113 O O . LYS A 1 391 ? 38.75 22.047 1.635 1 98.19 391 LYS A O 1
ATOM 3118 N N . ASN A 1 392 ? 37.156 23.609 2.047 1 97.75 392 ASN A N 1
ATOM 3119 C CA . ASN A 1 392 ? 37.969 24.312 3.012 1 97.75 392 ASN A CA 1
ATOM 3120 C C . ASN A 1 392 ? 38.344 23.438 4.203 1 97.75 392 ASN A C 1
ATOM 3122 O O . ASN A 1 392 ? 39.469 23.438 4.656 1 97.75 392 ASN A O 1
ATOM 3126 N N . ALA A 1 393 ? 37.375 22.75 4.695 1 98.06 393 ALA A N 1
ATOM 3127 C CA . ALA A 1 393 ? 37.625 21.844 5.805 1 98.06 393 ALA A CA 1
ATOM 3128 C C . ALA A 1 393 ? 38.625 20.75 5.402 1 98.06 393 ALA A C 1
ATOM 3130 O O . ALA A 1 393 ? 39.5 20.375 6.18 1 98.06 393 ALA A O 1
ATOM 3131 N N . LEU A 1 394 ? 38.5 20.219 4.215 1 98.31 394 LEU A N 1
ATOM 3132 C CA . LEU A 1 394 ? 39.406 19.188 3.693 1 98.31 394 LEU A CA 1
ATOM 3133 C C . LEU A 1 394 ? 40.844 19.703 3.57 1 98.31 394 LEU A C 1
ATOM 3135 O O . LEU A 1 394 ? 41.781 19.016 3.932 1 98.31 394 LEU A O 1
ATOM 3139 N N . LYS A 1 395 ? 40.938 20.969 3.076 1 97.88 395 LYS A N 1
ATOM 3140 C CA . LYS A 1 395 ? 42.25 21.578 2.939 1 97.88 395 LYS A CA 1
ATOM 3141 C C . LYS A 1 395 ? 42.969 21.625 4.281 1 97.88 395 LYS A C 1
ATOM 3143 O O . LYS A 1 395 ? 44.156 21.344 4.363 1 97.88 395 LYS A O 1
ATOM 3148 N N . ASN A 1 396 ? 42.25 21.969 5.246 1 97.38 396 ASN A N 1
ATOM 3149 C CA . ASN A 1 396 ? 42.781 22.062 6.59 1 97.38 396 ASN A CA 1
ATOM 3150 C C . ASN A 1 396 ? 43.219 20.703 7.125 1 97.38 396 ASN A C 1
ATOM 3152 O O . ASN A 1 396 ? 44.156 20.609 7.918 1 97.38 396 ASN A O 1
ATOM 3156 N N . LEU A 1 397 ? 42.594 19.625 6.691 1 97.12 397 LEU A N 1
ATOM 3157 C CA . LEU A 1 397 ? 42.781 18.312 7.277 1 97.12 397 LEU A CA 1
ATOM 3158 C C . LEU A 1 397 ? 43.812 17.516 6.48 1 97.12 397 LEU A C 1
ATOM 3160 O O . LEU A 1 397 ? 44.625 16.781 7.059 1 97.12 397 LEU A O 1
ATOM 3164 N N . VAL A 1 398 ? 43.781 17.641 5.082 1 97.12 398 VAL A N 1
ATOM 3165 C CA . VAL A 1 398 ? 44.594 16.688 4.305 1 97.12 398 VAL A CA 1
ATOM 3166 C C . VAL A 1 398 ? 45.406 17.453 3.25 1 97.12 398 VAL A C 1
ATOM 3168 O O . VAL A 1 398 ? 46.125 16.828 2.459 1 97.12 398 VAL A O 1
ATOM 3171 N N . GLY A 1 399 ? 45.281 18.734 3.082 1 96.62 399 GLY A N 1
ATOM 3172 C CA . GLY A 1 399 ? 46.031 19.516 2.104 1 96.62 399 GLY A CA 1
ATOM 3173 C C . GLY A 1 399 ? 45.25 19.766 0.828 1 96.62 399 GLY A C 1
ATOM 3174 O O . GLY A 1 399 ? 44.188 19.141 0.599 1 96.62 399 GLY A O 1
ATOM 3175 N N . GLU A 1 400 ? 45.719 20.609 0.05 1 96.94 400 GLU A N 1
ATOM 3176 C CA . GLU A 1 400 ? 45 21.125 -1.122 1 96.94 400 GLU A CA 1
ATOM 3177 C C . GLU A 1 400 ? 44.812 20.031 -2.172 1 96.94 400 GLU A C 1
ATOM 3179 O O . GLU A 1 400 ? 43.719 19.875 -2.711 1 96.94 400 GLU A O 1
ATOM 3184 N N . GLU A 1 401 ? 45.812 19.297 -2.498 1 96.75 401 GLU A N 1
ATOM 3185 C CA . GLU A 1 401 ? 45.75 18.281 -3.557 1 96.75 401 GLU A CA 1
ATOM 3186 C C . GLU A 1 401 ? 44.75 17.188 -3.223 1 96.75 401 GLU A C 1
ATOM 3188 O O . GLU A 1 401 ? 43.875 16.859 -4.043 1 96.75 401 GLU A O 1
ATOM 3193 N N . LYS A 1 402 ? 44.781 16.656 -2.051 1 96.75 402 LYS A N 1
ATOM 3194 C CA . LYS A 1 402 ? 43.875 15.594 -1.62 1 96.75 402 LYS A CA 1
ATOM 3195 C C . LYS A 1 402 ? 42.469 16.125 -1.495 1 96.75 402 LYS A C 1
ATOM 3197 O O . LYS A 1 402 ? 41.5 15.391 -1.751 1 96.75 402 LYS A O 1
ATOM 3202 N N . ALA A 1 403 ? 42.375 17.312 -1.047 1 97.88 403 ALA A N 1
ATOM 3203 C CA . ALA A 1 403 ? 41.062 17.953 -0.964 1 97.88 403 ALA A CA 1
ATOM 3204 C C . ALA A 1 403 ? 40.406 18 -2.334 1 97.88 403 ALA A C 1
ATOM 3206 O O . ALA A 1 403 ? 39.219 17.672 -2.465 1 97.88 403 ALA A O 1
ATOM 3207 N N . GLU A 1 404 ? 41.188 18.375 -3.33 1 97.12 404 GLU A N 1
ATOM 3208 C CA . GLU A 1 404 ? 40.656 18.453 -4.688 1 97.12 404 GLU A CA 1
ATOM 3209 C C . GLU A 1 404 ? 40.25 17.078 -5.207 1 97.12 404 GLU A C 1
ATOM 3211 O O . GLU A 1 404 ? 39.25 16.938 -5.914 1 97.12 404 GLU A O 1
ATOM 3216 N N . GLU A 1 405 ? 41.031 16.156 -4.949 1 96.69 405 GLU A N 1
ATOM 3217 C CA . GLU A 1 405 ? 40.719 14.789 -5.355 1 96.69 405 GLU A CA 1
ATOM 3218 C C . GLU A 1 405 ? 39.438 14.297 -4.703 1 96.69 405 GLU A C 1
ATOM 3220 O O . GLU A 1 405 ? 38.562 13.688 -5.363 1 96.69 405 GLU A O 1
ATOM 3225 N N . THR A 1 406 ? 39.344 14.547 -3.414 1 97.62 406 THR A N 1
ATOM 3226 C CA . THR A 1 406 ? 38.156 14.125 -2.648 1 97.62 406 THR A CA 1
ATOM 3227 C C . THR A 1 406 ? 36.906 14.789 -3.182 1 97.62 406 THR A C 1
ATOM 3229 O O . THR A 1 406 ? 35.875 14.133 -3.367 1 97.62 406 THR A O 1
ATOM 3232 N N . ILE A 1 407 ? 36.969 16.016 -3.439 1 97.75 407 ILE A N 1
ATOM 3233 C CA . ILE A 1 407 ? 35.844 16.797 -3.934 1 97.75 407 ILE A CA 1
ATOM 3234 C C . ILE A 1 407 ? 35.438 16.281 -5.316 1 97.75 407 ILE A C 1
ATOM 3236 O O . ILE A 1 407 ? 34.25 16.219 -5.629 1 97.75 407 ILE A O 1
ATOM 3240 N N . SER A 1 408 ? 36.438 15.953 -6.129 1 96.25 408 SER A N 1
ATOM 3241 C CA . SER A 1 408 ? 36.156 15.492 -7.484 1 96.25 408 SER A CA 1
ATOM 3242 C C . SER A 1 408 ? 35.406 14.156 -7.477 1 96.25 408 SER A C 1
ATOM 3244 O O . SER A 1 408 ? 34.75 13.805 -8.445 1 96.25 408 SER A O 1
ATOM 3246 N N . ARG A 1 409 ? 35.469 13.461 -6.379 1 97.25 409 ARG A N 1
ATOM 3247 C CA . ARG A 1 409 ? 34.844 12.156 -6.262 1 97.25 409 ARG A CA 1
ATOM 3248 C C . ARG A 1 409 ? 33.5 12.25 -5.523 1 97.25 409 ARG A C 1
ATOM 3250 O O . ARG A 1 409 ? 32.906 11.234 -5.176 1 97.25 409 ARG A O 1
ATOM 3257 N N . THR A 1 410 ? 33.125 13.438 -5.254 1 98.12 410 THR A N 1
ATOM 3258 C CA . THR A 1 410 ? 31.859 13.641 -4.539 1 98.12 410 THR A CA 1
ATOM 3259 C C . THR A 1 410 ? 30.906 14.508 -5.355 1 98.12 410 THR A C 1
ATOM 3261 O O . THR A 1 410 ? 31.281 15.602 -5.793 1 98.12 410 THR A O 1
ATOM 3264 N N . TYR A 1 411 ? 29.703 14.016 -5.57 1 98.19 411 TYR A N 1
ATOM 3265 C CA . TYR A 1 411 ? 28.688 14.797 -6.27 1 98.19 411 TYR A CA 1
ATOM 3266 C C . TYR A 1 411 ? 27.891 15.648 -5.293 1 98.19 411 TYR A C 1
ATOM 3268 O O . TYR A 1 411 ? 27.156 15.117 -4.457 1 98.19 411 TYR A O 1
ATOM 3276 N N . PHE A 1 412 ? 28.094 16.922 -5.316 1 98.12 412 PHE A N 1
ATOM 3277 C CA . PHE A 1 412 ? 27.219 17.844 -4.594 1 98.12 412 PHE A CA 1
ATOM 3278 C C . PHE A 1 412 ? 26.094 18.328 -5.488 1 98.12 412 PHE A C 1
ATOM 3280 O O . PHE A 1 412 ? 26.312 19.172 -6.367 1 98.12 412 PHE A O 1
ATOM 3287 N N . CYS A 1 413 ? 24.875 17.906 -5.234 1 98.06 413 CYS A N 1
ATOM 3288 C CA . CYS A 1 413 ? 23.766 18.172 -6.148 1 98.06 413 CYS A CA 1
ATOM 3289 C C . CYS A 1 413 ? 22.859 19.25 -5.594 1 98.06 413 CYS A C 1
ATOM 3291 O O . CYS A 1 413 ? 22.375 19.156 -4.461 1 98.06 413 CYS A O 1
ATOM 3293 N N . GLU A 1 414 ? 22.547 20.266 -6.402 1 97 414 GLU A N 1
ATOM 3294 C CA . GLU A 1 414 ? 21.562 21.297 -6.062 1 97 414 GLU A CA 1
ATOM 3295 C C . GLU A 1 414 ? 20.156 20.719 -6.102 1 97 414 GLU A C 1
ATOM 3297 O O . GLU A 1 414 ? 19.859 19.812 -6.875 1 97 414 GLU A O 1
ATOM 3302 N N . THR A 1 415 ? 19.297 21.25 -5.266 1 96.62 415 THR A N 1
ATOM 3303 C CA . THR A 1 415 ? 17.922 20.766 -5.289 1 96.62 415 THR A CA 1
ATOM 3304 C C . THR A 1 415 ? 16.938 21.938 -5.195 1 96.62 415 THR A C 1
ATOM 3306 O O . THR A 1 415 ? 17.328 23.062 -4.879 1 96.62 415 THR A O 1
ATOM 3309 N N . VAL A 1 416 ? 15.711 21.719 -5.602 1 92.62 416 VAL A N 1
ATOM 3310 C CA . VAL A 1 416 ? 14.57 22.594 -5.371 1 92.62 416 VAL A CA 1
ATOM 3311 C C . VAL A 1 416 ? 13.445 21.812 -4.703 1 92.62 416 VAL A C 1
ATOM 3313 O O . VAL A 1 416 ? 12.984 20.797 -5.23 1 92.62 416 VAL A O 1
ATOM 3316 N N . VAL A 1 417 ? 13.102 22.188 -3.531 1 90.62 417 VAL A N 1
ATOM 3317 C CA . VAL A 1 417 ? 11.992 21.594 -2.797 1 90.62 417 VAL A CA 1
ATOM 3318 C C . VAL A 1 417 ? 10.75 22.469 -2.932 1 90.62 417 VAL A C 1
ATOM 3320 O O . VAL A 1 417 ? 10.75 23.625 -2.523 1 90.62 417 VAL A O 1
ATOM 3323 N N . ASN A 1 418 ? 9.734 21.906 -3.477 1 83.12 418 ASN A N 1
ATOM 3324 C CA . ASN A 1 418 ? 8.469 22.609 -3.637 1 83.12 418 ASN A CA 1
ATOM 3325 C C . ASN A 1 418 ? 7.406 22.078 -2.684 1 83.12 418 ASN A C 1
ATOM 3327 O O . ASN A 1 418 ? 6.234 22.453 -2.785 1 83.12 418 ASN A O 1
ATOM 3331 N N . ARG A 1 419 ? 7.781 21.266 -1.771 1 83.38 419 ARG A N 1
ATOM 3332 C CA . ARG A 1 419 ? 6.863 20.609 -0.847 1 83.38 419 ARG A CA 1
ATOM 3333 C C . ARG A 1 419 ? 6.965 21.219 0.549 1 83.38 419 ARG A C 1
ATOM 3335 O O . ARG A 1 419 ? 8.062 21.406 1.07 1 83.38 419 ARG A O 1
ATOM 3342 N N . MET A 1 420 ? 5.855 21.531 1.146 1 79 420 MET A N 1
ATOM 3343 C CA . MET A 1 420 ? 5.855 21.984 2.531 1 79 420 MET A CA 1
ATOM 3344 C C . MET A 1 420 ? 5.836 20.812 3.498 1 79 420 MET A C 1
ATOM 3346 O O . MET A 1 420 ? 5.035 19.891 3.344 1 79 420 MET A O 1
ATOM 3350 N N . VAL A 1 421 ? 6.742 20.797 4.406 1 87.94 421 VAL A N 1
ATOM 3351 C CA . VAL A 1 421 ? 6.879 19.75 5.414 1 87.94 421 VAL A CA 1
ATOM 3352 C C . VAL A 1 421 ? 7.105 20.391 6.785 1 87.94 421 VAL A C 1
ATOM 3354 O O . VAL A 1 421 ? 7.832 21.375 6.91 1 87.94 421 VAL A O 1
ATOM 3357 N N . SER A 1 422 ? 6.395 19.891 7.766 1 87.19 422 SER A N 1
ATOM 3358 C CA . SER A 1 422 ? 6.574 20.391 9.125 1 87.19 422 SER A CA 1
ATOM 3359 C C . SER A 1 422 ? 6.723 19.25 10.125 1 87.19 422 SER A C 1
ATOM 3361 O O . SER A 1 422 ? 6.242 18.141 9.891 1 87.19 422 SER A O 1
ATOM 3363 N N . ALA A 1 423 ? 7.422 19.562 11.141 1 89.94 423 ALA A N 1
ATOM 3364 C CA . ALA A 1 423 ? 7.539 18.609 12.242 1 89.94 423 ALA A CA 1
ATOM 3365 C C . ALA A 1 423 ? 6.422 18.812 13.266 1 89.94 423 ALA A C 1
ATOM 3367 O O . ALA A 1 423 ? 6 19.938 13.516 1 89.94 423 ALA A O 1
ATOM 3368 N N . ILE A 1 424 ? 5.973 17.75 13.812 1 87.69 424 ILE A N 1
ATOM 3369 C CA . ILE A 1 424 ? 5.047 17.859 14.938 1 87.69 424 ILE A CA 1
ATOM 3370 C C . ILE A 1 424 ? 5.789 18.344 16.172 1 87.69 424 ILE A C 1
ATOM 3372 O O . ILE A 1 424 ? 6.859 17.828 16.516 1 87.69 424 ILE A O 1
ATOM 3376 N N . PRO A 1 425 ? 5.262 19.328 16.828 1 82.25 425 PRO A N 1
ATOM 3377 C CA . PRO A 1 425 ? 5.941 19.859 18.016 1 82.25 425 PRO A CA 1
ATOM 3378 C C . PRO A 1 425 ? 6.176 18.797 19.078 1 82.25 425 PRO A C 1
ATOM 3380 O O . PRO A 1 425 ? 5.32 17.938 19.297 1 82.25 425 PRO A O 1
ATOM 3383 N N . GLU A 1 426 ? 7.27 18.859 19.719 1 83 426 GLU A N 1
ATOM 3384 C CA . GLU A 1 426 ? 7.695 17.859 20.688 1 83 426 GLU A CA 1
ATOM 3385 C C . GLU A 1 426 ? 6.668 17.703 21.812 1 83 426 GLU A C 1
ATOM 3387 O O . GLU A 1 426 ? 6.426 16.594 22.297 1 83 426 GLU A O 1
ATOM 3392 N N . LYS A 1 427 ? 6.141 18.844 22.234 1 78.38 427 LYS A N 1
ATOM 3393 C CA . LYS A 1 427 ? 5.133 18.797 23.297 1 78.38 427 LYS A CA 1
ATOM 3394 C C . LYS A 1 427 ? 3.936 17.953 22.859 1 78.38 427 LYS A C 1
ATOM 3396 O O . LYS A 1 427 ? 3.418 17.156 23.656 1 78.38 427 LYS A O 1
ATOM 3401 N N . THR A 1 428 ? 3.504 18.172 21.641 1 80.31 428 THR A N 1
ATOM 3402 C CA . THR A 1 428 ? 2.396 17.406 21.094 1 80.31 428 THR A CA 1
ATOM 3403 C C . THR A 1 428 ? 2.766 15.922 20.984 1 80.31 428 THR A C 1
ATOM 3405 O O . THR A 1 428 ? 1.939 15.055 21.266 1 80.31 428 THR A O 1
ATOM 3408 N N . LEU A 1 429 ? 3.936 15.703 20.688 1 84.75 429 LEU A N 1
ATOM 3409 C CA . LEU A 1 429 ? 4.426 14.328 20.562 1 84.75 429 LEU A CA 1
ATOM 3410 C C . LEU A 1 429 ? 4.398 13.617 21.906 1 84.75 429 LEU A C 1
ATOM 3412 O O . LEU A 1 429 ? 3.947 12.477 22 1 84.75 429 LEU A O 1
ATOM 3416 N N . LEU A 1 430 ? 4.879 14.258 22.891 1 83.56 430 LEU A N 1
ATOM 3417 C CA . LEU A 1 430 ? 4.941 13.672 24.219 1 83.56 430 LEU A CA 1
ATOM 3418 C C . LEU A 1 430 ? 3.541 13.406 24.766 1 83.56 430 LEU A C 1
ATOM 3420 O O . LEU A 1 430 ? 3.314 12.398 25.438 1 83.56 430 LEU A O 1
ATOM 3424 N N . THR A 1 431 ? 2.67 14.312 24.406 1 79.88 431 THR A N 1
ATOM 3425 C CA . THR A 1 431 ? 1.284 14.109 24.812 1 79.88 431 THR A CA 1
ATOM 3426 C C . THR A 1 431 ? 0.696 12.883 24.125 1 79.88 431 THR A C 1
ATOM 3428 O O . THR A 1 431 ? -0.018 12.094 24.75 1 79.88 431 THR A O 1
ATOM 3431 N N . GLN A 1 432 ? 0.972 12.727 22.922 1 78.81 432 GLN A N 1
ATOM 3432 C CA . GLN A 1 432 ? 0.51 11.57 22.172 1 78.81 432 GLN A CA 1
ATOM 3433 C C . GLN A 1 432 ? 1.058 10.273 22.766 1 78.81 432 GLN A C 1
ATOM 3435 O O . GLN A 1 432 ? 0.32 9.297 22.922 1 78.81 432 GLN A O 1
ATOM 3440 N N . ILE A 1 433 ? 2.277 10.297 23.062 1 83.56 433 ILE A N 1
ATOM 3441 C CA . ILE A 1 433 ? 2.941 9.109 23.609 1 83.56 433 ILE A CA 1
ATOM 3442 C C . ILE A 1 433 ? 2.332 8.742 24.953 1 83.56 433 ILE A C 1
ATOM 3444 O O . ILE A 1 433 ? 2.111 7.562 25.234 1 83.56 433 ILE A O 1
ATOM 3448 N N . GLN A 1 434 ? 2.146 9.758 25.734 1 82.06 434 GLN A N 1
ATOM 3449 C CA . GLN A 1 434 ? 1.56 9.516 27.062 1 82.06 434 GLN A CA 1
ATOM 3450 C C . GLN A 1 434 ? 0.202 8.828 26.938 1 82.06 434 GLN A C 1
ATOM 3452 O O . GLN A 1 434 ? -0.08 7.871 27.656 1 82.06 434 GLN A O 1
ATOM 3457 N N . LYS A 1 435 ? -0.564 9.328 26.078 1 77.62 435 LYS A N 1
ATOM 3458 C CA . LYS A 1 435 ? -1.885 8.742 25.875 1 77.62 435 LYS A CA 1
ATOM 3459 C C . LYS A 1 435 ? -1.776 7.297 25.391 1 77.62 435 LYS A C 1
ATOM 3461 O O . LYS A 1 435 ? -2.51 6.422 25.844 1 77.62 435 LYS A O 1
ATOM 3466 N N . LYS A 1 436 ? -0.956 7.035 24.516 1 82.56 436 LYS A N 1
ATOM 3467 C CA . LYS A 1 436 ? -0.778 5.703 23.938 1 82.56 436 LYS A CA 1
ATOM 3468 C C . LYS A 1 436 ? -0.212 4.73 24.969 1 82.56 436 LYS A C 1
ATOM 3470 O O . LYS A 1 436 ? -0.544 3.543 24.953 1 82.56 436 LYS A O 1
ATOM 3475 N N . LEU A 1 437 ? 0.668 5.242 25.828 1 82.75 437 LEU A N 1
ATOM 3476 C CA . LEU A 1 437 ? 1.238 4.406 26.875 1 82.75 437 LEU A CA 1
ATOM 3477 C C . LEU A 1 437 ? 0.161 3.953 27.859 1 82.75 437 LEU A C 1
ATOM 3479 O O . LEU A 1 437 ? 0.188 2.816 28.328 1 82.75 437 LEU A O 1
ATOM 3483 N N . SER A 1 438 ? -0.69 4.852 28.125 1 79.69 438 SER A N 1
ATOM 3484 C CA . SER A 1 438 ? -1.799 4.488 29 1 79.69 438 SER A CA 1
ATOM 3485 C C . SER A 1 438 ? -2.645 3.375 28.406 1 79.69 438 SER A C 1
ATOM 3487 O O . SER A 1 438 ? -3.047 2.443 29.094 1 79.69 438 SER A O 1
ATOM 3489 N N . ASN A 1 439 ? -2.906 3.467 27.141 1 79.31 439 ASN A N 1
ATOM 3490 C CA . ASN A 1 439 ? -3.652 2.428 26.438 1 79.31 439 ASN A CA 1
ATOM 3491 C C . ASN A 1 439 ? -2.883 1.111 26.406 1 79.31 439 ASN A C 1
ATOM 3493 O O . ASN A 1 439 ? -3.471 0.038 26.531 1 79.31 439 ASN A O 1
ATOM 3497 N N . LEU A 1 440 ? -1.636 1.222 26.188 1 83.56 440 LEU A N 1
ATOM 3498 C CA . LEU A 1 440 ? -0.778 0.043 26.156 1 83.56 440 LEU A CA 1
ATOM 3499 C C . LEU A 1 440 ? -0.788 -0.679 27.5 1 83.56 440 LEU A C 1
ATOM 3501 O O . LEU A 1 440 ? -0.824 -1.91 27.547 1 83.56 440 LEU A O 1
ATOM 3505 N N . LYS A 1 441 ? -0.672 0.09 28.562 1 83.94 441 LYS A N 1
ATOM 3506 C CA . LYS A 1 441 ? -0.719 -0.491 29.906 1 83.94 441 LYS A CA 1
ATOM 3507 C C . LYS A 1 441 ? -1.993 -1.307 30.109 1 83.94 441 LYS A C 1
ATOM 3509 O O . LYS A 1 441 ? -1.948 -2.418 30.641 1 83.94 441 LYS A O 1
ATOM 3514 N N . ARG A 1 442 ? -3.033 -0.824 29.656 1 81.31 442 ARG A N 1
ATOM 3515 C CA . ARG A 1 442 ? -4.309 -1.522 29.766 1 81.31 442 ARG A CA 1
ATOM 3516 C C . ARG A 1 442 ? -4.316 -2.793 28.922 1 81.31 442 ARG A C 1
ATOM 3518 O O . ARG A 1 442 ? -4.82 -3.83 29.359 1 81.31 442 ARG A O 1
ATOM 3525 N N . THR A 1 443 ? -3.848 -2.637 27.734 1 83.12 443 THR A N 1
ATOM 3526 C CA . THR A 1 443 ? -3.785 -3.771 26.812 1 83.12 443 THR A CA 1
ATOM 3527 C C . THR A 1 443 ? -2.936 -4.895 27.406 1 83.12 443 THR A C 1
ATOM 3529 O O . THR A 1 443 ? -3.328 -6.062 27.359 1 83.12 443 THR A O 1
ATOM 3532 N N . ILE A 1 444 ? -1.846 -4.527 27.953 1 85.06 444 ILE A N 1
ATOM 3533 C CA . ILE A 1 444 ? -0.935 -5.5 28.547 1 85.06 444 ILE A CA 1
ATOM 3534 C C . ILE A 1 444 ? -1.613 -6.195 29.719 1 85.06 444 ILE A C 1
ATOM 3536 O O . ILE A 1 444 ? -1.547 -7.422 29.844 1 85.06 444 ILE A O 1
ATOM 3540 N N . SER A 1 445 ? -2.223 -5.402 30.5 1 84.94 445 SER A N 1
ATOM 3541 C CA . SER A 1 445 ? -2.926 -5.984 31.641 1 84.94 445 SER A CA 1
ATOM 3542 C C . SER A 1 445 ? -3.982 -6.984 31.188 1 84.94 445 SER A C 1
ATOM 3544 O O . SER A 1 445 ? -4.176 -8.023 31.828 1 84.94 445 SER A O 1
ATOM 3546 N N . TYR A 1 446 ? -4.598 -6.719 30.172 1 84.25 446 TYR A N 1
ATOM 3547 C CA . TYR A 1 446 ? -5.664 -7.566 29.656 1 84.25 446 TYR A CA 1
ATOM 3548 C C . TYR A 1 446 ? -5.105 -8.859 29.062 1 84.25 446 TYR A C 1
ATOM 3550 O O . TYR A 1 446 ? -5.66 -9.938 29.297 1 84.25 446 TYR A O 1
ATOM 3558 N N . PHE A 1 447 ? -4.012 -8.797 28.344 1 88 447 PHE A N 1
ATOM 3559 C CA . PHE A 1 447 ? -3.527 -9.93 27.562 1 88 447 PHE A CA 1
ATOM 3560 C C . PHE A 1 447 ? -2.498 -10.734 28.359 1 88 447 PHE A C 1
ATOM 3562 O O . PHE A 1 447 ? -2.139 -11.844 27.969 1 88 447 PHE A O 1
ATOM 3569 N N . GLN A 1 448 ? -1.957 -10.211 29.453 1 87.19 448 GLN A N 1
ATOM 3570 C CA . GLN A 1 448 ? -0.833 -10.789 30.188 1 87.19 448 GLN A CA 1
ATOM 3571 C C . GLN A 1 448 ? -1.108 -12.25 30.547 1 87.19 448 GLN A C 1
ATOM 3573 O O . GLN A 1 448 ? -0.272 -13.125 30.312 1 87.19 448 GLN A O 1
ATOM 3578 N N . PRO A 1 449 ? -2.264 -12.578 31.078 1 87.75 449 PRO A N 1
ATOM 3579 C CA . PRO A 1 449 ? -2.494 -13.984 31.422 1 87.75 449 PRO A CA 1
ATOM 3580 C C . PRO A 1 449 ? -2.459 -14.891 30.188 1 87.75 449 PRO A C 1
ATOM 3582 O O . PRO A 1 449 ? -1.886 -15.984 30.25 1 87.75 449 PRO A O 1
ATOM 3585 N N . ASP A 1 450 ? -3.01 -14.438 29.141 1 88.38 450 ASP A N 1
ATOM 3586 C CA . ASP A 1 450 ? -3.088 -15.242 27.938 1 88.38 450 ASP A CA 1
ATOM 3587 C C . ASP A 1 450 ? -1.71 -15.422 27.297 1 88.38 450 ASP A C 1
ATOM 3589 O O . ASP A 1 450 ? -1.376 -16.5 26.812 1 88.38 450 ASP A O 1
ATOM 3593 N N . ILE A 1 451 ? -0.981 -14.398 27.297 1 88 451 ILE A N 1
ATOM 3594 C CA . ILE A 1 451 ? 0.342 -14.438 26.688 1 88 451 ILE A CA 1
ATOM 3595 C C . ILE A 1 451 ? 1.266 -15.328 27.516 1 88 451 ILE A C 1
ATOM 3597 O O . ILE A 1 451 ? 2.07 -16.078 26.969 1 88 451 ILE A O 1
ATOM 3601 N N . THR A 1 452 ? 1.169 -15.188 28.781 1 86.75 452 THR A N 1
ATOM 3602 C CA . THR A 1 452 ? 1.944 -16.062 29.672 1 86.75 452 THR A CA 1
ATOM 3603 C C . THR A 1 452 ? 1.592 -17.516 29.422 1 86.75 452 THR A C 1
ATOM 3605 O O . THR A 1 452 ? 2.477 -18.375 29.391 1 86.75 452 THR A O 1
ATOM 3608 N N . GLY A 1 453 ? 0.355 -17.734 29.328 1 85.69 453 GLY A N 1
ATOM 3609 C CA . GLY A 1 453 ? -0.085 -19.094 29.016 1 85.69 453 GLY A CA 1
ATOM 3610 C C . GLY A 1 453 ? 0.427 -19.578 27.672 1 85.69 453 GLY A C 1
ATOM 3611 O O . GLY A 1 453 ? 0.786 -20.75 27.531 1 85.69 453 GLY A O 1
ATOM 3612 N N . LEU A 1 454 ? 0.406 -18.75 26.734 1 86.12 454 LEU A N 1
ATOM 3613 C CA . LEU A 1 454 ? 0.899 -19.078 25.406 1 86.12 454 LEU A CA 1
ATOM 3614 C C . LEU A 1 454 ? 2.379 -19.438 25.453 1 86.12 454 LEU A C 1
ATOM 3616 O O . LEU A 1 454 ? 2.801 -20.406 24.812 1 86.12 454 LEU A O 1
ATOM 3620 N N . PHE A 1 455 ? 3.141 -18.672 26.203 1 86.38 455 PHE A N 1
ATOM 3621 C CA . PHE A 1 455 ? 4.57 -18.938 26.328 1 86.38 455 PHE A CA 1
ATOM 3622 C C . PHE A 1 455 ? 4.805 -20.312 26.969 1 86.38 455 PHE A C 1
ATOM 3624 O O . PHE A 1 455 ? 5.664 -21.062 26.531 1 86.38 455 PHE A O 1
ATOM 3631 N N . LYS A 1 456 ? 4.039 -20.594 27.891 1 85.12 456 LYS A N 1
ATOM 3632 C CA . LYS A 1 456 ? 4.148 -21.891 28.562 1 85.12 456 LYS A CA 1
ATOM 3633 C C . LYS A 1 456 ? 3.82 -23.031 27.609 1 85.12 456 LYS A C 1
ATOM 3635 O O . LYS A 1 456 ? 4.477 -24.078 27.625 1 85.12 456 LYS A O 1
ATOM 3640 N N . TYR A 1 457 ? 2.846 -22.781 26.859 1 83.88 457 TYR A N 1
ATOM 3641 C CA . TYR A 1 457 ? 2.428 -23.781 25.891 1 83.88 457 TYR A CA 1
ATOM 3642 C C . TYR A 1 457 ? 3.557 -24.109 24.922 1 83.88 457 TYR A C 1
ATOM 3644 O O . TYR A 1 457 ? 3.832 -25.281 24.641 1 83.88 457 TYR A O 1
ATOM 3652 N N . PHE A 1 458 ? 4.203 -23.172 24.359 1 82 458 PHE A N 1
ATOM 3653 C CA . PHE A 1 458 ? 5.227 -23.391 23.344 1 82 458 PHE A CA 1
ATOM 3654 C C . PHE A 1 458 ? 6.512 -23.906 23.969 1 82 458 PHE A C 1
ATOM 3656 O O . PHE A 1 458 ? 7.312 -24.562 23.297 1 82 458 PHE A O 1
ATOM 3663 N N . GLN A 1 459 ? 6.688 -23.625 25.234 1 77.88 459 GLN A N 1
ATOM 3664 C CA . GLN A 1 459 ? 7.867 -24.156 25.922 1 77.88 459 GLN A CA 1
ATOM 3665 C C . GLN A 1 459 ? 7.727 -25.656 26.188 1 77.88 459 GLN A C 1
ATOM 3667 O O . GLN A 1 459 ? 8.695 -26.406 26.078 1 77.88 459 GLN A O 1
ATOM 3672 N N . GLU A 1 460 ? 6.527 -26.062 26.625 1 72.31 460 GLU A N 1
ATOM 3673 C CA . GLU A 1 460 ? 6.32 -27.438 27.094 1 72.31 460 GLU A CA 1
ATOM 3674 C C . GLU A 1 460 ? 5.781 -28.312 25.969 1 72.31 460 GLU A C 1
ATOM 3676 O O . GLU A 1 460 ? 5.938 -29.547 26.016 1 72.31 460 GLU A O 1
ATOM 3681 N N . GLY A 1 461 ? 5.074 -27.75 25.062 1 62.06 461 GLY A N 1
ATOM 3682 C CA . GLY A 1 461 ? 4.285 -28.578 24.156 1 62.06 461 GLY A CA 1
ATOM 3683 C C . GLY A 1 461 ? 5.047 -28.984 22.922 1 62.06 461 GLY A C 1
ATOM 3684 O O . GLY A 1 461 ? 6.059 -28.375 22.562 1 62.06 461 GLY A O 1
ATOM 3685 N N . GLU A 1 462 ? 4.715 -30.219 22.453 1 58.81 462 GLU A N 1
ATOM 3686 C CA . GLU A 1 462 ? 5.188 -30.734 21.172 1 58.81 462 GLU A CA 1
ATOM 3687 C C . GLU A 1 462 ? 4.555 -29.984 20 1 58.81 462 GLU A C 1
ATOM 3689 O O . GLU A 1 462 ? 3.328 -29.922 19.891 1 58.81 462 GLU A O 1
ATOM 3694 N N . SER A 1 463 ? 5.129 -28.984 19.516 1 59.56 463 SER A N 1
ATOM 3695 C CA . SER A 1 463 ? 4.621 -28.094 18.484 1 59.56 463 SER A CA 1
ATOM 3696 C C . SER A 1 463 ? 4.641 -28.766 17.109 1 59.56 463 SER A C 1
ATOM 3698 O O . SER A 1 463 ? 4.863 -28.109 16.094 1 59.56 463 SER A O 1
ATOM 3700 N N . VAL A 1 464 ? 4.473 -30.156 17.094 1 63.66 464 VAL A N 1
ATOM 3701 C CA . VAL A 1 464 ? 4.551 -30.797 15.789 1 63.66 464 VAL A CA 1
ATOM 3702 C C . VAL A 1 464 ? 3.141 -31.047 15.25 1 63.66 464 VAL A C 1
ATOM 3704 O O . VAL A 1 464 ? 2.355 -31.766 15.859 1 63.66 464 VAL A O 1
ATOM 3707 N N . LEU A 1 465 ? 2.717 -30.328 14.312 1 62.31 465 LEU A N 1
ATOM 3708 C CA . LEU A 1 465 ? 1.425 -30.484 13.656 1 62.31 465 LEU A CA 1
ATOM 3709 C C . LEU A 1 465 ? 1.411 -31.719 12.766 1 62.31 465 LEU A C 1
ATOM 3711 O O . LEU A 1 465 ? 0.498 -32.562 12.852 1 62.31 465 LEU A O 1
ATOM 3715 N N . ILE A 1 466 ? 2.389 -31.859 11.789 1 59.75 466 ILE A N 1
ATOM 3716 C CA . ILE A 1 466 ? 2.51 -33 10.875 1 59.75 466 ILE A CA 1
ATOM 3717 C C . ILE A 1 466 ? 3.945 -33.5 10.891 1 59.75 466 ILE A C 1
ATOM 3719 O O . ILE A 1 466 ? 4.891 -32.719 11.039 1 59.75 466 ILE A O 1
ATOM 3723 N N . ASN A 1 467 ? 3.973 -34.75 11.078 1 56.38 467 ASN A N 1
ATOM 3724 C CA . ASN A 1 467 ? 5.273 -35.375 10.859 1 56.38 467 ASN A CA 1
ATOM 3725 C C . ASN A 1 467 ? 5.742 -35.219 9.414 1 56.38 467 ASN A C 1
ATOM 3727 O O . ASN A 1 467 ? 5.098 -35.719 8.492 1 56.38 467 ASN A O 1
ATOM 3731 N N . PRO A 1 468 ? 6.648 -34.188 9.211 1 54.66 468 PRO A N 1
ATOM 3732 C CA . PRO A 1 468 ? 7.082 -33.938 7.836 1 54.66 468 PRO A CA 1
ATOM 3733 C C . PRO A 1 468 ? 7.41 -35.219 7.066 1 54.66 468 PRO A C 1
ATOM 3735 O O . PRO A 1 468 ? 7.402 -35.219 5.832 1 54.66 468 PRO A O 1
ATOM 3738 N N . LYS A 1 469 ? 7.883 -36.375 7.605 1 51.84 469 LYS A N 1
ATOM 3739 C CA . LYS A 1 469 ? 8.32 -37.625 6.996 1 51.84 469 LYS A CA 1
ATOM 3740 C C . LYS A 1 469 ? 7.125 -38.469 6.559 1 51.84 469 LYS A C 1
ATOM 3742 O O . LYS A 1 469 ? 7.289 -39.469 5.844 1 51.84 469 LYS A O 1
ATOM 3747 N N . LYS A 1 470 ? 5.969 -38.156 7 1 51.03 470 LYS A N 1
ATOM 3748 C CA . LYS A 1 470 ? 4.832 -39 6.641 1 51.03 470 LYS A CA 1
ATOM 3749 C C . LYS A 1 470 ? 3.961 -38.344 5.582 1 51.03 470 LYS A C 1
ATOM 3751 O O . LYS A 1 470 ? 3.574 -37.156 5.734 1 51.03 470 LYS A O 1
ATOM 3756 N N . THR A 1 471 ? 3.986 -38.844 4.426 1 47.47 471 THR A N 1
ATOM 3757 C CA . THR A 1 471 ? 3.133 -38.406 3.318 1 47.47 471 THR A CA 1
ATOM 3758 C C . THR A 1 471 ? 1.66 -38.5 3.703 1 47.47 471 THR A C 1
ATOM 3760 O O . THR A 1 471 ? 1.146 -39.594 3.941 1 47.47 471 THR A O 1
ATOM 3763 N N . VAL A 1 472 ? 1.134 -37.562 4.453 1 52.25 472 VAL A N 1
ATOM 3764 C CA . VAL A 1 472 ? -0.273 -37.656 4.832 1 52.25 472 VAL A CA 1
ATOM 3765 C C . VAL A 1 472 ? -1.153 -37.344 3.625 1 52.25 472 VAL A C 1
ATOM 3767 O O . VAL A 1 472 ? -1.058 -36.25 3.051 1 52.25 472 VAL A O 1
ATOM 3770 N N . LYS A 1 473 ? -1.76 -38.344 2.914 1 55.22 473 LYS A N 1
ATOM 3771 C CA . LYS A 1 473 ? -2.641 -38.25 1.755 1 55.22 473 LYS A CA 1
ATOM 3772 C C . LYS A 1 473 ? -3.865 -37.375 2.072 1 55.22 473 LYS A C 1
ATOM 3774 O O . LYS A 1 473 ? -4.289 -36.562 1.252 1 55.22 473 LYS A O 1
ATOM 3779 N N . LYS A 1 474 ? -4.566 -37.656 3.361 1 64.06 474 LYS A N 1
ATOM 3780 C CA . LYS A 1 474 ? -5.734 -36.938 3.836 1 64.06 474 LYS A CA 1
ATOM 3781 C C . LYS A 1 474 ? -5.527 -36.438 5.266 1 64.06 474 LYS A C 1
ATOM 3783 O O . LYS A 1 474 ? -4.906 -37.125 6.082 1 64.06 474 LYS A O 1
ATOM 3788 N N . ILE A 1 475 ? -5.887 -35.125 5.465 1 75.44 475 ILE A N 1
ATOM 3789 C CA . ILE A 1 475 ? -5.781 -34.562 6.812 1 75.44 475 ILE A CA 1
ATOM 3790 C C . ILE A 1 475 ? -6.723 -35.312 7.75 1 75.44 475 ILE A C 1
ATOM 3792 O O . ILE A 1 475 ? -7.934 -35.344 7.527 1 75.44 475 ILE A O 1
ATOM 3796 N N . ASP A 1 476 ? -6.219 -36.062 8.641 1 79.56 476 ASP A N 1
ATOM 3797 C CA . ASP A 1 476 ? -7.023 -36.875 9.562 1 79.56 476 ASP A CA 1
ATOM 3798 C C . ASP A 1 476 ? -7.586 -36 10.688 1 79.56 476 ASP A C 1
ATOM 3800 O O . ASP A 1 476 ? -7.215 -34.844 10.828 1 79.56 476 ASP A O 1
ATOM 3804 N N . GLU A 1 477 ? -8.477 -36.5 11.398 1 81.62 477 GLU A N 1
ATOM 3805 C CA . GLU A 1 477 ? -9.195 -35.781 12.461 1 81.62 477 GLU A CA 1
ATOM 3806 C C . GLU A 1 477 ? -8.25 -35.312 13.555 1 81.62 477 GLU A C 1
ATOM 3808 O O . GLU A 1 477 ? -8.453 -34.25 14.141 1 81.62 477 GLU A O 1
ATOM 3813 N N . LYS A 1 478 ? -7.328 -36.094 13.852 1 81.88 478 LYS A N 1
ATOM 3814 C CA . LYS A 1 478 ? -6.352 -35.719 14.875 1 81.88 478 LYS A CA 1
ATOM 3815 C C . LYS A 1 478 ? -5.578 -34.469 14.469 1 81.88 478 LYS A C 1
ATOM 3817 O O . LYS A 1 478 ? -5.348 -33.594 15.289 1 81.88 478 LYS A O 1
ATOM 3822 N N . THR A 1 479 ? -5.188 -34.438 13.234 1 82.06 479 THR A N 1
ATOM 3823 C CA . THR A 1 479 ? -4.488 -33.281 12.719 1 82.06 479 THR A CA 1
ATOM 3824 C C . THR A 1 479 ? -5.387 -32.031 12.773 1 82.06 479 THR A C 1
ATOM 3826 O O . THR A 1 479 ? -4.934 -30.953 13.117 1 82.06 479 THR A O 1
ATOM 3829 N N . LEU A 1 480 ? -6.598 -32.281 12.477 1 83.81 480 LEU A N 1
ATOM 3830 C CA . LEU A 1 480 ? -7.547 -31.188 12.5 1 83.81 480 LEU A CA 1
ATOM 3831 C C . LEU A 1 480 ? -7.707 -30.641 13.914 1 83.81 480 LEU A C 1
ATOM 3833 O O . LEU A 1 480 ? -7.812 -29.422 14.102 1 83.81 480 LEU A O 1
ATOM 3837 N N . LEU A 1 481 ? -7.719 -31.547 14.828 1 83 481 LEU A N 1
ATOM 3838 C CA . LEU A 1 481 ? -7.812 -31.125 16.234 1 83 481 LEU A CA 1
ATOM 3839 C C . LEU A 1 481 ? -6.582 -30.328 16.641 1 83 481 LEU A C 1
ATOM 3841 O O . LEU A 1 481 ? -6.699 -29.328 17.344 1 83 481 LEU A O 1
ATOM 3845 N N . LYS A 1 482 ? -5.516 -30.766 16.141 1 83.88 482 LYS A N 1
ATOM 3846 C CA . LYS A 1 482 ? -4.277 -30.047 16.438 1 83.88 482 LYS A CA 1
ATOM 3847 C C . LYS A 1 482 ? -4.273 -28.656 15.805 1 83.88 482 LYS A C 1
ATOM 3849 O O . LYS A 1 482 ? -3.795 -27.703 16.406 1 83.88 482 LYS A O 1
ATOM 3854 N N . VAL A 1 483 ? -4.766 -28.641 14.656 1 84.56 483 VAL A N 1
ATOM 3855 C CA . VAL A 1 483 ? -4.871 -27.359 13.977 1 84.56 483 VAL A CA 1
ATOM 3856 C C . VAL A 1 483 ? -5.773 -26.422 14.781 1 84.56 483 VAL A C 1
ATOM 3858 O O . VAL A 1 483 ? -5.473 -25.234 14.93 1 84.56 483 VAL A O 1
ATOM 3861 N N . GLY A 1 484 ? -6.82 -26.938 15.273 1 85.5 484 GLY A N 1
ATOM 3862 C CA . GLY A 1 484 ? -7.719 -26.156 16.109 1 85.5 484 GLY A CA 1
ATOM 3863 C C . GLY A 1 484 ? -7.055 -25.609 17.359 1 85.5 484 GLY A C 1
ATOM 3864 O O . GLY A 1 484 ? -7.234 -24.438 17.688 1 85.5 484 GLY A O 1
ATOM 3865 N N . ASP A 1 485 ? -6.297 -26.375 17.953 1 84.94 485 ASP A N 1
ATOM 3866 C CA . ASP A 1 485 ? -5.613 -25.984 19.172 1 84.94 485 ASP A CA 1
ATOM 3867 C C . ASP A 1 485 ? -4.582 -24.891 18.906 1 84.94 485 ASP A C 1
ATOM 3869 O O . ASP A 1 485 ? -4.52 -23.891 19.625 1 84.94 485 ASP A O 1
ATOM 3873 N N . ILE A 1 486 ? -3.898 -25.141 17.922 1 85.06 486 ILE A N 1
ATOM 3874 C CA . ILE A 1 486 ? -2.861 -24.188 17.562 1 85.06 486 ILE A CA 1
ATOM 3875 C C . ILE A 1 486 ? -3.504 -22.859 17.141 1 85.06 486 ILE A C 1
ATOM 3877 O O . ILE A 1 486 ? -2.969 -21.797 17.422 1 85.06 486 ILE A O 1
ATOM 3881 N N . SER A 1 487 ? -4.559 -23.031 16.484 1 87.06 487 SER A N 1
ATOM 3882 C CA . SER A 1 487 ? -5.266 -21.859 16 1 87.06 487 SER A CA 1
ATOM 3883 C C . SER A 1 487 ? -5.73 -20.984 17.172 1 87.06 487 SER A C 1
ATOM 3885 O O . SER A 1 487 ? -5.68 -19.75 17.094 1 87.06 487 SER A O 1
ATOM 3887 N N . LYS A 1 488 ? -6.121 -21.578 18.203 1 86.38 488 LYS A N 1
ATOM 3888 C CA . LYS A 1 488 ? -6.543 -20.812 19.375 1 86.38 488 LYS A CA 1
ATOM 3889 C C . LYS A 1 488 ? -5.383 -20.016 19.969 1 86.38 488 LYS A C 1
ATOM 3891 O O . LYS A 1 488 ? -5.555 -18.875 20.375 1 86.38 488 LYS A O 1
ATOM 3896 N N . LYS A 1 489 ? -4.309 -20.609 19.969 1 85.38 489 LYS A N 1
ATOM 3897 C CA . LYS A 1 489 ? -3.111 -19.953 20.469 1 85.38 489 LYS A CA 1
ATOM 3898 C C . LYS A 1 489 ? -2.67 -18.828 19.547 1 85.38 489 LYS A C 1
ATOM 3900 O O . LYS A 1 489 ? -2.297 -17.734 20 1 85.38 489 LYS A O 1
ATOM 3905 N N . LEU A 1 490 ? -2.734 -19.141 18.281 1 86.88 490 LEU A N 1
ATOM 3906 C CA . LEU A 1 490 ? -2.365 -18.125 17.297 1 86.88 490 LEU A CA 1
ATOM 3907 C C . LEU A 1 490 ? -3.314 -16.938 17.344 1 86.88 490 LEU A C 1
ATOM 3909 O O . LEU A 1 490 ? -2.906 -15.797 17.109 1 86.88 490 LEU A O 1
ATOM 3913 N N . SER A 1 491 ? -4.559 -17.219 17.719 1 90.56 491 SER A N 1
ATOM 3914 C CA . SER A 1 491 ? -5.547 -16.156 17.828 1 90.56 491 SER A CA 1
ATOM 3915 C C . SER A 1 491 ? -5.176 -15.164 18.922 1 90.56 491 SER A C 1
ATOM 3917 O O . SER A 1 491 ? -5.305 -13.953 18.734 1 90.56 491 SER A O 1
ATOM 3919 N N . ILE A 1 492 ? -4.727 -15.656 19.969 1 87.88 492 ILE A N 1
ATOM 3920 C CA . ILE A 1 492 ? -4.297 -14.812 21.078 1 87.88 492 ILE A CA 1
ATOM 3921 C C . ILE A 1 492 ? -3.125 -13.938 20.641 1 87.88 492 ILE A C 1
ATOM 3923 O O . ILE A 1 492 ? -3.115 -12.734 20.891 1 87.88 492 ILE A O 1
ATOM 3927 N N . MET A 1 493 ? -2.271 -14.508 20 1 86.94 493 MET A N 1
ATOM 3928 C CA . MET A 1 493 ? -1.088 -13.797 19.531 1 86.94 493 MET A CA 1
ATOM 3929 C C . MET A 1 493 ? -1.47 -12.711 18.531 1 86.94 493 MET A C 1
ATOM 3931 O O . MET A 1 493 ? -0.97 -11.586 18.609 1 86.94 493 MET A O 1
ATOM 3935 N N . SER A 1 494 ? -2.279 -13.133 17.672 1 88.56 494 SER A N 1
ATOM 3936 C CA . SER A 1 494 ? -2.693 -12.203 16.625 1 88.56 494 SER A CA 1
ATOM 3937 C C . SER A 1 494 ? -3.455 -11.016 17.203 1 88.56 494 SER A C 1
ATOM 3939 O O . SER A 1 494 ? -3.285 -9.883 16.75 1 88.56 494 SER A O 1
ATOM 3941 N N . GLN A 1 495 ? -4.32 -11.289 18.156 1 87 495 GLN A N 1
ATOM 3942 C CA . GLN A 1 495 ? -5.062 -10.211 18.812 1 87 495 GLN A CA 1
ATOM 3943 C C . GLN A 1 495 ? -4.121 -9.25 19.531 1 87 495 GLN A C 1
ATOM 3945 O O . GLN A 1 495 ? -4.285 -8.031 19.453 1 87 495 GLN A O 1
ATOM 3950 N N . PHE A 1 496 ? -3.223 -9.82 20.172 1 87.38 496 PHE A N 1
ATOM 3951 C CA . PHE A 1 496 ? -2.221 -9.008 20.859 1 87.38 496 PHE A CA 1
ATOM 3952 C C . PHE A 1 496 ? -1.407 -8.195 19.859 1 87.38 496 PHE A C 1
ATOM 3954 O O . PHE A 1 496 ? -1.168 -7.004 20.078 1 87.38 496 PHE A O 1
ATOM 3961 N N . ASP A 1 497 ? -0.993 -8.828 18.781 1 87 497 ASP A N 1
ATOM 3962 C CA . ASP A 1 497 ? -0.208 -8.18 17.734 1 87 497 ASP A CA 1
ATOM 3963 C C . ASP A 1 497 ? -0.968 -6.996 17.125 1 87 497 ASP A C 1
ATOM 3965 O O . ASP A 1 497 ? -0.375 -5.957 16.828 1 87 497 ASP A O 1
ATOM 3969 N N . LYS A 1 498 ? -2.199 -7.152 16.984 1 85.12 498 LYS A N 1
ATOM 3970 C CA . LYS A 1 498 ? -3.035 -6.102 16.406 1 85.12 498 LYS A CA 1
ATOM 3971 C C . LYS A 1 498 ? -2.998 -4.84 17.266 1 85.12 498 LYS A C 1
ATOM 3973 O O . LYS A 1 498 ? -2.973 -3.727 16.734 1 85.12 498 LYS A O 1
ATOM 3978 N N . TYR A 1 499 ? -2.979 -5.016 18.484 1 82.31 499 TYR A N 1
ATOM 3979 C CA . TYR A 1 499 ? -2.949 -3.871 19.391 1 82.31 499 TYR A CA 1
ATOM 3980 C C . TYR A 1 499 ? -1.566 -3.232 19.406 1 82.31 499 TYR A C 1
ATOM 3982 O O . TYR A 1 499 ? -1.44 -2.008 19.375 1 82.31 499 TYR A O 1
ATOM 3990 N N . ILE A 1 500 ? -0.592 -4.039 19.438 1 84.31 500 ILE A N 1
ATOM 3991 C CA . ILE A 1 500 ? 0.767 -3.527 19.578 1 84.31 500 ILE A CA 1
ATOM 3992 C C . ILE A 1 500 ? 1.197 -2.844 18.281 1 84.31 500 ILE A C 1
ATOM 3994 O O . ILE A 1 500 ? 1.912 -1.839 18.312 1 84.31 500 ILE A O 1
ATOM 3998 N N . SER A 1 501 ? 0.811 -3.441 17.219 1 84.81 501 SER A N 1
ATOM 3999 C CA . SER A 1 501 ? 1.221 -2.918 15.914 1 84.81 501 SER A CA 1
ATOM 4000 C C . SER A 1 501 ? 0.636 -1.532 15.664 1 84.81 501 SER A C 1
ATOM 4002 O O . SER A 1 501 ? 1.155 -0.771 14.844 1 84.81 501 SER A O 1
ATOM 4004 N N . ARG A 1 502 ? -0.362 -1.16 16.391 1 81.56 502 ARG A N 1
ATOM 4005 C CA . ARG A 1 502 ? -1.016 0.133 16.219 1 81.56 502 ARG A CA 1
ATOM 4006 C C . ARG A 1 502 ? -0.268 1.228 16.984 1 81.56 502 ARG A C 1
ATOM 4008 O O . ARG A 1 502 ? -0.51 2.416 16.766 1 81.56 502 ARG A O 1
ATOM 4015 N N . PHE A 1 503 ? 0.574 0.776 17.812 1 87.12 503 PHE A N 1
ATOM 4016 C CA . PHE A 1 503 ? 1.367 1.768 18.531 1 87.12 503 PHE A CA 1
ATOM 4017 C C . PHE A 1 503 ? 2.361 2.443 17.594 1 87.12 503 PHE A C 1
ATOM 4019 O O . PHE A 1 503 ? 3.432 1.897 17.312 1 87.12 503 PHE A O 1
ATOM 4026 N N . ASN A 1 504 ? 2.066 3.553 17.109 1 89.69 504 ASN A N 1
ATOM 4027 C CA . ASN A 1 504 ? 2.863 4.371 16.203 1 89.69 504 ASN A CA 1
ATOM 4028 C C . ASN A 1 504 ? 2.631 5.863 16.438 1 89.69 504 ASN A C 1
ATOM 4030 O O . ASN A 1 504 ? 1.687 6.242 17.125 1 89.69 504 ASN A O 1
ATOM 4034 N N . VAL A 1 505 ? 3.559 6.68 16.031 1 90.38 505 VAL A N 1
ATOM 4035 C CA . VAL A 1 505 ? 3.451 8.117 16.281 1 90.38 505 VAL A CA 1
ATOM 4036 C C . VAL A 1 505 ? 3.648 8.875 14.969 1 90.38 505 VAL A C 1
ATOM 4038 O O . VAL A 1 505 ? 4.465 8.484 14.133 1 90.38 505 VAL A O 1
ATOM 4041 N N . SER A 1 506 ? 2.873 9.922 14.852 1 93 506 SER A N 1
ATOM 4042 C CA . SER A 1 506 ? 3.096 10.844 13.742 1 93 506 SER A CA 1
ATOM 4043 C C . SER A 1 506 ? 4.164 11.883 14.086 1 93 506 SER A C 1
ATOM 4045 O O . SER A 1 506 ? 4.027 12.617 15.062 1 93 506 SER A O 1
ATOM 4047 N N . LEU A 1 507 ? 5.16 11.953 13.273 1 95.31 507 LEU A N 1
ATOM 4048 C CA . LEU A 1 507 ? 6.27 12.836 13.609 1 95.31 507 LEU A CA 1
ATOM 4049 C C . LEU A 1 507 ? 6.297 14.047 12.68 1 95.31 507 LEU A C 1
ATOM 4051 O O . LEU A 1 507 ? 6.863 15.086 13.023 1 95.31 507 LEU A O 1
ATOM 4055 N N . PHE A 1 508 ? 5.691 13.859 11.516 1 94.56 508 PHE A N 1
ATOM 4056 C CA . PHE A 1 508 ? 5.777 14.914 10.508 1 94.56 508 PHE A CA 1
ATOM 4057 C C . PHE A 1 508 ? 4.457 15.062 9.766 1 94.56 508 PHE A C 1
ATOM 4059 O O . PHE A 1 508 ? 3.635 14.141 9.758 1 94.56 508 PHE A O 1
ATOM 4066 N N . SER A 1 509 ? 4.191 16.203 9.289 1 90.25 509 SER A N 1
ATOM 4067 C CA . SER A 1 509 ? 3.119 16.516 8.352 1 90.25 509 SER A CA 1
ATOM 4068 C C . SER A 1 509 ? 3.674 16.984 7.008 1 90.25 509 SER A C 1
ATOM 4070 O O . SER A 1 509 ? 4.637 17.75 6.957 1 90.25 509 SER A O 1
ATOM 4072 N N . SER A 1 510 ? 3.164 16.422 5.934 1 90.94 510 SER A N 1
ATOM 4073 C CA . SER A 1 510 ? 3.715 16.703 4.613 1 90.94 510 SER A CA 1
ATOM 4074 C C . SER A 1 510 ? 2.609 16.875 3.578 1 90.94 510 SER A C 1
ATOM 4076 O O . SER A 1 510 ? 1.483 16.406 3.781 1 90.94 510 SER A O 1
ATOM 4078 N N . GLU A 1 511 ? 2.906 17.609 2.482 1 84 511 GLU A N 1
ATOM 4079 C CA . GLU A 1 511 ? 2.031 17.688 1.316 1 84 511 GLU A CA 1
ATOM 4080 C C . GLU A 1 511 ? 2.252 16.5 0.387 1 84 511 GLU A C 1
ATOM 4082 O O . GLU A 1 511 ? 3.359 15.961 0.307 1 84 511 GLU A O 1
ATOM 4087 N N . PRO A 1 512 ? 1.166 16.188 -0.335 1 83.56 512 PRO A N 1
ATOM 4088 C CA . PRO A 1 512 ? 1.309 15.023 -1.219 1 83.56 512 PRO A CA 1
ATOM 4089 C C . PRO A 1 512 ? 1.884 15.391 -2.586 1 83.56 512 PRO A C 1
ATOM 4091 O O . PRO A 1 512 ? 1.762 16.531 -3.021 1 83.56 512 PRO A O 1
ATOM 4094 N N . TYR A 1 513 ? 2.572 14.422 -3.371 1 66.75 513 TYR A N 1
ATOM 4095 C CA . TYR A 1 513 ? 2.803 14.266 -4.805 1 66.75 513 TYR A CA 1
ATOM 4096 C C . TYR A 1 513 ? 3.67 15.398 -5.34 1 66.75 513 TYR A C 1
ATOM 4098 O O . TYR A 1 513 ? 3.35 16 -6.371 1 66.75 513 TYR A O 1
ATOM 4106 N N . ILE A 1 514 ? 4.719 15.648 -4.773 1 77.56 514 ILE A N 1
ATOM 4107 C CA . ILE A 1 514 ? 5.625 16.641 -5.34 1 77.56 514 ILE A CA 1
ATOM 4108 C C . ILE A 1 514 ? 7.035 16.062 -5.418 1 77.56 514 ILE A C 1
ATOM 4110 O O . ILE A 1 514 ? 7.594 15.641 -4.406 1 77.56 514 ILE A O 1
ATOM 4114 N N . PRO A 1 515 ? 7.551 16.016 -6.613 1 91.5 515 PRO A N 1
ATOM 4115 C CA . PRO A 1 515 ? 8.906 15.484 -6.75 1 91.5 515 PRO A CA 1
ATOM 4116 C C . PRO A 1 515 ? 9.969 16.422 -6.195 1 91.5 515 PRO A C 1
ATOM 4118 O O . PRO A 1 515 ? 9.711 17.625 -6.02 1 91.5 515 PRO A O 1
ATOM 4121 N N . LEU A 1 516 ? 11.141 15.906 -5.891 1 95.75 516 LEU A N 1
ATOM 4122 C CA . LEU A 1 516 ? 12.352 16.688 -5.633 1 95.75 516 LEU A CA 1
ATOM 4123 C C . LEU A 1 516 ? 13.109 16.953 -6.93 1 95.75 516 LEU A C 1
ATOM 4125 O O . LEU A 1 516 ? 13.461 16.016 -7.66 1 95.75 516 LEU A O 1
ATOM 4129 N N . TYR A 1 517 ? 13.289 18.203 -7.285 1 94.25 517 TYR A N 1
ATOM 4130 C CA . TYR A 1 517 ? 14.109 18.531 -8.445 1 94.25 517 TYR A CA 1
ATOM 4131 C C . TYR A 1 517 ? 15.586 18.594 -8.07 1 94.25 517 TYR A C 1
ATOM 4133 O O . TYR A 1 517 ? 15.945 19.094 -7 1 94.25 517 TYR A O 1
ATOM 4141 N N . ALA A 1 518 ? 16.438 18.031 -8.859 1 97 518 ALA A N 1
ATOM 4142 C CA . ALA A 1 518 ? 17.859 18 -8.57 1 97 518 ALA A CA 1
ATOM 4143 C C . ALA A 1 518 ? 18.688 18.25 -9.836 1 97 518 ALA A C 1
ATOM 4145 O O . ALA A 1 518 ? 18.219 17.969 -10.945 1 97 518 ALA A O 1
ATOM 4146 N N . SER A 1 519 ? 19.875 18.828 -9.68 1 96.25 519 SER A N 1
ATOM 4147 C CA . SER A 1 519 ? 20.812 18.969 -10.797 1 96.25 519 SER A CA 1
ATOM 4148 C C . SER A 1 519 ? 21.312 17.609 -11.273 1 96.25 519 SER A C 1
ATOM 4150 O O . SER A 1 519 ? 21.391 16.672 -10.484 1 96.25 519 SER A O 1
ATOM 4152 N N . ASN A 1 520 ? 21.625 17.531 -12.5 1 91.44 520 ASN A N 1
ATOM 4153 C CA . ASN A 1 520 ? 22.031 16.281 -13.125 1 91.44 520 ASN A CA 1
ATOM 4154 C C . ASN A 1 520 ? 23.516 16 -12.922 1 91.44 520 ASN A C 1
ATOM 4156 O O . ASN A 1 520 ? 24.281 15.922 -13.891 1 91.44 520 ASN A O 1
ATOM 4160 N N . GLU A 1 521 ? 23.922 15.766 -11.773 1 91.56 521 GLU A N 1
ATOM 4161 C CA . GLU A 1 521 ? 25.344 15.609 -11.484 1 91.56 521 GLU A CA 1
ATOM 4162 C C . GLU A 1 521 ? 25.672 14.156 -11.148 1 91.56 521 GLU A C 1
ATOM 4164 O O . GLU A 1 521 ? 26.828 13.727 -11.289 1 91.56 521 GLU A O 1
ATOM 4169 N N . SER A 1 522 ? 24.766 13.438 -10.727 1 94.75 522 SER A N 1
ATOM 4170 C CA . SER A 1 522 ? 24.984 12.062 -10.289 1 94.75 522 SER A CA 1
ATOM 4171 C C . SER A 1 522 ? 24.125 11.086 -11.086 1 94.75 522 SER A C 1
ATOM 4173 O O . SER A 1 522 ? 22.906 11.289 -11.219 1 94.75 522 SER A O 1
ATOM 4175 N N . PRO A 1 523 ? 24.719 10.016 -11.57 1 91.44 523 PRO A N 1
ATOM 4176 C CA . PRO A 1 523 ? 23.953 9.016 -12.312 1 91.44 523 PRO A CA 1
ATOM 4177 C C . PRO A 1 523 ? 22.906 8.312 -11.445 1 91.44 523 PRO A C 1
ATOM 4179 O O . PRO A 1 523 ? 21.906 7.797 -11.961 1 91.44 523 PRO A O 1
ATOM 4182 N N . LEU A 1 524 ? 23.047 8.32 -10.156 1 94.62 524 LEU A N 1
ATOM 4183 C CA . LEU A 1 524 ? 22.141 7.637 -9.234 1 94.62 524 LEU A CA 1
ATOM 4184 C C . LEU A 1 524 ? 20.781 8.312 -9.203 1 94.62 524 LEU A C 1
ATOM 4186 O O . LEU A 1 524 ? 19.766 7.652 -8.992 1 94.62 524 LEU A O 1
ATOM 4190 N N . LEU A 1 525 ? 20.734 9.602 -9.383 1 96.25 525 LEU A N 1
ATOM 4191 C CA . LEU A 1 525 ? 19.531 10.398 -9.148 1 96.25 525 LEU A CA 1
ATOM 4192 C C . LEU A 1 525 ? 18.453 10.055 -10.164 1 96.25 525 LEU A C 1
ATOM 4194 O O . LEU A 1 525 ? 17.266 10.078 -9.844 1 96.25 525 LEU A O 1
ATOM 4198 N N . GLU A 1 526 ? 18.844 9.734 -11.367 1 92.44 526 GLU A N 1
ATOM 4199 C CA . GLU A 1 526 ? 17.891 9.43 -12.43 1 92.44 526 GLU A CA 1
ATOM 4200 C C . GLU A 1 526 ? 17.094 8.172 -12.117 1 92.44 526 GLU A C 1
ATOM 4202 O O . GLU A 1 526 ? 16 7.973 -12.648 1 92.44 526 GLU A O 1
ATOM 4207 N N . ARG A 1 527 ? 17.641 7.391 -11.258 1 93.06 527 ARG A N 1
ATOM 4208 C CA . ARG A 1 527 ? 17 6.121 -10.938 1 93.06 527 ARG A CA 1
ATOM 4209 C C . ARG A 1 527 ? 15.906 6.309 -9.891 1 93.06 527 ARG A C 1
ATOM 4211 O O . ARG A 1 527 ? 15.023 5.457 -9.75 1 93.06 527 ARG A O 1
ATOM 4218 N N . LEU A 1 528 ? 16.016 7.355 -9.07 1 96.38 528 LEU A N 1
ATOM 4219 C CA . LEU A 1 528 ? 15.07 7.57 -7.984 1 96.38 528 LEU A CA 1
ATOM 4220 C C . LEU A 1 528 ? 13.711 8.016 -8.531 1 96.38 528 LEU A C 1
ATOM 4222 O O . LEU A 1 528 ? 13.633 8.977 -9.297 1 96.38 528 LEU A O 1
ATOM 4226 N N . ARG A 1 529 ? 12.609 7.387 -8.109 1 95.88 529 ARG A N 1
ATOM 4227 C CA . ARG A 1 529 ? 11.281 7.578 -8.68 1 95.88 529 ARG A CA 1
ATOM 4228 C C . ARG A 1 529 ? 10.773 8.992 -8.422 1 95.88 529 ARG A C 1
ATOM 4230 O O . ARG A 1 529 ? 10.016 9.547 -9.227 1 95.88 529 ARG A O 1
ATOM 4237 N N . GLN A 1 530 ? 11.219 9.602 -7.312 1 96.5 530 GLN A N 1
ATOM 4238 C CA . GLN A 1 530 ? 10.617 10.867 -6.906 1 96.5 530 GLN A CA 1
ATOM 4239 C C . GLN A 1 530 ? 11.586 12.023 -7.113 1 96.5 530 GLN A C 1
ATOM 4241 O O . GLN A 1 530 ? 11.375 13.117 -6.582 1 96.5 530 GLN A O 1
ATOM 4246 N N . VAL A 1 531 ? 12.703 11.781 -7.812 1 96.69 531 VAL A N 1
ATOM 4247 C CA . VAL A 1 531 ? 13.656 12.828 -8.141 1 96.69 531 VAL A CA 1
ATOM 4248 C C . VAL A 1 531 ? 13.594 13.133 -9.641 1 96.69 531 VAL A C 1
ATOM 4250 O O . VAL A 1 531 ? 13.688 12.219 -10.469 1 96.69 531 VAL A O 1
ATOM 4253 N N . LYS A 1 532 ? 13.367 14.328 -10.016 1 94.31 532 LYS A N 1
ATOM 4254 C CA . LYS A 1 532 ? 13.438 14.797 -11.398 1 94.31 532 LYS A CA 1
ATOM 4255 C C . LYS A 1 532 ? 14.719 15.578 -11.656 1 94.31 532 LYS A C 1
ATOM 4257 O O . LYS A 1 532 ? 14.914 16.656 -11.102 1 94.31 532 LYS A O 1
ATOM 4262 N N . VAL A 1 533 ? 15.539 15.023 -12.438 1 95.12 533 VAL A N 1
ATOM 4263 C CA . VAL A 1 533 ? 16.797 15.672 -12.766 1 95.12 533 VAL A CA 1
ATOM 4264 C C . VAL A 1 533 ? 16.562 16.734 -13.844 1 95.12 533 VAL A C 1
ATOM 4266 O O . VAL A 1 533 ? 15.805 16.516 -14.789 1 95.12 533 VAL A O 1
ATOM 4269 N N . VAL A 1 534 ? 17.141 17.938 -13.594 1 92.31 534 VAL A N 1
ATOM 4270 C CA . VAL A 1 534 ? 16.922 19.047 -14.508 1 92.31 534 VAL A CA 1
ATOM 4271 C C . VAL A 1 534 ? 18.234 19.75 -14.812 1 92.31 534 VAL A C 1
ATOM 4273 O O . VAL A 1 534 ? 19.172 19.734 -13.992 1 92.31 534 VAL A O 1
ATOM 4276 N N . ASP A 1 535 ? 18.312 20.422 -15.945 1 88 535 ASP A N 1
ATOM 4277 C CA . ASP A 1 535 ? 19.531 21.109 -16.344 1 88 535 ASP A CA 1
ATOM 4278 C C . ASP A 1 535 ? 19.547 22.547 -15.82 1 88 535 ASP A C 1
ATOM 4280 O O . ASP A 1 535 ? 20.609 23.109 -15.57 1 88 535 ASP A O 1
ATOM 4284 N N . ASN A 1 536 ? 18.438 23.203 -15.609 1 87.31 536 ASN A N 1
ATOM 4285 C CA . ASN A 1 536 ? 18.328 24.609 -15.219 1 87.31 536 ASN A CA 1
ATOM 4286 C C . ASN A 1 536 ? 17.891 24.75 -13.766 1 87.31 536 ASN A C 1
ATOM 4288 O O . ASN A 1 536 ? 16.953 25.5 -13.469 1 87.31 536 ASN A O 1
ATOM 4292 N N . ILE A 1 537 ? 18.656 24.094 -12.875 1 92.12 537 ILE A N 1
ATOM 4293 C CA . ILE A 1 537 ? 18.219 24.016 -11.484 1 92.12 537 ILE A CA 1
ATOM 4294 C C . ILE A 1 537 ? 18.328 25.406 -10.844 1 92.12 537 ILE A C 1
ATOM 4296 O O . ILE A 1 537 ? 17.516 25.75 -9.977 1 92.12 537 ILE A O 1
ATOM 4300 N N . GLU A 1 538 ? 19.297 26.203 -11.18 1 88.19 538 GLU A N 1
ATOM 4301 C CA . GLU A 1 538 ? 19.5 27.531 -10.609 1 88.19 538 GLU A CA 1
ATOM 4302 C C . GLU A 1 538 ? 18.328 28.453 -10.938 1 88.19 538 GLU A C 1
ATOM 4304 O O . GLU A 1 538 ? 17.859 29.219 -10.086 1 88.19 538 GLU A O 1
ATOM 4309 N N . LYS A 1 539 ? 17.922 28.359 -12.148 1 88.25 539 LYS A N 1
ATOM 4310 C CA . LYS A 1 539 ? 16.75 29.141 -12.547 1 88.25 539 LYS A CA 1
ATOM 4311 C C . LYS A 1 539 ? 15.516 28.734 -11.758 1 88.25 539 LYS A C 1
ATOM 4313 O O . LYS A 1 539 ? 14.719 29.578 -11.352 1 88.25 539 LYS A O 1
ATOM 4318 N N . MET A 1 540 ? 15.406 27.5 -11.562 1 89.31 540 MET A N 1
ATOM 4319 C CA . MET A 1 540 ? 14.258 27 -10.812 1 89.31 540 MET A CA 1
ATOM 4320 C C . MET A 1 540 ? 14.305 27.453 -9.359 1 89.31 540 MET A C 1
ATOM 4322 O O . MET A 1 540 ? 13.266 27.75 -8.766 1 89.31 540 MET A O 1
ATOM 4326 N N . GLN A 1 541 ? 15.469 27.453 -8.805 1 87.94 541 GLN A N 1
ATOM 4327 C CA . GLN A 1 541 ? 15.625 27.984 -7.449 1 87.94 541 GLN A CA 1
ATOM 4328 C C . GLN A 1 541 ? 15.172 29.438 -7.359 1 87.94 541 GLN A C 1
ATOM 4330 O O . GLN A 1 541 ? 14.492 29.828 -6.406 1 87.94 541 GLN A O 1
ATOM 4335 N N . GLN A 1 542 ? 15.516 30.141 -8.32 1 83.5 542 GLN A N 1
ATOM 4336 C CA . GLN A 1 542 ? 15.141 31.562 -8.367 1 83.5 542 GLN A CA 1
ATOM 4337 C C . GLN A 1 542 ? 13.633 31.719 -8.539 1 83.5 542 GLN A C 1
ATOM 4339 O O . GLN A 1 542 ? 13.023 32.594 -7.906 1 83.5 542 GLN A O 1
ATOM 4344 N N . ILE A 1 543 ? 13.141 30.938 -9.375 1 86.94 543 ILE A N 1
ATOM 4345 C CA . ILE A 1 543 ? 11.703 30.969 -9.633 1 86.94 543 ILE A CA 1
ATOM 4346 C C . ILE A 1 543 ? 10.945 30.641 -8.352 1 86.94 543 ILE A C 1
ATOM 4348 O O . ILE A 1 543 ? 9.977 31.328 -8.008 1 86.94 543 ILE A O 1
ATOM 4352 N N . LYS A 1 544 ? 11.328 29.625 -7.645 1 86.75 544 LYS A N 1
ATOM 4353 C CA . LYS A 1 544 ? 10.672 29.266 -6.391 1 86.75 544 LYS A CA 1
ATOM 4354 C C . LYS A 1 544 ? 10.719 30.406 -5.391 1 86.75 544 LYS A C 1
ATOM 4356 O O . LYS A 1 544 ? 9.719 30.719 -4.734 1 86.75 544 LYS A O 1
ATOM 4361 N N . ASN A 1 545 ? 11.844 30.984 -5.254 1 81.88 545 ASN A N 1
ATOM 4362 C CA . ASN A 1 545 ? 12.023 32.094 -4.316 1 81.88 545 ASN A CA 1
ATOM 4363 C C . ASN A 1 545 ? 11.078 33.25 -4.633 1 81.88 545 ASN A C 1
ATOM 4365 O O . ASN A 1 545 ? 10.484 33.844 -3.729 1 81.88 545 ASN A O 1
ATOM 4369 N N . ARG A 1 546 ? 10.914 33.469 -5.836 1 83.5 546 ARG A N 1
ATOM 4370 C CA . ARG A 1 546 ? 10.109 34.625 -6.281 1 83.5 546 ARG A CA 1
ATOM 4371 C C . ARG A 1 546 ? 8.625 34.25 -6.281 1 83.5 546 ARG A C 1
ATOM 4373 O O . ARG A 1 546 ? 7.785 35.125 -6 1 83.5 546 ARG A O 1
ATOM 4380 N N . LEU A 1 547 ? 8.305 33.062 -6.59 1 86.06 547 LEU A N 1
ATOM 4381 C CA . LEU A 1 547 ? 6.914 32.656 -6.789 1 86.06 547 LEU A CA 1
ATOM 4382 C C . LEU A 1 547 ? 6.293 32.188 -5.473 1 86.06 547 LEU A C 1
ATOM 4384 O O . LEU A 1 547 ? 5.074 32.25 -5.305 1 86.06 547 LEU A O 1
ATOM 4388 N N . SER A 1 548 ? 7.082 31.734 -4.59 1 86.44 548 SER A N 1
ATOM 4389 C CA . SER A 1 548 ? 6.48 31.156 -3.398 1 86.44 548 SER A CA 1
ATOM 4390 C C . SER A 1 548 ? 6.82 31.969 -2.152 1 86.44 548 SER A C 1
ATOM 4392 O O . SER A 1 548 ? 5.938 32.562 -1.526 1 86.44 548 SER A O 1
ATOM 4394 N N . ASN A 1 549 ? 8.031 32.219 -1.885 1 84.38 549 ASN A N 1
ATOM 4395 C CA . ASN A 1 549 ? 8.422 32.812 -0.621 1 84.38 549 ASN A CA 1
ATOM 4396 C C . ASN A 1 549 ? 7.941 34.281 -0.526 1 84.38 549 ASN A C 1
ATOM 4398 O O . ASN A 1 549 ? 7.5 34.719 0.536 1 84.38 549 ASN A O 1
ATOM 4402 N N . GLY A 1 550 ? 8.031 35 -1.594 1 90.19 550 GLY A N 1
ATOM 4403 C CA . GLY A 1 550 ? 7.566 36.375 -1.62 1 90.19 550 GLY A CA 1
ATOM 4404 C C . GLY A 1 550 ? 6.066 36.5 -1.416 1 90.19 550 GLY A C 1
ATOM 4405 O O . GLY A 1 550 ? 5.617 37.062 -0.421 1 90.19 550 GLY A O 1
ATOM 4406 N N . PRO A 1 551 ? 5.336 35.844 -2.357 1 93.56 551 PRO A N 1
ATOM 4407 C CA . PRO A 1 551 ? 3.879 35.906 -2.215 1 93.56 551 PRO A CA 1
ATOM 4408 C C . PRO A 1 551 ? 3.395 35.344 -0.885 1 93.56 551 PRO A C 1
ATOM 4410 O O . PRO A 1 551 ? 2.449 35.844 -0.29 1 93.56 551 PRO A O 1
ATOM 4413 N N . HIS A 1 552 ? 4.004 34.312 -0.403 1 92.69 552 HIS A N 1
ATOM 4414 C CA . HIS A 1 552 ? 3.623 33.719 0.874 1 92.69 552 HIS A CA 1
ATOM 4415 C C . HIS A 1 552 ? 3.775 34.719 2.014 1 92.69 552 HIS A C 1
ATOM 4417 O O . HIS A 1 552 ? 2.91 34.812 2.889 1 92.69 552 HIS A O 1
ATOM 4423 N N . ALA A 1 553 ? 4.812 35.469 1.981 1 93.94 553 ALA A N 1
ATOM 4424 C CA . ALA A 1 553 ? 5.047 36.5 2.986 1 93.94 553 ALA A CA 1
ATOM 4425 C C . ALA A 1 553 ? 3.998 37.594 2.891 1 93.94 553 ALA A C 1
ATOM 4427 O O . ALA A 1 553 ? 3.471 38.062 3.908 1 93.94 553 ALA A O 1
ATOM 4428 N N . ILE A 1 554 ? 3.717 37.969 1.709 1 96.56 554 ILE A N 1
ATOM 4429 C CA . ILE A 1 554 ? 2.746 39.031 1.489 1 96.56 554 ILE A CA 1
ATOM 4430 C C . ILE A 1 554 ? 1.369 38.594 1.978 1 96.56 554 ILE A C 1
ATOM 4432 O O . ILE A 1 554 ? 0.65 39.375 2.615 1 96.56 554 ILE A O 1
ATOM 4436 N N . ILE A 1 555 ? 1.079 37.312 1.659 1 95.56 555 ILE A N 1
ATOM 4437 C CA . ILE A 1 555 ? -0.173 36.75 2.148 1 95.56 555 ILE A CA 1
ATOM 4438 C C . ILE A 1 555 ? -0.213 36.844 3.674 1 95.56 555 ILE A C 1
ATOM 4440 O O . ILE A 1 555 ? -1.221 37.25 4.254 1 95.56 555 ILE A O 1
ATOM 4444 N N . ALA A 1 556 ? 0.818 36.469 4.289 1 95.81 556 ALA A N 1
ATOM 4445 C CA . ALA A 1 556 ? 0.887 36.469 5.75 1 95.81 556 ALA A CA 1
ATOM 4446 C C . ALA A 1 556 ? 0.711 37.844 6.332 1 95.81 556 ALA A C 1
ATOM 4448 O O . ALA A 1 556 ? -0.083 38.062 7.254 1 95.81 556 ALA A O 1
ATOM 4449 N N . TRP A 1 557 ? 1.446 38.844 5.824 1 96.94 557 TRP A N 1
ATOM 4450 C CA . TRP A 1 557 ? 1.407 40.188 6.34 1 96.94 557 TRP A CA 1
ATOM 4451 C C . TRP A 1 557 ? 0.019 40.812 6.168 1 96.94 557 TRP A C 1
ATOM 4453 O O . TRP A 1 557 ? -0.546 41.344 7.117 1 96.94 557 TRP A O 1
ATOM 4463 N N . TYR A 1 558 ? -0.492 40.688 4.953 1 96.19 558 TYR A N 1
ATOM 4464 C CA . TYR A 1 558 ? -1.791 41.281 4.672 1 96.19 558 TYR A CA 1
ATOM 4465 C C . TYR A 1 558 ? -2.895 40.594 5.465 1 96.19 558 TYR A C 1
ATOM 4467 O O . TYR A 1 558 ? -3.781 41.25 6.012 1 96.19 558 TYR A O 1
ATOM 4475 N N . SER A 1 559 ? -2.854 39.281 5.508 1 93.88 559 SER A N 1
ATOM 4476 C CA . SER A 1 559 ? -3.834 38.531 6.281 1 93.88 559 SER A CA 1
ATOM 4477 C C . SER A 1 559 ? -3.795 38.938 7.758 1 93.88 559 SER A C 1
ATOM 4479 O O . SER A 1 559 ? -4.84 39.125 8.383 1 93.88 559 SER A O 1
ATOM 4481 N N . ALA A 1 560 ? -2.625 39 8.32 1 94.31 560 ALA A N 1
ATOM 4482 C CA . ALA A 1 560 ? -2.477 39.406 9.719 1 94.31 560 ALA A CA 1
ATOM 4483 C C . ALA A 1 560 ? -3.021 40.812 9.969 1 94.31 560 ALA A C 1
ATOM 4485 O O . ALA A 1 560 ? -3.658 41.062 10.992 1 94.31 560 ALA A O 1
ATOM 4486 N N . LEU A 1 561 ? -2.764 41.688 9.078 1 93.88 561 LEU A N 1
ATOM 4487 C CA . LEU A 1 561 ? -3.26 43.062 9.188 1 93.88 561 LEU A CA 1
ATOM 4488 C C . LEU A 1 561 ? -4.785 43.094 9.172 1 93.88 561 LEU A C 1
ATOM 4490 O O . LEU A 1 561 ? -5.402 43.938 9.805 1 93.88 561 LEU A O 1
ATOM 4494 N N . LEU A 1 562 ? -5.32 42.094 8.43 1 90.06 562 LEU A N 1
ATOM 4495 C CA . LEU A 1 562 ? -6.777 42 8.359 1 90.06 562 LEU A CA 1
ATOM 4496 C C . LEU A 1 562 ? -7.332 41.25 9.547 1 90.06 562 LEU A C 1
ATOM 4498 O O . LEU A 1 562 ? -8.547 41.062 9.656 1 90.06 562 LEU A O 1
ATOM 4502 N N . GLY A 1 563 ? -6.414 40.688 10.359 1 86.88 563 GLY A N 1
ATOM 4503 C CA . GLY A 1 563 ? -6.852 40.062 11.602 1 86.88 563 GLY A CA 1
ATOM 4504 C C . GLY A 1 563 ? -6.902 38.531 11.523 1 86.88 563 GLY A C 1
ATOM 4505 O O . GLY A 1 563 ? -7.32 37.875 12.477 1 86.88 563 GLY A O 1
ATOM 4506 N N . TYR A 1 564 ? -6.48 38 10.438 1 88.12 564 TYR A N 1
ATOM 4507 C CA . TYR A 1 564 ? -6.5 36.562 10.297 1 88.12 564 TYR A CA 1
ATOM 4508 C C . TYR A 1 564 ? -5.293 35.938 10.977 1 88.12 564 TYR A C 1
ATOM 4510 O O . TYR A 1 564 ? -4.215 36.531 11.016 1 88.12 564 TYR A O 1
ATOM 4518 N N . LYS A 1 565 ? -5.473 34.719 11.477 1 86.69 565 LYS A N 1
ATOM 4519 C CA . LYS A 1 565 ? -4.414 34.031 12.227 1 86.69 565 LYS A CA 1
ATOM 4520 C C . LYS A 1 565 ? -3.596 33.125 11.32 1 86.69 565 LYS A C 1
ATOM 4522 O O . LYS A 1 565 ? -2.406 32.906 11.562 1 86.69 565 LYS A O 1
ATOM 4527 N N . THR A 1 566 ? -4.25 32.562 10.344 1 88.25 566 THR A N 1
ATOM 4528 C CA . THR A 1 566 ? -3.562 31.578 9.516 1 88.25 566 THR A CA 1
ATOM 4529 C C . THR A 1 566 ? -3.643 31.953 8.039 1 88.25 566 THR A C 1
ATOM 4531 O O . THR A 1 566 ? -4.496 32.75 7.645 1 88.25 566 THR A O 1
ATOM 4534 N N . ILE A 1 567 ? -2.709 31.328 7.238 1 89.56 567 ILE A N 1
ATOM 4535 C CA . ILE A 1 567 ? -2.648 31.562 5.801 1 89.56 567 ILE A CA 1
ATOM 4536 C C . ILE A 1 567 ? -3.963 31.141 5.152 1 89.56 567 ILE A C 1
ATOM 4538 O O . ILE A 1 567 ? -4.516 31.859 4.32 1 89.56 567 ILE A O 1
ATOM 4542 N N . GLY A 1 568 ? -4.465 30.062 5.57 1 84 568 GLY A N 1
ATOM 4543 C CA . GLY A 1 568 ? -5.711 29.547 5.016 1 84 568 GLY A CA 1
ATOM 4544 C C . GLY A 1 568 ? -6.887 30.484 5.238 1 84 568 GLY A C 1
ATOM 4545 O O . GLY A 1 568 ? -7.699 30.703 4.336 1 84 568 GLY A O 1
ATOM 4546 N N . GLN A 1 569 ? -6.988 31.062 6.453 1 82.94 569 GLN A N 1
ATOM 4547 C CA . GLN A 1 569 ? -8.031 32.031 6.754 1 82.94 569 GLN A CA 1
ATOM 4548 C C . GLN A 1 569 ? -7.91 33.25 5.863 1 82.94 569 GLN A C 1
ATOM 4550 O O . GLN A 1 569 ? -8.906 33.75 5.309 1 82.94 569 GLN A O 1
ATOM 4555 N N . GLY A 1 570 ? -6.676 33.656 5.723 1 87.62 570 GLY A N 1
ATOM 4556 C CA . GLY A 1 570 ? -6.441 34.844 4.879 1 87.62 570 GLY A CA 1
ATOM 4557 C C . GLY A 1 570 ? -6.828 34.594 3.43 1 87.62 570 GLY A C 1
ATOM 4558 O O . GLY A 1 570 ? -7.461 35.469 2.811 1 87.62 570 GLY A O 1
ATOM 4559 N N . MET A 1 571 ? -6.508 33.469 2.916 1 88.44 571 MET A N 1
ATOM 4560 C CA . MET A 1 571 ? -6.758 33.125 1.516 1 88.44 571 MET A CA 1
ATOM 4561 C C . MET A 1 571 ? -8.25 32.969 1.254 1 88.44 571 MET A C 1
ATOM 4563 O O . MET A 1 571 ? -8.68 32.938 0.101 1 88.44 571 MET A O 1
ATOM 4567 N N . GLY A 1 572 ? -8.984 32.906 2.232 1 79.94 572 GLY A N 1
ATOM 4568 C CA . GLY A 1 572 ? -10.438 32.875 2.102 1 79.94 572 GLY A CA 1
ATOM 4569 C C . GLY A 1 572 ? -11.031 34.25 1.884 1 79.94 572 GLY A C 1
ATOM 4570 O O . GLY A 1 572 ? -12.188 34.375 1.46 1 79.94 572 GLY A O 1
ATOM 4571 N N . ASP A 1 573 ? -10.289 35.281 2.215 1 82.88 573 ASP A N 1
ATOM 4572 C CA . ASP A 1 573 ? -10.703 36.688 1.994 1 82.88 573 ASP A CA 1
ATOM 4573 C C . ASP A 1 573 ? -10.516 37.094 0.534 1 82.88 573 ASP A C 1
ATOM 4575 O O . ASP A 1 573 ? -9.438 36.906 -0.032 1 82.88 573 ASP A O 1
ATOM 4579 N N . LYS A 1 574 ? -11.609 37.625 -0.043 1 82.56 574 LYS A N 1
ATOM 4580 C CA . LYS A 1 574 ? -11.586 38 -1.455 1 82.56 574 LYS A CA 1
ATOM 4581 C C . LYS A 1 574 ? -10.469 39 -1.74 1 82.56 574 LYS A C 1
ATOM 4583 O O . LYS A 1 574 ? -9.875 38.969 -2.82 1 82.56 574 LYS A O 1
ATOM 4588 N N . LYS A 1 575 ? -10.242 39.875 -0.778 1 88.88 575 LYS A N 1
ATOM 4589 C CA . LYS A 1 575 ? -9.203 40.875 -0.964 1 88.88 575 LYS A CA 1
ATOM 4590 C C . LYS A 1 575 ? -7.824 40.219 -1.019 1 88.88 575 LYS A C 1
ATOM 4592 O O . LYS A 1 575 ? -6.996 40.594 -1.858 1 88.88 575 LYS A O 1
ATOM 4597 N N . VAL A 1 576 ? -7.582 39.312 -0.117 1 92.38 576 VAL A N 1
ATOM 4598 C CA . VAL A 1 576 ? -6.293 38.625 -0.073 1 92.38 576 VAL A CA 1
ATOM 4599 C C . VAL A 1 576 ? -6.117 37.781 -1.331 1 92.38 576 VAL A C 1
ATOM 4601 O O . VAL A 1 576 ? -5.062 37.812 -1.969 1 92.38 576 VAL A O 1
ATOM 4604 N N . LEU A 1 577 ? -7.137 37.094 -1.703 1 88.94 577 LEU A N 1
ATOM 4605 C CA . LEU A 1 577 ? -7.074 36.219 -2.873 1 88.94 577 LEU A CA 1
ATOM 4606 C C . LEU A 1 577 ? -6.844 37.031 -4.141 1 88.94 577 LEU A C 1
ATOM 4608 O O . LEU A 1 577 ? -6.055 36.625 -5.004 1 88.94 577 LEU A O 1
ATOM 4612 N N . SER A 1 578 ? -7.613 38.062 -4.234 1 90.88 578 SER A N 1
ATOM 4613 C CA . SER A 1 578 ? -7.445 38.938 -5.395 1 90.88 578 SER A CA 1
ATOM 4614 C C . SER A 1 578 ? -6.035 39.5 -5.465 1 90.88 578 SER A C 1
ATOM 4616 O O . SER A 1 578 ? -5.457 39.625 -6.547 1 90.88 578 SER A O 1
ATOM 4618 N N . LEU A 1 579 ? -5.527 39.906 -4.336 1 94.69 579 LEU A N 1
ATOM 4619 C CA . LEU A 1 579 ? -4.16 40.406 -4.266 1 94.69 579 LEU A CA 1
ATOM 4620 C C . LEU A 1 579 ? -3.172 39.375 -4.762 1 94.69 579 LEU A C 1
ATOM 4622 O O . LEU A 1 579 ? -2.33 39.656 -5.617 1 94.69 579 LEU A O 1
ATOM 4626 N N . VAL A 1 580 ? -3.293 38.188 -4.238 1 93.88 580 VAL A N 1
ATOM 4627 C CA . VAL A 1 580 ? -2.367 37.094 -4.559 1 93.88 580 VAL A CA 1
ATOM 4628 C C . VAL A 1 580 ? -2.461 36.781 -6.047 1 93.88 580 VAL A C 1
ATOM 4630 O O . VAL A 1 580 ? -1.44 36.594 -6.719 1 93.88 580 VAL A O 1
ATOM 4633 N N . ARG A 1 581 ? -3.662 36.688 -6.582 1 91.38 581 ARG A N 1
ATOM 4634 C CA . ARG A 1 581 ? -3.857 36.375 -7.996 1 91.38 581 ARG A CA 1
ATOM 4635 C C . ARG A 1 581 ? -3.232 37.469 -8.875 1 91.38 581 ARG A C 1
ATOM 4637 O O . ARG A 1 581 ? -2.592 37.156 -9.883 1 91.38 581 ARG A O 1
ATOM 4644 N N . SER A 1 582 ? -3.459 38.656 -8.477 1 94.56 582 SER A N 1
ATOM 4645 C CA . SER A 1 582 ? -2.885 39.75 -9.234 1 94.56 582 SER A CA 1
ATOM 4646 C C . SER A 1 582 ? -1.36 39.719 -9.203 1 94.56 582 SER A C 1
ATOM 4648 O O . SER A 1 582 ? -0.707 39.906 -10.234 1 94.56 582 SER A O 1
ATOM 4650 N N . ILE A 1 583 ? -0.82 39.5 -8.023 1 96.31 583 ILE A N 1
ATOM 4651 C CA . ILE A 1 583 ? 0.628 39.438 -7.871 1 96.31 583 ILE A CA 1
ATOM 4652 C C . ILE A 1 583 ? 1.181 38.312 -8.773 1 96.31 583 ILE A C 1
ATOM 4654 O O . ILE A 1 583 ? 2.146 38.531 -9.508 1 96.31 583 ILE A O 1
ATOM 4658 N N . ILE A 1 584 ? 0.547 37.219 -8.727 1 94.12 584 ILE A N 1
ATOM 4659 C CA . ILE A 1 584 ? 1.08 36.031 -9.391 1 94.12 584 ILE A CA 1
ATOM 4660 C C . ILE A 1 584 ? 0.833 36.125 -10.891 1 94.12 584 ILE A C 1
ATOM 4662 O O . ILE A 1 584 ? 1.764 36 -11.688 1 94.12 584 ILE A O 1
ATOM 4666 N N . GLU A 1 585 ? -0.374 36.469 -11.344 1 92.06 585 GLU A N 1
ATOM 4667 C CA . GLU A 1 585 ? -0.773 36.406 -12.742 1 92.06 585 GLU A CA 1
ATOM 4668 C C . GLU A 1 585 ? -0.305 37.625 -13.531 1 92.06 585 GLU A C 1
ATOM 4670 O O . GLU A 1 585 ? 0.027 37.5 -14.711 1 92.06 585 GLU A O 1
ATOM 4675 N N . LYS A 1 586 ? -0.267 38.719 -12.875 1 94.38 586 LYS A N 1
ATOM 4676 C CA . LYS A 1 586 ? -0.034 39.938 -13.625 1 94.38 586 LYS A CA 1
ATOM 4677 C C . LYS A 1 586 ? 1.389 40.469 -13.414 1 94.38 586 LYS A C 1
ATOM 4679 O O . LYS A 1 586 ? 1.908 41.219 -14.234 1 94.38 586 LYS A O 1
ATOM 4684 N N . GLU A 1 587 ? 1.989 40.094 -12.336 1 96.31 587 GLU A N 1
ATOM 4685 C CA . GLU A 1 587 ? 3.271 40.719 -12.023 1 96.31 587 GLU A CA 1
ATOM 4686 C C . GLU A 1 587 ? 4.402 39.688 -12.047 1 96.31 587 GLU A C 1
ATOM 4688 O O . GLU A 1 587 ? 5.383 39.875 -12.773 1 96.31 587 GLU A O 1
ATOM 4693 N N . ILE A 1 588 ? 4.25 38.594 -11.344 1 94.75 588 ILE A N 1
ATOM 4694 C CA . ILE A 1 588 ? 5.348 37.656 -11.172 1 94.75 588 ILE A CA 1
ATOM 4695 C C . ILE A 1 588 ? 5.43 36.719 -12.391 1 94.75 588 ILE A C 1
ATOM 4697 O O . ILE A 1 588 ? 6.492 36.594 -13.008 1 94.75 588 ILE A O 1
ATOM 4701 N N . LYS A 1 589 ? 4.273 36.094 -12.805 1 93.56 589 LYS A N 1
ATOM 4702 C CA . LYS A 1 589 ? 4.27 35.094 -13.867 1 93.56 589 LYS A CA 1
ATOM 4703 C C . LYS A 1 589 ? 4.785 35.688 -15.172 1 93.56 589 LYS A C 1
ATOM 4705 O O . LYS A 1 589 ? 5.703 35.125 -15.789 1 93.56 589 LYS A O 1
ATOM 4710 N N . PRO A 1 590 ? 4.258 36.844 -15.602 1 93.94 590 PRO A N 1
ATOM 4711 C CA . PRO A 1 590 ? 4.781 37.375 -16.859 1 93.94 590 PRO A CA 1
ATOM 4712 C C . PRO A 1 590 ? 6.273 37.688 -16.781 1 93.94 590 PRO A C 1
ATOM 4714 O O . PRO A 1 590 ? 6.992 37.5 -17.766 1 93.94 590 PRO A O 1
ATOM 4717 N N . SER A 1 591 ? 6.746 38.156 -15.656 1 93.88 591 SER A N 1
ATOM 4718 C CA . SER A 1 591 ? 8.164 38.469 -15.484 1 93.88 591 SER A CA 1
ATOM 4719 C C . SER A 1 591 ? 9.016 37.188 -15.547 1 93.88 591 SER A C 1
ATOM 4721 O O . SER A 1 591 ? 10.062 37.188 -16.203 1 93.88 591 SER A O 1
ATOM 4723 N N . LEU A 1 592 ? 8.555 36.188 -14.906 1 92.44 592 LEU A N 1
ATOM 4724 C CA . LEU A 1 592 ? 9.305 34.938 -14.836 1 92.44 592 LEU A CA 1
ATOM 4725 C C . LEU A 1 592 ? 9.312 34.25 -16.188 1 92.44 592 LEU A C 1
ATOM 4727 O O . LEU A 1 592 ? 10.328 33.656 -16.578 1 92.44 592 LEU A O 1
ATOM 4731 N N . ILE A 1 593 ? 8.148 34.25 -16.859 1 91.56 593 ILE A N 1
ATOM 4732 C CA . ILE A 1 593 ? 8.055 33.594 -18.141 1 91.56 593 ILE A CA 1
ATOM 4733 C C . ILE A 1 593 ? 8.953 34.281 -19.156 1 91.56 593 ILE A C 1
ATOM 4735 O O . ILE A 1 593 ? 9.609 33.625 -19.969 1 91.56 593 ILE A O 1
ATOM 4739 N N . LYS A 1 594 ? 9 35.594 -19.109 1 90.94 594 LYS A N 1
ATOM 4740 C CA . LYS A 1 594 ? 9.875 36.344 -20.016 1 90.94 594 LYS A CA 1
ATOM 4741 C C . LYS A 1 594 ? 11.344 36.062 -19.719 1 90.94 594 LYS A C 1
ATOM 4743 O O . LYS A 1 594 ? 12.172 36.031 -20.625 1 90.94 594 LYS A O 1
ATOM 4748 N N . ASP A 1 595 ? 11.602 35.875 -18.469 1 88.62 595 ASP A N 1
ATOM 4749 C CA . ASP A 1 595 ? 12.969 35.625 -18.031 1 88.62 595 ASP A CA 1
ATOM 4750 C C . ASP A 1 595 ? 13.344 34.156 -18.234 1 88.62 595 ASP A C 1
ATOM 4752 O O . ASP A 1 595 ? 14.531 33.781 -18.234 1 88.62 595 ASP A O 1
ATOM 4756 N N . ASN A 1 596 ? 12.359 33.25 -18.266 1 87.75 596 ASN A N 1
ATOM 4757 C CA . ASN A 1 596 ? 12.555 31.812 -18.312 1 87.75 596 ASN A CA 1
ATOM 4758 C C . ASN A 1 596 ? 11.523 31.141 -19.203 1 87.75 596 ASN A C 1
ATOM 4760 O O . ASN A 1 596 ? 10.805 30.234 -18.766 1 87.75 596 ASN A O 1
ATOM 4764 N N . SER A 1 597 ? 11.492 31.375 -20.453 1 83.88 597 SER A N 1
ATOM 4765 C CA . SER A 1 597 ? 10.453 30.906 -21.359 1 83.88 597 SER A CA 1
ATOM 4766 C C . SER A 1 597 ? 10.43 29.375 -21.438 1 83.88 597 SER A C 1
ATOM 4768 O O . SER A 1 597 ? 9.367 28.781 -21.594 1 83.88 597 SER A O 1
ATOM 4770 N N . GLU A 1 598 ? 11.5 28.781 -21.25 1 85.31 598 GLU A N 1
ATOM 4771 C CA . GLU A 1 598 ? 11.617 27.344 -21.375 1 85.31 598 GLU A CA 1
ATOM 4772 C C . GLU A 1 598 ? 10.992 26.625 -20.172 1 85.31 598 GLU A C 1
ATOM 4774 O O . GLU A 1 598 ? 10.727 25.422 -20.234 1 85.31 598 GLU A O 1
ATOM 4779 N N . LEU A 1 599 ? 10.672 27.375 -19.094 1 90 599 LEU A N 1
ATOM 4780 C CA . LEU A 1 599 ? 10.148 26.781 -17.875 1 90 599 LEU A CA 1
ATOM 4781 C C . LEU A 1 599 ? 8.688 27.141 -17.672 1 90 599 LEU A C 1
ATOM 4783 O O . LEU A 1 599 ? 8.188 27.125 -16.531 1 90 599 LEU A O 1
ATOM 4787 N N . SER A 1 600 ? 8 27.422 -18.688 1 89.12 600 SER A N 1
ATOM 4788 C CA . SER A 1 600 ? 6.621 27.891 -18.594 1 89.12 600 SER A CA 1
ATOM 4789 C C . SER A 1 600 ? 5.723 26.844 -17.938 1 89.12 600 SER A C 1
ATOM 4791 O O . SER A 1 600 ? 4.914 27.172 -17.062 1 89.12 600 SER A O 1
ATOM 4793 N N . GLU A 1 601 ? 5.898 25.594 -18.344 1 84.94 601 GLU A N 1
ATOM 4794 C CA . GLU A 1 601 ? 5.074 24.531 -17.781 1 84.94 601 GLU A CA 1
ATOM 4795 C C . GLU A 1 601 ? 5.352 24.344 -16.297 1 84.94 601 GLU A C 1
ATOM 4797 O O . GLU A 1 601 ? 4.426 24.141 -15.5 1 84.94 601 GLU A O 1
ATOM 4802 N N . TYR A 1 602 ? 6.594 24.375 -15.992 1 85.81 602 TYR A N 1
ATOM 4803 C CA . TYR A 1 602 ? 6.984 24.281 -14.594 1 85.81 602 TYR A CA 1
ATOM 4804 C C . TYR A 1 602 ? 6.375 25.406 -13.773 1 85.81 602 TYR A C 1
ATOM 4806 O O . TYR A 1 602 ? 5.832 25.172 -12.688 1 85.81 602 TYR A O 1
ATOM 4814 N N . ILE A 1 603 ? 6.414 26.578 -14.266 1 89.88 603 ILE A N 1
ATOM 4815 C CA . ILE A 1 603 ? 5.926 27.766 -13.586 1 89.88 603 ILE A CA 1
ATOM 4816 C C . ILE A 1 603 ? 4.414 27.656 -13.375 1 89.88 603 ILE A C 1
ATOM 4818 O O . ILE A 1 603 ? 3.914 27.906 -12.273 1 89.88 603 ILE A O 1
ATOM 4822 N N . ASP A 1 604 ? 3.721 27.203 -14.375 1 87.31 604 ASP A N 1
ATOM 4823 C CA . ASP A 1 604 ? 2.271 27.062 -14.281 1 87.31 604 ASP A CA 1
ATOM 4824 C C . ASP A 1 604 ? 1.89 26.031 -13.227 1 87.31 604 ASP A C 1
ATOM 4826 O O . ASP A 1 604 ? 0.986 26.266 -12.422 1 87.31 604 ASP A O 1
ATOM 4830 N N . GLY A 1 605 ? 2.539 24.922 -13.297 1 82.44 605 GLY A N 1
ATOM 4831 C CA . GLY A 1 605 ? 2.285 23.891 -12.305 1 82.44 605 GLY A CA 1
ATOM 4832 C C . GLY A 1 605 ? 2.59 24.344 -10.891 1 82.44 605 GLY A C 1
ATOM 4833 O O . GLY A 1 605 ? 1.838 24.031 -9.961 1 82.44 605 GLY A O 1
ATOM 4834 N N . PHE A 1 606 ? 3.609 25.125 -10.766 1 85.94 606 PHE A N 1
ATOM 4835 C CA . PHE A 1 606 ? 4.023 25.625 -9.469 1 85.94 606 PHE A CA 1
ATOM 4836 C C . PHE A 1 606 ? 2.969 26.578 -8.898 1 85.94 606 PHE A C 1
ATOM 4838 O O . PHE A 1 606 ? 2.604 26.469 -7.723 1 85.94 606 PHE A O 1
ATOM 4845 N N . ILE A 1 607 ? 2.539 27.422 -9.75 1 87.31 607 ILE A N 1
ATOM 4846 C CA . ILE A 1 607 ? 1.565 28.438 -9.344 1 87.31 607 ILE A CA 1
ATOM 4847 C C . ILE A 1 607 ? 0.284 27.75 -8.875 1 87.31 607 ILE A C 1
ATOM 4849 O O . ILE A 1 607 ? -0.242 28.078 -7.805 1 87.31 607 ILE A O 1
ATOM 4853 N N . SER A 1 608 ? -0.13 26.812 -9.602 1 81.62 608 SER A N 1
ATOM 4854 C CA . SER A 1 608 ? -1.369 26.125 -9.266 1 81.62 608 SER A CA 1
ATOM 4855 C C . SER A 1 608 ? -1.256 25.406 -7.926 1 81.62 608 SER A C 1
ATOM 4857 O O . SER A 1 608 ? -2.154 25.5 -7.086 1 81.62 608 SER A O 1
ATOM 4859 N N . ASN A 1 609 ? -0.213 24.781 -7.703 1 80.81 609 ASN A N 1
ATOM 4860 C CA . ASN A 1 609 ? 0.002 24.047 -6.457 1 80.81 609 ASN A CA 1
ATOM 4861 C C . ASN A 1 609 ? 0.157 25 -5.273 1 80.81 609 ASN A C 1
ATOM 4863 O O . ASN A 1 609 ? -0.311 24.703 -4.172 1 80.81 609 ASN A O 1
ATOM 4867 N N . PHE A 1 610 ? 0.781 26.078 -5.531 1 84.31 610 PHE A N 1
ATOM 4868 C CA . PHE A 1 610 ? 1.027 27.047 -4.469 1 84.31 610 PHE A CA 1
ATOM 4869 C C . PHE A 1 610 ? -0.283 27.641 -3.959 1 84.31 610 PHE A C 1
ATOM 4871 O O . PHE A 1 610 ? -0.519 27.688 -2.75 1 84.31 610 PHE A O 1
ATOM 4878 N N . ILE A 1 611 ? -1.061 28.031 -4.879 1 82.5 611 ILE A N 1
ATOM 4879 C CA . ILE A 1 611 ? -2.328 28.656 -4.512 1 82.5 611 ILE A CA 1
ATOM 4880 C C . ILE A 1 611 ? -3.205 27.656 -3.775 1 82.5 611 ILE A C 1
ATOM 4882 O O . ILE A 1 611 ? -3.783 27.969 -2.734 1 82.5 611 ILE A O 1
ATOM 4886 N N . LYS A 1 612 ? -3.244 26.469 -4.301 1 77.06 612 LYS A N 1
ATOM 4887 C CA . LYS A 1 612 ? -4.043 25.406 -3.674 1 77.06 612 LYS A CA 1
ATOM 4888 C C . LYS A 1 612 ? -3.566 25.141 -2.25 1 77.06 612 LYS A C 1
ATOM 4890 O O . LYS A 1 612 ? -4.379 24.969 -1.338 1 77.06 612 LYS A O 1
ATOM 4895 N N . ARG A 1 613 ? -2.381 25.234 -2.094 1 80.31 613 ARG A N 1
ATOM 4896 C CA . ARG A 1 613 ? -1.791 24.969 -0.786 1 80.31 613 ARG A CA 1
ATOM 4897 C C . ARG A 1 613 ? -2.125 26.078 0.205 1 80.31 613 ARG A C 1
ATOM 4899 O O . ARG A 1 613 ? -2.504 25.812 1.347 1 80.31 613 ARG A O 1
ATOM 4906 N N . CYS A 1 614 ? -1.879 27.219 -0.215 1 85.25 614 CYS A N 1
ATOM 4907 C CA . CYS A 1 614 ? -2.121 28.344 0.676 1 85.25 614 CYS A CA 1
ATOM 4908 C C . CYS A 1 614 ? -3.584 28.406 1.099 1 85.25 614 CYS A C 1
ATOM 4910 O O . CYS A 1 614 ? -3.891 28.734 2.244 1 85.25 614 CYS A O 1
ATOM 4912 N N . ARG A 1 615 ? -4.371 27.953 0.206 1 79.31 615 ARG A N 1
ATOM 4913 C CA . ARG A 1 615 ? -5.805 27.984 0.484 1 79.31 615 ARG A CA 1
ATOM 4914 C C . ARG A 1 615 ? -6.188 26.969 1.548 1 79.31 615 ARG A C 1
ATOM 4916 O O . ARG A 1 615 ? -7.168 27.156 2.271 1 79.31 615 ARG A O 1
ATOM 4923 N N . SER A 1 616 ? -5.398 25.969 1.679 1 77.44 616 SER A N 1
ATOM 4924 C CA . SER A 1 616 ? -5.746 24.906 2.605 1 77.44 616 SER A CA 1
ATOM 4925 C C . SER A 1 616 ? -4.875 24.953 3.857 1 77.44 616 SER A C 1
ATOM 4927 O O . SER A 1 616 ? -4.938 24.047 4.699 1 77.44 616 SER A O 1
ATOM 4929 N N . SER A 1 617 ? -4.109 26 4.047 1 82.12 617 SER A N 1
ATOM 4930 C CA . SER A 1 617 ? -3.135 26.031 5.133 1 82.12 617 SER A CA 1
ATOM 4931 C C . SER A 1 617 ? -3.717 26.688 6.379 1 82.12 617 SER A C 1
ATOM 4933 O O . SER A 1 617 ? -3.275 27.781 6.777 1 82.12 617 SER A O 1
ATOM 4935 N N . PHE A 1 618 ? -4.582 25.969 7.066 1 79.94 618 PHE A N 1
ATOM 4936 C CA . PHE A 1 618 ? -5.281 26.516 8.219 1 79.94 618 PHE A CA 1
ATOM 4937 C C . PHE A 1 618 ? -4.461 26.328 9.492 1 79.94 618 PHE A C 1
ATOM 4939 O O . PHE A 1 618 ? -4.832 26.828 10.555 1 79.94 618 PHE A O 1
ATOM 4946 N N . LYS A 1 619 ? -3.42 25.672 9.328 1 73.94 619 LYS A N 1
ATOM 4947 C CA . LYS A 1 619 ? -2.553 25.469 10.484 1 73.94 619 LYS A CA 1
ATOM 4948 C C . LYS A 1 619 ? -1.254 26.25 10.344 1 73.94 619 LYS A C 1
ATOM 4950 O O . LYS A 1 619 ? -0.401 26.219 11.234 1 73.94 619 LYS A O 1
ATOM 4955 N N . ASP A 1 620 ? -1.106 26.953 9.273 1 81.12 620 ASP A N 1
ATOM 4956 C CA . ASP A 1 620 ? 0.056 27.812 9.039 1 81.12 620 ASP A CA 1
ATOM 4957 C C . ASP A 1 620 ? -0.192 29.219 9.547 1 81.12 620 ASP A C 1
ATOM 4959 O O . ASP A 1 620 ? -0.876 30.016 8.891 1 81.12 620 ASP A O 1
ATOM 4963 N N . ASN A 1 621 ? 0.485 29.578 10.602 1 86.06 621 ASN A N 1
ATOM 4964 C CA . ASN A 1 621 ? 0.248 30.859 11.258 1 86.06 621 ASN A CA 1
ATOM 4965 C C . ASN A 1 621 ? 0.852 32 10.469 1 86.06 621 ASN A C 1
ATOM 4967 O O . ASN A 1 621 ? 1.99 31.922 10.008 1 86.06 621 ASN A O 1
ATOM 4971 N N . CYS A 1 622 ? 0.089 33.094 10.336 1 91.38 622 CYS A N 1
ATOM 4972 C CA . CYS A 1 622 ? 0.565 34.281 9.641 1 91.38 622 CYS A CA 1
ATOM 4973 C C . CYS A 1 622 ? 1.793 34.844 10.328 1 91.38 622 CYS A C 1
ATOM 4975 O O . CYS A 1 622 ? 2.715 35.344 9.672 1 91.38 622 CYS A O 1
ATOM 4977 N N . ILE A 1 623 ? 1.833 34.719 11.656 1 89.94 623 ILE A N 1
ATOM 4978 C CA . ILE A 1 623 ? 2.934 35.281 12.43 1 89.94 623 ILE A CA 1
ATOM 4979 C C . ILE A 1 623 ? 4.215 34.5 12.148 1 89.94 623 ILE A C 1
ATOM 4981 O O . ILE A 1 623 ? 5.297 35.062 12.055 1 89.94 623 ILE A O 1
ATOM 4985 N N . ARG A 1 624 ? 4.078 33.25 11.953 1 84.06 624 ARG A N 1
ATOM 4986 C CA . ARG A 1 624 ? 5.23 32.406 11.625 1 84.06 624 ARG A CA 1
ATOM 4987 C C . ARG A 1 624 ? 5.777 32.75 10.242 1 84.06 624 ARG A C 1
ATOM 4989 O O . ARG A 1 624 ? 6.984 32.906 10.07 1 84.06 624 ARG A O 1
ATOM 4996 N N . VAL A 1 625 ? 4.91 32.875 9.32 1 87.94 625 VAL A N 1
ATOM 4997 C CA . VAL A 1 625 ? 5.293 33.125 7.934 1 87.94 625 VAL A CA 1
ATOM 4998 C C . VAL A 1 625 ? 5.793 34.562 7.785 1 87.94 625 VAL A C 1
ATOM 5000 O O . VAL A 1 625 ? 6.703 34.844 7 1 87.94 625 VAL A O 1
ATOM 5003 N N . GLY A 1 626 ? 5.227 35.469 8.562 1 92.31 626 GLY A N 1
ATOM 5004 C CA . GLY A 1 626 ? 5.508 36.906 8.438 1 92.31 626 GLY A CA 1
ATOM 5005 C C . GLY A 1 626 ? 6.742 37.344 9.203 1 92.31 626 GLY A C 1
ATOM 5006 O O . GLY A 1 626 ? 7.074 38.531 9.227 1 92.31 626 GLY A O 1
ATOM 5007 N N . ARG A 1 627 ? 7.461 36.438 9.695 1 90.25 627 ARG A N 1
ATOM 5008 C CA . ARG A 1 627 ? 8.641 36.781 10.484 1 90.25 627 ARG A CA 1
ATOM 5009 C C . ARG A 1 627 ? 9.742 37.344 9.602 1 90.25 627 ARG A C 1
ATOM 5011 O O . ARG A 1 627 ? 9.695 37.219 8.375 1 90.25 627 ARG A O 1
ATOM 5018 N N . ASP A 1 628 ? 10.672 38.125 10.141 1 89.62 628 ASP A N 1
ATOM 5019 C CA . ASP A 1 628 ? 11.906 38.625 9.539 1 89.62 628 ASP A CA 1
ATOM 5020 C C . ASP A 1 628 ? 11.602 39.5 8.336 1 89.62 628 ASP A C 1
ATOM 5022 O O . ASP A 1 628 ? 12.148 39.312 7.25 1 89.62 628 ASP A O 1
ATOM 5026 N N . PRO A 1 629 ? 10.773 40.5 8.578 1 94.75 629 PRO A N 1
ATOM 5027 C CA . PRO A 1 629 ? 10.398 41.344 7.445 1 94.75 629 PRO A CA 1
ATOM 5028 C C . PRO A 1 629 ? 11.586 42.094 6.848 1 94.75 629 PRO A C 1
ATOM 5030 O O . PRO A 1 629 ? 11.609 42.344 5.645 1 94.75 629 PRO A O 1
ATOM 5033 N N . MET A 1 630 ? 12.586 42.406 7.637 1 94.06 630 MET A N 1
ATOM 5034 C CA . MET A 1 630 ? 13.766 43.094 7.105 1 94.06 630 MET A CA 1
ATOM 5035 C C . MET A 1 630 ? 14.508 42.219 6.109 1 94.06 630 MET A C 1
ATOM 5037 O O . MET A 1 630 ? 14.852 42.656 5.016 1 94.06 630 MET A O 1
ATOM 5041 N N . ARG A 1 631 ? 14.703 41.031 6.449 1 89.31 631 ARG A N 1
ATOM 5042 C CA . ARG A 1 631 ? 15.359 40.094 5.555 1 89.31 631 ARG A CA 1
ATOM 5043 C C . ARG A 1 631 ? 14.602 39.969 4.238 1 89.31 631 ARG A C 1
ATOM 5045 O O . ARG A 1 631 ? 15.211 39.906 3.166 1 89.31 631 ARG A O 1
ATOM 5052 N N . LYS A 1 632 ? 13.297 39.875 4.328 1 91.25 632 LYS A N 1
ATOM 5053 C CA . LYS A 1 632 ? 12.438 39.625 3.174 1 91.25 632 LYS A CA 1
ATOM 5054 C C . LYS A 1 632 ? 12.32 40.875 2.297 1 91.25 632 LYS A C 1
ATOM 5056 O O . LYS A 1 632 ? 12.039 40.781 1.102 1 91.25 632 LYS A O 1
ATOM 5061 N N . LEU A 1 633 ? 12.633 42.062 2.875 1 94.25 633 LEU A N 1
ATOM 5062 C CA . LEU A 1 633 ? 12.523 43.344 2.154 1 94.25 633 LEU A CA 1
ATOM 5063 C C . LEU A 1 633 ? 13.891 43.812 1.656 1 94.25 633 LEU A C 1
ATOM 5065 O O . LEU A 1 633 ? 13.992 44.844 1.003 1 94.25 633 LEU A O 1
ATOM 5069 N N . GLN A 1 634 ? 14.898 43 1.895 1 91.75 634 GLN A N 1
ATOM 5070 C CA . GLN A 1 634 ? 16.234 43.406 1.428 1 91.75 634 GLN A CA 1
ATOM 5071 C C . GLN A 1 634 ? 16.281 43.469 -0.096 1 91.75 634 GLN A C 1
ATOM 5073 O O . GLN A 1 634 ? 15.625 42.656 -0.779 1 91.75 634 GLN A O 1
ATOM 5078 N N . CYS A 1 635 ? 17.109 44.375 -0.587 1 91.88 635 CYS A N 1
ATOM 5079 C CA . CYS A 1 635 ? 17.297 44.469 -2.029 1 91.88 635 CYS A CA 1
ATOM 5080 C C . CYS A 1 635 ? 17.797 43.125 -2.592 1 91.88 635 CYS A C 1
ATOM 5082 O O . CYS A 1 635 ? 18.688 42.5 -2.014 1 91.88 635 CYS A O 1
ATOM 5084 N N . GLY A 1 636 ? 17.141 42.75 -3.656 1 85.62 636 GLY A N 1
ATOM 5085 C CA . GLY A 1 636 ? 17.562 41.5 -4.297 1 85.62 636 GLY A CA 1
ATOM 5086 C C . GLY A 1 636 ? 16.859 40.281 -3.736 1 85.62 636 GLY A C 1
ATOM 5087 O O . GLY A 1 636 ? 16.938 39.219 -4.309 1 85.62 636 GLY A O 1
ATOM 5088 N N . GLU A 1 637 ? 16.203 40.438 -2.715 1 86.81 637 GLU A N 1
ATOM 5089 C CA . GLU A 1 637 ? 15.5 39.312 -2.08 1 86.81 637 GLU A CA 1
ATOM 5090 C C . GLU A 1 637 ? 14.094 39.156 -2.645 1 86.81 637 GLU A C 1
ATOM 5092 O O . GLU A 1 637 ? 13.781 39.656 -3.719 1 86.81 637 GLU A O 1
ATOM 5097 N N . ARG A 1 638 ? 13.258 38.375 -2.01 1 85.56 638 ARG A N 1
ATOM 5098 C CA . ARG A 1 638 ? 12.039 37.812 -2.566 1 85.56 638 ARG A CA 1
ATOM 5099 C C . ARG A 1 638 ? 11.039 38.875 -2.947 1 85.56 638 ARG A C 1
ATOM 5101 O O . ARG A 1 638 ? 10.211 38.688 -3.844 1 85.56 638 ARG A O 1
ATOM 5108 N N . ILE A 1 639 ? 11.102 40.094 -2.266 1 93.56 639 ILE A N 1
ATOM 5109 C CA . ILE A 1 639 ? 10.125 41.156 -2.588 1 93.56 639 ILE A CA 1
ATOM 5110 C C . ILE A 1 639 ? 10.734 42.125 -3.59 1 93.56 639 ILE A C 1
ATOM 5112 O O . ILE A 1 639 ? 10.359 42.125 -4.762 1 93.56 639 ILE A O 1
ATOM 5116 N N . PHE A 1 640 ? 11.781 42.781 -3.223 1 94.12 640 PHE A N 1
ATOM 5117 C CA . PHE A 1 640 ? 12.359 43.812 -4.094 1 94.12 640 PHE A CA 1
ATOM 5118 C C . PHE A 1 640 ? 13.125 43.156 -5.246 1 94.12 640 PHE A C 1
ATOM 5120 O O . PHE A 1 640 ? 13.266 43.75 -6.316 1 94.12 640 PHE A O 1
ATOM 5127 N N . GLY A 1 641 ? 13.609 42 -5.035 1 90.44 641 GLY A N 1
ATOM 5128 C CA . GLY A 1 641 ? 14.18 41.25 -6.148 1 90.44 641 GLY A CA 1
ATOM 5129 C C . GLY A 1 641 ? 13.188 41 -7.266 1 90.44 641 GLY A C 1
ATOM 5130 O O . GLY A 1 641 ? 13.547 41.031 -8.445 1 90.44 641 GLY A O 1
ATOM 5131 N N . THR A 1 642 ? 12.016 40.688 -6.887 1 93 642 THR A N 1
ATOM 5132 C CA . THR A 1 642 ? 10.961 40.438 -7.867 1 93 642 THR A CA 1
ATOM 5133 C C . THR A 1 642 ? 10.586 41.719 -8.578 1 93 642 THR A C 1
ATOM 5135 O O . THR A 1 642 ? 10.305 41.719 -9.781 1 93 642 THR A O 1
ATOM 5138 N N . ILE A 1 643 ? 10.578 42.781 -7.855 1 95.25 643 ILE A N 1
ATOM 5139 C CA . ILE A 1 643 ? 10.281 44.094 -8.445 1 95.25 643 ILE A CA 1
ATOM 5140 C C . ILE A 1 643 ? 11.359 44.438 -9.461 1 95.25 643 ILE A C 1
ATOM 5142 O O . ILE A 1 643 ? 11.055 44.906 -10.562 1 95.25 643 ILE A O 1
ATOM 5146 N N . THR A 1 644 ? 12.578 44.188 -9.078 1 93.56 644 THR A N 1
ATOM 5147 C CA . THR A 1 644 ? 13.695 44.469 -9.977 1 93.56 644 THR A CA 1
ATOM 5148 C C . THR A 1 644 ? 13.57 43.625 -11.25 1 93.56 644 THR A C 1
ATOM 5150 O O . THR A 1 644 ? 13.805 44.125 -12.352 1 93.56 644 THR A O 1
ATOM 5153 N N . LEU A 1 645 ? 13.234 42.406 -11.117 1 92.5 645 LEU A N 1
ATOM 5154 C CA . LEU A 1 645 ? 13.055 41.531 -12.273 1 92.5 645 LEU A CA 1
ATOM 5155 C C . LEU A 1 645 ? 11.945 42.062 -13.18 1 92.5 645 LEU A C 1
ATOM 5157 O O . LEU A 1 645 ? 12.102 42.062 -14.406 1 92.5 645 LEU A O 1
ATOM 5161 N N . ALA A 1 646 ? 10.859 42.438 -12.609 1 95.12 646 ALA A N 1
ATOM 5162 C CA . ALA A 1 646 ? 9.727 42.938 -13.375 1 95.12 646 ALA A CA 1
ATOM 5163 C C . ALA A 1 646 ? 10.109 44.219 -14.117 1 95.12 646 ALA A C 1
ATOM 5165 O O . ALA A 1 646 ? 9.695 44.438 -15.266 1 95.12 646 ALA A O 1
ATOM 5166 N N . GLN A 1 647 ? 10.875 45 -13.477 1 93.56 647 GLN A N 1
ATOM 5167 C CA . GLN A 1 647 ? 11.312 46.281 -14.078 1 93.56 647 GLN A CA 1
ATOM 5168 C C . GLN A 1 647 ? 12.156 46.031 -15.32 1 93.56 647 GLN A C 1
ATOM 5170 O O . GLN A 1 647 ? 12.094 46.781 -16.281 1 93.56 647 GLN A O 1
ATOM 5175 N N . LYS A 1 648 ? 12.883 44.969 -15.258 1 93.12 648 LYS A N 1
ATOM 5176 C CA . LYS A 1 648 ? 13.688 44.594 -16.406 1 93.12 648 LYS A CA 1
ATOM 5177 C C . LYS A 1 648 ? 12.82 44.406 -17.656 1 93.12 648 LYS A C 1
ATOM 5179 O O . LYS A 1 648 ? 13.281 44.625 -18.781 1 93.12 648 LYS A O 1
ATOM 5184 N N . PHE A 1 649 ? 11.625 44.125 -17.5 1 94.75 649 PHE A N 1
ATOM 5185 C CA . PHE A 1 649 ? 10.742 43.812 -18.625 1 94.75 649 PHE A CA 1
ATOM 5186 C C . PHE A 1 649 ? 9.609 44.844 -18.703 1 94.75 649 PHE A C 1
ATOM 5188 O O . PHE A 1 649 ? 8.602 44.594 -19.359 1 94.75 649 PHE A O 1
ATOM 5195 N N . ASN A 1 650 ? 9.75 45.844 -17.953 1 94.56 650 ASN A N 1
ATOM 5196 C CA . ASN A 1 650 ? 8.797 46.969 -17.969 1 94.56 650 ASN A CA 1
ATOM 5197 C C . ASN A 1 650 ? 7.406 46.5 -17.531 1 94.56 650 ASN A C 1
ATOM 5199 O O . ASN A 1 650 ? 6.406 46.875 -18.141 1 94.56 650 ASN A O 1
ATOM 5203 N N . ILE A 1 651 ? 7.391 45.656 -16.594 1 96.25 651 ILE A N 1
ATOM 5204 C CA . ILE A 1 651 ? 6.137 45.219 -16 1 96.25 651 ILE A CA 1
ATOM 5205 C C . ILE A 1 651 ? 5.879 45.938 -14.688 1 96.25 651 ILE A C 1
ATOM 5207 O O . ILE A 1 651 ? 6.703 45.875 -13.773 1 96.25 651 ILE A O 1
ATOM 5211 N N . PRO A 1 652 ? 4.777 46.656 -14.602 1 95.88 652 PRO A N 1
ATOM 5212 C CA . PRO A 1 652 ? 4.469 47.344 -13.336 1 95.88 652 PRO A CA 1
ATOM 5213 C C . PRO A 1 652 ? 4.168 46.344 -12.211 1 95.88 652 PRO A C 1
ATOM 5215 O O . PRO A 1 652 ? 3.629 45.25 -12.461 1 95.88 652 PRO A O 1
ATOM 5218 N N . THR A 1 653 ? 4.508 46.688 -10.969 1 97.38 653 THR A N 1
ATOM 5219 C CA . THR A 1 653 ? 4.34 45.781 -9.852 1 97.38 653 THR A CA 1
ATOM 5220 C C . THR A 1 653 ? 3.596 46.438 -8.703 1 97.38 653 THR A C 1
ATOM 5222 O O . THR A 1 653 ? 4.039 46.375 -7.551 1 97.38 653 THR A O 1
ATOM 5225 N N . PRO A 1 654 ? 2.453 47.031 -8.977 1 97.12 654 PRO A N 1
ATOM 5226 C CA . PRO A 1 654 ? 1.75 47.75 -7.906 1 97.12 654 PRO A CA 1
ATOM 5227 C C . PRO A 1 654 ? 1.386 46.844 -6.734 1 97.12 654 PRO A C 1
ATOM 5229 O O . PRO A 1 654 ? 1.399 47.281 -5.582 1 97.12 654 PRO A O 1
ATOM 5232 N N . MET A 1 655 ? 1.053 45.625 -6.996 1 97.31 655 MET A N 1
ATOM 5233 C CA . MET A 1 655 ? 0.565 44.75 -5.93 1 97.31 655 MET A CA 1
ATOM 5234 C C . MET A 1 655 ? 1.72 44.25 -5.07 1 97.31 655 MET A C 1
ATOM 5236 O O . MET A 1 655 ? 1.562 44.062 -3.863 1 97.31 655 MET A O 1
ATOM 5240 N N . ILE A 1 656 ? 2.865 44 -5.645 1 97.38 656 ILE A N 1
ATOM 5241 C CA . ILE A 1 656 ? 4.035 43.625 -4.855 1 97.38 656 ILE A CA 1
ATOM 5242 C C . ILE A 1 656 ? 4.477 44.812 -3.994 1 97.38 656 ILE A C 1
ATOM 5244 O O . ILE A 1 656 ? 4.895 44.625 -2.85 1 97.38 656 ILE A O 1
ATOM 5248 N N . GLU A 1 657 ? 4.41 46 -4.562 1 97.62 657 GLU A N 1
ATOM 5249 C CA . GLU A 1 657 ? 4.711 47.219 -3.812 1 97.62 657 GLU A CA 1
ATOM 5250 C C . GLU A 1 657 ? 3.758 47.406 -2.631 1 97.62 657 GLU A C 1
ATOM 5252 O O . GLU A 1 657 ? 4.172 47.812 -1.546 1 97.62 657 GLU A O 1
ATOM 5257 N N . PHE A 1 658 ? 2.533 47.062 -2.893 1 97.5 658 PHE A N 1
ATOM 5258 C CA . PHE A 1 658 ? 1.561 47 -1.807 1 97.5 658 PHE A CA 1
ATOM 5259 C C . PHE A 1 658 ? 1.991 46.031 -0.729 1 97.5 658 PHE A C 1
ATOM 5261 O O . PHE A 1 658 ? 1.846 46.281 0.464 1 97.5 658 PHE A O 1
ATOM 5268 N N . GLY A 1 659 ? 2.484 44.875 -1.103 1 97.38 659 GLY A N 1
ATOM 5269 C CA . GLY A 1 659 ? 3.006 43.906 -0.17 1 97.38 659 GLY A CA 1
ATOM 5270 C C . GLY A 1 659 ? 4.117 44.438 0.711 1 97.38 659 GLY A C 1
ATOM 5271 O O . GLY A 1 659 ? 4.156 44.156 1.91 1 97.38 659 GLY A O 1
ATOM 5272 N N . ALA A 1 660 ? 4.98 45.219 0.103 1 97.56 660 ALA A N 1
ATOM 5273 C CA . ALA A 1 660 ? 6.051 45.875 0.872 1 97.56 660 ALA A CA 1
ATOM 5274 C C . ALA A 1 660 ? 5.477 46.812 1.921 1 97.56 660 ALA A C 1
ATOM 5276 O O . ALA A 1 660 ? 5.961 46.844 3.055 1 97.56 660 ALA A O 1
ATOM 5277 N N . ALA A 1 661 ? 4.477 47.562 1.518 1 97.38 661 ALA A N 1
ATOM 5278 C CA . ALA A 1 661 ? 3.797 48.438 2.451 1 97.38 661 ALA A CA 1
ATOM 5279 C C . ALA A 1 661 ? 3.174 47.656 3.604 1 97.38 661 ALA A C 1
ATOM 5281 O O . ALA A 1 661 ? 3.219 48.094 4.754 1 97.38 661 ALA A O 1
ATOM 5282 N N . CYS A 1 662 ? 2.596 46.531 3.27 1 97.38 662 CYS A N 1
ATOM 5283 C CA . CYS A 1 662 ? 2.002 45.656 4.285 1 97.38 662 CYS A CA 1
ATOM 5284 C C . CYS A 1 662 ? 3.051 45.188 5.289 1 97.38 662 CYS A C 1
ATOM 5286 O O . CYS A 1 662 ? 2.789 45.156 6.492 1 97.38 662 CYS A O 1
ATOM 5288 N N . ALA A 1 663 ? 4.227 44.844 4.801 1 97.56 663 ALA A N 1
ATOM 5289 C CA . ALA A 1 663 ? 5.312 44.375 5.66 1 97.56 663 ALA A CA 1
ATOM 5290 C C . ALA A 1 663 ? 5.695 45.469 6.68 1 97.56 663 ALA A C 1
ATOM 5292 O O . ALA A 1 663 ? 5.895 45.156 7.859 1 97.56 663 ALA A O 1
ATOM 5293 N N . ILE A 1 664 ? 5.789 46.656 6.219 1 96.94 664 ILE A N 1
ATOM 5294 C CA . ILE A 1 664 ? 6.191 47.781 7.066 1 96.94 664 ILE A CA 1
ATOM 5295 C C . ILE A 1 664 ? 5.113 48.062 8.117 1 96.94 664 ILE A C 1
ATOM 5297 O O . ILE A 1 664 ? 5.414 48.188 9.305 1 96.94 664 ILE A O 1
ATOM 5301 N N . PHE A 1 665 ? 3.916 48.094 7.641 1 96.12 665 PHE A N 1
ATOM 5302 C CA . PHE A 1 665 ? 2.824 48.375 8.562 1 96.12 665 PHE A CA 1
ATOM 5303 C C . PHE A 1 665 ? 2.66 47.25 9.578 1 96.12 665 PHE A C 1
ATOM 5305 O O . PHE A 1 665 ? 2.434 47.5 10.758 1 96.12 665 PHE A O 1
ATOM 5312 N N . TYR A 1 666 ? 2.713 46 9.078 1 95.94 666 TYR A N 1
ATOM 5313 C CA . TYR A 1 666 ? 2.711 44.812 9.922 1 95.94 666 TYR A CA 1
ATOM 5314 C C . TYR A 1 666 ? 3.746 44.906 11.031 1 95.94 666 TYR A C 1
ATOM 5316 O O . TYR A 1 666 ? 3.475 44.562 12.18 1 95.94 666 TYR A O 1
ATOM 5324 N N . SER A 1 667 ? 4.891 45.469 10.75 1 96.06 667 SER A N 1
ATOM 5325 C CA . SER A 1 667 ? 6 45.594 11.688 1 96.06 667 SER A CA 1
ATOM 5326 C C . SER A 1 667 ? 5.75 46.75 12.68 1 96.06 667 SER A C 1
ATOM 5328 O O . SER A 1 667 ? 5.957 46.562 13.883 1 96.06 667 SER A O 1
ATOM 5330 N N . ILE A 1 668 ? 5.258 47.781 12.195 1 94.38 668 ILE A N 1
ATOM 5331 C CA . ILE A 1 668 ? 5.027 48.969 13.016 1 94.38 668 ILE A CA 1
ATOM 5332 C C . ILE A 1 668 ? 3.965 48.656 14.07 1 94.38 668 ILE A C 1
ATOM 5334 O O . ILE A 1 668 ? 4.055 49.125 15.211 1 94.38 668 ILE A O 1
ATOM 5338 N N . LEU A 1 669 ? 3.01 47.812 13.656 1 92.31 669 LEU A N 1
ATOM 5339 C CA . LEU A 1 669 ? 1.934 47.469 14.57 1 92.31 669 LEU A CA 1
ATOM 5340 C C . LEU A 1 669 ? 2.389 46.375 15.547 1 92.31 669 LEU A C 1
ATOM 5342 O O . LEU A 1 669 ? 1.655 46.031 16.469 1 92.31 669 LEU A O 1
ATOM 5346 N N . LEU A 1 670 ? 3.545 45.844 15.367 1 91.25 670 LEU A N 1
ATOM 5347 C CA . LEU A 1 670 ? 4.105 44.781 16.203 1 91.25 670 LEU A CA 1
ATOM 5348 C C . LEU A 1 670 ? 3.131 43.625 16.312 1 91.25 670 LEU A C 1
ATOM 5350 O O . LEU A 1 670 ? 2.814 43.188 17.422 1 91.25 670 LEU A O 1
ATOM 5354 N N . ILE A 1 671 ? 2.547 43.312 15.195 1 88.31 671 ILE A N 1
ATOM 5355 C CA . ILE A 1 671 ? 1.668 42.125 15.156 1 88.31 671 ILE A CA 1
ATOM 5356 C C . ILE A 1 671 ? 2.379 40.938 15.766 1 88.31 671 ILE A C 1
ATOM 5358 O O . ILE A 1 671 ? 1.759 40.125 16.469 1 88.31 671 ILE A O 1
ATOM 5362 N N . ASN A 1 672 ? 3.631 40.812 15.438 1 88.56 672 ASN A N 1
ATOM 5363 C CA . ASN A 1 672 ? 4.508 39.875 16.156 1 88.56 672 ASN A CA 1
ATOM 5364 C C . ASN A 1 672 ? 5.5 40.625 17.031 1 88.56 672 ASN A C 1
ATOM 5366 O O . ASN A 1 672 ? 6.609 40.938 16.609 1 88.56 672 ASN A O 1
ATOM 5370 N N . SER A 1 673 ? 5.207 40.781 18.234 1 87.19 673 SER A N 1
ATOM 5371 C CA . SER A 1 673 ? 5.992 41.594 19.156 1 87.19 673 SER A CA 1
ATOM 5372 C C . SER A 1 673 ? 7.316 40.906 19.5 1 87.19 673 SER A C 1
ATOM 5374 O O . SER A 1 673 ? 8.258 41.594 19.938 1 87.19 673 SER A O 1
ATOM 5376 N N . LYS A 1 674 ? 7.348 39.656 19.297 1 88 674 LYS A N 1
ATOM 5377 C CA . LYS A 1 674 ? 8.562 38.906 19.641 1 88 674 LYS A CA 1
ATOM 5378 C C . LYS A 1 674 ? 9.57 38.938 18.5 1 88 674 LYS A C 1
ATOM 5380 O O . LYS A 1 674 ? 10.734 38.594 18.688 1 88 674 LYS A O 1
ATOM 5385 N N . ASP A 1 675 ? 9.141 39.469 17.406 1 90.88 675 ASP A N 1
ATOM 5386 C CA . ASP A 1 675 ? 10.016 39.531 16.234 1 90.88 675 ASP A CA 1
ATOM 5387 C C . ASP A 1 675 ? 10.945 40.719 16.312 1 90.88 675 ASP A C 1
ATOM 5389 O O . ASP A 1 675 ? 10.5 41.875 16.219 1 90.88 675 ASP A O 1
ATOM 5393 N N . LYS A 1 676 ? 12.227 40.469 16.391 1 92.12 676 LYS A N 1
ATOM 5394 C CA . LYS A 1 676 ? 13.227 41.531 16.562 1 92.12 676 LYS A CA 1
ATOM 5395 C C . LYS A 1 676 ? 13.242 42.438 15.352 1 92.12 676 LYS A C 1
ATOM 5397 O O . LYS A 1 676 ? 13.508 43.656 15.492 1 92.12 676 LYS A O 1
ATOM 5402 N N . GLU A 1 677 ? 12.953 41.938 14.203 1 94.5 677 GLU A N 1
ATOM 5403 C CA . GLU A 1 677 ? 13 42.75 13 1 94.5 677 GLU A CA 1
ATOM 5404 C C . GLU A 1 677 ? 11.797 43.688 12.922 1 94.5 677 GLU A C 1
ATOM 5406 O O . GLU A 1 677 ? 11.898 44.812 12.43 1 94.5 677 GLU A O 1
ATOM 5411 N N . CYS A 1 678 ? 10.688 43.219 13.383 1 94.44 678 CYS A N 1
ATOM 5412 C CA . CYS A 1 678 ? 9.523 44.094 13.477 1 94.44 678 CYS A CA 1
ATOM 5413 C C . CYS A 1 678 ? 9.805 45.281 14.398 1 94.44 678 CYS A C 1
ATOM 5415 O O . CYS A 1 678 ? 9.492 46.406 14.055 1 94.44 678 CYS A O 1
ATOM 5417 N N . ARG A 1 679 ? 10.438 45 15.523 1 94.69 679 ARG A N 1
ATOM 5418 C CA . ARG A 1 679 ? 10.773 46.062 16.484 1 94.69 679 ARG A CA 1
ATOM 5419 C C . ARG A 1 679 ? 11.75 47.031 15.867 1 94.69 679 ARG A C 1
ATOM 5421 O O . ARG A 1 679 ? 11.625 48.25 16.078 1 94.69 679 ARG A O 1
ATOM 5428 N N . LYS A 1 680 ? 12.695 46.469 15.164 1 95.81 680 LYS A N 1
ATOM 5429 C CA . LYS A 1 680 ? 13.688 47.344 14.531 1 95.81 680 LYS A CA 1
ATOM 5430 C C . LYS A 1 680 ? 13.039 48.25 13.492 1 95.81 680 LYS A C 1
ATOM 5432 O O . LYS A 1 680 ? 13.367 49.438 13.414 1 95.81 680 LYS A O 1
ATOM 5437 N N . ILE A 1 681 ? 12.203 47.781 12.664 1 96.62 681 ILE A N 1
ATOM 5438 C CA . ILE A 1 681 ? 11.5 48.562 11.656 1 96.62 681 ILE A CA 1
ATOM 5439 C C . ILE A 1 681 ? 10.695 49.656 12.328 1 96.62 681 ILE A C 1
ATOM 5441 O O . ILE A 1 681 ? 10.695 50.812 11.883 1 96.62 681 ILE A O 1
ATOM 5445 N N . LYS A 1 682 ? 9.984 49.281 13.391 1 95.88 682 LYS A N 1
ATOM 5446 C CA . LYS A 1 682 ? 9.219 50.25 14.141 1 95.88 682 LYS A CA 1
ATOM 5447 C C . LYS A 1 682 ? 10.125 51.375 14.688 1 95.88 682 LYS A C 1
ATOM 5449 O O . LYS A 1 682 ? 9.773 52.531 14.641 1 95.88 682 LYS A O 1
ATOM 5454 N N . GLU A 1 683 ? 11.258 50.969 15.203 1 96.06 683 GLU A N 1
ATOM 5455 C CA . GLU A 1 683 ? 12.234 51.938 15.719 1 96.06 683 GLU A CA 1
ATOM 5456 C C . GLU A 1 683 ? 12.688 52.906 14.633 1 96.06 683 GLU A C 1
ATOM 5458 O O . GLU A 1 683 ? 12.727 54.125 14.859 1 96.06 683 GLU A O 1
ATOM 5463 N N . ILE A 1 684 ? 13.047 52.375 13.492 1 96.31 684 ILE A N 1
ATOM 5464 C CA . ILE A 1 684 ? 13.516 53.188 12.383 1 96.31 684 ILE A CA 1
ATOM 5465 C C . ILE A 1 684 ? 12.406 54.156 11.945 1 96.31 684 ILE A C 1
ATOM 5467 O O . ILE A 1 684 ? 12.656 55.344 11.719 1 96.31 684 ILE A O 1
ATOM 5471 N N . TYR A 1 685 ? 11.234 53.656 11.797 1 96.06 685 TYR A N 1
ATOM 5472 C CA . TYR A 1 685 ? 10.086 54.469 11.367 1 96.06 685 TYR A CA 1
ATOM 5473 C C . TYR A 1 685 ? 9.805 55.594 12.359 1 96.06 685 TYR A C 1
ATOM 5475 O O . TYR A 1 685 ? 9.523 56.719 11.961 1 96.06 685 TYR A O 1
ATOM 5483 N N . ASN A 1 686 ? 9.867 55.281 13.656 1 94.31 686 ASN A N 1
ATOM 5484 C CA . ASN A 1 686 ? 9.469 56.219 14.711 1 94.31 686 ASN A CA 1
ATOM 5485 C C . ASN A 1 686 ? 10.43 57.375 14.828 1 94.31 686 ASN A C 1
ATOM 5487 O O . ASN A 1 686 ? 10.07 58.438 15.352 1 94.31 686 ASN A O 1
ATOM 5491 N N . LYS A 1 687 ? 11.625 57.156 14.43 1 94.31 687 LYS A N 1
ATOM 5492 C CA . LYS A 1 687 ? 12.594 58.25 14.516 1 94.31 687 LYS A CA 1
ATOM 5493 C C . LYS A 1 687 ? 12.102 59.469 13.766 1 94.31 687 LYS A C 1
ATOM 5495 O O . LYS A 1 687 ? 12.195 60.594 14.273 1 94.31 687 LYS A O 1
ATOM 5500 N N . ASN A 1 688 ? 11.578 59.281 12.547 1 94.06 688 ASN A N 1
ATOM 5501 C CA . ASN A 1 688 ? 11.117 60.406 11.734 1 94.06 688 ASN A CA 1
ATOM 5502 C C . ASN A 1 688 ? 9.727 60.156 11.156 1 94.06 688 ASN A C 1
ATOM 5504 O O . ASN A 1 688 ? 9.258 60.938 10.312 1 94.06 688 ASN A O 1
ATOM 5508 N N . ARG A 1 689 ? 9.133 59.031 11.625 1 93.44 689 ARG A N 1
ATOM 5509 C CA . ARG A 1 689 ? 7.848 58.625 11.07 1 93.44 689 ARG A CA 1
ATOM 5510 C C . ARG A 1 689 ? 7.898 58.562 9.547 1 93.44 689 ARG A C 1
ATOM 5512 O O . ARG A 1 689 ? 7.059 59.156 8.867 1 93.44 689 ARG A O 1
ATOM 5519 N N . SER A 1 690 ? 8.93 57.938 9.117 1 94.5 690 SER A N 1
ATOM 5520 C CA . SER A 1 690 ? 9.211 57.938 7.684 1 94.5 690 SER A CA 1
ATOM 5521 C C . SER A 1 690 ? 9.352 56.531 7.133 1 94.5 690 SER A C 1
ATOM 5523 O O . SER A 1 690 ? 10.227 55.781 7.559 1 94.5 690 SER A O 1
ATOM 5525 N N . VAL A 1 691 ? 8.5 56.219 6.207 1 96.06 691 VAL A N 1
ATOM 5526 C CA . VAL A 1 691 ? 8.578 54.969 5.496 1 96.06 691 VAL A CA 1
ATOM 5527 C C . VAL A 1 691 ? 9.844 54.938 4.641 1 96.06 691 VAL A C 1
ATOM 5529 O O . VAL A 1 691 ? 10.461 53.875 4.473 1 96.06 691 VAL A O 1
ATOM 5532 N N . GLU A 1 692 ? 10.203 56.062 4.145 1 96.06 692 GLU A N 1
ATOM 5533 C CA . GLU A 1 692 ? 11.414 56.219 3.342 1 96.06 692 GLU A CA 1
ATOM 5534 C C . GLU A 1 692 ? 12.648 55.781 4.121 1 96.06 692 GLU A C 1
ATOM 5536 O O . GLU A 1 692 ? 13.531 55.125 3.578 1 96.06 692 GLU A O 1
ATOM 5541 N N . ASP A 1 693 ? 12.688 56.156 5.375 1 96.19 693 ASP A N 1
ATOM 5542 C CA . ASP A 1 693 ? 13.82 55.781 6.219 1 96.19 693 ASP A CA 1
ATOM 5543 C C . ASP A 1 693 ? 13.906 54.281 6.379 1 96.19 693 ASP A C 1
ATOM 5545 O O . ASP A 1 693 ? 15 53.719 6.414 1 96.19 693 ASP A O 1
ATOM 5549 N N . VAL A 1 694 ? 12.734 53.625 6.484 1 97.44 694 VAL A N 1
ATOM 5550 C CA . VAL A 1 694 ? 12.703 52.188 6.613 1 97.44 694 VAL A CA 1
ATOM 5551 C C . VAL A 1 694 ? 13.188 51.531 5.324 1 97.44 694 VAL A C 1
ATOM 5553 O O . VAL A 1 694 ? 14.023 50.625 5.355 1 97.44 694 VAL A O 1
ATOM 5556 N N . LEU A 1 695 ? 12.727 52 4.18 1 97.38 695 LEU A N 1
ATOM 5557 C CA . LEU A 1 695 ? 13.008 51.406 2.879 1 97.38 695 LEU A CA 1
ATOM 5558 C C . LEU A 1 695 ? 14.469 51.625 2.49 1 97.38 695 LEU A C 1
ATOM 5560 O O . LEU A 1 695 ? 15.039 50.781 1.768 1 97.38 695 LEU A O 1
ATOM 5564 N N . THR A 1 696 ? 15.109 52.688 2.982 1 96.31 696 THR A N 1
ATOM 5565 C CA . THR A 1 696 ? 16.469 53.031 2.551 1 96.31 696 THR A CA 1
ATOM 5566 C C . THR A 1 696 ? 17.469 52.75 3.664 1 96.31 696 THR A C 1
ATOM 5568 O O . THR A 1 696 ? 18.625 53.188 3.586 1 96.31 696 THR A O 1
ATOM 5571 N N . TYR A 1 697 ? 16.984 52.094 4.672 1 96.56 697 TYR A N 1
ATOM 5572 C CA . TYR A 1 697 ? 17.875 51.781 5.797 1 96.56 697 TYR A CA 1
ATOM 5573 C C . TYR A 1 697 ? 19.156 51.125 5.324 1 96.56 697 TYR A C 1
ATOM 5575 O O . TYR A 1 697 ? 19.125 50.25 4.445 1 96.56 697 TYR A O 1
ATOM 5583 N N . ASP A 1 698 ? 20.312 51.531 5.824 1 94.31 698 ASP A N 1
ATOM 5584 C CA . ASP A 1 698 ? 21.625 50.969 5.473 1 94.31 698 ASP A CA 1
ATOM 5585 C C . ASP A 1 698 ? 22.484 50.781 6.719 1 94.31 698 ASP A C 1
ATOM 5587 O O . ASP A 1 698 ? 23.703 50.844 6.645 1 94.31 698 ASP A O 1
ATOM 5591 N N . GLY A 1 699 ? 21.859 50.656 7.852 1 93.06 699 GLY A N 1
ATOM 5592 C CA . GLY A 1 699 ? 22.578 50.438 9.102 1 93.06 699 GLY A CA 1
ATOM 5593 C C . GLY A 1 699 ? 22.953 49 9.352 1 93.06 699 GLY A C 1
ATOM 5594 O O . GLY A 1 699 ? 23.031 48.188 8.414 1 93.06 699 GLY A O 1
ATOM 5595 N N . GLU A 1 700 ? 23.203 48.75 10.578 1 90.44 700 GLU A N 1
ATOM 5596 C CA . GLU A 1 700 ? 23.703 47.438 11.016 1 90.44 700 GLU A CA 1
ATOM 5597 C C . GLU A 1 700 ? 22.625 46.375 10.883 1 90.44 700 GLU A C 1
ATOM 5599 O O . GLU A 1 700 ? 21.469 46.594 11.25 1 90.44 700 GLU A O 1
ATOM 5604 N N . TYR A 1 701 ? 22.984 45.25 10.375 1 90.81 701 TYR A N 1
ATOM 5605 C CA . TYR A 1 701 ? 22.109 44.094 10.219 1 90.81 701 TYR A CA 1
ATOM 5606 C C . TYR A 1 701 ? 22.922 42.812 10.25 1 90.81 701 TYR A C 1
ATOM 5608 O O . TYR A 1 701 ? 23.547 42.438 9.25 1 90.81 701 TYR A O 1
ATOM 5616 N N . ASN A 1 702 ? 22.844 42.094 11.375 1 81.12 702 ASN A N 1
ATOM 5617 C CA . ASN A 1 702 ? 23.5 40.812 11.586 1 81.12 702 ASN A CA 1
ATOM 5618 C C . ASN A 1 702 ? 24.984 40.875 11.258 1 81.12 702 ASN A C 1
ATOM 5620 O O . ASN A 1 702 ? 25.5 40.031 10.5 1 81.12 702 ASN A O 1
ATOM 5624 N N . GLY A 1 703 ? 25.719 41.875 11.656 1 79.56 703 GLY A N 1
ATOM 5625 C CA . GLY A 1 703 ? 27.156 42 11.516 1 79.56 703 GLY A CA 1
ATOM 5626 C C . GLY A 1 703 ? 27.578 42.688 10.219 1 79.56 703 GLY A C 1
ATOM 5627 O O . GLY A 1 703 ? 28.766 42.844 9.953 1 79.56 703 GLY A O 1
ATOM 5628 N N . ALA A 1 704 ? 26.625 42.969 9.352 1 86 704 ALA A N 1
ATOM 5629 C CA . ALA A 1 704 ? 26.891 43.688 8.102 1 86 704 ALA A CA 1
ATOM 5630 C C . ALA A 1 704 ? 25.938 44.844 7.918 1 86 704 ALA A C 1
ATOM 5632 O O . ALA A 1 704 ? 25.125 45.156 8.797 1 86 704 ALA A O 1
ATOM 5633 N N . ARG A 1 705 ? 26.141 45.469 6.828 1 91.75 705 ARG A N 1
ATOM 5634 C CA . ARG A 1 705 ? 25.25 46.594 6.508 1 91.75 705 ARG A CA 1
ATOM 5635 C C . ARG A 1 705 ? 23.984 46.094 5.812 1 91.75 705 ARG A C 1
ATOM 5637 O O . ARG A 1 705 ? 24.047 45.219 4.953 1 91.75 705 ARG A O 1
ATOM 5644 N N . TYR A 1 706 ? 22.906 46.562 6.289 1 93.38 706 TYR A N 1
ATOM 5645 C CA . TYR A 1 706 ? 21.641 46.219 5.656 1 93.38 706 TYR A CA 1
ATOM 5646 C C . TYR A 1 706 ? 21.547 46.812 4.266 1 93.38 706 TYR A C 1
ATOM 5648 O O . TYR A 1 706 ? 21.953 47.969 4.055 1 93.38 706 TYR A O 1
ATOM 5656 N N . HIS A 1 707 ? 21.031 46.094 3.273 1 93.06 707 HIS A N 1
ATOM 5657 C CA . HIS A 1 707 ? 20.938 46.531 1.893 1 93.06 707 HIS A CA 1
ATOM 5658 C C . HIS A 1 707 ? 19.531 47.031 1.57 1 93.06 707 HIS A C 1
ATOM 5660 O O . HIS A 1 707 ? 18.766 46.344 0.894 1 93.06 707 HIS A O 1
ATOM 5666 N N . GLY A 1 708 ? 19.281 48.219 1.967 1 94.5 708 GLY A N 1
ATOM 5667 C CA . GLY A 1 708 ? 18 48.844 1.617 1 94.5 708 GLY A CA 1
ATOM 5668 C C . GLY A 1 708 ? 18 49.438 0.229 1 94.5 708 GLY A C 1
ATOM 5669 O O . GLY A 1 708 ? 18.984 49.312 -0.513 1 94.5 708 GLY A O 1
ATOM 5670 N N . LEU A 1 709 ? 16.922 50.031 -0.189 1 95.25 709 LEU A N 1
ATOM 5671 C CA . LEU A 1 709 ? 16.797 50.719 -1.474 1 95.25 709 LEU A CA 1
ATOM 5672 C C . LEU A 1 709 ? 17.672 51.969 -1.515 1 95.25 709 LEU A C 1
ATOM 5674 O O . LEU A 1 709 ? 18.031 52.5 -0.469 1 95.25 709 LEU A O 1
ATOM 5678 N N . ASN A 1 710 ? 18.031 52.312 -2.701 1 94.62 710 ASN A N 1
ATOM 5679 C CA . ASN A 1 710 ? 18.797 53.531 -2.904 1 94.62 710 ASN A CA 1
ATOM 5680 C C . ASN A 1 710 ? 17.875 54.75 -3.08 1 94.62 710 ASN A C 1
ATOM 5682 O O . ASN A 1 710 ? 17.016 54.75 -3.973 1 94.62 710 ASN A O 1
ATOM 5686 N N . LEU A 1 711 ? 18.047 55.781 -2.281 1 93 711 LEU A N 1
ATOM 5687 C CA . LEU A 1 711 ? 17.141 56.938 -2.234 1 93 711 LEU A CA 1
ATOM 5688 C C . LEU A 1 711 ? 17.031 57.594 -3.604 1 93 711 LEU A C 1
ATOM 5690 O O . LEU A 1 711 ? 15.953 58 -4.008 1 93 711 LEU A O 1
ATOM 5694 N N . GLN A 1 712 ? 18.188 57.719 -4.34 1 93.56 712 GLN A N 1
ATOM 5695 C CA . GLN A 1 712 ? 18.188 58.406 -5.621 1 93.56 712 GLN A CA 1
ATOM 5696 C C . GLN A 1 712 ? 17.75 57.469 -6.754 1 93.56 712 GLN A C 1
ATOM 5698 O O . GLN A 1 712 ? 16.844 57.812 -7.52 1 93.56 712 GLN A O 1
ATOM 5703 N N . LYS A 1 713 ? 18.25 56.312 -6.832 1 93.75 713 LYS A N 1
ATOM 5704 C CA . LYS A 1 713 ? 18 55.375 -7.926 1 93.75 713 LYS A CA 1
ATOM 5705 C C . LYS A 1 713 ? 16.578 54.844 -7.859 1 93.75 713 LYS A C 1
ATOM 5707 O O . LYS A 1 713 ? 15.969 54.531 -8.898 1 93.75 713 LYS A O 1
ATOM 5712 N N . ASP A 1 714 ? 16.047 54.719 -6.641 1 95.5 714 ASP A N 1
ATOM 5713 C CA . ASP A 1 714 ? 14.758 54.062 -6.465 1 95.5 714 ASP A CA 1
ATOM 5714 C C . ASP A 1 714 ? 13.688 55.062 -6.027 1 95.5 714 ASP A C 1
ATOM 5716 O O . ASP A 1 714 ? 12.688 54.688 -5.41 1 95.5 714 ASP A O 1
ATOM 5720 N N . LYS A 1 715 ? 13.883 56.281 -6.305 1 95.5 715 LYS A N 1
ATOM 5721 C CA . LYS A 1 715 ? 13.023 57.375 -5.816 1 95.5 715 LYS A CA 1
ATOM 5722 C C . LYS A 1 715 ? 11.562 57.125 -6.176 1 95.5 715 LYS A C 1
ATOM 5724 O O . LYS A 1 715 ? 10.68 57.281 -5.332 1 95.5 715 LYS A O 1
ATOM 5729 N N . ASP A 1 716 ? 11.289 56.75 -7.406 1 95.88 716 ASP A N 1
ATOM 5730 C CA . ASP A 1 716 ? 9.914 56.531 -7.852 1 95.88 716 ASP A CA 1
ATOM 5731 C C . ASP A 1 716 ? 9.289 55.344 -7.133 1 95.88 716 ASP A C 1
ATOM 5733 O O . ASP A 1 716 ? 8.117 55.375 -6.75 1 95.88 716 ASP A O 1
ATOM 5737 N N . LEU A 1 717 ? 9.984 54.25 -6.984 1 96.56 717 LEU A N 1
ATOM 5738 C CA . LEU A 1 717 ? 9.508 53.062 -6.277 1 96.56 717 LEU A CA 1
ATOM 5739 C C . LEU A 1 717 ? 9.18 53.375 -4.824 1 96.56 717 LEU A C 1
ATOM 5741 O O . LEU A 1 717 ? 8.133 53 -4.316 1 96.56 717 LEU A O 1
ATOM 5745 N N . ILE A 1 718 ? 10.086 54.125 -4.184 1 97.44 718 ILE A N 1
ATOM 5746 C CA . ILE A 1 718 ? 9.914 54.5 -2.789 1 97.44 718 ILE A CA 1
ATOM 5747 C C . ILE A 1 718 ? 8.648 55.344 -2.641 1 97.44 718 ILE A C 1
ATOM 5749 O O . ILE A 1 718 ? 7.867 55.125 -1.71 1 97.44 718 ILE A O 1
ATOM 5753 N N . ARG A 1 719 ? 8.492 56.281 -3.584 1 96.62 719 ARG A N 1
ATOM 5754 C CA . ARG A 1 719 ? 7.305 57.125 -3.568 1 96.62 719 ARG A CA 1
ATOM 5755 C C . ARG A 1 719 ? 6.035 56.281 -3.693 1 96.62 719 ARG A C 1
ATOM 5757 O O . ARG A 1 719 ? 5.062 56.5 -2.971 1 96.62 719 ARG A O 1
ATOM 5764 N N . ARG A 1 720 ? 5.988 55.375 -4.59 1 97.12 720 ARG A N 1
ATOM 5765 C CA . ARG A 1 720 ? 4.809 54.531 -4.812 1 97.12 720 ARG A CA 1
ATOM 5766 C C . ARG A 1 720 ? 4.496 53.688 -3.586 1 97.12 720 ARG A C 1
ATOM 5768 O O . ARG A 1 720 ? 3.334 53.531 -3.207 1 97.12 720 ARG A O 1
ATOM 5775 N N . ILE A 1 721 ? 5.477 53.125 -2.896 1 97.69 721 ILE A N 1
ATOM 5776 C CA . ILE A 1 721 ? 5.273 52.312 -1.705 1 97.69 721 ILE A CA 1
ATOM 5777 C C . ILE A 1 721 ? 4.75 53.188 -0.565 1 97.69 721 ILE A C 1
ATOM 5779 O O . ILE A 1 721 ? 3.879 52.75 0.198 1 97.69 721 ILE A O 1
ATOM 5783 N N . LYS A 1 722 ? 5.32 54.406 -0.515 1 96 722 LYS A N 1
ATOM 5784 C CA . LYS A 1 722 ? 4.863 55.344 0.496 1 96 722 LYS A CA 1
ATOM 5785 C C . LYS A 1 722 ? 3.377 55.656 0.33 1 96 722 LYS A C 1
ATOM 5787 O O . LYS A 1 722 ? 2.639 55.719 1.314 1 96 722 LYS A O 1
ATOM 5792 N N . ILE A 1 723 ? 3.006 55.844 -0.888 1 96 723 ILE A N 1
ATOM 5793 C CA . ILE A 1 723 ? 1.603 56.094 -1.177 1 96 723 ILE A CA 1
ATOM 5794 C C . ILE A 1 723 ? 0.743 54.906 -0.738 1 96 723 ILE A C 1
ATOM 5796 O O . ILE A 1 723 ? -0.302 55.094 -0.109 1 96 723 ILE A O 1
ATOM 5800 N N . GLN A 1 724 ? 1.149 53.719 -1.046 1 96.06 724 GLN A N 1
ATOM 5801 C CA . GLN A 1 724 ? 0.422 52.531 -0.657 1 96.06 724 GLN A CA 1
ATOM 5802 C C . GLN A 1 724 ? 0.36 52.406 0.862 1 96.06 724 GLN A C 1
ATOM 5804 O O . GLN A 1 724 ? -0.671 52 1.413 1 96.06 724 GLN A O 1
ATOM 5809 N N . PHE A 1 725 ? 1.446 52.719 1.482 1 96.06 725 PHE A N 1
ATOM 5810 C CA . PHE A 1 725 ? 1.516 52.656 2.938 1 96.06 725 PHE A CA 1
ATOM 5811 C C . PHE A 1 725 ? 0.514 53.625 3.568 1 96.06 725 PHE A C 1
ATOM 5813 O O . PHE A 1 725 ? -0.209 53.25 4.496 1 96.06 725 PHE A O 1
ATOM 5820 N N . ASN A 1 726 ? 0.494 54.812 3.035 1 93.19 726 ASN A N 1
ATOM 5821 C CA . ASN A 1 726 ? -0.437 55.812 3.541 1 93.19 726 ASN A CA 1
ATOM 5822 C C . ASN A 1 726 ? -1.888 55.375 3.35 1 93.19 726 ASN A C 1
ATOM 5824 O O . ASN A 1 726 ? -2.725 55.594 4.23 1 93.19 726 ASN A O 1
ATOM 5828 N N . ASN A 1 727 ? -2.154 54.812 2.242 1 92.62 727 ASN A N 1
ATOM 5829 C CA . ASN A 1 727 ? -3.492 54.281 1.978 1 92.62 727 ASN A CA 1
ATOM 5830 C C . ASN A 1 727 ? -3.859 53.156 2.941 1 92.62 727 ASN A C 1
ATOM 5832 O O . ASN A 1 727 ? -5.012 53.062 3.365 1 92.62 727 ASN A O 1
ATOM 5836 N N . LEU A 1 728 ? -2.922 52.312 3.248 1 92.12 728 LEU A N 1
ATOM 5837 C CA . LEU A 1 728 ? -3.113 51.219 4.164 1 92.12 728 LEU A CA 1
ATOM 5838 C C . LEU A 1 728 ? -3.414 51.719 5.574 1 92.12 728 LEU A C 1
ATOM 5840 O O . LEU A 1 728 ? -4.254 51.125 6.273 1 92.12 728 LEU A O 1
ATOM 5844 N N . MET A 1 729 ? -2.77 52.719 5.965 1 87.62 729 MET A N 1
ATOM 5845 C CA . MET A 1 729 ? -2.943 53.281 7.293 1 87.62 729 MET A CA 1
ATOM 5846 C C . MET A 1 729 ? -4.34 53.875 7.457 1 87.62 729 MET A C 1
ATOM 5848 O O . MET A 1 729 ? -4.855 53.969 8.57 1 87.62 729 MET A O 1
ATOM 5852 N N . LEU A 1 730 ? -4.922 54.156 6.277 1 84.75 730 LEU A N 1
ATOM 5853 C CA . LEU A 1 730 ? -6.242 54.781 6.305 1 84.75 730 LEU A CA 1
ATOM 5854 C C . LEU A 1 730 ? -7.336 53.75 6.07 1 84.75 730 LEU A C 1
ATOM 5856 O O . LEU A 1 730 ? -8.523 54.062 6.137 1 84.75 730 LEU A O 1
ATOM 5860 N N . SER A 1 731 ? -6.918 52.594 5.848 1 85.25 731 SER A N 1
ATOM 5861 C CA . SER A 1 731 ? -7.891 51.531 5.566 1 85.25 731 SER A CA 1
ATOM 5862 C C . SER A 1 731 ? -8.766 51.25 6.785 1 85.25 731 SER A C 1
ATOM 5864 O O . SER A 1 731 ? -8.258 50.906 7.848 1 85.25 731 SER A O 1
ATOM 5866 N N . GLU A 1 732 ? -10.031 51.312 6.68 1 73.75 732 GLU A N 1
ATOM 5867 C CA . GLU A 1 732 ? -10.984 51.156 7.77 1 73.75 732 GLU A CA 1
ATOM 5868 C C . GLU A 1 732 ? -10.961 49.719 8.305 1 73.75 732 GLU A C 1
ATOM 5870 O O . GLU A 1 732 ? -11.078 49.5 9.516 1 73.75 732 GLU A O 1
ATOM 5875 N N . ASP A 1 733 ? -10.812 48.781 7.414 1 76.94 733 ASP A N 1
ATOM 5876 C CA . ASP A 1 733 ? -10.82 47.375 7.805 1 76.94 733 ASP A CA 1
ATOM 5877 C C . ASP A 1 733 ? -9.664 47.062 8.75 1 76.94 733 ASP A C 1
ATOM 5879 O O . ASP A 1 733 ? -9.812 46.25 9.688 1 76.94 733 ASP A O 1
ATOM 5883 N N . ILE A 1 734 ? -8.578 47.719 8.57 1 82.44 734 ILE A N 1
ATOM 5884 C CA . ILE A 1 734 ? -7.379 47.438 9.352 1 82.44 734 ILE A CA 1
ATOM 5885 C C . ILE A 1 734 ? -7.398 48.25 10.641 1 82.44 734 ILE A C 1
ATOM 5887 O O . ILE A 1 734 ? -7.086 47.719 11.719 1 82.44 734 ILE A O 1
ATOM 5891 N N . ILE A 1 735 ? -7.863 49.469 10.523 1 72.38 735 ILE A N 1
ATOM 5892 C CA . ILE A 1 735 ? -7.922 50.375 11.672 1 72.38 735 ILE A CA 1
ATOM 5893 C C . ILE A 1 735 ? -8.914 49.844 12.703 1 72.38 735 ILE A C 1
ATOM 5895 O O . ILE A 1 735 ? -8.656 49.875 13.906 1 72.38 735 ILE A O 1
ATOM 5899 N N . SER A 1 736 ? -10.008 49.375 12.188 1 69.25 736 SER A N 1
ATOM 5900 C CA . SER A 1 736 ? -11.055 48.906 13.078 1 69.25 736 SER A CA 1
ATOM 5901 C C . SER A 1 736 ? -10.578 47.688 13.875 1 69.25 736 SER A C 1
ATOM 5903 O O . SER A 1 736 ? -10.914 47.531 15.055 1 69.25 736 SER A O 1
ATOM 5905 N N . TYR A 1 737 ? -9.758 46.875 13.312 1 71.94 737 TYR A N 1
ATOM 5906 C CA . TYR A 1 737 ? -9.32 45.656 14 1 71.94 737 TYR A CA 1
ATOM 5907 C C . TYR A 1 737 ? -8.195 45.969 14.984 1 71.94 737 TYR A C 1
ATOM 5909 O O . TYR A 1 737 ? -8.188 45.469 16.109 1 71.94 737 TYR A O 1
ATOM 5917 N N . HIS A 1 738 ? -7.234 46.75 14.664 1 70.44 738 HIS A N 1
ATOM 5918 C CA . HIS A 1 738 ? -6.047 46.938 15.484 1 70.44 738 HIS A CA 1
ATOM 5919 C C . HIS A 1 738 ? -6.16 48.188 16.312 1 70.44 738 HIS A C 1
ATOM 5921 O O . HIS A 1 738 ? -5.242 48.531 17.078 1 70.44 738 HIS A O 1
ATOM 5927 N N . HIS A 1 739 ? -7.363 48.719 16.578 1 60.09 739 HIS A N 1
ATOM 5928 C CA . HIS A 1 739 ? -7.598 49.938 17.344 1 60.09 739 HIS A CA 1
ATOM 5929 C C . HIS A 1 739 ? -6.445 50.938 17.172 1 60.09 739 HIS A C 1
ATOM 5931 O O . HIS A 1 739 ? -5.934 51.469 18.156 1 60.09 739 HIS A O 1
ATOM 5937 N N . VAL A 1 740 ? -5.855 50.969 16.094 1 55.62 740 VAL A N 1
ATOM 5938 C CA . VAL A 1 740 ? -4.738 51.875 15.812 1 55.62 740 VAL A CA 1
ATOM 5939 C C . VAL A 1 740 ? -5.184 53.312 15.984 1 55.62 740 VAL A C 1
ATOM 5941 O O . VAL A 1 740 ? -6.203 53.719 15.422 1 55.62 740 VAL A O 1
ATOM 5944 N N . GLU A 1 741 ? -4.906 54 17.125 1 45.19 741 GLU A N 1
ATOM 5945 C CA . GLU A 1 741 ? -5.102 55.438 17.266 1 45.19 741 GLU A CA 1
ATOM 5946 C C . GLU A 1 741 ? -4.348 56.219 16.188 1 45.19 741 GLU A C 1
ATOM 5948 O O . GLU A 1 741 ? -3.125 56.094 16.078 1 45.19 741 GLU A O 1
ATOM 5953 N N . ILE A 1 742 ? -4.953 56.281 15.102 1 42.84 742 ILE A N 1
ATOM 5954 C CA . ILE A 1 742 ? -4.379 57.188 14.102 1 42.84 742 ILE A CA 1
ATOM 5955 C C . ILE A 1 742 ? -4.039 58.531 14.742 1 42.84 742 ILE A C 1
ATOM 5957 O O . ILE A 1 742 ? -4.914 59.188 15.305 1 42.84 742 ILE A O 1
ATOM 5961 N N . ASP A 1 743 ? -3 58.75 15.234 1 35.91 743 ASP A N 1
ATOM 5962 C CA . ASP A 1 743 ? -2.678 60.125 15.547 1 35.91 743 ASP A CA 1
ATOM 5963 C C . ASP A 1 743 ? -3.055 61.062 14.391 1 35.91 743 ASP A C 1
ATOM 5965 O O . ASP A 1 743 ? -2.816 60.719 13.227 1 35.91 743 ASP A O 1
ATOM 5969 N N . ASN A 1 744 ? -4.078 61.844 14.477 1 35.69 744 ASN A N 1
ATOM 5970 C CA . ASN A 1 744 ? -4.562 62.938 13.656 1 35.69 744 ASN A CA 1
ATOM 5971 C C . ASN A 1 744 ? -3.416 63.688 12.969 1 35.69 744 ASN A C 1
ATOM 5973 O O . ASN A 1 744 ? -3.609 64.75 12.414 1 35.69 744 ASN A O 1
ATOM 5977 N N . GLN A 1 745 ? -2.156 63.531 13.32 1 33.06 745 GLN A N 1
ATOM 5978 C CA . GLN A 1 745 ? -1.208 64.438 12.719 1 33.06 745 GLN A CA 1
ATOM 5979 C C . GLN A 1 745 ? -1.011 64.125 11.234 1 33.06 745 GLN A C 1
ATOM 5981 O O . GLN A 1 745 ? -0.242 64.812 10.555 1 33.06 745 GLN A O 1
ATOM 5986 N N . LEU A 1 746 ? -1.412 63.062 10.68 1 33.78 746 LEU A N 1
ATOM 5987 C CA . LEU A 1 746 ? -1.127 62.906 9.258 1 33.78 746 LEU A CA 1
ATOM 5988 C C . LEU A 1 746 ? -2.066 63.75 8.414 1 33.78 746 LEU A C 1
ATOM 5990 O O . LEU A 1 746 ? -2.02 63.688 7.18 1 33.78 746 LEU A O 1
ATOM 5994 N N . SER A 1 747 ? -3.184 64.25 8.906 1 28.64 747 SER A N 1
ATOM 5995 C CA . SER A 1 747 ? -3.934 65.188 8.078 1 28.64 747 SER A CA 1
ATOM 5996 C C . SER A 1 747 ? -3.09 66.438 7.723 1 28.64 747 SER A C 1
ATOM 5998 O O . SER A 1 747 ? -3.551 67.312 7.008 1 28.64 747 SER A O 1
ATOM 6000 N N . LEU A 1 748 ? -2.008 66.812 8.531 1 24.88 748 LEU A N 1
ATOM 6001 C CA . LEU A 1 748 ? -1.32 67.938 8 1 24.88 748 LEU A CA 1
ATOM 6002 C C . LEU A 1 748 ? -0.349 67.562 6.895 1 24.88 748 LEU A C 1
ATOM 6004 O O . LEU A 1 748 ? 0.376 66.562 7.02 1 24.88 748 LEU A O 1
ATOM 6008 N N . MET B 1 1 ? -17.578 41.5 7.516 1 25.97 1 MET B N 1
ATOM 6009 C CA .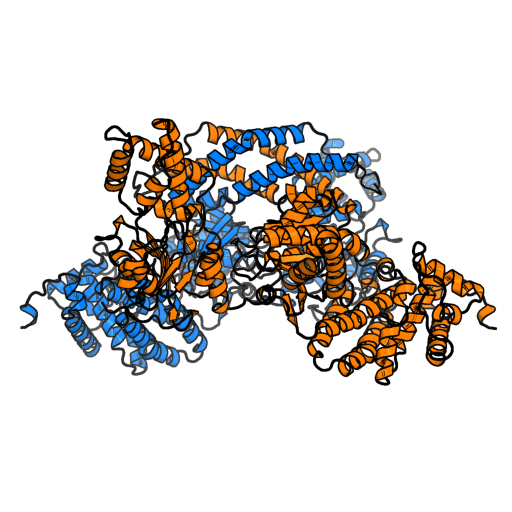 MET B 1 1 ? -16.516 40.844 6.742 1 25.97 1 MET B CA 1
ATOM 6010 C C . MET B 1 1 ? -17.094 39.812 5.777 1 25.97 1 MET B C 1
ATOM 6012 O O . MET B 1 1 ? -17.75 38.875 6.203 1 25.97 1 MET B O 1
ATOM 6016 N N . SER B 1 2 ? -17.312 40.25 4.551 1 27.84 2 SER B N 1
ATOM 6017 C CA . SER B 1 2 ? -18.078 39.562 3.518 1 27.84 2 SER B CA 1
ATOM 6018 C C . SER B 1 2 ? -17.469 38.219 3.152 1 27.84 2 SER B C 1
ATOM 6020 O O . SER B 1 2 ? -16.25 38.125 2.957 1 27.84 2 SER B O 1
ATOM 6022 N N . LYS B 1 3 ? -17.984 37.156 3.504 1 44.28 3 LYS B N 1
ATOM 6023 C CA . LYS B 1 3 ? -17.688 35.75 3.316 1 44.28 3 LYS B CA 1
ATOM 6024 C C . LYS B 1 3 ? -17.469 35.406 1.841 1 44.28 3 LYS B C 1
ATOM 6026 O O . LYS B 1 3 ? -18.297 35.781 0.998 1 44.28 3 LYS B O 1
ATOM 6031 N N . VAL B 1 4 ? -16.25 35.562 1.276 1 38 4 VAL B N 1
ATOM 6032 C CA . VAL B 1 4 ? -15.906 35.406 -0.132 1 38 4 VAL B CA 1
ATOM 6033 C C . VAL B 1 4 ? -15.906 33.906 -0.483 1 38 4 VAL B C 1
ATOM 6035 O O . VAL B 1 4 ? -15.672 33.062 0.381 1 38 4 VAL B O 1
ATOM 6038 N N . GLN B 1 5 ? -16.453 33.562 -1.861 1 41.59 5 GLN B N 1
ATOM 6039 C CA . GLN B 1 5 ? -16.703 32.312 -2.555 1 41.59 5 GLN B CA 1
ATOM 6040 C C . GLN B 1 5 ? -15.391 31.594 -2.895 1 41.59 5 GLN B C 1
ATOM 6042 O O . GLN B 1 5 ? -14.523 32.156 -3.562 1 41.59 5 GLN B O 1
ATOM 6047 N N . ARG B 1 6 ? -15.055 30.656 -2.215 1 49.72 6 ARG B N 1
ATOM 6048 C CA . ARG B 1 6 ? -13.891 29.828 -2.545 1 49.72 6 ARG B CA 1
ATOM 6049 C C . ARG B 1 6 ? -14.031 29.203 -3.926 1 49.72 6 ARG B C 1
ATOM 6051 O O . ARG B 1 6 ? -15.148 28.922 -4.371 1 49.72 6 ARG B O 1
ATOM 6058 N N . GLY B 1 7 ? -13.445 29.531 -5.031 1 43.5 7 GLY B N 1
ATOM 6059 C CA . GLY B 1 7 ? -13.516 29.25 -6.457 1 43.5 7 GLY B CA 1
ATOM 6060 C C . GLY B 1 7 ? -13.617 27.766 -6.758 1 43.5 7 GLY B C 1
ATOM 6061 O O . GLY B 1 7 ? -14.141 27.375 -7.805 1 43.5 7 GLY B O 1
ATOM 6062 N N . GLU B 1 8 ? -12.812 26.906 -6.453 1 50.66 8 GLU B N 1
ATOM 6063 C CA . GLU B 1 8 ? -12.914 25.625 -7.148 1 50.66 8 GLU B CA 1
ATOM 6064 C C . GLU B 1 8 ? -13.836 24.656 -6.402 1 50.66 8 GLU B C 1
ATOM 6066 O O . GLU B 1 8 ? -13.617 24.375 -5.223 1 50.66 8 GLU B O 1
ATOM 6071 N N . CYS B 1 9 ? -15.023 24.781 -7 1 55.5 9 CYS B N 1
ATOM 6072 C CA . CYS B 1 9 ? -16.125 23.938 -6.543 1 55.5 9 CYS B CA 1
ATOM 6073 C C . CYS B 1 9 ? -15.789 22.469 -6.656 1 55.5 9 CYS B C 1
ATOM 6075 O O . CYS B 1 9 ? -15.469 21.984 -7.742 1 55.5 9 CYS B O 1
ATOM 6077 N N . LEU B 1 10 ? -15.789 21.734 -5.41 1 70.06 10 LEU B N 1
ATOM 6078 C CA . LEU B 1 10 ? -15.367 20.344 -5.52 1 70.06 10 LEU B CA 1
ATOM 6079 C C . LEU B 1 10 ? -16.562 19.406 -5.613 1 70.06 10 LEU B C 1
ATOM 6081 O O . LEU B 1 10 ? -16.531 18.422 -6.355 1 70.06 10 LEU B O 1
ATOM 6085 N N . ILE B 1 11 ? -17.828 19.812 -5.012 1 85.88 11 ILE B N 1
ATOM 6086 C CA . ILE B 1 11 ? -19.031 18.984 -5.043 1 85.88 11 ILE B CA 1
ATOM 6087 C C . ILE B 1 11 ? -20.25 19.859 -5.297 1 85.88 11 ILE B C 1
ATOM 6089 O O . ILE B 1 11 ? -20.438 20.891 -4.648 1 85.88 11 ILE B O 1
ATOM 6093 N N . ASN B 1 12 ? -21.094 19.688 -6.352 1 90.56 12 ASN B N 1
ATOM 6094 C CA . ASN B 1 12 ? -22.422 20.281 -6.559 1 90.56 12 ASN B CA 1
ATOM 6095 C C . ASN B 1 12 ? -23.516 19.375 -6.02 1 90.56 12 ASN B C 1
ATOM 6097 O O . ASN B 1 12 ? -24.078 18.547 -6.75 1 90.56 12 ASN B O 1
ATOM 6101 N N . PHE B 1 13 ? -23.891 19.609 -4.77 1 93.81 13 PHE B N 1
ATOM 6102 C CA . PHE B 1 13 ? -24.875 18.766 -4.086 1 93.81 13 PHE B CA 1
ATOM 6103 C C . PHE B 1 13 ? -26.281 19.297 -4.285 1 93.81 13 PHE B C 1
ATOM 6105 O O . PHE B 1 13 ? -26.656 20.297 -3.676 1 93.81 13 PHE B O 1
ATOM 6112 N N . GLU B 1 14 ? -27.125 18.656 -5.148 1 91.31 14 GLU B N 1
ATOM 6113 C CA . GLU B 1 14 ? -28.5 19.031 -5.445 1 91.31 14 GLU B CA 1
ATOM 6114 C C . GLU B 1 14 ? -28.594 20.516 -5.809 1 91.31 14 GLU B C 1
ATOM 6116 O O . GLU B 1 14 ? -29.375 21.25 -5.211 1 91.31 14 GLU B O 1
ATOM 6121 N N . SER B 1 15 ? -27.688 21.078 -6.555 1 88.75 15 SER B N 1
ATOM 6122 C CA . SER B 1 15 ? -27.688 22.406 -7.152 1 88.75 15 SER B CA 1
ATOM 6123 C C . SER B 1 15 ? -27.047 23.438 -6.219 1 88.75 15 SER B C 1
ATOM 6125 O O . SER B 1 15 ? -27.156 24.641 -6.441 1 88.75 15 SER B O 1
ATOM 6127 N N . LYS B 1 16 ? -26.516 23 -5.086 1 92.44 16 LYS B N 1
ATOM 6128 C CA . LYS B 1 16 ? -25.75 23.875 -4.203 1 92.44 16 LYS B CA 1
ATOM 6129 C C . LYS B 1 16 ? -24.25 23.656 -4.383 1 92.44 16 LYS B C 1
ATOM 6131 O O . LYS B 1 16 ? -23.781 22.516 -4.398 1 92.44 16 LYS B O 1
ATOM 6136 N N . GLN B 1 17 ? -23.594 24.703 -4.566 1 90.81 17 GLN B N 1
ATOM 6137 C CA . GLN B 1 17 ? -22.141 24.609 -4.617 1 90.81 17 GLN B CA 1
ATOM 6138 C C . GLN B 1 17 ? -21.547 24.5 -3.217 1 90.81 17 GLN B C 1
ATOM 6140 O O . GLN B 1 17 ? -21.672 25.422 -2.41 1 90.81 17 GLN B O 1
ATOM 6145 N N . ILE B 1 18 ? -20.844 23.359 -2.99 1 93.62 18 ILE B N 1
ATOM 6146 C CA . ILE B 1 18 ? -20.375 23.094 -1.635 1 93.62 18 ILE B CA 1
ATOM 6147 C C . ILE B 1 18 ? -18.859 23.188 -1.58 1 93.62 18 ILE B C 1
ATOM 6149 O O . ILE B 1 18 ? -18.156 22.531 -2.348 1 93.62 18 ILE B O 1
ATOM 6153 N N . TYR B 1 19 ? -18.422 23.984 -0.58 1 89 19 TYR B N 1
ATOM 6154 C CA . TYR B 1 19 ? -16.984 24.125 -0.395 1 89 19 TYR B CA 1
ATOM 6155 C C . TYR B 1 19 ? -16.562 23.594 0.969 1 89 19 TYR B C 1
ATOM 6157 O O . TYR B 1 19 ? -15.383 23.297 1.183 1 89 19 TYR B O 1
ATOM 6165 N N . ALA B 1 20 ? -17.516 23.516 1.891 1 93.31 20 ALA B N 1
ATOM 6166 C CA . ALA B 1 20 ? -17.188 23.094 3.248 1 93.31 20 ALA B CA 1
ATOM 6167 C C . ALA B 1 20 ? -18.344 22.328 3.881 1 93.31 20 ALA B C 1
ATOM 6169 O O . ALA B 1 20 ? -19.5 22.453 3.436 1 93.31 20 ALA B O 1
ATOM 6170 N N . ALA B 1 21 ? -17.984 21.531 4.809 1 97.56 21 ALA B N 1
ATOM 6171 C CA . ALA B 1 21 ? -18.938 20.812 5.641 1 97.56 21 ALA B CA 1
ATOM 6172 C C . ALA B 1 21 ? -18.641 21 7.125 1 97.56 21 ALA B C 1
ATOM 6174 O O . ALA B 1 21 ? -17.5 20.875 7.555 1 97.56 21 ALA B O 1
ATOM 6175 N N . ILE B 1 22 ? -19.656 21.438 7.883 1 98.56 22 ILE B N 1
ATOM 6176 C CA . ILE B 1 22 ? -19.531 21.656 9.32 1 98.56 22 ILE B CA 1
ATOM 6177 C C . ILE B 1 22 ? -20.391 20.641 10.07 1 98.56 22 ILE B C 1
ATOM 6179 O O . ILE B 1 22 ? -21.594 20.516 9.812 1 98.56 22 ILE B O 1
ATOM 6183 N N . PHE B 1 23 ? -19.75 19.891 10.961 1 98.75 23 PHE B N 1
ATOM 6184 C CA . PHE B 1 23 ? -20.453 18.844 11.68 1 98.75 23 PHE B CA 1
ATOM 6185 C C . PHE B 1 23 ? -20.641 19.219 13.148 1 98.75 23 PHE B C 1
ATOM 6187 O O . PHE B 1 23 ? -19.703 19.688 13.797 1 98.75 23 PHE B O 1
ATOM 6194 N N . ASP B 1 24 ? -21.891 19 13.625 1 97.81 24 ASP B N 1
ATOM 6195 C CA . ASP B 1 24 ? -22.078 18.828 15.062 1 97.81 24 ASP B CA 1
ATOM 6196 C C . ASP B 1 24 ? -21.547 17.484 15.539 1 97.81 24 ASP B C 1
ATOM 6198 O O . ASP B 1 24 ? -21.297 16.594 14.734 1 97.81 24 ASP B O 1
ATOM 6202 N N . MET B 1 25 ? -21.188 17.391 16.812 1 96.56 25 MET B N 1
ATOM 6203 C CA . MET B 1 25 ? -20.531 16.188 17.297 1 96.56 25 MET B CA 1
ATOM 6204 C C . MET B 1 25 ? -21.547 15.234 17.938 1 96.56 25 MET B C 1
ATOM 6206 O O . MET B 1 25 ? -21.953 14.242 17.328 1 96.56 25 MET B O 1
ATOM 6210 N N . ASP B 1 26 ? -22.188 15.656 19.062 1 93.38 26 ASP B N 1
ATOM 6211 C CA . ASP B 1 26 ? -23.031 14.797 19.891 1 93.38 26 ASP B CA 1
ATOM 6212 C C . ASP B 1 26 ? -24.406 14.609 19.234 1 93.38 26 ASP B C 1
ATOM 6214 O O . ASP B 1 26 ? -25.094 15.578 18.938 1 93.38 26 ASP B O 1
ATOM 6218 N N . GLY B 1 27 ? -24.719 13.375 19.016 1 94.75 27 GLY B N 1
ATOM 6219 C CA . GLY B 1 27 ? -26 13.055 18.391 1 94.75 27 GLY B CA 1
ATOM 6220 C C . GLY B 1 27 ? -25.938 13.078 16.875 1 94.75 27 GLY B C 1
ATOM 6221 O O . GLY B 1 27 ? -26.812 12.508 16.203 1 94.75 27 GLY B O 1
ATOM 6222 N N . THR B 1 28 ? -24.891 13.703 16.312 1 97.44 28 THR B N 1
ATOM 6223 C CA . THR B 1 28 ? -24.734 13.797 14.859 1 97.44 28 THR B CA 1
ATOM 6224 C C . THR B 1 28 ? -23.656 12.828 14.375 1 97.44 28 THR B C 1
ATOM 6226 O O . THR B 1 28 ? -23.953 11.898 13.617 1 97.44 28 THR B O 1
ATOM 6229 N N . MET B 1 29 ? -22.453 12.945 14.859 1 98 29 MET B N 1
ATOM 6230 C CA . MET B 1 29 ? -21.359 12.047 14.492 1 98 29 MET B CA 1
ATOM 6231 C C . MET B 1 29 ? -21.328 10.828 15.398 1 98 29 MET B C 1
ATOM 6233 O O . MET B 1 29 ? -21.047 9.711 14.938 1 98 29 MET B O 1
ATOM 6237 N N . PHE B 1 30 ? -21.562 11.117 16.703 1 96.94 30 PHE B N 1
ATOM 6238 C CA . PHE B 1 30 ? -21.438 10.078 17.719 1 96.94 30 PHE B CA 1
ATOM 6239 C C . PHE B 1 30 ? -22.766 9.836 18.406 1 96.94 30 PHE B C 1
ATOM 6241 O O . PHE B 1 30 ? -23.531 10.781 18.641 1 96.94 30 PHE B O 1
ATOM 6248 N N . ASP B 1 31 ? -23.031 8.641 18.719 1 95.25 31 ASP B N 1
ATOM 6249 C CA . ASP B 1 31 ? -24.25 8.289 19.438 1 95.25 31 ASP B CA 1
ATOM 6250 C C . ASP B 1 31 ? -24.094 8.516 20.938 1 95.25 31 ASP B C 1
ATOM 6252 O O . ASP B 1 31 ? -24.328 7.609 21.75 1 95.25 31 ASP B O 1
ATOM 6256 N N . THR B 1 32 ? -23.703 9.688 21.281 1 92.06 32 THR B N 1
ATOM 6257 C CA . THR B 1 32 ? -23.375 10.031 22.672 1 92.06 32 THR B CA 1
ATOM 6258 C C . THR B 1 32 ? -24.641 10.289 23.484 1 92.06 32 THR B C 1
ATOM 6260 O O . THR B 1 32 ? -24.641 10.109 24.703 1 92.06 32 THR B O 1
ATOM 6263 N N . GLU B 1 33 ? -25.703 10.688 22.844 1 89.62 33 GLU B N 1
ATOM 6264 C CA . GLU B 1 33 ? -26.953 10.961 23.562 1 89.62 33 GLU B CA 1
ATOM 6265 C C . GLU B 1 33 ? -27.547 9.688 24.141 1 89.62 33 GLU B C 1
ATOM 6267 O O . GLU B 1 33 ? -27.969 9.664 25.297 1 89.62 33 GLU B O 1
ATOM 6272 N N . ARG B 1 34 ? -27.562 8.672 23.359 1 91 34 ARG B N 1
ATOM 6273 C CA . ARG B 1 34 ? -28.062 7.391 23.859 1 91 34 ARG B CA 1
ATOM 6274 C C . ARG B 1 34 ? -27.156 6.84 24.938 1 91 34 ARG B C 1
ATOM 6276 O O . ARG B 1 34 ? -27.625 6.238 25.906 1 91 34 ARG B O 1
ATOM 6283 N N . LEU B 1 35 ? -25.922 7.004 24.703 1 91.94 35 LEU B N 1
ATOM 6284 C CA . LEU B 1 35 ? -24.984 6.582 25.734 1 91.94 35 LEU B CA 1
ATOM 6285 C C . LEU B 1 35 ? -25.25 7.305 27.047 1 91.94 35 LEU B C 1
ATOM 6287 O O . LEU B 1 35 ? -25.312 6.676 28.109 1 91.94 35 LEU B O 1
ATOM 6291 N N . ARG B 1 36 ? -25.422 8.625 26.984 1 89.12 36 ARG B N 1
ATOM 6292 C CA . ARG B 1 36 ? -25.703 9.445 28.172 1 89.12 36 ARG B CA 1
ATOM 6293 C C . ARG B 1 36 ? -27 9.008 28.844 1 89.12 36 ARG B C 1
ATOM 6295 O O . ARG B 1 36 ? -27.062 8.906 30.062 1 89.12 36 ARG B O 1
ATOM 6302 N N . ILE B 1 37 ? -27.969 8.758 28.062 1 90.69 37 ILE B N 1
ATOM 6303 C CA . ILE B 1 37 ? -29.266 8.312 28.562 1 90.69 37 ILE B CA 1
ATOM 6304 C C . ILE B 1 37 ? -29.094 7 29.328 1 90.69 37 ILE B C 1
ATOM 6306 O O . ILE B 1 37 ? -29.594 6.855 30.453 1 90.69 37 ILE B O 1
ATOM 6310 N N . ASN B 1 38 ? -28.422 6.09 28.734 1 93.06 38 ASN B N 1
ATOM 6311 C CA . ASN B 1 38 ? -28.219 4.785 29.344 1 93.06 38 ASN B CA 1
ATOM 6312 C C . ASN B 1 38 ? -27.438 4.902 30.641 1 93.06 38 ASN B C 1
ATOM 6314 O O . ASN B 1 38 ? -27.719 4.207 31.625 1 93.06 38 ASN B O 1
ATOM 6318 N N . MET B 1 39 ? -26.469 5.797 30.688 1 93.06 39 MET B N 1
ATOM 6319 C CA . MET B 1 39 ? -25.656 5.973 31.875 1 93.06 39 MET B CA 1
ATOM 6320 C C . MET B 1 39 ? -26.469 6.633 33 1 93.06 39 MET B C 1
ATOM 6322 O O . MET B 1 39 ? -26.297 6.297 34.156 1 93.06 39 MET B O 1
ATOM 6326 N N . LEU B 1 40 ? -27.281 7.586 32.656 1 93.19 40 LEU B N 1
ATOM 6327 C CA . LEU B 1 40 ? -28.141 8.242 33.625 1 93.19 40 LEU B CA 1
ATOM 6328 C C . LEU B 1 40 ? -29.141 7.262 34.219 1 93.19 40 LEU B C 1
ATOM 6330 O O . LEU B 1 40 ? -29.391 7.262 35.438 1 93.19 40 LEU B O 1
ATOM 6334 N N . LYS B 1 41 ? -29.688 6.461 33.344 1 94.19 41 LYS B N 1
ATOM 6335 C CA . LYS B 1 41 ? -30.625 5.434 33.781 1 94.19 41 LYS B CA 1
ATOM 6336 C C . LYS B 1 41 ? -29.953 4.48 34.781 1 94.19 41 LYS B C 1
ATOM 6338 O O . LYS B 1 41 ? -30.5 4.219 35.844 1 94.19 41 LYS B O 1
ATOM 6343 N N . SER B 1 42 ? -28.859 4.012 34.438 1 94.81 42 SER B N 1
ATOM 6344 C CA . SER B 1 42 ? -28.125 3.061 35.25 1 94.81 42 SER B CA 1
ATOM 6345 C C . SER B 1 42 ? -27.688 3.693 36.562 1 94.81 42 SER B C 1
ATOM 6347 O O . SER B 1 42 ? -27.766 3.057 37.625 1 94.81 42 SER B O 1
ATOM 6349 N N . SER B 1 43 ? -27.25 4.949 36.5 1 95.62 43 SER B N 1
ATOM 6350 C CA . SER B 1 43 ? -26.781 5.652 37.688 1 95.62 43 SER B CA 1
ATOM 6351 C C . SER B 1 43 ? -27.938 5.938 38.625 1 95.62 43 SER B C 1
ATOM 6353 O O . SER B 1 43 ? -27.797 5.82 39.844 1 95.62 43 SER B O 1
ATOM 6355 N N . SER B 1 44 ? -29.047 6.352 38.094 1 95.75 44 SER B N 1
ATOM 6356 C CA . SER B 1 44 ? -30.219 6.59 38.906 1 95.75 44 SER B CA 1
ATOM 6357 C C . SER B 1 44 ? -30.688 5.312 39.594 1 95.75 44 SER B C 1
ATOM 6359 O O . SER B 1 44 ? -31.062 5.328 40.781 1 95.75 44 SER B O 1
ATOM 6361 N N . LYS B 1 45 ? -30.625 4.215 38.812 1 95.69 45 LYS B N 1
ATOM 6362 C CA . LYS B 1 45 ? -30.984 2.916 39.375 1 95.69 45 LYS B CA 1
ATOM 6363 C C . LYS B 1 45 ? -30.047 2.535 40.531 1 95.69 45 LYS B C 1
ATOM 6365 O O . LYS B 1 45 ? -30.5 2.02 41.562 1 95.69 45 LYS B O 1
ATOM 6370 N N . LEU B 1 46 ? -28.891 2.779 40.344 1 95.62 46 LEU B N 1
ATOM 6371 C CA . LEU B 1 46 ? -27.875 2.406 41.344 1 95.62 46 LEU B CA 1
ATOM 6372 C C . LEU B 1 46 ? -28 3.27 42.594 1 95.62 46 LEU B C 1
ATOM 6374 O O . LEU B 1 46 ? -27.938 2.758 43.719 1 95.62 46 LEU B O 1
ATOM 6378 N N . ILE B 1 47 ? -28.172 4.605 42.438 1 95.5 47 ILE B N 1
ATOM 6379 C CA . ILE B 1 47 ? -28.094 5.551 43.531 1 95.5 47 ILE B CA 1
ATOM 6380 C C . ILE B 1 47 ? -29.469 5.723 44.188 1 95.5 47 ILE B C 1
ATOM 6382 O O . ILE B 1 47 ? -29.594 5.762 45.406 1 95.5 47 ILE B O 1
ATOM 6386 N N . TYR B 1 48 ? -30.484 5.859 43.375 1 94.19 48 TYR B N 1
ATOM 6387 C CA . TYR B 1 48 ? -31.828 6.18 43.844 1 94.19 48 TYR B CA 1
ATOM 6388 C C . TYR B 1 48 ? -32.688 4.93 43.938 1 94.19 48 TYR B C 1
ATOM 6390 O O . TYR B 1 48 ? -33.719 4.922 44.594 1 94.19 48 TYR B O 1
ATOM 6398 N N . GLY B 1 49 ? -32.25 3.861 43.219 1 93.5 49 GLY B N 1
ATOM 6399 C CA . GLY B 1 49 ? -33 2.613 43.25 1 93.5 49 GLY B CA 1
ATOM 6400 C C . GLY B 1 49 ? -34 2.477 42.125 1 93.5 49 GLY B C 1
ATOM 6401 O O . GLY B 1 49 ? -34.594 1.415 41.938 1 93.5 49 GLY B O 1
ATOM 6402 N N . GLU B 1 50 ? -34.25 3.596 41.5 1 93.38 50 GLU B N 1
ATOM 6403 C CA . GLU B 1 50 ? -35.125 3.586 40.344 1 93.38 50 GLU B CA 1
ATOM 6404 C C . GLU B 1 50 ? -34.5 4.273 39.125 1 93.38 50 GLU B C 1
ATOM 6406 O O . GLU B 1 50 ? -33.844 5.309 39.281 1 93.38 50 GLU B O 1
ATOM 6411 N N . SER B 1 51 ? -34.75 3.684 37.906 1 94 51 SER B N 1
ATOM 6412 C CA . SER B 1 51 ? -34.25 4.305 36.688 1 94 51 SER B CA 1
ATOM 6413 C C . SER B 1 51 ? -35.062 5.543 36.312 1 94 51 SER B C 1
ATOM 6415 O O . SER B 1 51 ? -36.281 5.586 36.531 1 94 51 SER B O 1
ATOM 6417 N N . MET B 1 52 ? -34.375 6.527 35.781 1 93.31 52 MET B N 1
ATOM 6418 C CA . MET B 1 52 ? -35.094 7.684 35.281 1 93.31 52 MET B CA 1
ATOM 6419 C C . MET B 1 52 ? -36.062 7.273 34.156 1 93.31 52 MET B C 1
ATOM 6421 O O . MET B 1 52 ? -35.781 6.375 33.375 1 93.31 52 MET B O 1
ATOM 6425 N N . THR B 1 53 ? -37.125 7.949 34.094 1 91.75 53 THR B N 1
ATOM 6426 C CA . THR B 1 53 ? -38.094 7.641 33.031 1 91.75 53 THR B CA 1
ATOM 6427 C C . THR B 1 53 ? -37.594 8.125 31.688 1 91.75 53 THR B C 1
ATOM 6429 O O . THR B 1 53 ? -36.844 9.109 31.594 1 91.75 53 THR B O 1
ATOM 6432 N N . ASP B 1 54 ? -38.062 7.438 30.656 1 89.56 54 ASP B N 1
ATOM 6433 C CA . ASP B 1 54 ? -37.719 7.824 29.297 1 89.56 54 ASP B CA 1
ATOM 6434 C C . ASP B 1 54 ? -38.188 9.242 28.984 1 89.56 54 ASP B C 1
ATOM 6436 O O . ASP B 1 54 ? -37.5 10 28.297 1 89.56 54 ASP B O 1
ATOM 6440 N N . LYS B 1 55 ? -39.312 9.531 29.484 1 88.19 55 LYS B N 1
ATOM 6441 C CA . LYS B 1 55 ? -39.875 10.859 29.234 1 88.19 55 LYS B CA 1
ATOM 6442 C C . LYS B 1 55 ? -39 11.945 29.844 1 88.19 55 LYS B C 1
ATOM 6444 O O . LYS B 1 55 ? -38.688 12.945 29.188 1 88.19 55 LYS B O 1
ATOM 6449 N N . LEU B 1 56 ? -38.656 11.742 31.062 1 89.88 56 LEU B N 1
ATOM 6450 C CA . LEU B 1 56 ? -37.812 12.711 31.719 1 89.88 56 LEU B CA 1
ATOM 6451 C C . LEU B 1 56 ? -36.5 12.867 30.969 1 89.88 56 LEU B C 1
ATOM 6453 O O . LEU B 1 56 ? -36 13.992 30.781 1 89.88 56 LEU B O 1
ATOM 6457 N N . LEU B 1 57 ? -36 11.734 30.625 1 89.56 57 LEU B N 1
ATOM 6458 C CA . LEU B 1 57 ? -34.719 11.742 29.922 1 89.56 57 LEU B CA 1
ATOM 6459 C C . LEU B 1 57 ? -34.812 12.461 28.578 1 89.56 57 LEU B C 1
ATOM 6461 O O . LEU B 1 57 ? -33.938 13.242 28.219 1 89.56 57 LEU B O 1
ATOM 6465 N N . LEU B 1 58 ? -35.781 12.242 27.828 1 86.12 58 LEU B N 1
ATOM 6466 C CA . LEU B 1 58 ? -36.031 12.891 26.547 1 86.12 58 LEU B CA 1
ATOM 6467 C C . LEU B 1 58 ? -36.219 14.391 26.719 1 86.12 58 LEU B C 1
ATOM 6469 O O . LEU B 1 58 ? -35.719 15.18 25.922 1 86.12 58 LEU B O 1
ATOM 6473 N N . ASP B 1 59 ? -36.906 14.727 27.797 1 82.31 59 ASP B N 1
ATOM 6474 C CA . ASP B 1 59 ? -37.156 16.125 28.078 1 82.31 59 ASP B CA 1
ATOM 6475 C C . ASP B 1 59 ? -35.906 16.859 28.484 1 82.31 59 ASP B C 1
ATOM 6477 O O . ASP B 1 59 ? -35.812 18.078 28.344 1 82.31 59 ASP B O 1
ATOM 6481 N N . SER B 1 60 ? -35 16.156 28.953 1 82.5 60 SER B N 1
ATOM 6482 C CA . SER B 1 60 ? -33.75 16.75 29.438 1 82.5 60 SER B CA 1
ATOM 6483 C C . SER B 1 60 ? -32.719 16.906 28.312 1 82.5 60 S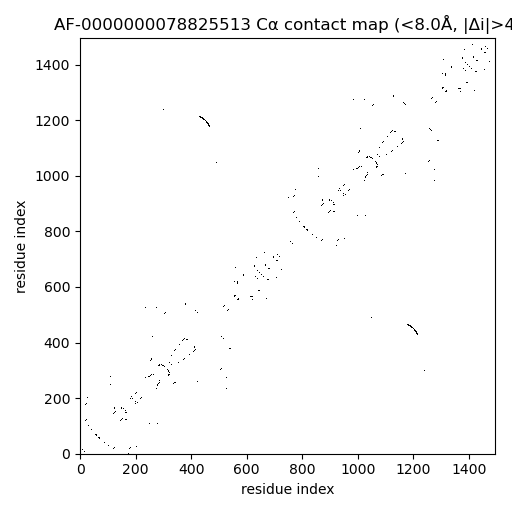ER B C 1
ATOM 6485 O O . SER B 1 60 ? -31.672 17.516 28.516 1 82.5 60 SER B O 1
ATOM 6487 N N . LEU B 1 61 ? -33.031 16.266 27.188 1 78.56 61 LEU B N 1
ATOM 6488 C CA . LEU B 1 61 ? -32.094 16.359 26.078 1 78.56 61 LEU B CA 1
ATOM 6489 C C . LEU B 1 61 ? -31.969 17.797 25.578 1 78.56 61 LEU B C 1
ATOM 6491 O O . LEU B 1 61 ? -32.969 18.453 25.297 1 78.56 61 LEU B O 1
ATOM 6495 N N . GLY B 1 62 ? -30.766 18.344 25.469 1 67.88 62 GLY B N 1
ATOM 6496 C CA . GLY B 1 62 ? -30.5 19.656 24.906 1 67.88 62 GLY B CA 1
ATOM 6497 C C . GLY B 1 62 ? -30.609 20.781 25.922 1 67.88 62 GLY B C 1
ATOM 6498 O O . GLY B 1 62 ? -30.438 21.953 25.578 1 67.88 62 GLY B O 1
ATOM 6499 N N . VAL B 1 63 ? -31 20.406 27.172 1 71 63 VAL B N 1
ATOM 6500 C CA . VAL B 1 63 ? -31.109 21.438 28.203 1 71 63 VAL B CA 1
ATOM 6501 C C . VAL B 1 63 ? -29.875 21.438 29.078 1 71 63 VAL B C 1
ATOM 6503 O O . VAL B 1 63 ? -29.078 20.484 29.047 1 71 63 VAL B O 1
ATOM 6506 N N . ASN B 1 64 ? -29.656 22.547 29.719 1 72.06 64 ASN B N 1
ATOM 6507 C CA . ASN B 1 64 ? -28.484 22.609 30.594 1 72.06 64 ASN B CA 1
ATOM 6508 C C . ASN B 1 64 ? -28.703 21.797 31.859 1 72.06 64 ASN B C 1
ATOM 6510 O O . ASN B 1 64 ? -29.812 21.344 32.125 1 72.06 64 ASN B O 1
ATOM 6514 N N . ALA B 1 65 ? -27.656 21.656 32.594 1 77.62 65 ALA B N 1
ATOM 6515 C CA . ALA B 1 65 ? -27.641 20.781 33.781 1 77.62 65 ALA B CA 1
ATOM 6516 C C . ALA B 1 65 ? -28.625 21.281 34.844 1 77.62 65 ALA B C 1
ATOM 6518 O O . ALA B 1 65 ? -29.297 20.469 35.469 1 77.62 65 ALA B O 1
ATOM 6519 N N . LYS B 1 66 ? -28.688 22.594 34.938 1 80.38 66 LYS B N 1
ATOM 6520 C CA . LYS B 1 66 ? -29.562 23.172 35.969 1 80.38 66 LYS B CA 1
ATOM 6521 C C . LYS B 1 66 ? -31.031 22.891 35.656 1 80.38 66 LYS B C 1
ATOM 6523 O O . LYS B 1 66 ? -31.781 22.484 36.531 1 80.38 66 LYS B O 1
ATOM 6528 N N . MET B 1 67 ? -31.344 23.062 34.469 1 82.44 67 MET B N 1
ATOM 6529 C CA . MET B 1 67 ? -32.719 22.812 34.031 1 82.44 67 MET B CA 1
ATOM 6530 C C . MET B 1 67 ? -33.062 21.328 34.125 1 82.44 67 MET B C 1
ATOM 6532 O O . MET B 1 67 ? -34.188 20.969 34.531 1 82.44 67 MET B O 1
ATOM 6536 N N . ALA B 1 68 ? -32.219 20.562 33.75 1 87.12 68 ALA B N 1
ATOM 6537 C CA . ALA B 1 68 ? -32.406 19.109 33.844 1 87.12 68 ALA B CA 1
ATOM 6538 C C . ALA B 1 68 ? -32.656 18.672 35.281 1 87.12 68 ALA B C 1
ATOM 6540 O O . ALA B 1 68 ? -33.469 17.812 35.562 1 87.12 68 ALA B O 1
ATOM 6541 N N . GLU B 1 69 ? -31.875 19.266 36.125 1 90.5 69 GLU B N 1
ATOM 6542 C CA . GLU B 1 69 ? -32.031 18.969 37.562 1 90.5 69 GLU B CA 1
ATOM 6543 C C . GLU B 1 69 ? -33.438 19.375 38.062 1 90.5 69 GLU B C 1
ATOM 6545 O O . GLU B 1 69 ? -34.062 18.641 38.812 1 90.5 69 GLU B O 1
ATOM 6550 N N . GLU B 1 70 ? -33.844 20.5 37.625 1 91.94 70 GLU B N 1
ATOM 6551 C CA . GLU B 1 70 ? -35.156 20.984 38.031 1 91.94 70 GLU B CA 1
ATOM 6552 C C . GLU B 1 70 ? -36.281 20.031 37.531 1 91.94 70 GLU B C 1
ATOM 6554 O O . GLU B 1 70 ? -37.219 19.75 38.281 1 91.94 70 GLU B O 1
ATOM 6559 N N . LEU B 1 71 ? -36.094 19.547 36.406 1 91.94 71 LEU B N 1
ATOM 6560 C CA . LEU B 1 71 ? -37.094 18.625 35.812 1 91.94 71 LEU B CA 1
ATOM 6561 C C . LEU B 1 71 ? -37.094 17.312 36.594 1 91.94 71 LEU B C 1
ATOM 6563 O O . LEU B 1 71 ? -38.188 16.75 36.844 1 91.94 71 LEU B O 1
ATOM 6567 N N . ALA B 1 72 ? -36 16.859 36.969 1 93.19 72 ALA B N 1
ATOM 6568 C CA . ALA B 1 72 ? -35.906 15.625 37.75 1 93.19 72 ALA B CA 1
ATOM 6569 C C . ALA B 1 72 ? -36.5 15.773 39.125 1 93.19 72 ALA B C 1
ATOM 6571 O O . ALA B 1 72 ? -37.219 14.891 39.594 1 93.19 72 ALA B O 1
ATOM 6572 N N . LYS B 1 73 ? -36.219 16.891 39.688 1 92.69 73 LYS B N 1
ATOM 6573 C CA . LYS B 1 73 ? -36.75 17.141 41 1 92.69 73 LYS B CA 1
ATOM 6574 C C . LYS B 1 73 ? -38.281 17.312 40.969 1 92.69 73 LYS B C 1
ATOM 6576 O O . LYS B 1 73 ? -38.969 16.938 41.938 1 92.69 73 LYS B O 1
ATOM 6581 N N . LYS B 1 74 ? -38.719 17.891 39.938 1 93.62 74 LYS B N 1
ATOM 6582 C CA . LYS B 1 74 ? -40.188 18 39.75 1 93.62 74 LYS B CA 1
ATOM 6583 C C . LYS B 1 74 ? -40.812 16.625 39.688 1 93.62 74 LYS B C 1
ATOM 6585 O O . LYS B 1 74 ? -41.938 16.438 40.156 1 93.62 74 LYS B O 1
ATOM 6590 N N . GLN B 1 75 ? -40.188 15.758 39.094 1 92.25 75 GLN B N 1
ATOM 6591 C CA . GLN B 1 75 ? -40.75 14.43 38.875 1 92.25 75 GLN B CA 1
ATOM 6592 C C . GLN B 1 75 ? -40.562 13.531 40.094 1 92.25 75 GLN B C 1
ATOM 6594 O O . GLN B 1 75 ? -41.438 12.766 40.469 1 92.25 75 GLN B O 1
ATOM 6599 N N . TYR B 1 76 ? -39.375 13.586 40.75 1 92.94 76 TYR B N 1
ATOM 6600 C CA . TYR B 1 76 ? -39.031 12.602 41.75 1 92.94 76 TYR B CA 1
ATOM 6601 C C . TYR B 1 76 ? -38.938 13.25 43.125 1 92.94 76 TYR B C 1
ATOM 6603 O O . TYR B 1 76 ? -38.781 12.562 44.156 1 92.94 76 TYR B O 1
ATOM 6611 N N . GLY B 1 77 ? -39.062 14.57 43.156 1 91.69 77 GLY B N 1
ATOM 6612 C CA . GLY B 1 77 ? -39.031 15.266 44.438 1 91.69 77 GLY B CA 1
ATOM 6613 C C . GLY B 1 77 ? -37.75 16.078 44.656 1 91.69 77 GLY B C 1
ATOM 6614 O O . GLY B 1 77 ? -36.75 15.828 44 1 91.69 77 GLY B O 1
ATOM 6615 N N . GLU B 1 78 ? -37.781 16.969 45.594 1 91.44 78 GLU B N 1
ATOM 6616 C CA . GLU B 1 78 ? -36.688 17.922 45.844 1 91.44 78 GLU B CA 1
ATOM 6617 C C . GLU B 1 78 ? -35.469 17.203 46.375 1 91.44 78 GLU B C 1
ATOM 6619 O O . GLU B 1 78 ? -34.344 17.688 46.188 1 91.44 78 GLU B O 1
ATOM 6624 N N . ASN B 1 79 ? -35.625 16.062 46.938 1 91.75 79 ASN B N 1
ATOM 6625 C CA . ASN B 1 79 ? -34.5 15.344 47.531 1 91.75 79 ASN B CA 1
ATOM 6626 C C . ASN B 1 79 ? -33.875 14.383 46.531 1 91.75 79 ASN B C 1
ATOM 6628 O O . ASN B 1 79 ? -32.969 13.609 46.906 1 91.75 79 ASN B O 1
ATOM 6632 N N . TYR B 1 80 ? -34.344 14.422 45.312 1 93.81 80 TYR B N 1
ATOM 6633 C CA . TYR B 1 80 ? -33.719 13.578 44.312 1 93.81 80 TYR B CA 1
ATOM 6634 C C . TYR B 1 80 ? -32.281 13.953 44.094 1 93.81 80 TYR B C 1
ATOM 6636 O O . TYR B 1 80 ? -31.953 15.109 43.812 1 93.81 80 TYR B O 1
ATOM 6644 N N . PRO B 1 81 ? -31.359 13.047 44.25 1 94.38 81 PRO B N 1
ATOM 6645 C CA . PRO B 1 81 ? -29.938 13.359 44.188 1 94.38 81 PRO B CA 1
ATOM 6646 C C . PRO B 1 81 ? -29.422 13.461 42.75 1 94.38 81 PRO B C 1
ATOM 6648 O O . PRO B 1 81 ? -28.516 12.727 42.375 1 94.38 81 PRO B O 1
ATOM 6651 N N . TYR B 1 82 ? -29.859 14.391 42.062 1 94 82 TYR B N 1
ATOM 6652 C CA . TYR B 1 82 ? -29.547 14.523 40.625 1 94 82 TYR B CA 1
ATOM 6653 C C . TYR B 1 82 ? -28.062 14.773 40.438 1 94 82 TYR B C 1
ATOM 6655 O O . TYR B 1 82 ? -27.469 14.25 39.469 1 94 82 TYR B O 1
ATOM 6663 N N . GLU B 1 83 ? -27.484 15.539 41.219 1 92.38 83 GLU B N 1
ATOM 6664 C CA . GLU B 1 83 ? -26.062 15.875 41.094 1 92.38 83 GLU B CA 1
ATOM 6665 C C . GLU B 1 83 ? -25.188 14.641 41.219 1 92.38 83 GLU B C 1
ATOM 6667 O O . GLU B 1 83 ? -24.234 14.461 40.469 1 92.38 83 GLU B O 1
ATOM 6672 N N . ASP B 1 84 ? -25.516 13.875 42.188 1 93.94 84 ASP B N 1
ATOM 6673 C CA . ASP B 1 84 ? -24.766 12.641 42.406 1 93.94 84 ASP B CA 1
ATOM 6674 C C . ASP B 1 84 ? -24.969 11.672 41.25 1 93.94 84 ASP B C 1
ATOM 6676 O O . ASP B 1 84 ? -24.047 10.977 40.844 1 93.94 84 ASP B O 1
ATOM 6680 N N . ILE B 1 85 ? -26.125 11.586 40.812 1 94.5 85 ILE B N 1
ATOM 6681 C CA . ILE B 1 85 ? -26.453 10.711 39.688 1 94.5 85 ILE B CA 1
ATOM 6682 C C . ILE B 1 85 ? -25.688 11.164 38.438 1 94.5 85 ILE B C 1
ATOM 6684 O O . ILE B 1 85 ? -25.125 10.344 37.719 1 94.5 85 ILE B O 1
ATOM 6688 N N . ARG B 1 86 ? -25.656 12.406 38.188 1 92.06 86 ARG B N 1
ATOM 6689 C CA . ARG B 1 86 ? -24.938 12.961 37.031 1 92.06 86 ARG B CA 1
ATOM 6690 C C . ARG B 1 86 ? -23.453 12.664 37.125 1 92.06 86 ARG B C 1
ATOM 6692 O O . ARG B 1 86 ? -22.828 12.289 36.125 1 92.06 86 ARG B O 1
ATOM 6699 N N . LYS B 1 87 ? -22.938 12.852 38.25 1 91 87 LYS B N 1
ATOM 6700 C CA . LYS B 1 87 ? -21.531 12.562 38.469 1 91 87 LYS B CA 1
ATOM 6701 C C . LYS B 1 87 ? -21.219 11.094 38.188 1 91 87 LYS B C 1
ATOM 6703 O O . LYS B 1 87 ? -20.203 10.773 37.562 1 91 87 LYS B O 1
ATOM 6708 N N . LYS B 1 88 ? -22.031 10.281 38.688 1 93.31 88 LYS B N 1
ATOM 6709 C CA . LYS B 1 88 ? -21.859 8.852 38.438 1 93.31 88 LYS B CA 1
ATOM 6710 C C . LYS B 1 88 ? -22 8.508 36.969 1 93.31 88 LYS B C 1
ATOM 6712 O O . LYS B 1 88 ? -21.266 7.66 36.438 1 93.31 88 LYS B O 1
ATOM 6717 N N . ALA B 1 89 ? -22.953 9.102 36.344 1 92.75 89 ALA B N 1
ATOM 6718 C CA . ALA B 1 89 ? -23.141 8.906 34.906 1 92.75 89 ALA B CA 1
ATOM 6719 C C . ALA B 1 89 ? -21.891 9.336 34.125 1 92.75 89 ALA B C 1
ATOM 6721 O O . ALA B 1 89 ? -21.5 8.68 33.156 1 92.75 89 ALA B O 1
ATOM 6722 N N . ASP B 1 90 ? -21.312 10.391 34.531 1 87.56 90 ASP B N 1
ATOM 6723 C CA . ASP B 1 90 ? -20.078 10.852 33.906 1 87.56 90 ASP B CA 1
ATOM 6724 C C . ASP B 1 90 ? -18.969 9.812 34.031 1 87.56 90 ASP B C 1
ATOM 6726 O O . ASP B 1 90 ? -18.234 9.547 33.094 1 87.56 90 ASP B O 1
ATOM 6730 N N . GLU B 1 91 ? -18.891 9.281 35.125 1 87.94 91 GLU B N 1
ATOM 6731 C CA . GLU B 1 91 ? -17.906 8.234 35.375 1 87.94 91 GLU B CA 1
ATOM 6732 C C . GLU B 1 91 ? -18.156 7.02 34.469 1 87.94 91 GLU B C 1
ATOM 6734 O O . GLU B 1 91 ? -17.219 6.469 33.906 1 87.94 91 GLU B O 1
ATOM 6739 N N . TYR B 1 92 ? -19.375 6.625 34.406 1 91.31 92 TYR B N 1
ATOM 6740 C CA . TYR B 1 92 ? -19.75 5.484 33.594 1 91.31 92 TYR B CA 1
ATOM 6741 C C . TYR B 1 92 ? -19.469 5.762 32.125 1 91.31 92 TYR B C 1
ATOM 6743 O O . TYR B 1 92 ? -19.062 4.863 31.375 1 91.31 92 TYR B O 1
ATOM 6751 N N . GLU B 1 93 ? -19.719 6.902 31.75 1 88.38 93 GLU B N 1
ATOM 6752 C CA . GLU B 1 93 ? -19.484 7.289 30.375 1 88.38 93 GLU B CA 1
ATOM 6753 C C . GLU B 1 93 ? -18 7.195 30.016 1 88.38 93 GLU B C 1
ATOM 6755 O O . GLU B 1 93 ? -17.641 6.633 28.969 1 88.38 93 GLU B O 1
ATOM 6760 N N . VAL B 1 94 ? -17.234 7.699 30.812 1 80.88 94 VAL B N 1
ATOM 6761 C CA . VAL B 1 94 ? -15.797 7.668 30.609 1 80.88 94 VAL B CA 1
ATOM 6762 C C . VAL B 1 94 ? -15.312 6.219 30.562 1 80.88 94 VAL B C 1
ATOM 6764 O O . VAL B 1 94 ? -14.523 5.844 29.703 1 80.88 94 VAL B O 1
ATOM 6767 N N . LYS B 1 95 ? -15.766 5.449 31.453 1 82.69 95 LYS B N 1
ATOM 6768 C CA . LYS B 1 95 ? -15.398 4.035 31.5 1 82.69 95 LYS B CA 1
ATOM 6769 C C . LYS B 1 95 ? -15.828 3.307 30.234 1 82.69 95 LYS B C 1
ATOM 6771 O O . LYS B 1 95 ? -15.078 2.484 29.703 1 82.69 95 LYS B O 1
ATOM 6776 N N . TYR B 1 96 ? -16.984 3.59 29.875 1 87.94 96 TYR B N 1
ATOM 6777 C CA . TYR B 1 96 ? -17.484 2.965 28.656 1 87.94 96 TYR B CA 1
ATOM 6778 C C . TYR B 1 96 ? -16.609 3.309 27.469 1 87.94 96 TYR B C 1
ATOM 6780 O O . TYR B 1 96 ? -16.219 2.424 26.688 1 87.94 96 TYR B O 1
ATOM 6788 N N . ILE B 1 97 ? -16.328 4.523 27.281 1 84.31 97 ILE B N 1
ATOM 6789 C CA . ILE B 1 97 ? -15.586 4.996 26.109 1 84.31 97 ILE B CA 1
ATOM 6790 C C . ILE B 1 97 ? -14.172 4.414 26.141 1 84.31 97 ILE B C 1
ATOM 6792 O O . ILE B 1 97 ? -13.625 4.047 25.094 1 84.31 97 ILE B O 1
ATOM 6796 N N . ARG B 1 98 ? -13.656 4.344 27.25 1 72.81 98 ARG B N 1
ATOM 6797 C CA . ARG B 1 98 ? -12.32 3.773 27.406 1 72.81 98 ARG B CA 1
ATOM 6798 C C . ARG B 1 98 ? -12.305 2.301 27.016 1 72.81 98 ARG B C 1
ATOM 6800 O O . ARG B 1 98 ? -11.336 1.819 26.422 1 72.81 98 ARG B O 1
ATOM 6807 N N . HIS B 1 99 ? -13.352 1.613 27.266 1 76.56 99 HIS B N 1
ATOM 6808 C CA . HIS B 1 99 ? -13.391 0.173 27.031 1 76.56 99 HIS B CA 1
ATOM 6809 C C . HIS B 1 99 ? -13.922 -0.152 25.641 1 76.56 99 HIS B C 1
ATOM 6811 O O . HIS B 1 99 ? -13.445 -1.094 25 1 76.56 99 HIS B O 1
ATOM 6817 N N . ASN B 1 100 ? -14.859 0.628 25.234 1 83.25 100 ASN B N 1
ATOM 6818 C CA . ASN B 1 100 ? -15.57 0.253 24.016 1 83.25 100 ASN B CA 1
ATOM 6819 C C . ASN B 1 100 ? -15.305 1.24 22.891 1 83.25 100 ASN B C 1
ATOM 6821 O O . ASN B 1 100 ? -15.656 0.978 21.734 1 83.25 100 ASN B O 1
ATOM 6825 N N . GLY B 1 101 ? -14.672 2.26 23.234 1 85.62 101 GLY B N 1
ATOM 6826 C CA . GLY B 1 101 ? -14.562 3.342 22.281 1 85.62 101 GLY B CA 1
ATOM 6827 C C . GLY B 1 101 ? -15.82 4.176 22.172 1 85.62 101 GLY B C 1
ATOM 6828 O O . GLY B 1 101 ? -16.859 3.812 22.734 1 85.62 101 GLY B O 1
ATOM 6829 N N . ILE B 1 102 ? -15.727 5.289 21.547 1 92.19 102 ILE B N 1
ATOM 6830 C CA . ILE B 1 102 ? -16.875 6.164 21.359 1 92.19 102 ILE B CA 1
ATOM 6831 C C . ILE B 1 102 ? -17.812 5.57 20.297 1 92.19 102 ILE B C 1
ATOM 6833 O O . ILE B 1 102 ? -17.344 5.012 19.297 1 92.19 102 ILE B O 1
ATOM 6837 N N . PRO B 1 103 ? -19.078 5.477 20.609 1 95.12 103 PRO B N 1
ATOM 6838 C CA . PRO B 1 103 ? -20.016 4.953 19.609 1 95.12 103 PRO B CA 1
ATOM 6839 C C . PRO B 1 103 ? -20.141 5.871 18.391 1 95.12 103 PRO B C 1
ATOM 6841 O O . PRO B 1 103 ? -20.719 6.953 18.484 1 95.12 103 PRO B O 1
ATOM 6844 N N . VAL B 1 104 ? -19.703 5.484 17.266 1 96.81 104 VAL B N 1
ATOM 6845 C CA . VAL B 1 104 ? -19.719 6.266 16.031 1 96.81 104 VAL B CA 1
ATOM 6846 C C . VAL B 1 104 ? -20.953 5.926 15.211 1 96.81 104 VAL B C 1
ATOM 6848 O O . VAL B 1 104 ? -21.328 4.758 15.086 1 96.81 104 VAL B O 1
ATOM 6851 N N . LYS B 1 105 ? -21.625 6.906 14.75 1 97.19 105 LYS B N 1
ATOM 6852 C CA . LYS B 1 105 ? -22.797 6.66 13.914 1 97.19 105 LYS B CA 1
ATOM 6853 C C . LYS B 1 105 ? -22.406 5.988 12.602 1 97.19 105 LYS B C 1
ATOM 6855 O O . LYS B 1 105 ? -21.391 6.34 12 1 97.19 105 LYS B O 1
ATOM 6860 N N . GLU B 1 106 ? -23.266 5.023 12.203 1 96.06 106 GLU B N 1
ATOM 6861 C CA . GLU B 1 106 ? -23.016 4.34 10.938 1 96.06 106 GLU B CA 1
ATOM 6862 C C . GLU B 1 106 ? -23.062 5.316 9.766 1 96.06 106 GLU B C 1
ATOM 6864 O O . GLU B 1 106 ? -23.938 6.184 9.703 1 96.06 106 GLU B O 1
ATOM 6869 N N . GLY B 1 107 ? -22.109 5.23 8.93 1 97.69 107 GLY B N 1
ATOM 6870 C CA . GLY B 1 107 ? -22.078 6.055 7.734 1 97.69 107 GLY B CA 1
ATOM 6871 C C . GLY B 1 107 ? -21.109 7.227 7.852 1 97.69 107 GLY B C 1
ATOM 6872 O O . GLY B 1 107 ? -20.766 7.859 6.852 1 97.69 107 GLY B O 1
ATOM 6873 N N . LEU B 1 108 ? -20.641 7.496 9.07 1 98.44 108 LEU B N 1
ATOM 6874 C CA . LEU B 1 108 ? -19.812 8.672 9.297 1 98.44 108 LEU B CA 1
ATOM 6875 C C . LEU B 1 108 ? -18.516 8.586 8.508 1 98.44 108 LEU B C 1
ATOM 6877 O O . LEU B 1 108 ? -18.156 9.523 7.789 1 98.44 108 LEU B O 1
ATOM 6881 N N . TYR B 1 109 ? -17.797 7.473 8.625 1 98.19 109 TYR B N 1
ATOM 6882 C CA . TYR B 1 109 ? -16.516 7.312 7.941 1 98.19 109 TYR B CA 1
ATOM 6883 C C . TYR B 1 109 ? -16.688 7.418 6.43 1 98.19 109 TYR B C 1
ATOM 6885 O O . TYR B 1 109 ? -15.859 8.031 5.75 1 98.19 109 TYR B O 1
ATOM 6893 N N . ASP B 1 110 ? -17.781 6.824 5.949 1 98.25 110 ASP B N 1
ATOM 6894 C CA . ASP B 1 110 ? -18.078 6.879 4.52 1 98.25 110 ASP B CA 1
ATOM 6895 C C . ASP B 1 110 ? -18.234 8.32 4.047 1 98.25 110 ASP B C 1
ATOM 6897 O O . ASP B 1 110 ? -17.703 8.703 3.006 1 98.25 110 ASP B O 1
ATOM 6901 N N . VAL B 1 111 ? -18.922 9.102 4.82 1 98.38 111 VAL B N 1
ATOM 6902 C CA . VAL B 1 111 ? -19.203 10.484 4.469 1 98.38 111 VAL B CA 1
ATOM 6903 C C . VAL B 1 111 ? -17.922 11.312 4.551 1 98.38 111 VAL B C 1
ATOM 6905 O O . VAL B 1 111 ? -17.578 12.039 3.615 1 98.38 111 VAL B O 1
ATOM 6908 N N . LEU B 1 112 ? -17.172 11.172 5.637 1 98.19 112 LEU B N 1
ATOM 6909 C CA . LEU B 1 112 ? -15.961 11.961 5.859 1 98.19 112 LEU B CA 1
ATOM 6910 C C . LEU B 1 112 ? -14.922 11.672 4.781 1 98.19 112 LEU B C 1
ATOM 6912 O O . LEU B 1 112 ? -14.297 12.602 4.258 1 98.19 112 LEU B O 1
ATOM 6916 N N . GLU B 1 113 ? -14.773 10.391 4.43 1 97.12 113 GLU B N 1
ATOM 6917 C CA . GLU B 1 113 ? -13.805 10.016 3.406 1 97.12 113 GLU B CA 1
ATOM 6918 C C . GLU B 1 113 ? -14.164 10.625 2.055 1 97.12 113 GLU B C 1
ATOM 6920 O O . GLU B 1 113 ? -13.297 11.156 1.356 1 97.12 113 GLU B O 1
ATOM 6925 N N . ARG B 1 114 ? -15.414 10.594 1.701 1 95.75 114 ARG B N 1
ATOM 6926 C CA . ARG B 1 114 ? -15.852 11.117 0.413 1 95.75 114 ARG B CA 1
ATOM 6927 C C . ARG B 1 114 ? -15.688 12.633 0.354 1 95.75 114 ARG B C 1
ATOM 6929 O O . ARG B 1 114 ? -15.25 13.18 -0.66 1 95.75 114 ARG B O 1
ATOM 6936 N N . LEU B 1 115 ? -16.047 13.289 1.451 1 95.75 115 LEU B N 1
ATOM 6937 C CA . LEU B 1 115 ? -15.898 14.742 1.491 1 95.75 115 LEU B CA 1
ATOM 6938 C C . LEU B 1 115 ? -14.438 15.148 1.368 1 95.75 115 LEU B C 1
ATOM 6940 O O . LEU B 1 115 ? -14.086 16 0.543 1 95.75 115 LEU B O 1
ATOM 6944 N N . LYS B 1 116 ? -13.625 14.516 2.133 1 92.94 116 LYS B N 1
ATOM 6945 C CA . LYS B 1 116 ? -12.211 14.883 2.154 1 92.94 116 LYS B CA 1
ATOM 6946 C C . LYS B 1 116 ? -11.555 14.617 0.803 1 92.94 116 LYS B C 1
ATOM 6948 O O . LYS B 1 116 ? -10.836 15.469 0.273 1 92.94 116 LYS B O 1
ATOM 6953 N N . LYS B 1 117 ? -11.82 13.484 0.21 1 90.5 117 LYS B N 1
ATOM 6954 C CA . LYS B 1 117 ? -11.211 13.117 -1.063 1 90.5 117 LYS B CA 1
ATOM 6955 C C . LYS B 1 117 ? -11.75 13.984 -2.201 1 90.5 117 LYS B C 1
ATOM 6957 O O . LYS B 1 117 ? -11.141 14.055 -3.271 1 90.5 117 LYS B O 1
ATOM 6962 N N . SER B 1 118 ? -12.875 14.609 -1.943 1 90.06 118 SER B N 1
ATOM 6963 C CA . SER B 1 118 ? -13.438 15.516 -2.941 1 90.06 118 SER B CA 1
ATOM 6964 C C . SER B 1 118 ? -12.93 16.938 -2.748 1 90.06 118 SER B C 1
ATOM 6966 O O . SER B 1 118 ? -13.414 17.859 -3.396 1 90.06 118 SER B O 1
ATOM 6968 N N . GLY B 1 119 ? -12.078 17.125 -1.778 1 84.25 119 GLY B N 1
ATOM 6969 C CA . GLY B 1 119 ? -11.453 18.422 -1.582 1 84.25 119 GLY B CA 1
ATOM 6970 C C . GLY B 1 119 ? -12.273 19.344 -0.702 1 84.25 119 GLY B C 1
ATOM 6971 O O . GLY B 1 119 ? -12.016 20.547 -0.648 1 84.25 119 GLY B O 1
ATOM 6972 N N . ILE B 1 120 ? -13.266 18.828 -0.044 1 91.38 120 ILE B N 1
ATOM 6973 C CA . ILE B 1 120 ? -14.133 19.625 0.815 1 91.38 120 ILE B CA 1
ATOM 6974 C C . ILE B 1 120 ? -13.43 19.891 2.148 1 91.38 120 ILE B C 1
ATOM 6976 O O . ILE B 1 120 ? -12.82 18.984 2.723 1 91.38 120 ILE B O 1
ATOM 6980 N N . LEU B 1 121 ? -13.508 21.125 2.609 1 90.75 121 LEU B N 1
ATOM 6981 C CA . LEU B 1 121 ? -13.016 21.453 3.943 1 90.75 121 LEU B CA 1
ATOM 6982 C C . LEU B 1 121 ? -14.008 21.016 5.012 1 90.75 121 LEU B C 1
ATOM 6984 O O . LEU B 1 121 ? -15.219 21.094 4.816 1 90.75 121 LEU B O 1
ATOM 6988 N N . ILE B 1 122 ? -13.492 20.516 6.113 1 95.62 122 ILE B N 1
ATOM 6989 C CA . ILE B 1 122 ? -14.383 19.984 7.137 1 95.62 122 ILE B CA 1
ATOM 6990 C C . ILE B 1 122 ? -14.086 20.641 8.477 1 95.62 122 ILE B C 1
ATOM 6992 O O . ILE B 1 122 ? -12.922 20.766 8.875 1 95.62 122 ILE B O 1
ATOM 6996 N N . ALA B 1 123 ? -15.141 21.094 9.188 1 96.56 123 ALA B N 1
ATOM 6997 C CA . ALA B 1 123 ? -15.016 21.656 10.531 1 96.56 123 ALA B CA 1
ATOM 6998 C C . ALA B 1 123 ? -15.938 20.953 11.516 1 96.56 123 ALA B C 1
ATOM 7000 O O . ALA B 1 123 ? -16.953 20.375 11.117 1 96.56 123 ALA B O 1
ATOM 7001 N N . LEU B 1 124 ? -15.477 20.953 12.695 1 98 124 LEU B N 1
ATOM 7002 C CA . LEU B 1 124 ? -16.344 20.562 13.812 1 98 124 LEU B CA 1
ATOM 7003 C C . LEU B 1 124 ? -16.859 21.797 14.547 1 98 124 LEU B C 1
ATOM 7005 O O . LEU B 1 124 ? -16.109 22.75 14.773 1 98 124 LEU B O 1
ATOM 7009 N N . ALA B 1 125 ? -18.109 21.875 14.812 1 97.75 125 ALA B N 1
ATOM 7010 C CA . ALA B 1 125 ? -18.734 22.875 15.68 1 97.75 125 ALA B CA 1
ATOM 7011 C C . ALA B 1 125 ? -19.562 22.219 16.781 1 97.75 125 ALA B C 1
ATOM 7013 O O . ALA B 1 125 ? -20.672 21.734 16.531 1 97.75 125 ALA B O 1
ATOM 7014 N N . THR B 1 126 ? -19.031 22.156 17.953 1 96.06 126 THR B N 1
ATOM 7015 C CA . THR B 1 126 ? -19.688 21.438 19.047 1 96.06 126 THR B CA 1
ATOM 7016 C C . THR B 1 126 ? -19.812 22.312 20.281 1 96.06 126 THR B C 1
ATOM 7018 O O . THR B 1 126 ? -18.984 23.203 20.5 1 96.06 126 THR B O 1
ATOM 7021 N N . SER B 1 127 ? -20.859 22.094 21.062 1 90.81 127 SER B N 1
ATOM 7022 C CA . SER B 1 127 ? -21.062 22.828 22.312 1 90.81 127 SER B CA 1
ATOM 7023 C C . SER B 1 127 ? -20.188 22.281 23.438 1 90.81 127 SER B C 1
ATOM 7025 O O . SER B 1 127 ? -20.078 22.891 24.5 1 90.81 127 SER B O 1
ATOM 7027 N N . SER B 1 128 ? -19.516 21.188 23.156 1 88.69 128 SER B N 1
ATOM 7028 C CA . SER B 1 128 ? -18.641 20.578 24.156 1 88.69 128 SER B CA 1
ATOM 7029 C C . SER B 1 128 ? -17.328 21.344 24.281 1 88.69 128 SER B C 1
ATOM 7031 O O . SER B 1 128 ? -16.969 22.125 23.406 1 88.69 128 SER B O 1
ATOM 7033 N N . ARG B 1 129 ? -16.688 21.062 25.344 1 86.81 129 ARG B N 1
ATOM 7034 C CA . ARG B 1 129 ? -15.359 21.641 25.562 1 86.81 129 ARG B CA 1
ATOM 7035 C C . ARG B 1 129 ? -14.328 21 24.641 1 86.81 129 ARG B C 1
ATOM 7037 O O . ARG B 1 129 ? -14.461 19.828 24.266 1 86.81 129 ARG B O 1
ATOM 7044 N N . ARG B 1 130 ? -13.344 21.766 24.359 1 89.31 130 ARG B N 1
ATOM 7045 C CA . ARG B 1 130 ? -12.312 21.328 23.406 1 89.31 130 ARG B CA 1
ATOM 7046 C C . ARG B 1 130 ? -11.672 20.016 23.859 1 89.31 130 ARG B C 1
ATOM 7048 O O . ARG B 1 130 ? -11.469 19.109 23.047 1 89.31 130 ARG B O 1
ATOM 7055 N N . ALA B 1 131 ? -11.344 19.875 25.156 1 82.44 131 ALA B N 1
ATOM 7056 C CA . ALA B 1 131 ? -10.68 18.672 25.672 1 82.44 131 ALA B CA 1
ATOM 7057 C C . ALA B 1 131 ? -11.5 17.422 25.391 1 82.44 131 ALA B C 1
ATOM 7059 O O . ALA B 1 131 ? -10.961 16.391 24.984 1 82.44 131 ALA B O 1
ATOM 7060 N N . ILE B 1 132 ? -12.781 17.531 25.531 1 84.62 132 ILE B N 1
ATOM 7061 C CA . ILE B 1 132 ? -13.688 16.406 25.328 1 84.62 132 ILE B CA 1
ATOM 7062 C C . ILE B 1 132 ? -13.812 16.125 23.828 1 84.62 132 ILE B C 1
ATOM 7064 O O . ILE B 1 132 ? -13.758 14.961 23.406 1 84.62 132 ILE B O 1
ATOM 7068 N N . ALA B 1 133 ? -13.977 17.188 23.109 1 91.56 133 ALA B N 1
ATOM 7069 C CA . ALA B 1 133 ? -14.117 17.031 21.656 1 91.56 133 ALA B CA 1
ATOM 7070 C C . ALA B 1 133 ? -12.906 16.328 21.062 1 91.56 133 ALA B C 1
ATOM 7072 O O . ALA B 1 133 ? -13.047 15.375 20.297 1 91.56 133 ALA B O 1
ATOM 7073 N N . GLU B 1 134 ? -11.773 16.75 21.422 1 87.44 134 GLU B N 1
ATOM 7074 C CA . GLU B 1 134 ? -10.539 16.188 20.875 1 87.44 134 GLU B CA 1
ATOM 7075 C C . GLU B 1 134 ? -10.383 14.727 21.297 1 87.44 134 GLU B C 1
ATOM 7077 O O . GLU B 1 134 ? -9.938 13.891 20.516 1 87.44 134 GLU B O 1
ATOM 7082 N N . GLU B 1 135 ? -10.703 14.445 22.5 1 83.75 135 GLU B N 1
ATOM 7083 C CA . GLU B 1 135 ? -10.633 13.07 22.984 1 83.75 135 GLU B CA 1
ATOM 7084 C C . GLU B 1 135 ? -11.539 12.148 22.156 1 83.75 135 GLU B C 1
ATOM 7086 O O . GLU B 1 135 ? -11.133 11.055 21.781 1 83.75 135 GLU B O 1
ATOM 7091 N N . TYR B 1 136 ? -12.742 12.625 21.922 1 90.31 136 TYR B N 1
ATOM 7092 C CA . TYR B 1 136 ? -13.695 11.82 21.156 1 90.31 136 TYR B CA 1
ATOM 7093 C C . TYR B 1 136 ? -13.219 11.625 19.719 1 90.31 136 TYR B C 1
ATOM 7095 O O . TYR B 1 136 ? -13.305 10.523 19.188 1 90.31 136 TYR B O 1
ATOM 7103 N N . LEU B 1 137 ? -12.727 12.688 19.156 1 93.12 137 LEU B N 1
ATOM 7104 C CA . LEU B 1 137 ? -12.266 12.633 17.781 1 93.12 137 LEU B CA 1
ATOM 7105 C C . LEU B 1 137 ? -11.086 11.68 17.641 1 93.12 137 LEU B C 1
ATOM 7107 O O . LEU B 1 137 ? -11 10.922 16.672 1 93.12 137 LEU B O 1
ATOM 7111 N N . LEU B 1 138 ? -10.219 11.711 18.594 1 84.12 138 LEU B N 1
ATOM 7112 C CA . LEU B 1 138 ? -9.047 10.844 18.578 1 84.12 138 LEU B CA 1
ATOM 7113 C C . LEU B 1 138 ? -9.445 9.383 18.781 1 84.12 138 LEU B C 1
ATOM 7115 O O . LEU B 1 138 ? -8.938 8.492 18.094 1 84.12 138 LEU B O 1
ATOM 7119 N N . ASN B 1 139 ? -10.344 9.188 19.703 1 85.25 139 ASN B N 1
ATOM 7120 C CA . ASN B 1 139 ? -10.812 7.836 19.984 1 85.25 139 ASN B CA 1
ATOM 7121 C C . ASN B 1 139 ? -11.508 7.223 18.766 1 85.25 139 ASN B C 1
ATOM 7123 O O . ASN B 1 139 ? -11.352 6.031 18.5 1 85.25 139 ASN B O 1
ATOM 7127 N N . ALA B 1 140 ? -12.211 8.047 18.094 1 92.81 140 ALA B N 1
ATOM 7128 C CA . ALA B 1 140 ? -12.93 7.586 16.906 1 92.81 140 ALA B CA 1
ATOM 7129 C C . ALA B 1 140 ? -12.023 7.586 15.672 1 92.81 140 ALA B C 1
ATOM 7131 O O . ALA B 1 140 ? -12.43 7.129 14.602 1 92.81 140 ALA B O 1
ATOM 7132 N N . ARG B 1 141 ? -10.836 8.148 15.758 1 89.25 141 ARG B N 1
ATOM 7133 C CA . ARG B 1 141 ? -9.852 8.258 14.688 1 89.25 141 ARG B CA 1
ATOM 7134 C C . ARG B 1 141 ? -10.391 9.109 13.539 1 89.25 141 ARG B C 1
ATOM 7136 O O . ARG B 1 141 ? -10.219 8.758 12.367 1 89.25 141 ARG B O 1
ATOM 7143 N N . VAL B 1 142 ? -11.102 10.195 13.891 1 95.62 142 VAL B N 1
ATOM 7144 C CA . VAL B 1 142 ? -11.656 11.031 12.836 1 95.62 142 VAL B CA 1
ATOM 7145 C C . VAL B 1 142 ? -11.047 12.43 12.906 1 95.62 142 VAL B C 1
ATOM 7147 O O . VAL B 1 142 ? -11.352 13.289 12.086 1 95.62 142 VAL B O 1
ATOM 7150 N N . MET B 1 143 ? -10.102 12.648 13.844 1 92.12 143 MET B N 1
ATOM 7151 C CA . MET B 1 143 ? -9.469 13.953 13.977 1 92.12 143 MET B CA 1
ATOM 7152 C C . MET B 1 143 ? -8.797 14.367 12.672 1 92.12 143 MET B C 1
ATOM 7154 O O . MET B 1 143 ? -8.766 15.555 12.328 1 92.12 143 MET B O 1
ATOM 7158 N N . ARG B 1 144 ? -8.312 13.453 11.961 1 90.19 144 ARG B N 1
ATOM 7159 C CA . ARG B 1 144 ? -7.52 13.688 10.758 1 90.19 144 ARG B CA 1
ATOM 7160 C C . ARG B 1 144 ? -8.367 14.32 9.664 1 90.19 144 ARG B C 1
ATOM 7162 O O . ARG B 1 144 ? -7.836 14.898 8.711 1 90.19 144 ARG B O 1
ATOM 7169 N N . PHE B 1 145 ? -9.641 14.227 9.805 1 95 145 PHE B N 1
ATOM 7170 C CA . PHE B 1 145 ? -10.516 14.734 8.75 1 95 145 PHE B CA 1
ATOM 7171 C C . PHE B 1 145 ? -10.781 16.219 8.938 1 95 145 PHE B C 1
ATOM 7173 O O . PHE B 1 145 ? -11.18 16.906 7.996 1 95 145 PHE B O 1
ATOM 7180 N N . PHE B 1 146 ? -10.609 16.766 10.117 1 94.62 146 PHE B N 1
ATOM 7181 C CA . PHE B 1 146 ? -11.086 18.109 10.422 1 94.62 146 PHE B CA 1
ATOM 7182 C C . PHE B 1 146 ? -9.977 19.125 10.234 1 94.62 146 PHE B C 1
ATOM 7184 O O . PHE B 1 146 ? -8.891 18.984 10.789 1 94.62 146 PHE B O 1
ATOM 7191 N N . ASP B 1 147 ? -10.359 20.125 9.555 1 88 147 ASP B N 1
ATOM 7192 C CA . ASP B 1 147 ? -9.453 21.25 9.32 1 88 147 ASP B CA 1
ATOM 7193 C C . ASP B 1 147 ? -9.516 22.266 10.461 1 88 147 ASP B C 1
ATOM 7195 O O . ASP B 1 147 ? -8.516 22.906 10.789 1 88 147 ASP B O 1
ATOM 7199 N N . VAL B 1 148 ? -10.766 22.438 10.953 1 89.38 148 VAL B N 1
ATOM 7200 C CA . VAL B 1 148 ? -11.023 23.406 12.016 1 89.38 148 VAL B CA 1
ATOM 7201 C C . VAL B 1 148 ? -11.945 22.781 13.062 1 89.38 148 VAL B C 1
ATOM 7203 O O . VAL B 1 148 ? -12.812 21.969 12.734 1 89.38 148 VAL B O 1
ATOM 7206 N N . ILE B 1 149 ? -11.688 23.156 14.289 1 93.31 149 ILE B N 1
ATOM 7207 C CA . ILE B 1 149 ? -12.547 22.734 15.391 1 93.31 149 ILE B CA 1
ATOM 7208 C C . ILE B 1 149 ? -12.961 23.938 16.234 1 93.31 149 ILE B C 1
ATOM 7210 O O . ILE B 1 149 ? -12.109 24.703 16.688 1 93.31 149 ILE B O 1
ATOM 7214 N N . VAL B 1 150 ? -14.234 24.141 16.344 1 94.69 150 VAL B N 1
ATOM 7215 C CA . VAL B 1 150 ? -14.781 25.203 17.172 1 94.69 150 VAL B CA 1
ATOM 7216 C C . VAL B 1 150 ? -15.602 24.594 18.312 1 94.69 150 VAL B C 1
ATOM 7218 O O . VAL B 1 150 ? -16.531 23.828 18.078 1 94.69 150 VAL B O 1
ATOM 7221 N N . CYS B 1 151 ? -15.258 24.969 19.516 1 93.69 151 CYS B N 1
ATOM 7222 C CA . CYS B 1 151 ? -15.891 24.375 20.688 1 93.69 151 CYS B CA 1
ATOM 7223 C C . CYS B 1 151 ? -16.719 25.422 21.438 1 93.69 151 CYS B C 1
ATOM 7225 O O . CYS B 1 151 ? -16.609 26.609 21.172 1 93.69 151 CYS B O 1
ATOM 7227 N N . GLY B 1 152 ? -17.594 24.922 22.375 1 90.06 152 GLY B N 1
ATOM 7228 C CA . GLY B 1 152 ? -18.562 25.734 23.078 1 90.06 152 GLY B CA 1
ATOM 7229 C C . GLY B 1 152 ? -17.938 26.859 23.891 1 90.06 152 GLY B C 1
ATOM 7230 O O . GLY B 1 152 ? -18.516 27.938 24.031 1 90.06 152 GLY B O 1
ATOM 7231 N N . ASN B 1 153 ? -16.781 26.625 24.359 1 85.44 153 ASN B N 1
ATOM 7232 C CA . ASN B 1 153 ? -16.125 27.625 25.203 1 85.44 153 ASN B CA 1
ATOM 7233 C C . ASN B 1 153 ? -15.414 28.688 24.375 1 85.44 153 ASN B C 1
ATOM 7235 O O . ASN B 1 153 ? -14.812 29.609 24.938 1 85.44 153 ASN B O 1
ATOM 7239 N N . GLU B 1 154 ? -15.578 28.594 23.156 1 88.44 154 GLU B N 1
ATOM 7240 C CA . GLU B 1 154 ? -14.875 29.516 22.266 1 88.44 154 GLU B CA 1
ATOM 7241 C C . GLU B 1 154 ? -15.844 30.484 21.594 1 88.44 154 GLU B C 1
ATOM 7243 O O . GLU B 1 154 ? -15.461 31.234 20.703 1 88.44 154 GLU B O 1
ATOM 7248 N N . VAL B 1 155 ? -17.109 30.406 21.984 1 89.94 155 VAL B N 1
ATOM 7249 C CA . VAL B 1 155 ? -18.125 31.328 21.484 1 89.94 155 VAL B CA 1
ATOM 7250 C C . VAL B 1 155 ? -18.812 32.031 22.656 1 89.94 155 VAL B C 1
ATOM 7252 O O . VAL B 1 155 ? -18.812 31.516 23.781 1 89.94 155 VAL B O 1
ATOM 7255 N N . THR B 1 156 ? -19.406 33.156 22.422 1 91.62 156 THR B N 1
ATOM 7256 C CA . THR B 1 156 ? -20.094 33.938 23.438 1 91.62 156 THR B CA 1
ATOM 7257 C C . THR B 1 156 ? -21.531 33.438 23.641 1 91.62 156 THR B C 1
ATOM 7259 O O . THR B 1 156 ? -22 33.344 24.766 1 91.62 156 THR B O 1
ATOM 7262 N N . LYS B 1 157 ? -22.219 33.188 22.531 1 92.75 157 LYS B N 1
ATOM 7263 C CA . LYS B 1 157 ? -23.594 32.656 22.547 1 92.75 157 LYS B CA 1
ATOM 7264 C C . LYS B 1 157 ? -23.656 31.266 21.922 1 92.75 157 LYS B C 1
ATOM 7266 O O . LYS B 1 157 ? -23.266 31.078 20.781 1 92.75 157 LYS B O 1
ATOM 7271 N N . GLY B 1 158 ? -24.141 30.438 22.641 1 91.5 158 GLY B N 1
ATOM 7272 C CA . GLY B 1 158 ? -24.297 29.078 22.125 1 91.5 158 GLY B CA 1
ATOM 7273 C C . GLY B 1 158 ? -25.562 28.891 21.312 1 91.5 158 GLY B C 1
ATOM 7274 O O . GLY B 1 158 ? -26.375 29.812 21.203 1 91.5 158 GLY B O 1
ATOM 7275 N N . LYS B 1 159 ? -25.688 27.734 20.766 1 93 159 LYS B N 1
ATOM 7276 C CA . LYS B 1 159 ? -26.906 27.391 20.047 1 93 159 LYS B CA 1
ATOM 7277 C C . LYS B 1 159 ? -28.141 27.641 20.906 1 93 159 LYS B C 1
ATOM 7279 O O . LYS B 1 159 ? -28.125 27.359 22.109 1 93 159 LYS B O 1
ATOM 7284 N N . PRO B 1 160 ? -29.203 28.203 20.266 1 94.56 160 PRO B N 1
ATOM 7285 C CA . PRO B 1 160 ? -29.594 28.312 18.859 1 94.56 160 PRO B CA 1
ATOM 7286 C C . PRO B 1 160 ? -29 29.547 18.172 1 94.56 160 PRO B C 1
ATOM 7288 O O . PRO B 1 160 ? -29.312 29.812 17.016 1 94.56 160 PRO B O 1
ATOM 7291 N N . ASP B 1 161 ? -28.25 30.281 18.922 1 95.88 161 ASP B N 1
ATOM 7292 C CA . ASP B 1 161 ? -27.531 31.359 18.25 1 95.88 161 ASP B CA 1
ATOM 7293 C C . ASP B 1 161 ? -26.594 30.812 17.172 1 95.88 161 ASP B C 1
ATOM 7295 O O . ASP B 1 161 ? -25.938 29.797 17.375 1 95.88 161 ASP B O 1
ATOM 7299 N N . PRO B 1 162 ? -26.484 31.469 16.031 1 97.5 162 PRO B N 1
ATOM 7300 C CA . PRO B 1 162 ? -25.719 30.938 14.914 1 97.5 162 PRO B CA 1
ATOM 7301 C C . PRO B 1 162 ? -24.219 31.156 15.07 1 97.5 162 PRO B C 1
ATOM 7303 O O . PRO B 1 162 ? -23.438 30.719 14.227 1 97.5 162 PRO B O 1
ATOM 7306 N N . GLU B 1 163 ? -23.734 31.734 16.125 1 96.19 163 GLU B N 1
ATOM 7307 C CA . GLU B 1 163 ? -22.359 32.188 16.297 1 96.19 163 GLU B CA 1
ATOM 7308 C C . GLU B 1 163 ? -21.359 31.062 16.047 1 96.19 163 GLU B C 1
ATOM 7310 O O . GLU B 1 163 ? -20.328 31.281 15.406 1 96.19 163 GLU B O 1
ATOM 7315 N N . ILE B 1 164 ? -21.641 29.922 16.5 1 96.62 164 ILE B N 1
ATOM 7316 C CA . ILE B 1 164 ? -20.672 28.828 16.453 1 96.62 164 ILE B CA 1
ATOM 7317 C C . ILE B 1 164 ? -20.469 28.406 15 1 96.62 164 ILE B C 1
ATOM 7319 O O . ILE B 1 164 ? -19.344 28.078 14.602 1 96.62 164 ILE B O 1
ATOM 7323 N N . PHE B 1 165 ? -21.531 28.391 14.227 1 97.75 165 PHE B N 1
ATOM 7324 C CA . PHE B 1 165 ? -21.422 28 12.828 1 97.75 165 PHE B CA 1
ATOM 7325 C C . PHE B 1 165 ? -20.812 29.125 12 1 97.75 165 PHE B C 1
ATOM 7327 O O . PHE B 1 165 ? -20.078 28.875 11.047 1 97.75 165 PHE B O 1
ATOM 7334 N N . LEU B 1 166 ? -21.172 30.375 12.367 1 95.06 166 LEU B N 1
ATOM 7335 C CA . LEU B 1 166 ? -20.547 31.516 11.703 1 95.06 166 LEU B CA 1
ATOM 7336 C C . LEU B 1 166 ? -19.031 31.531 11.953 1 95.06 166 LEU B C 1
ATOM 7338 O O . LEU B 1 166 ? -18.25 31.797 11.039 1 95.06 166 LEU B O 1
ATOM 7342 N N . LYS B 1 167 ? -18.703 31.203 13.156 1 93.31 167 LYS B N 1
ATOM 7343 C CA . LYS B 1 167 ? -17.281 31.156 13.492 1 93.31 167 LYS B CA 1
ATOM 7344 C C . LYS B 1 167 ? -16.578 30.047 12.727 1 93.31 167 LYS B C 1
ATOM 7346 O O . LYS B 1 167 ? -15.477 30.25 12.211 1 93.31 167 LYS B O 1
ATOM 7351 N N . ALA B 1 168 ? -17.141 28.875 12.695 1 94.44 168 ALA B N 1
ATOM 7352 C CA . ALA B 1 168 ? -16.562 27.766 11.953 1 94.44 168 ALA B CA 1
ATOM 7353 C C . ALA B 1 168 ? -16.391 28.109 10.477 1 94.44 168 ALA B C 1
ATOM 7355 O O . ALA B 1 168 ? -15.336 27.875 9.891 1 94.44 168 ALA B O 1
ATOM 7356 N N . ALA B 1 169 ? -17.406 28.641 9.914 1 91.69 169 ALA B N 1
ATOM 7357 C CA . ALA B 1 169 ? -17.359 29.062 8.516 1 91.69 169 ALA B CA 1
ATOM 7358 C C . ALA B 1 169 ? -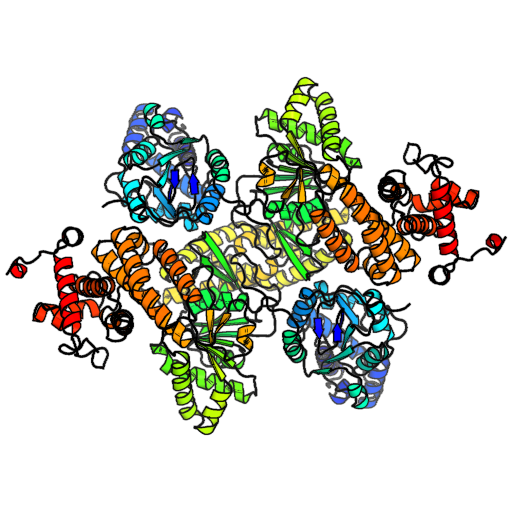16.281 30.109 8.297 1 91.69 169 ALA B C 1
ATOM 7360 O O . ALA B 1 169 ? -15.547 30.047 7.305 1 91.69 169 ALA B O 1
ATOM 7361 N N . ASP B 1 170 ? -16.266 30.984 9.266 1 84.38 170 ASP B N 1
ATOM 7362 C CA . ASP B 1 170 ? -15.273 32.062 9.188 1 84.38 170 ASP B CA 1
ATOM 7363 C C . ASP B 1 170 ? -13.859 31.484 9.266 1 84.38 170 ASP B C 1
ATOM 7365 O O . ASP B 1 170 ? -12.977 31.891 8.5 1 84.38 170 ASP B O 1
ATOM 7369 N N . GLU B 1 171 ? -13.672 30.578 10.164 1 85.56 171 GLU B N 1
ATOM 7370 C CA . GLU B 1 171 ? -12.359 29.969 10.328 1 85.56 171 GLU B CA 1
ATOM 7371 C C . GLU B 1 171 ? -11.969 29.156 9.102 1 85.56 171 GLU B C 1
ATOM 7373 O O . GLU B 1 171 ? -10.781 29 8.805 1 85.56 171 GLU B O 1
ATOM 7378 N N . LEU B 1 172 ? -12.969 28.703 8.406 1 86.81 172 LEU B N 1
ATOM 7379 C CA . LEU B 1 172 ? -12.727 27.984 7.152 1 86.81 172 LEU B CA 1
ATOM 7380 C C . LEU B 1 172 ? -12.617 28.953 5.984 1 86.81 172 LEU B C 1
ATOM 7382 O O . LEU B 1 172 ? -12.305 28.547 4.863 1 86.81 172 LEU B O 1
ATOM 7386 N N . ASN B 1 173 ? -12.922 30.188 6.285 1 80.31 173 ASN B N 1
ATOM 7387 C CA . ASN B 1 173 ? -13 31.219 5.262 1 80.31 173 ASN B CA 1
ATOM 7388 C C . ASN B 1 173 ? -13.969 30.828 4.148 1 80.31 173 ASN B C 1
ATOM 7390 O O . ASN B 1 173 ? -13.625 30.906 2.965 1 80.31 173 ASN B O 1
ATOM 7394 N N . CYS B 1 174 ? -15.031 30.297 4.496 1 84.12 174 CYS B N 1
ATOM 7395 C CA . CYS B 1 174 ? -16.109 29.891 3.596 1 84.12 174 CYS B CA 1
ATOM 7396 C C . CYS B 1 174 ? -17.406 30.578 3.949 1 84.12 174 CYS B C 1
ATOM 7398 O O . CYS B 1 174 ? -17.797 30.641 5.121 1 84.12 174 CYS B O 1
ATOM 7400 N N . HIS B 1 175 ? -17.969 31.125 2.922 1 86.69 175 HIS B N 1
ATOM 7401 C CA . HIS B 1 175 ? -19.281 31.719 3.162 1 86.69 175 HIS B CA 1
ATOM 7402 C C . HIS B 1 175 ? -20.281 30.656 3.596 1 86.69 175 HIS B C 1
ATOM 7404 O O . HIS B 1 175 ? -20.312 29.547 3.041 1 86.69 175 HIS B O 1
ATOM 7410 N N . PRO B 1 176 ? -21.094 30.969 4.566 1 92.94 176 PRO B N 1
ATOM 7411 C CA . PRO B 1 176 ? -22.016 29.969 5.094 1 92.94 176 PRO B CA 1
ATOM 7412 C C . PRO B 1 176 ? -22.922 29.375 4.02 1 92.94 176 PRO B C 1
ATOM 7414 O O . PRO B 1 176 ? -23.328 28.219 4.109 1 92.94 176 PRO B O 1
ATOM 7417 N N . SER B 1 177 ? -23.219 30.125 2.955 1 92.94 177 SER B N 1
ATOM 7418 C CA . SER B 1 177 ? -24.141 29.656 1.92 1 92.94 177 SER B CA 1
ATOM 7419 C C . SER B 1 177 ? -23.547 28.5 1.136 1 92.94 177 SER B C 1
ATOM 7421 O O . SER B 1 177 ? -24.25 27.812 0.389 1 92.94 177 SER B O 1
ATOM 7423 N N . HIS B 1 178 ? -22.297 28.234 1.346 1 92.75 178 HIS B N 1
ATOM 7424 C CA . HIS B 1 178 ? -21.609 27.141 0.673 1 92.75 178 HIS B CA 1
ATOM 7425 C C . HIS B 1 178 ? -21.188 26.062 1.668 1 92.75 178 HIS B C 1
ATOM 7427 O O . HIS B 1 178 ? -20.359 25.203 1.349 1 92.75 178 HIS B O 1
ATOM 7433 N N . CYS B 1 179 ? -21.719 26.141 2.877 1 95.44 179 CYS B N 1
ATOM 7434 C CA . CYS B 1 179 ? -21.375 25.188 3.93 1 95.44 179 CYS B CA 1
ATOM 7435 C C . CYS B 1 179 ? -22.562 24.281 4.238 1 95.44 179 CYS B C 1
ATOM 7437 O O . CYS B 1 179 ? -23.625 24.75 4.652 1 95.44 179 CYS B O 1
ATOM 7439 N N . LEU B 1 180 ? -22.312 23 3.994 1 97.75 180 LEU B N 1
ATOM 7440 C CA . LEU B 1 180 ? -23.25 22.062 4.598 1 97.75 180 LEU B CA 1
ATOM 7441 C C . LEU B 1 180 ? -23.094 22.031 6.113 1 97.75 180 LEU B C 1
ATOM 7443 O O . LEU B 1 180 ? -21.984 21.938 6.621 1 97.75 180 LEU B O 1
ATOM 7447 N N . ILE B 1 181 ? -24.188 22.156 6.828 1 98.69 181 ILE B N 1
ATOM 7448 C CA . ILE B 1 181 ? -24.125 22.078 8.289 1 98.69 181 ILE B CA 1
ATOM 7449 C C . ILE B 1 181 ? -24.984 20.922 8.789 1 98.69 181 ILE B C 1
ATOM 7451 O O . ILE B 1 181 ? -26.203 20.922 8.641 1 98.69 181 ILE B O 1
ATOM 7455 N N . PHE B 1 182 ? -24.344 19.906 9.406 1 98.75 182 PHE B N 1
ATOM 7456 C CA . PHE B 1 182 ? -25 18.688 9.859 1 98.75 182 PHE B CA 1
ATOM 7457 C C . PHE B 1 182 ? -25.391 18.797 11.328 1 98.75 182 PHE B C 1
ATOM 7459 O O . PHE B 1 182 ? -24.531 19.047 12.188 1 98.75 182 PHE B O 1
ATOM 7466 N N . GLU B 1 183 ? -26.594 18.594 11.609 1 97.19 183 GLU B N 1
ATOM 7467 C CA . GLU B 1 183 ? -27.141 18.734 12.953 1 97.19 183 GLU B CA 1
ATOM 7468 C C . GLU B 1 183 ? -28.234 17.719 13.227 1 97.19 183 GLU B C 1
ATOM 7470 O O . GLU B 1 183 ? -28.953 17.297 12.312 1 97.19 183 GLU B O 1
ATOM 7475 N N . ASP B 1 184 ? -28.391 17.359 14.469 1 95.5 184 ASP B N 1
ATOM 7476 C CA . ASP B 1 184 ? -29.453 16.453 14.859 1 95.5 184 ASP B CA 1
ATOM 7477 C C . ASP B 1 184 ? -30.484 17.156 15.734 1 95.5 184 ASP B C 1
ATOM 7479 O O . ASP B 1 184 ? -31.609 16.672 15.898 1 95.5 184 ASP B O 1
ATOM 7483 N N . SER B 1 185 ? -30.188 18.328 16.328 1 92.56 185 SER B N 1
ATOM 7484 C CA . SER B 1 185 ? -31.016 18.953 17.344 1 92.56 185 SER B CA 1
ATOM 7485 C C . SER B 1 185 ? -31.75 20.156 16.781 1 92.56 185 SER B C 1
ATOM 7487 O O . SER B 1 185 ? -31.297 20.797 15.836 1 92.56 185 SER B O 1
ATOM 7489 N N . GLN B 1 186 ? -32.844 20.484 17.422 1 93.19 186 GLN B N 1
ATOM 7490 C CA . GLN B 1 186 ? -33.656 21.625 17.016 1 93.19 186 GLN B CA 1
ATOM 7491 C C . GLN B 1 186 ? -32.875 22.922 17.156 1 93.19 186 GLN B C 1
ATOM 7493 O O . GLN B 1 186 ? -32.844 23.734 16.219 1 93.19 186 GLN B O 1
ATOM 7498 N N . ASN B 1 187 ? -32.219 23.141 18.281 1 92.69 187 ASN B N 1
ATOM 7499 C CA . ASN B 1 187 ? -31.422 24.344 18.5 1 92.69 187 ASN B CA 1
ATOM 7500 C C . ASN B 1 187 ? -30.297 24.469 17.5 1 92.69 187 ASN B C 1
ATOM 7502 O O . ASN B 1 187 ? -29.984 25.562 17.031 1 92.69 187 ASN B O 1
ATOM 7506 N N . GLY B 1 188 ? -29.719 23.328 17.188 1 96.06 188 GLY B N 1
ATOM 7507 C CA . GLY B 1 188 ? -28.656 23.328 16.203 1 96.06 188 GLY B CA 1
ATOM 7508 C C . GLY B 1 188 ? -29.141 23.672 14.805 1 96.06 188 GLY B C 1
ATOM 7509 O O . GLY B 1 188 ? -28.469 24.391 14.07 1 96.06 188 GLY B O 1
ATOM 7510 N N . LEU B 1 189 ? -30.297 23.219 14.461 1 97.31 189 LEU B N 1
ATOM 7511 C CA . LEU B 1 189 ? -30.875 23.484 13.141 1 97.31 189 LEU B CA 1
ATOM 7512 C C . LEU B 1 189 ? -31.25 24.953 13 1 97.31 189 LEU B C 1
ATOM 7514 O O . LEU B 1 189 ? -31.062 25.547 11.93 1 97.31 189 LEU B O 1
ATOM 7518 N N . ILE B 1 190 ? -31.797 25.5 14.07 1 97.12 190 ILE B N 1
ATOM 7519 C CA . ILE B 1 190 ? -32.094 26.922 14.07 1 97.12 190 ILE B CA 1
ATOM 7520 C C . ILE B 1 190 ? -30.828 27.734 13.867 1 97.12 190 ILE B C 1
ATOM 7522 O O . ILE B 1 190 ? -30.781 28.625 13.016 1 97.12 190 ILE B O 1
ATOM 7526 N N . ALA B 1 191 ? -29.812 27.344 14.578 1 97.44 191 ALA B N 1
ATOM 7527 C CA . ALA B 1 191 ? -28.516 28.031 14.469 1 97.44 191 ALA B CA 1
ATOM 7528 C C . ALA B 1 191 ? -27.953 27.922 13.055 1 97.44 191 ALA B C 1
ATOM 7530 O O . ALA B 1 191 ? -27.438 28.891 12.508 1 97.44 191 ALA B O 1
ATOM 7531 N N . ALA B 1 192 ? -28.047 26.781 12.477 1 98.12 192 ALA B N 1
ATOM 7532 C CA . ALA B 1 192 ? -27.531 26.531 11.125 1 98.12 192 ALA B CA 1
ATOM 7533 C C . ALA B 1 192 ? -28.281 27.375 10.094 1 98.12 192 ALA B C 1
ATOM 7535 O O . ALA B 1 192 ? -27.656 28 9.234 1 98.12 192 ALA B O 1
ATOM 7536 N N . ALA B 1 193 ? -29.562 27.375 10.219 1 97.81 193 ALA B N 1
ATOM 7537 C CA . ALA B 1 193 ? -30.391 28.156 9.297 1 97.81 193 ALA B CA 1
ATOM 7538 C C . ALA B 1 193 ? -30.109 29.656 9.438 1 97.81 193 ALA B C 1
ATOM 7540 O O . ALA B 1 193 ? -29.969 30.359 8.438 1 97.81 193 ALA B O 1
ATOM 7541 N N . ASP B 1 194 ? -30.031 30.094 10.648 1 97.75 194 ASP B N 1
ATOM 7542 C CA . ASP B 1 194 ? -29.828 31.5 10.93 1 97.75 194 ASP B CA 1
ATOM 7543 C C . ASP B 1 194 ? -28.422 31.953 10.523 1 97.75 194 ASP B C 1
ATOM 7545 O O . ASP B 1 194 ? -28.172 33.156 10.352 1 97.75 194 ASP B O 1
ATOM 7549 N N . SER B 1 195 ? -27.547 31.047 10.422 1 97.31 195 SER B N 1
ATOM 7550 C CA . SER B 1 195 ? -26.188 31.375 9.977 1 97.31 195 SER B CA 1
ATOM 7551 C C . SER B 1 195 ? -26.156 31.656 8.477 1 97.31 195 SER B C 1
ATOM 7553 O O . SER B 1 195 ? -25.172 32.219 7.969 1 97.31 195 SER B O 1
ATOM 7555 N N . GLY B 1 196 ? -27.25 31.266 7.773 1 96.62 196 GLY B N 1
ATOM 7556 C CA . GLY B 1 196 ? -27.281 31.375 6.324 1 96.62 196 GLY B CA 1
ATOM 7557 C C . GLY B 1 196 ? -26.672 30.172 5.629 1 96.62 196 GLY B C 1
ATOM 7558 O O . GLY B 1 196 ? -26.438 30.203 4.414 1 96.62 196 GLY B O 1
ATOM 7559 N N . GLY B 1 197 ? -26.328 29.172 6.383 1 97 197 GLY B N 1
ATOM 7560 C CA . GLY B 1 197 ? -25.75 27.969 5.805 1 97 197 GLY B CA 1
ATOM 7561 C C . GLY B 1 197 ? -26.797 27.031 5.199 1 97 197 GLY B C 1
ATOM 7562 O O . GLY B 1 197 ? -27.922 27.438 4.949 1 97 197 GLY B O 1
ATOM 7563 N N . ILE B 1 198 ? -26.391 25.812 4.828 1 97.31 198 ILE B N 1
ATOM 7564 C CA . ILE B 1 198 ? -27.25 24.797 4.234 1 97.31 198 ILE B CA 1
ATOM 7565 C C . ILE B 1 198 ? -27.484 23.656 5.234 1 97.31 198 ILE B C 1
ATOM 7567 O O . ILE B 1 198 ? -26.766 22.656 5.223 1 97.31 198 ILE B O 1
ATOM 7571 N N . PRO B 1 199 ? -28.453 23.781 6.055 1 98.31 199 PRO B N 1
ATOM 7572 C CA . PRO B 1 199 ? -28.672 22.828 7.145 1 98.31 199 PRO B CA 1
ATOM 7573 C C . PRO B 1 199 ? -29.078 21.438 6.648 1 98.31 199 PRO B C 1
ATOM 7575 O O . PRO B 1 199 ? -29.969 21.328 5.805 1 98.31 199 PRO B O 1
ATOM 7578 N N . ILE B 1 200 ? -28.453 20.438 7.094 1 98.62 200 ILE B N 1
ATOM 7579 C CA . ILE B 1 200 ? -28.797 19.047 6.879 1 98.62 200 ILE B CA 1
ATOM 7580 C C . ILE B 1 200 ? -29.219 18.406 8.203 1 98.62 200 ILE B C 1
ATOM 7582 O O . ILE B 1 200 ? -28.406 18.312 9.133 1 98.62 200 ILE B O 1
ATOM 7586 N N . PHE B 1 201 ? -30.422 18.031 8.25 1 98.06 201 PHE B N 1
ATOM 7587 C CA . PHE B 1 201 ? -30.922 17.359 9.445 1 98.06 201 PHE B CA 1
ATOM 7588 C C . PHE B 1 201 ? -30.625 15.867 9.398 1 98.06 201 PHE B C 1
ATOM 7590 O O . PHE B 1 201 ? -30.969 15.188 8.43 1 98.06 201 PHE B O 1
ATOM 7597 N N . ILE B 1 202 ? -29.906 15.312 10.398 1 97.94 202 ILE B N 1
ATOM 7598 C CA . ILE B 1 202 ? -29.703 13.891 10.625 1 97.94 202 ILE B CA 1
ATOM 7599 C C . ILE B 1 202 ? -30.484 13.445 11.867 1 97.94 202 ILE B C 1
ATOM 7601 O O . ILE B 1 202 ? -30.141 13.836 12.984 1 97.94 202 ILE B O 1
ATOM 7605 N N . LYS B 1 203 ? -31.344 12.633 11.656 1 95.94 203 LYS B N 1
ATOM 7606 C CA . LYS B 1 203 ? -32.25 12.227 12.742 1 95.94 203 LYS B CA 1
ATOM 7607 C C . LYS B 1 203 ? -31.484 11.453 13.812 1 95.94 203 LYS B C 1
ATOM 7609 O O . LYS B 1 203 ? -30.641 10.617 13.5 1 95.94 203 LYS B O 1
ATOM 7614 N N . ASP B 1 204 ? -31.719 11.789 15.047 1 93.75 204 ASP B N 1
ATOM 7615 C CA . ASP B 1 204 ? -31.25 11.039 16.203 1 93.75 204 ASP B CA 1
ATOM 7616 C C . ASP B 1 204 ? -32.406 10.562 17.062 1 93.75 204 ASP B C 1
ATOM 7618 O O . ASP B 1 204 ? -33.281 9.812 16.594 1 93.75 204 ASP B O 1
ATOM 7622 N N . ILE B 1 205 ? -32.562 11.141 18.203 1 88.5 205 ILE B N 1
ATOM 7623 C CA . ILE B 1 205 ? -33.594 10.672 19.125 1 88.5 205 ILE B CA 1
ATOM 7624 C C . ILE B 1 205 ? -34.844 11.523 18.969 1 88.5 205 ILE B C 1
ATOM 7626 O O . ILE B 1 205 ? -35.938 11 18.812 1 88.5 205 ILE B O 1
ATOM 7630 N N . LYS B 1 206 ? -34.688 12.852 18.969 1 85.94 206 LYS B N 1
ATOM 7631 C CA . LYS B 1 206 ? -35.812 13.789 18.969 1 85.94 206 LYS B CA 1
ATOM 7632 C C . LYS B 1 206 ? -36 14.414 17.594 1 85.94 206 LYS B C 1
ATOM 7634 O O . LYS B 1 206 ? -35.031 14.789 16.938 1 85.94 206 LYS B O 1
ATOM 7639 N N . GLU B 1 207 ? -37.219 14.516 17.203 1 89.81 207 GLU B N 1
ATOM 7640 C CA . GLU B 1 207 ? -37.594 15.211 15.961 1 89.81 207 GLU B CA 1
ATOM 7641 C C . GLU B 1 207 ? -37.812 16.703 16.203 1 89.81 207 GLU B C 1
ATOM 7643 O O . GLU B 1 207 ? -38.469 17.078 17.188 1 89.81 207 GLU B O 1
ATOM 7648 N N . PRO B 1 208 ? -37.312 17.438 15.398 1 92.75 208 PRO B N 1
ATOM 7649 C CA . PRO B 1 208 ? -37.594 18.859 15.539 1 92.75 208 PRO B CA 1
ATOM 7650 C C . PRO B 1 208 ? -39.031 19.219 15.172 1 92.75 208 PRO B C 1
ATOM 7652 O O . PRO B 1 208 ? -39.719 18.438 14.523 1 92.75 208 PRO B O 1
ATOM 7655 N N . GLU B 1 209 ? -39.406 20.391 15.594 1 93.12 209 GLU B N 1
ATOM 7656 C CA . GLU B 1 209 ? -40.719 20.891 15.227 1 93.12 209 GLU B CA 1
ATOM 7657 C C . GLU B 1 209 ? -40.844 21.109 13.727 1 93.12 209 GLU B C 1
ATOM 7659 O O . GLU B 1 209 ? -39.844 21.328 13.047 1 93.12 209 GLU B O 1
ATOM 7664 N N . LYS B 1 210 ? -42.031 21.031 13.281 1 94.19 210 LYS B N 1
ATOM 7665 C CA . LYS B 1 210 ? -42.281 21.109 11.852 1 94.19 210 LYS B CA 1
ATOM 7666 C C . LYS B 1 210 ? -41.781 22.406 11.258 1 94.19 210 LYS B C 1
ATOM 7668 O O . LYS B 1 210 ? -41.219 22.422 10.156 1 94.19 210 LYS B O 1
ATOM 7673 N N . HIS B 1 211 ? -42 23.5 11.953 1 94.06 211 HIS B N 1
ATOM 7674 C CA . HIS B 1 211 ? -41.594 24.797 11.422 1 94.06 211 HIS B CA 1
ATOM 7675 C C . HIS B 1 211 ? -40.094 24.922 11.344 1 94.06 211 HIS B C 1
ATOM 7677 O O . HIS B 1 211 ? -39.562 25.656 10.508 1 94.06 211 HIS B O 1
ATOM 7683 N N . ILE B 1 212 ? -39.375 24.203 12.188 1 94.69 212 ILE B N 1
ATOM 7684 C CA . ILE B 1 212 ? -37.906 24.188 12.141 1 94.69 212 ILE B CA 1
ATOM 7685 C C . ILE B 1 212 ? -37.438 23.266 11.008 1 94.69 212 ILE B C 1
ATOM 7687 O O . ILE B 1 212 ? -36.5 23.594 10.281 1 94.69 212 ILE B O 1
ATOM 7691 N N . LYS B 1 213 ? -38.062 22.141 10.852 1 93.94 213 LYS B N 1
ATOM 7692 C CA . LYS B 1 213 ? -37.75 21.188 9.789 1 93.94 213 LYS B CA 1
ATOM 7693 C C . LYS B 1 213 ? -37.875 21.828 8.414 1 93.94 213 LYS B C 1
ATOM 7695 O O . LYS B 1 213 ? -37.125 21.5 7.488 1 93.94 213 LYS B O 1
ATOM 7700 N N . ASN B 1 214 ? -38.781 22.75 8.312 1 94.69 214 ASN B N 1
ATOM 7701 C CA . ASN B 1 214 ? -39.031 23.438 7.051 1 94.69 214 ASN B CA 1
ATOM 7702 C C . ASN B 1 214 ? -37.875 24.375 6.688 1 94.69 214 ASN B C 1
ATOM 7704 O O . ASN B 1 214 ? -37.75 24.797 5.539 1 94.69 214 ASN B O 1
ATOM 7708 N N . ARG B 1 215 ? -37.031 24.641 7.637 1 95.69 215 ARG B N 1
ATOM 7709 C CA . ARG B 1 215 ? -35.906 25.547 7.406 1 95.69 215 ARG B CA 1
ATOM 7710 C C . ARG B 1 215 ? -34.656 24.781 7 1 95.69 215 ARG B C 1
ATOM 7712 O O . ARG B 1 215 ? -33.625 25.391 6.66 1 95.69 215 ARG B O 1
ATOM 7719 N N . VAL B 1 216 ? -34.812 23.531 7.078 1 96.56 216 VAL B N 1
ATOM 7720 C CA . VAL B 1 216 ? -33.625 22.75 6.734 1 96.56 216 VAL B CA 1
ATOM 7721 C C . VAL B 1 216 ? -33.594 22.5 5.227 1 96.56 216 VAL B C 1
ATOM 7723 O O . VAL B 1 216 ? -34.625 22.531 4.559 1 96.56 216 VAL B O 1
ATOM 7726 N N . PHE B 1 217 ? -32.469 22.359 4.605 1 97.06 217 PHE B N 1
ATOM 7727 C CA . PHE B 1 217 ? -32.312 22.094 3.182 1 97.06 217 PHE B CA 1
ATOM 7728 C C . PHE B 1 217 ? -32.75 20.672 2.834 1 97.06 217 PHE B C 1
ATOM 7730 O O . PHE B 1 217 ? -33.562 20.484 1.919 1 97.06 217 PHE B O 1
ATOM 7737 N N . LYS B 1 218 ? -32.25 19.688 3.633 1 97.31 218 LYS B N 1
ATOM 7738 C CA . LYS B 1 218 ? -32.688 18.297 3.496 1 97.31 218 LYS B CA 1
ATOM 7739 C C . LYS B 1 218 ? -32.656 17.578 4.84 1 97.31 218 LYS B C 1
ATOM 7741 O O . LYS B 1 218 ? -31.875 17.922 5.723 1 97.31 218 LYS B O 1
ATOM 7746 N N . ALA B 1 219 ? -33.438 16.625 4.922 1 97.5 219 ALA B N 1
ATOM 7747 C CA . ALA B 1 219 ? -33.562 15.82 6.137 1 97.5 219 ALA B CA 1
ATOM 7748 C C . ALA B 1 219 ? -33.344 14.336 5.832 1 97.5 219 ALA B C 1
ATOM 7750 O O . ALA B 1 219 ? -33.812 13.828 4.816 1 97.5 219 ALA B O 1
ATOM 7751 N N . TYR B 1 220 ? -32.594 13.688 6.652 1 97.31 220 TYR B N 1
ATOM 7752 C CA . TYR B 1 220 ? -32.312 12.266 6.496 1 97.31 220 TYR B CA 1
ATOM 7753 C C . TYR B 1 220 ? -32.562 11.516 7.793 1 97.31 220 TYR B C 1
ATOM 7755 O O . TYR B 1 220 ? -32.375 12.055 8.883 1 97.31 220 TYR B O 1
ATOM 7763 N N . ASN B 1 221 ? -32.906 10.273 7.688 1 95.81 221 ASN B N 1
ATOM 7764 C CA . ASN B 1 221 ? -33.188 9.445 8.859 1 95.81 221 ASN B CA 1
ATOM 7765 C C . ASN B 1 221 ? -31.906 8.922 9.484 1 95.81 221 ASN B C 1
ATOM 7767 O O . ASN B 1 221 ? -31.906 8.461 10.625 1 95.81 221 ASN B O 1
ATOM 7771 N N . SER B 1 222 ? -30.844 8.977 8.734 1 96.31 222 SER B N 1
ATOM 7772 C CA . SER B 1 222 ? -29.562 8.492 9.219 1 96.31 222 SER B CA 1
ATOM 7773 C C . SER B 1 222 ? -28.406 9.062 8.398 1 96.31 222 SER B C 1
ATOM 7775 O O . SER B 1 222 ? -28.625 9.594 7.309 1 96.31 222 SER B O 1
ATOM 7777 N N . MET B 1 223 ? -27.234 8.984 8.953 1 97.62 223 MET B N 1
ATOM 7778 C CA . MET B 1 223 ? -26.031 9.375 8.227 1 97.62 223 MET B CA 1
ATOM 7779 C C . MET B 1 223 ? -25.828 8.492 7 1 97.62 223 MET B C 1
ATOM 7781 O O . MET B 1 223 ? -25.312 8.953 5.98 1 97.62 223 MET B O 1
ATOM 7785 N N . VAL B 1 224 ? -26.297 7.238 7.027 1 96.88 224 VAL B N 1
ATOM 7786 C CA . VAL B 1 224 ? -26.203 6.285 5.926 1 96.88 224 VAL B CA 1
ATOM 7787 C C . VAL B 1 224 ? -27.016 6.789 4.738 1 96.88 224 VAL B C 1
ATOM 7789 O O . VAL B 1 224 ? -26.578 6.711 3.592 1 96.88 224 VAL B O 1
ATOM 7792 N N . GLU B 1 225 ? -28.203 7.289 5.082 1 96.94 225 GLU B N 1
ATOM 7793 C CA . GLU B 1 225 ? -29.078 7.801 4.02 1 96.94 225 GLU B CA 1
ATOM 7794 C C . GLU B 1 225 ? -28.422 8.992 3.311 1 96.94 225 GLU B C 1
ATOM 7796 O O . GLU B 1 225 ? -28.516 9.117 2.088 1 96.94 225 GLU B O 1
ATOM 7801 N N . PHE B 1 226 ? -27.844 9.844 4.059 1 97.44 226 PHE B N 1
ATOM 7802 C CA . PHE B 1 226 ? -27.125 10.953 3.436 1 97.44 226 PHE B CA 1
ATOM 7803 C C . PHE B 1 226 ? -25.984 10.445 2.557 1 97.44 226 PHE B C 1
ATOM 7805 O O . PHE B 1 226 ? -25.781 10.953 1.452 1 97.44 226 PHE B O 1
ATOM 7812 N N . HIS B 1 227 ? -25.203 9.477 3.125 1 97.38 227 HIS B N 1
ATOM 7813 C CA . HIS B 1 227 ? -24.109 8.891 2.365 1 97.38 227 HIS B CA 1
ATOM 7814 C C . HIS B 1 227 ? -24.578 8.398 1 1 97.38 227 HIS B C 1
ATOM 7816 O O . HIS B 1 227 ? -23.922 8.656 -0.016 1 97.38 227 HIS B O 1
ATOM 7822 N N . GLU B 1 228 ? -25.703 7.699 0.965 1 95.31 228 GLU B N 1
ATOM 7823 C CA . GLU B 1 228 ? -26.234 7.164 -0.28 1 95.31 228 GLU B CA 1
ATOM 7824 C C . GLU B 1 228 ? -26.531 8.281 -1.278 1 95.31 228 GLU B C 1
ATOM 7826 O O . GLU B 1 228 ? -26.312 8.117 -2.48 1 95.31 228 GLU B O 1
ATOM 7831 N N . ASP B 1 229 ? -27.016 9.367 -0.731 1 96.06 229 ASP B N 1
ATOM 7832 C CA . ASP B 1 229 ? -27.281 10.523 -1.586 1 96.06 229 ASP B CA 1
ATOM 7833 C C . ASP B 1 229 ? -25.984 11.164 -2.061 1 96.06 229 ASP B C 1
ATOM 7835 O O . ASP B 1 229 ? -25.859 11.555 -3.223 1 96.06 229 ASP B O 1
ATOM 7839 N N . LEU B 1 230 ? -25 11.273 -1.193 1 96.62 230 LEU B N 1
ATOM 7840 C CA . LEU B 1 230 ? -23.719 11.906 -1.476 1 96.62 230 LEU B CA 1
ATOM 7841 C C . LEU B 1 230 ? -22.969 11.148 -2.57 1 96.62 230 LEU B C 1
ATOM 7843 O O . LEU B 1 230 ? -22.25 11.758 -3.371 1 96.62 230 LEU B O 1
ATOM 7847 N N . VAL B 1 231 ? -23.156 9.828 -2.646 1 95.25 231 VAL B N 1
ATOM 7848 C CA . VAL B 1 231 ? -22.484 8.961 -3.613 1 95.25 231 VAL B CA 1
ATOM 7849 C C . VAL B 1 231 ? -22.75 9.461 -5.027 1 95.25 231 VAL B C 1
ATOM 7851 O O . VAL B 1 231 ? -21.859 9.438 -5.887 1 95.25 231 VAL B O 1
ATOM 7854 N N . LYS B 1 232 ? -23.922 10.016 -5.227 1 93.5 232 LYS B N 1
ATOM 7855 C CA . LYS B 1 232 ? -24.344 10.461 -6.551 1 93.5 232 LYS B CA 1
ATOM 7856 C C . LYS B 1 232 ? -23.578 11.703 -6.988 1 93.5 232 LYS B C 1
ATOM 7858 O O . LYS B 1 232 ? -23.562 12.047 -8.172 1 93.5 232 LYS B O 1
ATOM 7863 N N . PHE B 1 233 ? -22.891 12.359 -6.023 1 94.19 233 PHE B N 1
ATOM 7864 C CA . PHE B 1 233 ? -22.281 13.648 -6.332 1 94.19 233 PHE B CA 1
ATOM 7865 C C . PHE B 1 233 ? -20.766 13.586 -6.129 1 94.19 233 PHE B C 1
ATOM 7867 O O . PHE B 1 233 ? -20.094 14.617 -6.133 1 94.19 233 PHE B O 1
ATOM 7874 N N . THR B 1 234 ? -20.172 12.438 -5.898 1 93.12 234 THR B N 1
ATOM 7875 C CA . THR B 1 234 ? -18.734 12.258 -5.746 1 93.12 234 THR B CA 1
ATOM 7876 C C . THR B 1 234 ? -18.188 11.328 -6.824 1 93.12 234 THR B C 1
ATOM 7878 O O . THR B 1 234 ? -18.922 10.5 -7.367 1 93.12 234 THR B O 1
ATOM 7881 N N . PRO B 1 235 ? -16.969 11.461 -7.156 1 89.56 235 PRO B N 1
ATOM 7882 C CA . PRO B 1 235 ? -16.422 10.711 -8.289 1 89.56 235 PRO B CA 1
ATOM 7883 C C . PRO B 1 235 ? -16.25 9.227 -7.992 1 89.56 235 PRO B C 1
ATOM 7885 O O . PRO B 1 235 ? -15.992 8.852 -6.848 1 89.56 235 PRO B O 1
ATOM 7888 N N . LYS B 1 236 ? -16.391 8.406 -9.047 1 91.62 236 LYS B N 1
ATOM 7889 C CA . LYS B 1 236 ? -16.016 6.996 -8.984 1 91.62 236 LYS B CA 1
ATOM 7890 C C . LYS B 1 236 ? -14.5 6.836 -9.078 1 91.62 236 LYS B C 1
ATOM 7892 O O . LYS B 1 236 ? -13.852 7.453 -9.93 1 91.62 236 LYS B O 1
ATOM 7897 N N . MET B 1 237 ? -13.938 6.043 -8.242 1 93.25 237 MET B N 1
ATOM 7898 C CA . MET B 1 237 ? -12.492 5.832 -8.258 1 93.25 237 MET B CA 1
ATOM 7899 C C . MET B 1 237 ? -12.102 4.832 -9.344 1 93.25 237 MET B C 1
ATOM 7901 O O . MET B 1 237 ? -12.836 3.887 -9.617 1 93.25 237 MET B O 1
ATOM 7905 N N . SER B 1 238 ? -10.945 4.977 -9.891 1 92.12 238 SER B N 1
ATOM 7906 C CA . SER B 1 238 ? -10.453 4.117 -10.969 1 92.12 238 SER B CA 1
ATOM 7907 C C . SER B 1 238 ? -10.023 2.756 -10.43 1 92.12 238 SER B C 1
ATOM 7909 O O . SER B 1 238 ? -9.938 2.557 -9.219 1 92.12 238 SER B O 1
ATOM 7911 N N . MET B 1 239 ? -9.766 1.818 -11.344 1 94 239 MET B N 1
ATOM 7912 C CA . MET B 1 239 ? -9.258 0.491 -11.008 1 94 239 MET B CA 1
ATOM 7913 C C . MET B 1 239 ? -7.961 0.59 -10.211 1 94 239 MET B C 1
ATOM 7915 O O . MET B 1 239 ? -7.066 1.362 -10.555 1 94 239 MET B O 1
ATOM 7919 N N . PRO B 1 240 ? -7.91 -0.132 -9.078 1 94.44 240 PRO B N 1
ATOM 7920 C CA . PRO B 1 240 ? -6.676 -0.062 -8.289 1 94.44 240 PRO B CA 1
ATOM 7921 C C . PRO B 1 240 ? -5.508 -0.786 -8.953 1 94.44 240 PRO B C 1
ATOM 7923 O O . PRO B 1 240 ? -5.715 -1.78 -9.656 1 94.44 240 PRO B O 1
ATOM 7926 N N . LYS B 1 241 ? -4.316 -0.286 -8.672 1 91.25 241 LYS B N 1
ATOM 7927 C CA . LYS B 1 241 ? -3.105 -1.024 -9.008 1 91.25 241 LYS B CA 1
ATOM 7928 C C . LYS B 1 241 ? -2.83 -2.125 -7.988 1 91.25 241 LYS B C 1
ATOM 7930 O O . LYS B 1 241 ? -3.293 -2.053 -6.848 1 91.25 241 LYS B O 1
ATOM 7935 N N . LEU B 1 242 ? -2.086 -3.107 -8.391 1 91.38 242 LEU B N 1
ATOM 7936 C CA . LEU B 1 242 ? -1.812 -4.25 -7.527 1 91.38 242 LEU B CA 1
ATOM 7937 C C . LEU B 1 242 ? -1.109 -3.809 -6.25 1 91.38 242 LEU B C 1
ATOM 7939 O O . LEU B 1 242 ? -1.404 -4.32 -5.168 1 91.38 242 LEU B O 1
ATOM 7943 N N . ASN B 1 243 ? -0.198 -2.818 -6.34 1 92.62 243 ASN B N 1
ATOM 7944 C CA . ASN B 1 243 ? 0.609 -2.387 -5.203 1 92.62 243 ASN B CA 1
ATOM 7945 C C . ASN B 1 243 ? -0.032 -1.207 -4.477 1 92.62 243 ASN B C 1
ATOM 7947 O O . ASN B 1 243 ? 0.651 -0.459 -3.773 1 92.62 243 ASN B O 1
ATOM 7951 N N . GLU B 1 244 ? -1.292 -0.981 -4.66 1 94.56 244 GLU B N 1
ATOM 7952 C CA . GLU B 1 244 ? -2.023 0.075 -3.965 1 94.56 244 GLU B CA 1
ATOM 7953 C C . GLU B 1 244 ? -2.572 -0.419 -2.629 1 94.56 244 GLU B C 1
ATOM 7955 O O . GLU B 1 244 ? -3.068 -1.543 -2.533 1 94.56 244 GLU B O 1
ATOM 7960 N N . HIS B 1 245 ? -2.498 0.402 -1.546 1 96.38 245 HIS B N 1
ATOM 7961 C CA . HIS B 1 245 ? -3.064 0.057 -0.247 1 96.38 245 HIS B CA 1
ATOM 7962 C C . HIS B 1 245 ? -4.586 -0.019 -0.313 1 96.38 245 HIS B C 1
ATOM 7964 O O . HIS B 1 245 ? -5.219 0.709 -1.083 1 96.38 245 HIS B O 1
ATOM 7970 N N . PHE B 1 246 ? -5.168 -0.914 0.498 1 97.06 246 PHE B N 1
ATOM 7971 C CA . PHE B 1 246 ? -6.602 -0.864 0.742 1 97.06 246 PHE B CA 1
ATOM 7972 C C . PHE B 1 246 ? -6.977 0.396 1.513 1 97.06 246 PHE B C 1
ATOM 7974 O O . PHE B 1 246 ? -6.137 0.984 2.197 1 97.06 246 PHE B O 1
ATOM 7981 N N . PRO B 1 247 ? -8.273 0.809 1.329 1 96.69 247 PRO B N 1
ATOM 7982 C CA . PRO B 1 247 ? -8.688 1.978 2.109 1 96.69 247 PRO B CA 1
ATOM 7983 C C . PRO B 1 247 ? -8.43 1.811 3.605 1 96.69 247 PRO B C 1
ATOM 7985 O O . PRO B 1 247 ? -8.602 0.714 4.145 1 96.69 247 PRO B O 1
ATOM 7988 N N . GLN B 1 248 ? -8.109 2.855 4.285 1 93.69 248 GLN B N 1
ATOM 7989 C CA . GLN B 1 248 ? -7.75 2.816 5.699 1 93.69 248 GLN B CA 1
ATOM 7990 C C . GLN B 1 248 ? -8.992 2.773 6.582 1 93.69 248 GLN B C 1
ATOM 7992 O O . GLN B 1 248 ? -8.969 2.199 7.672 1 93.69 248 GLN B O 1
ATOM 7997 N N . SER B 1 249 ? -10.094 3.355 6.098 1 96.25 249 SER B N 1
ATOM 7998 C CA . SER B 1 249 ? -11.297 3.445 6.914 1 96.25 249 SER B CA 1
ATOM 7999 C C . SER B 1 249 ? -12.258 2.301 6.605 1 96.25 249 SER B C 1
ATOM 8001 O O . SER B 1 249 ? -12.406 1.899 5.449 1 96.25 249 SER B O 1
ATOM 8003 N N . PHE B 1 250 ? -12.93 1.849 7.621 1 96.81 250 PHE B N 1
ATOM 8004 C CA . PHE B 1 250 ? -13.984 0.851 7.484 1 96.81 250 PHE B CA 1
ATOM 8005 C C . PHE B 1 250 ? -15.359 1.514 7.449 1 96.81 250 PHE B C 1
ATOM 8007 O O . PHE B 1 250 ? -15.695 2.301 8.336 1 96.81 250 PHE B O 1
ATOM 8014 N N . GLY B 1 251 ? -16.094 1.248 6.41 1 96.88 251 GLY B N 1
ATOM 8015 C CA . GLY B 1 251 ? -17.453 1.753 6.312 1 96.88 251 GLY B CA 1
ATOM 8016 C C . GLY B 1 251 ? -18.453 0.911 7.078 1 96.88 251 GLY B C 1
ATOM 8017 O O . GLY B 1 251 ? -18.094 0.21 8.023 1 96.88 251 GLY B O 1
ATOM 8018 N N . TYR B 1 252 ? -19.734 1.065 6.746 1 96.38 252 TYR B N 1
ATOM 8019 C CA . TYR B 1 252 ? -20.797 0.42 7.523 1 96.38 252 TYR B CA 1
ATOM 8020 C C . TYR B 1 252 ? -21.266 -0.863 6.848 1 96.38 252 TYR B C 1
ATOM 8022 O O . TYR B 1 252 ? -21.953 -1.675 7.457 1 96.38 252 TYR B O 1
ATOM 8030 N N . VAL B 1 253 ? -20.844 -1.126 5.605 1 96.44 253 VAL B N 1
ATOM 8031 C CA . VAL B 1 253 ? -21.359 -2.24 4.816 1 96.44 253 VAL B CA 1
ATOM 8032 C C . VAL B 1 253 ? -20.672 -3.535 5.234 1 96.44 253 VAL B C 1
ATOM 8034 O O . VAL B 1 253 ? -19.484 -3.527 5.59 1 96.44 253 VAL B O 1
ATOM 8037 N N . LYS B 1 254 ? -21.438 -4.641 5.168 1 97.75 254 LYS B N 1
ATOM 8038 C CA . LYS B 1 254 ? -20.875 -5.984 5.285 1 97.75 254 LYS B CA 1
ATOM 8039 C C . LYS B 1 254 ? -20.938 -6.723 3.949 1 97.75 254 LYS B C 1
ATOM 8041 O O . LYS B 1 254 ? -21.922 -6.602 3.215 1 97.75 254 LYS B O 1
ATOM 8046 N N . ALA B 1 255 ? -19.922 -7.402 3.594 1 98.56 255 ALA B N 1
ATOM 8047 C CA . ALA B 1 255 ? -19.875 -8.203 2.373 1 98.56 255 ALA B CA 1
ATOM 8048 C C . ALA B 1 255 ? -19.719 -9.688 2.697 1 98.56 255 ALA B C 1
ATOM 8050 O O . ALA B 1 255 ? -18.953 -10.055 3.6 1 98.56 255 ALA B O 1
ATOM 8051 N N . GLY B 1 256 ? -20.531 -10.484 2.037 1 98.81 256 GLY B N 1
ATOM 8052 C CA . GLY B 1 256 ? -20.453 -11.922 2.236 1 98.81 256 GLY B CA 1
ATOM 8053 C C . GLY B 1 256 ? -19.859 -12.656 1.041 1 98.81 256 GLY B C 1
ATOM 8054 O O . GLY B 1 256 ? -19.938 -12.172 -0.089 1 98.81 256 GLY B O 1
ATOM 8055 N N . ILE B 1 257 ? -19.281 -13.75 1.283 1 98.88 257 ILE B N 1
ATOM 8056 C CA . ILE B 1 257 ? -18.812 -14.68 0.265 1 98.88 257 ILE B CA 1
ATOM 8057 C C . ILE B 1 257 ? -19.297 -16.094 0.592 1 98.88 257 ILE B C 1
ATOM 8059 O O . ILE B 1 257 ? -18.828 -16.703 1.56 1 98.88 257 ILE B O 1
ATOM 8063 N N . HIS B 1 258 ? -20.266 -16.5 -0.151 1 98.81 258 HIS B N 1
ATOM 8064 C CA . HIS B 1 258 ? -20.781 -17.859 -0.033 1 98.81 258 HIS B CA 1
ATOM 8065 C C . HIS B 1 258 ? -20.016 -18.812 -0.937 1 98.81 258 HIS B C 1
ATOM 8067 O O . HIS B 1 258 ? -20.344 -18.969 -2.115 1 98.81 258 HIS B O 1
ATOM 8073 N N . GLY B 1 259 ? -19.062 -19.516 -0.374 1 98.12 259 GLY B N 1
ATOM 8074 C CA . GLY B 1 259 ? -18.062 -20.281 -1.09 1 98.12 259 GLY B CA 1
ATOM 8075 C C . GLY B 1 259 ? -16.688 -19.641 -1.055 1 98.12 259 GLY B C 1
ATOM 8076 O O . GLY B 1 259 ? -16.312 -18.891 -1.962 1 98.12 259 GLY B O 1
ATOM 8077 N N . PHE B 1 260 ? -15.883 -20.016 -0.007 1 97.94 260 PHE B N 1
ATOM 8078 C CA . PHE B 1 260 ? -14.57 -19.422 0.194 1 97.94 260 PHE B CA 1
ATOM 8079 C C . PHE B 1 260 ? -13.469 -20.344 -0.305 1 97.94 260 PHE B C 1
ATOM 8081 O O . PHE B 1 260 ? -12.594 -20.75 0.465 1 97.94 260 PHE B O 1
ATOM 8088 N N . GLY B 1 261 ? -13.531 -20.641 -1.597 1 95.88 261 GLY B N 1
ATOM 8089 C CA . GLY B 1 261 ? -12.477 -21.344 -2.32 1 95.88 261 GLY B CA 1
ATOM 8090 C C . GLY B 1 261 ? -11.516 -20.406 -3.023 1 95.88 261 GLY B C 1
ATOM 8091 O O . GLY B 1 261 ? -11.227 -19.312 -2.529 1 95.88 261 GLY B O 1
ATOM 8092 N N . ALA B 1 262 ? -11.023 -20.844 -4.141 1 93.56 262 ALA B N 1
ATOM 8093 C CA . ALA B 1 262 ? -10.039 -20.062 -4.891 1 93.56 262 ALA B CA 1
ATOM 8094 C C . ALA B 1 262 ? -10.609 -18.719 -5.309 1 93.56 262 ALA B C 1
ATOM 8096 O O . ALA B 1 262 ? -10.023 -17.672 -5.027 1 93.56 262 ALA B O 1
ATOM 8097 N N . ILE B 1 263 ? -11.812 -18.719 -5.848 1 95.88 263 ILE B N 1
ATOM 8098 C CA . ILE B 1 263 ? -12.414 -17.484 -6.359 1 95.88 263 ILE B CA 1
ATOM 8099 C C . ILE B 1 263 ? -12.836 -16.594 -5.191 1 95.88 263 ILE B C 1
ATOM 8101 O O . ILE B 1 263 ? -12.578 -15.391 -5.199 1 95.88 263 ILE B O 1
ATOM 8105 N N . GLY B 1 264 ? -13.438 -17.188 -4.207 1 97.75 264 GLY B N 1
ATOM 8106 C CA . GLY B 1 264 ? -13.875 -16.406 -3.053 1 97.75 264 GLY B CA 1
ATOM 8107 C C . GLY B 1 264 ? -12.734 -15.766 -2.293 1 97.75 264 GLY B C 1
ATOM 8108 O O . GLY B 1 264 ? -12.742 -14.555 -2.055 1 97.75 264 GLY B O 1
ATOM 8109 N N . GLY B 1 265 ? -11.758 -16.547 -1.963 1 97.56 265 GLY B N 1
ATOM 8110 C CA . GLY B 1 265 ? -10.656 -16.094 -1.122 1 97.56 265 GLY B CA 1
ATOM 8111 C C . GLY B 1 265 ? -9.562 -15.391 -1.899 1 97.56 265 GLY B C 1
ATOM 8112 O O . GLY B 1 265 ? -8.906 -14.484 -1.377 1 97.56 265 GLY B O 1
ATOM 8113 N N . GLY B 1 266 ? -9.367 -15.773 -3.08 1 96.56 266 GLY B N 1
ATOM 8114 C CA . GLY B 1 266 ? -8.227 -15.273 -3.838 1 96.56 266 GLY B CA 1
ATOM 8115 C C . GLY B 1 266 ? -8.594 -14.156 -4.797 1 96.56 266 GLY B C 1
ATOM 8116 O O . GLY B 1 266 ? -7.715 -13.555 -5.418 1 96.56 266 GLY B O 1
ATOM 8117 N N . TYR B 1 267 ? -9.898 -13.82 -4.938 1 96.62 267 TYR B N 1
ATOM 8118 C CA . TYR B 1 267 ? -10.312 -12.805 -5.906 1 96.62 267 TYR B CA 1
ATOM 8119 C C . TYR B 1 267 ? -11.367 -11.883 -5.305 1 96.62 267 TYR B C 1
ATOM 8121 O O . TYR B 1 267 ? -11.133 -10.688 -5.145 1 96.62 267 TYR B O 1
ATOM 8129 N N . LEU B 1 268 ? -12.453 -12.453 -4.828 1 98.12 268 LEU B N 1
ATOM 8130 C CA . LEU B 1 268 ? -13.555 -11.641 -4.328 1 98.12 268 LEU B CA 1
ATOM 8131 C C . LEU B 1 268 ? -13.141 -10.867 -3.08 1 98.12 268 LEU B C 1
ATOM 8133 O O . LEU B 1 268 ? -13.578 -9.734 -2.869 1 98.12 268 LEU B O 1
ATOM 8137 N N . THR B 1 269 ? -12.32 -11.477 -2.232 1 98 269 THR B N 1
ATOM 8138 C CA . THR B 1 269 ? -11.867 -10.773 -1.038 1 98 269 THR B CA 1
ATOM 8139 C C . THR B 1 269 ? -11.078 -9.516 -1.415 1 98 269 THR B C 1
ATOM 8141 O O . THR B 1 269 ? -11.18 -8.492 -0.745 1 98 269 THR B O 1
ATOM 8144 N N . GLN B 1 270 ? -10.234 -9.648 -2.453 1 97.44 270 GLN B N 1
ATOM 8145 C CA . GLN B 1 270 ? -9.5 -8.477 -2.906 1 97.44 270 GLN B CA 1
ATOM 8146 C C . GLN B 1 270 ? -10.453 -7.395 -3.418 1 97.44 270 GLN B C 1
ATOM 8148 O O . GLN B 1 270 ? -10.281 -6.215 -3.102 1 97.44 270 GLN B O 1
ATOM 8153 N N . ILE B 1 271 ? -11.453 -7.797 -4.227 1 97.81 271 ILE B N 1
ATOM 8154 C CA . ILE B 1 271 ? -12.43 -6.875 -4.789 1 97.81 271 ILE B CA 1
ATOM 8155 C C . ILE B 1 271 ? -13.156 -6.137 -3.662 1 97.81 271 ILE B C 1
ATOM 8157 O O . ILE B 1 271 ? -13.273 -4.91 -3.689 1 97.81 271 ILE B O 1
ATOM 8161 N N . PHE B 1 272 ? -13.57 -6.895 -2.65 1 98.5 272 PHE B N 1
ATOM 8162 C CA . PHE B 1 272 ? -14.32 -6.301 -1.548 1 98.5 272 PHE B CA 1
ATOM 8163 C C . PHE B 1 272 ? -13.406 -5.465 -0.661 1 98.5 272 PHE B C 1
ATOM 8165 O O . PHE B 1 272 ? -13.836 -4.469 -0.077 1 98.5 272 PHE B O 1
ATOM 8172 N N . SER B 1 273 ? -12.125 -5.836 -0.548 1 98 273 SER B N 1
ATOM 8173 C CA . SER B 1 273 ? -11.188 -5.07 0.272 1 98 273 SER B CA 1
ATOM 8174 C C . SER B 1 273 ? -10.914 -3.699 -0.337 1 98 273 SER B C 1
ATOM 8176 O O . SER B 1 273 ? -10.742 -2.715 0.386 1 98 273 SER B O 1
ATOM 8178 N N . HIS B 1 274 ? -10.82 -3.637 -1.669 1 97.62 274 HIS B N 1
ATOM 8179 C CA . HIS B 1 274 ? -10.656 -2.346 -2.328 1 97.62 274 HIS B CA 1
ATOM 8180 C C . HIS B 1 274 ? -11.969 -1.563 -2.334 1 97.62 274 HIS B C 1
ATOM 8182 O O . HIS B 1 274 ? -11.961 -0.332 -2.266 1 97.62 274 HIS B O 1
ATOM 8188 N N . TRP B 1 275 ? -13.086 -2.396 -2.486 1 97.81 275 TRP B N 1
ATOM 8189 C CA . TRP B 1 275 ? -14.438 -1.861 -2.428 1 97.81 275 TRP B CA 1
ATOM 8190 C C . TRP B 1 275 ? -14.594 -0.652 -3.344 1 97.81 275 TRP B C 1
ATOM 8192 O O . TRP B 1 275 ? -14.234 -0.713 -4.523 1 97.81 275 TRP B O 1
ATOM 8202 N N . ASP B 1 276 ? -15.117 0.521 -2.932 1 97.19 276 ASP B N 1
ATOM 8203 C CA . ASP B 1 276 ? -15.367 1.678 -3.789 1 97.19 276 ASP B CA 1
ATOM 8204 C C . ASP B 1 276 ? -14.18 2.643 -3.756 1 97.19 276 ASP B C 1
ATOM 8206 O O . ASP B 1 276 ? -14.188 3.666 -4.445 1 97.19 276 ASP B O 1
ATOM 8210 N N . GLY B 1 277 ? -13.133 2.307 -2.963 1 96.5 277 GLY B N 1
ATOM 8211 C CA . GLY B 1 277 ? -11.922 3.113 -2.924 1 96.5 277 GLY B CA 1
ATOM 8212 C C . GLY B 1 277 ? -11.938 4.16 -1.825 1 96.5 277 GLY B C 1
ATOM 8213 O O . GLY B 1 277 ? -10.891 4.711 -1.473 1 96.5 277 GLY B O 1
ATOM 8214 N N . TYR B 1 278 ? -13.062 4.492 -1.245 1 96.88 278 TYR B N 1
ATOM 8215 C CA . TYR B 1 278 ? -13.188 5.465 -0.165 1 96.88 278 TYR B CA 1
ATOM 8216 C C . TYR B 1 278 ? -13.055 4.789 1.194 1 96.88 278 TYR B C 1
ATOM 8218 O O . TYR B 1 278 ? -12.312 5.262 2.061 1 96.88 278 TYR B O 1
ATOM 8226 N N . THR B 1 279 ? -13.812 3.711 1.359 1 97.5 279 THR B N 1
ATOM 8227 C CA . THR B 1 279 ? -13.773 2.865 2.547 1 97.5 279 THR B CA 1
ATOM 8228 C C . THR B 1 279 ? -13.734 1.39 2.16 1 97.5 279 THR B C 1
ATOM 8230 O O . THR B 1 279 ? -13.797 1.052 0.975 1 97.5 279 THR B O 1
ATOM 8233 N N . ARG B 1 280 ? -13.547 0.539 3.053 1 96.88 280 ARG B N 1
ATOM 8234 C CA . ARG B 1 280 ? -13.758 -0.896 2.885 1 96.88 280 ARG B CA 1
ATOM 8235 C C . ARG B 1 280 ? -14.875 -1.396 3.789 1 96.88 280 ARG B C 1
ATOM 8237 O O . ARG B 1 280 ? -15.289 -0.702 4.723 1 96.88 280 ARG B O 1
ATOM 8244 N N . PRO B 1 281 ? -15.445 -2.584 3.479 1 97.69 281 PRO B N 1
ATOM 8245 C CA . PRO B 1 281 ? -16.531 -3.094 4.309 1 97.69 281 PRO B CA 1
ATOM 8246 C C . PRO B 1 281 ? -16.156 -3.23 5.777 1 97.69 281 PRO B C 1
ATOM 8248 O O . PRO B 1 281 ? -14.984 -3.494 6.094 1 97.69 281 PRO B O 1
ATOM 8251 N N . LYS B 1 282 ? -17.172 -3.031 6.586 1 97.19 282 LYS B N 1
ATOM 8252 C CA . LYS B 1 282 ? -17 -3.234 8.023 1 97.19 282 LYS B CA 1
ATOM 8253 C C . LYS B 1 282 ? -16.422 -4.617 8.312 1 97.19 282 LYS B C 1
ATOM 8255 O O . LYS B 1 282 ? -15.617 -4.781 9.234 1 97.19 282 LYS B O 1
ATOM 8260 N N . GLU B 1 283 ? -16.891 -5.527 7.5 1 96.81 283 GLU B N 1
ATOM 8261 C CA . GLU B 1 283 ? -16.438 -6.91 7.598 1 96.81 283 GLU B CA 1
ATOM 8262 C C . GLU B 1 283 ? -16.703 -7.676 6.305 1 96.81 283 GLU B C 1
ATOM 8264 O O . GLU B 1 283 ? -17.672 -7.387 5.598 1 96.81 283 GLU B O 1
ATOM 8269 N N . ILE B 1 284 ? -15.805 -8.578 5.992 1 98.62 284 ILE B N 1
ATOM 8270 C CA . ILE B 1 284 ? -16.031 -9.578 4.953 1 98.62 284 ILE B CA 1
ATOM 8271 C C . ILE B 1 284 ? -16.25 -10.945 5.594 1 98.62 284 ILE B C 1
ATOM 8273 O O . ILE B 1 284 ? -15.406 -11.422 6.355 1 98.62 284 ILE B O 1
ATOM 8277 N N . ILE B 1 285 ? -17.391 -11.5 5.359 1 98.81 285 ILE B N 1
ATOM 8278 C CA . ILE B 1 285 ? -17.719 -12.797 5.93 1 98.81 285 ILE B CA 1
ATOM 8279 C C . ILE B 1 285 ? -17.625 -13.875 4.852 1 98.81 285 ILE B C 1
ATOM 8281 O O . ILE B 1 285 ? -18.297 -13.797 3.82 1 98.81 285 ILE B O 1
ATOM 8285 N N . GLY B 1 286 ? -16.734 -14.828 5.023 1 98.75 286 GLY B N 1
ATOM 8286 C CA . GLY B 1 286 ? -16.594 -15.945 4.105 1 98.75 286 GLY B CA 1
ATOM 8287 C C . GLY B 1 286 ? -17.125 -17.25 4.668 1 98.75 286 GLY B C 1
ATOM 8288 O O . GLY B 1 286 ? -16.953 -17.531 5.855 1 98.75 286 GLY B O 1
ATOM 8289 N N . ALA B 1 287 ? -17.766 -18.016 3.854 1 98.69 287 ALA B N 1
ATOM 8290 C CA . ALA B 1 287 ? -18.297 -19.312 4.27 1 98.69 287 ALA B CA 1
ATOM 8291 C C . ALA B 1 287 ? -17.578 -20.453 3.555 1 98.69 287 ALA B C 1
ATOM 8293 O O . ALA B 1 287 ? -17.391 -20.422 2.334 1 98.69 287 ALA B O 1
ATOM 8294 N N . THR B 1 288 ? -17.156 -21.438 4.258 1 97.31 288 THR B N 1
ATOM 8295 C CA . THR B 1 288 ? -16.484 -22.609 3.678 1 97.31 288 THR B CA 1
ATOM 8296 C C . THR B 1 288 ? -16.688 -23.844 4.543 1 97.31 288 THR B C 1
ATOM 8298 O O . THR B 1 288 ? -17.125 -23.734 5.695 1 97.31 288 THR B O 1
ATOM 8301 N N . LYS B 1 289 ? -16.531 -25 3.943 1 94.31 289 LYS B N 1
ATOM 8302 C CA . LYS B 1 289 ? -16.547 -26.25 4.695 1 94.31 289 LYS B CA 1
ATOM 8303 C C . LYS B 1 289 ? -15.148 -26.656 5.129 1 94.31 289 LYS B C 1
ATOM 8305 O O . LYS B 1 289 ? -14.984 -27.578 5.938 1 94.31 289 LYS B O 1
ATOM 8310 N N . LYS B 1 290 ? -14.148 -25.984 4.641 1 92.06 290 LYS B N 1
ATOM 8311 C CA . LYS B 1 290 ? -12.758 -26.328 4.934 1 92.06 290 LYS B CA 1
ATOM 8312 C C . LYS B 1 290 ? -12.344 -25.828 6.312 1 92.06 290 LYS B C 1
ATOM 8314 O O . LYS B 1 290 ? -12.078 -24.625 6.484 1 92.06 290 LYS B O 1
ATOM 8319 N N . VAL B 1 291 ? -12.109 -26.719 7.184 1 90.81 291 VAL B N 1
ATOM 8320 C CA . VAL B 1 291 ? -11.852 -26.422 8.586 1 90.81 291 VAL B CA 1
ATOM 8321 C C . VAL B 1 291 ? -10.5 -25.734 8.727 1 90.81 291 VAL B C 1
ATOM 8323 O O . VAL B 1 291 ? -10.359 -24.766 9.484 1 90.81 291 VAL B O 1
ATOM 8326 N N . VAL B 1 292 ? -9.531 -26.141 8.008 1 90 292 VAL B N 1
ATOM 8327 C CA . VAL B 1 292 ? -8.18 -25.609 8.125 1 90 292 VAL B CA 1
ATOM 8328 C C . VAL B 1 292 ? -8.164 -24.141 7.734 1 90 292 VAL B C 1
ATOM 8330 O O . VAL B 1 292 ? -7.586 -23.312 8.438 1 90 292 VAL B O 1
ATOM 8333 N N . ILE B 1 293 ? -8.828 -23.812 6.672 1 93.19 293 ILE B N 1
ATOM 8334 C CA . ILE B 1 293 ? -8.898 -22.438 6.184 1 93.19 293 ILE B CA 1
ATOM 8335 C C . ILE B 1 293 ? -9.617 -21.562 7.207 1 93.19 293 ILE B C 1
ATOM 8337 O O . ILE B 1 293 ? -9.148 -20.469 7.543 1 93.19 293 ILE B O 1
ATOM 8341 N N . LYS B 1 294 ? -10.703 -22.047 7.684 1 95.12 294 LYS B N 1
ATOM 8342 C CA . LYS B 1 294 ? -11.5 -21.312 8.664 1 95.12 294 LYS B CA 1
ATOM 8343 C C . LYS B 1 294 ? -10.688 -21.016 9.922 1 95.12 294 LYS B C 1
ATOM 8345 O O . LYS B 1 294 ? -10.602 -19.859 10.352 1 95.12 294 LYS B O 1
ATOM 8350 N N . GLU B 1 295 ? -10.047 -22.047 10.414 1 92.69 295 GLU B N 1
ATOM 8351 C CA . GLU B 1 295 ? -9.281 -21.891 11.648 1 92.69 295 GLU B CA 1
ATOM 8352 C C . GLU B 1 295 ? -8.102 -20.953 11.453 1 92.69 295 GLU B C 1
ATOM 8354 O O . GLU B 1 295 ? -7.844 -20.078 12.289 1 92.69 295 GLU B O 1
ATOM 8359 N N . LEU B 1 296 ? -7.434 -21.078 10.406 1 91.31 296 LEU B N 1
ATOM 8360 C CA . LEU B 1 296 ? -6.23 -20.281 10.172 1 91.31 296 LEU B CA 1
ATOM 8361 C C . LEU B 1 296 ? -6.582 -18.812 9.961 1 91.31 296 LEU B C 1
ATOM 8363 O O . LEU B 1 296 ? -5.98 -17.938 10.578 1 91.31 296 LEU B O 1
ATOM 8367 N N . ILE B 1 297 ? -7.539 -18.516 9.148 1 95.31 297 ILE B N 1
ATOM 8368 C CA . ILE B 1 297 ? -7.887 -17.141 8.836 1 95.31 297 ILE B CA 1
ATOM 8369 C C . ILE B 1 297 ? -8.43 -16.453 10.086 1 95.31 297 ILE B C 1
ATOM 8371 O O . ILE B 1 297 ? -8.031 -15.328 10.398 1 95.31 297 ILE B O 1
ATOM 8375 N N . ASN B 1 298 ? -9.328 -17.125 10.789 1 95.06 298 ASN B N 1
ATOM 8376 C CA . ASN B 1 298 ? -9.93 -16.516 11.969 1 95.06 298 ASN B CA 1
ATOM 8377 C C . ASN B 1 298 ? -8.906 -16.312 13.078 1 95.06 298 ASN B C 1
ATOM 8379 O O . ASN B 1 298 ? -9.008 -15.367 13.859 1 95.06 298 ASN B O 1
ATOM 8383 N N . SER B 1 299 ? -7.93 -17.156 13.117 1 92.81 299 SER B N 1
ATOM 8384 C CA . SER B 1 299 ? -6.918 -17.047 14.164 1 92.81 299 SER B CA 1
ATOM 8385 C C . SER B 1 299 ? -5.875 -15.984 13.812 1 92.81 299 SER B C 1
ATOM 8387 O O . SER B 1 299 ? -5.484 -15.188 14.672 1 92.81 299 SER B O 1
ATOM 8389 N N . LEU B 1 300 ? -5.406 -15.938 12.594 1 91.44 300 LEU B N 1
ATOM 8390 C CA . LEU B 1 300 ? -4.34 -15.031 12.188 1 91.44 300 LEU B CA 1
ATOM 8391 C C . LEU B 1 300 ? -4.887 -13.633 11.906 1 91.44 300 LEU B C 1
ATOM 8393 O O . LEU B 1 300 ? -4.16 -12.648 11.992 1 91.44 300 LEU B O 1
ATOM 8397 N N . GLY B 1 301 ? -6.121 -13.57 11.531 1 92.69 301 GLY B N 1
ATOM 8398 C CA . GLY B 1 301 ? -6.754 -12.297 11.219 1 92.69 301 GLY B CA 1
ATOM 8399 C C . GLY B 1 301 ? -6.348 -11.75 9.859 1 92.69 301 GLY B C 1
ATOM 8400 O O . GLY B 1 301 ? -6.773 -10.656 9.477 1 92.69 301 GLY B O 1
ATOM 8401 N N . LYS B 1 302 ? -5.488 -12.469 9.164 1 94.44 302 LYS B N 1
ATOM 8402 C CA . LYS B 1 302 ? -5.012 -12.078 7.836 1 94.44 302 LYS B CA 1
ATOM 8403 C C . LYS B 1 302 ? -4.496 -13.289 7.062 1 94.44 302 LYS B C 1
ATOM 8405 O O . LYS B 1 302 ? -4.285 -14.359 7.637 1 94.44 302 LYS B O 1
ATOM 8410 N N . PHE B 1 303 ? -4.371 -13.188 5.773 1 96.06 303 PHE B N 1
ATOM 8411 C CA . PHE B 1 303 ? -3.74 -14.172 4.898 1 96.06 303 PHE B CA 1
ATOM 8412 C C . PHE B 1 303 ? -3.178 -13.5 3.65 1 96.06 303 PHE B C 1
ATOM 8414 O O . PHE B 1 303 ? -3.49 -12.344 3.365 1 96.06 303 PHE B O 1
ATOM 8421 N N . ASN B 1 304 ? -2.316 -14.227 2.947 1 96.06 304 ASN B N 1
ATOM 8422 C CA . ASN B 1 304 ? -1.693 -13.688 1.745 1 96.06 304 ASN B CA 1
ATOM 8423 C C . ASN B 1 304 ? -2.275 -14.312 0.481 1 96.06 304 ASN B C 1
ATOM 8425 O O . ASN B 1 304 ? -2.6 -15.5 0.466 1 96.06 304 ASN B O 1
ATOM 8429 N N . VAL B 1 305 ? -2.432 -13.508 -0.49 1 96.06 305 VAL B N 1
ATOM 8430 C CA . VAL B 1 305 ? -2.611 -13.945 -1.87 1 96.06 305 VAL B CA 1
ATOM 8431 C C . VAL B 1 305 ? -1.323 -13.719 -2.658 1 96.06 305 VAL B C 1
ATOM 8433 O O . VAL B 1 305 ? -0.786 -12.609 -2.68 1 96.06 305 VAL B O 1
ATOM 8436 N N . LYS B 1 306 ? -0.846 -14.758 -3.262 1 93.31 306 LYS B N 1
ATOM 8437 C CA . LYS B 1 306 ? 0.406 -14.695 -4.008 1 93.31 306 LYS B CA 1
ATOM 8438 C C . LYS B 1 306 ? 0.151 -14.406 -5.484 1 93.31 306 LYS B C 1
ATOM 8440 O O . LYS B 1 306 ? -0.764 -14.969 -6.086 1 93.31 306 LYS B O 1
ATOM 8445 N N . TYR B 1 307 ? 0.886 -13.492 -6.031 1 90.94 307 TYR B N 1
ATOM 8446 C CA . TYR B 1 307 ? 0.925 -13.219 -7.461 1 90.94 307 TYR B CA 1
ATOM 8447 C C . TYR B 1 307 ? 2.262 -13.641 -8.062 1 90.94 307 TYR B C 1
ATOM 8449 O O . TYR B 1 307 ? 3.199 -12.836 -8.125 1 90.94 307 TYR B O 1
ATOM 8457 N N . GLU B 1 308 ? 2.303 -14.812 -8.516 1 83.62 308 GLU B N 1
ATOM 8458 C CA . GLU B 1 308 ? 3.539 -15.508 -8.859 1 83.62 308 GLU B CA 1
ATOM 8459 C C . GLU B 1 308 ? 4.258 -14.805 -10.008 1 83.62 308 GLU B C 1
ATOM 8461 O O . GLU B 1 308 ? 5.484 -14.68 -9.992 1 83.62 308 GLU B O 1
ATOM 8466 N N . SER B 1 309 ? 3.52 -14.336 -10.984 1 79.62 309 SER B N 1
ATOM 8467 C CA . SER B 1 309 ? 4.129 -13.727 -12.156 1 79.62 309 SER B CA 1
ATOM 8468 C C . SER B 1 309 ? 4.867 -12.438 -11.797 1 79.62 309 SER B C 1
ATOM 8470 O O . SER B 1 309 ? 5.738 -11.992 -12.547 1 79.62 309 SER B O 1
ATOM 8472 N N . ARG B 1 310 ? 4.598 -11.852 -10.594 1 86.44 310 ARG B N 1
ATOM 8473 C CA . ARG B 1 310 ? 5.195 -10.586 -10.195 1 86.44 310 ARG B CA 1
ATOM 8474 C C . ARG B 1 310 ? 6.031 -10.75 -8.93 1 86.44 310 ARG B C 1
ATOM 8476 O O . ARG B 1 310 ? 6.574 -9.773 -8.406 1 86.44 310 ARG B O 1
ATOM 8483 N N . ALA B 1 311 ? 6.164 -11.953 -8.508 1 90.75 311 ALA B N 1
ATOM 8484 C CA . ALA B 1 311 ? 6.844 -12.203 -7.242 1 90.75 311 ALA B CA 1
ATOM 8485 C C . ALA B 1 311 ? 6.324 -11.281 -6.145 1 90.75 311 ALA B C 1
ATOM 8487 O O . ALA B 1 311 ? 7.105 -10.648 -5.43 1 90.75 311 ALA B O 1
ATOM 8488 N N . TYR B 1 312 ? 4.984 -11.141 -6.047 1 91.94 312 TYR B N 1
ATOM 8489 C CA . TYR B 1 312 ? 4.328 -10.203 -5.141 1 91.94 312 TYR B CA 1
ATOM 8490 C C . TYR B 1 312 ? 3.316 -10.914 -4.254 1 91.94 312 TYR B C 1
ATOM 8492 O O . TYR B 1 312 ? 2.627 -11.836 -4.703 1 91.94 312 TYR B O 1
ATOM 8500 N N . PHE B 1 313 ? 3.236 -10.469 -2.939 1 93.94 313 PHE B N 1
ATOM 8501 C CA . PHE B 1 313 ? 2.223 -10.93 -1.997 1 93.94 313 PHE B CA 1
ATOM 8502 C C . PHE B 1 313 ? 1.343 -9.773 -1.543 1 93.94 313 PHE B C 1
ATOM 8504 O O . PHE B 1 313 ? 1.836 -8.672 -1.298 1 93.94 313 PHE B O 1
ATOM 8511 N N . GLN B 1 314 ? 0.105 -10.023 -1.548 1 95.38 314 GLN B N 1
ATOM 8512 C CA . GLN B 1 314 ? -0.82 -9.055 -0.969 1 95.38 314 GLN B CA 1
ATOM 8513 C C . GLN B 1 314 ? -1.495 -9.617 0.279 1 95.38 314 GLN B C 1
ATOM 8515 O O . GLN B 1 314 ? -2.102 -10.688 0.234 1 95.38 314 GLN B O 1
ATOM 8520 N N . SER B 1 315 ? -1.411 -8.93 1.39 1 96.06 315 SER B N 1
ATOM 8521 C CA . SER B 1 315 ? -2.033 -9.359 2.639 1 96.06 315 SER B CA 1
ATOM 8522 C C . SER B 1 315 ? -3.463 -8.836 2.75 1 96.06 315 SER B C 1
ATOM 8524 O O . SER B 1 315 ? -3.707 -7.641 2.59 1 96.06 315 SER B O 1
ATOM 8526 N N . ILE B 1 316 ? -4.375 -9.727 2.998 1 97.25 316 ILE B N 1
ATOM 8527 C CA . ILE B 1 316 ? -5.777 -9.383 3.178 1 97.25 316 ILE B CA 1
ATOM 8528 C C . ILE B 1 316 ? -6.188 -9.609 4.629 1 97.25 316 ILE B C 1
ATOM 8530 O O . ILE B 1 316 ? -5.871 -10.656 5.211 1 97.25 316 ILE B O 1
ATOM 8534 N N . SER B 1 317 ? -6.824 -8.633 5.219 1 95 317 SER B N 1
ATOM 8535 C CA . SER B 1 317 ? -7.289 -8.711 6.602 1 95 317 SER B CA 1
ATOM 8536 C C . SER B 1 317 ? -8.773 -8.367 6.707 1 95 317 SER B C 1
ATOM 8538 O O . SER B 1 317 ? -9.422 -8.086 5.699 1 95 317 SER B O 1
ATOM 8540 N N . ASN B 1 318 ? -9.328 -8.484 7.895 1 94.5 318 ASN B N 1
ATOM 8541 C CA . ASN B 1 318 ? -10.703 -8.133 8.219 1 94.5 318 ASN B CA 1
ATOM 8542 C C . ASN B 1 318 ? -11.695 -9.094 7.57 1 94.5 318 ASN B C 1
ATOM 8544 O O . ASN B 1 318 ? -12.758 -8.68 7.105 1 94.5 318 ASN B O 1
ATOM 8548 N N . VAL B 1 319 ? -11.305 -10.367 7.477 1 97.69 319 VAL B N 1
ATOM 8549 C CA . VAL B 1 319 ? -12.164 -11.43 6.965 1 97.69 319 VAL B CA 1
ATOM 8550 C C . VAL B 1 319 ? -12.508 -12.406 8.086 1 97.69 319 VAL B C 1
ATOM 8552 O O . VAL B 1 319 ? -11.625 -12.844 8.836 1 97.69 319 VAL B O 1
ATOM 8555 N N . HIS B 1 320 ? -13.727 -12.695 8.25 1 97.69 320 HIS B N 1
ATOM 8556 C CA . HIS B 1 320 ? -14.227 -13.68 9.203 1 97.69 320 HIS B CA 1
ATOM 8557 C C . HIS B 1 320 ? -14.852 -14.867 8.492 1 97.69 320 HIS B C 1
ATOM 8559 O O . HIS B 1 320 ? -15.758 -14.703 7.672 1 97.69 320 HIS B O 1
ATOM 8565 N N . ILE B 1 321 ? -14.359 -16.047 8.789 1 98.25 321 ILE B N 1
ATOM 8566 C CA . ILE B 1 321 ? -14.82 -17.234 8.078 1 98.25 321 ILE B CA 1
ATOM 8567 C C . ILE B 1 321 ? -15.812 -18.016 8.945 1 98.25 321 ILE B C 1
ATOM 8569 O O . ILE B 1 321 ? -15.547 -18.25 10.125 1 98.25 321 ILE B O 1
ATOM 8573 N N . ILE B 1 322 ? -16.906 -18.359 8.391 1 98.56 322 ILE B N 1
ATOM 8574 C CA . ILE B 1 322 ? -17.922 -19.156 9.078 1 98.56 322 ILE B CA 1
ATOM 8575 C C . ILE B 1 322 ? -18.031 -20.531 8.422 1 98.56 322 ILE B C 1
ATOM 8577 O O . ILE B 1 322 ? -17.516 -20.734 7.316 1 98.56 322 ILE B O 1
ATOM 8581 N N . ASP B 1 323 ? -18.656 -21.453 9.117 1 97.5 323 ASP B N 1
ATOM 8582 C CA . ASP B 1 323 ? -18.906 -22.797 8.609 1 97.5 323 ASP B CA 1
ATOM 8583 C C . ASP B 1 323 ? -20.156 -22.844 7.734 1 97.5 323 ASP B C 1
ATOM 8585 O O . ASP B 1 323 ? -21.234 -22.453 8.18 1 97.5 323 ASP B O 1
ATOM 8589 N N . MET B 1 324 ? -20.047 -23.328 6.594 1 96.62 324 MET B N 1
ATOM 8590 C CA . MET B 1 324 ? -21.156 -23.359 5.648 1 96.62 324 MET B CA 1
ATOM 8591 C C . MET B 1 324 ? -22.281 -24.25 6.172 1 96.62 324 MET B C 1
ATOM 8593 O O . MET B 1 324 ? -23.438 -24.109 5.762 1 96.62 324 MET B O 1
ATOM 8597 N N . ASP B 1 325 ? -21.953 -25.109 7.066 1 95.69 325 ASP B N 1
ATOM 8598 C CA . ASP B 1 325 ? -22.938 -26.031 7.617 1 95.69 325 ASP B CA 1
ATOM 8599 C C . ASP B 1 325 ? -23.641 -25.406 8.82 1 95.69 325 ASP B C 1
ATOM 8601 O O . ASP B 1 325 ? -24.625 -25.969 9.336 1 95.69 325 ASP B O 1
ATOM 8605 N N . ASP B 1 326 ? -23.188 -24.312 9.273 1 97.44 326 ASP B N 1
ATOM 8606 C CA . ASP B 1 326 ? -23.859 -23.594 10.352 1 97.44 326 ASP B CA 1
ATOM 8607 C C . ASP B 1 326 ? -25 -22.734 9.812 1 97.44 326 ASP B C 1
ATOM 8609 O O . ASP B 1 326 ? -24.781 -21.594 9.398 1 97.44 326 ASP B O 1
ATOM 8613 N N . GLU B 1 327 ? -26.156 -23.203 9.914 1 97.56 327 GLU B N 1
ATOM 8614 C CA . GLU B 1 327 ? -27.312 -22.547 9.328 1 97.56 327 GLU B CA 1
ATOM 8615 C C . GLU B 1 327 ? -27.531 -21.156 9.93 1 97.56 327 GLU B C 1
ATOM 8617 O O . GLU B 1 327 ? -27.859 -20.219 9.211 1 97.56 327 GLU B O 1
ATOM 8622 N N . THR B 1 328 ? -27.344 -21.031 11.195 1 98.19 328 THR B N 1
ATOM 8623 C CA . THR B 1 328 ? -27.562 -19.75 11.875 1 98.19 328 THR B CA 1
ATOM 8624 C C . THR B 1 328 ? -26.609 -18.688 11.344 1 98.19 328 THR B C 1
ATOM 8626 O O . THR B 1 328 ? -27.031 -17.578 11.023 1 98.19 328 THR B O 1
ATOM 8629 N N . GLU B 1 329 ? -25.359 -19.031 11.211 1 98.31 329 GLU B N 1
ATOM 8630 C CA . GLU B 1 329 ? -24.359 -18.078 10.719 1 98.31 329 GLU B CA 1
ATOM 8631 C C . GLU B 1 329 ? -24.594 -17.75 9.242 1 98.31 329 GLU B C 1
ATOM 8633 O O . GLU B 1 329 ? -24.391 -16.609 8.82 1 98.31 329 GLU B O 1
ATOM 8638 N N . MET B 1 330 ? -24.984 -18.766 8.547 1 98.5 330 MET B N 1
ATOM 8639 C CA . MET B 1 330 ? -25.266 -18.531 7.129 1 98.5 330 MET B CA 1
ATOM 8640 C C . MET B 1 330 ? -26.438 -17.578 6.949 1 98.5 330 MET B C 1
ATOM 8642 O O . MET B 1 330 ? -26.359 -16.656 6.145 1 98.5 330 MET B O 1
ATOM 8646 N N . ILE B 1 331 ? -27.484 -17.828 7.684 1 98.44 331 ILE B N 1
ATOM 8647 C CA . ILE B 1 331 ? -28.672 -16.969 7.613 1 98.44 331 ILE B CA 1
ATOM 8648 C C . ILE B 1 331 ? -28.297 -15.539 8.023 1 98.44 331 ILE B C 1
ATOM 8650 O O . ILE B 1 331 ? -28.719 -14.578 7.375 1 98.44 331 ILE B O 1
ATOM 8654 N N . LYS B 1 332 ? -27.484 -15.422 9.023 1 98.25 332 LYS B N 1
ATOM 8655 C CA . LYS B 1 332 ? -27.031 -14.109 9.484 1 98.25 332 LYS B CA 1
ATOM 8656 C C . LYS B 1 332 ? -26.25 -13.383 8.391 1 98.25 332 LYS B C 1
ATOM 8658 O O . LYS B 1 332 ? -26.422 -12.172 8.195 1 98.25 332 LYS B O 1
ATOM 8663 N N . MET B 1 333 ? -25.359 -14.062 7.688 1 98.38 333 MET B N 1
ATOM 8664 C CA . MET B 1 333 ? -24.594 -13.461 6.598 1 98.38 333 MET B CA 1
ATOM 8665 C C . MET B 1 333 ? -25.531 -12.875 5.539 1 98.38 333 MET B C 1
ATOM 8667 O O . MET B 1 333 ? -25.359 -11.734 5.113 1 98.38 333 MET B O 1
ATOM 8671 N N . TYR B 1 334 ? -26.547 -13.633 5.125 1 98.5 334 TYR B N 1
ATOM 8672 C CA . TYR B 1 334 ? -27.469 -13.18 4.098 1 98.5 334 TYR B CA 1
ATOM 8673 C C . TYR B 1 334 ? -28.359 -12.047 4.617 1 98.5 334 TYR B C 1
ATOM 8675 O O . TYR B 1 334 ? -28.766 -11.172 3.852 1 98.5 334 TYR B O 1
ATOM 8683 N N . THR B 1 335 ? -28.609 -12.039 5.914 1 97.81 335 THR B N 1
ATOM 8684 C CA . THR B 1 335 ? -29.469 -11.023 6.52 1 97.81 335 THR B CA 1
ATOM 8685 C C . THR B 1 335 ? -28.719 -9.695 6.633 1 97.81 335 THR B C 1
ATOM 8687 O O . THR B 1 335 ? -29.297 -8.633 6.387 1 97.81 335 THR B O 1
ATOM 8690 N N . GLU B 1 336 ? -27.406 -9.773 6.902 1 96.75 336 GLU B N 1
ATOM 8691 C CA . GLU B 1 336 ? -26.703 -8.562 7.316 1 96.75 336 GLU B CA 1
ATOM 8692 C C . GLU B 1 336 ? -25.859 -7.996 6.176 1 96.75 336 GLU B C 1
ATOM 8694 O O . GLU B 1 336 ? -25.484 -6.828 6.203 1 96.75 336 GLU B O 1
ATOM 8699 N N . SER B 1 337 ? -25.578 -8.812 5.172 1 97.88 337 SER B N 1
ATOM 8700 C CA . SER B 1 337 ? -24.703 -8.359 4.098 1 97.88 337 SER B CA 1
ATOM 8701 C C . SER B 1 337 ? -25.469 -7.52 3.078 1 97.88 337 SER B C 1
ATOM 8703 O O . SER B 1 337 ? -26.656 -7.762 2.826 1 97.88 337 SER B O 1
ATOM 8705 N N . GLN B 1 338 ? -24.781 -6.543 2.512 1 96.88 338 GLN B N 1
ATOM 8706 C CA . GLN B 1 338 ? -25.359 -5.766 1.422 1 96.88 338 GLN B CA 1
ATOM 8707 C C . GLN B 1 338 ? -25.047 -6.398 0.069 1 96.88 338 GLN B C 1
ATOM 8709 O O . GLN B 1 338 ? -25.766 -6.16 -0.912 1 96.88 338 GLN B O 1
ATOM 8714 N N . ILE B 1 339 ? -24.047 -7.188 0.037 1 98.25 339 ILE B N 1
ATOM 8715 C CA . ILE B 1 339 ? -23.625 -7.898 -1.165 1 98.25 339 ILE B CA 1
ATOM 8716 C C . ILE B 1 339 ? -23.078 -9.273 -0.787 1 98.25 339 ILE B C 1
ATOM 8718 O O . ILE B 1 339 ? -22.469 -9.438 0.272 1 98.25 339 ILE B O 1
ATOM 8722 N N . ILE B 1 340 ? -23.359 -10.227 -1.578 1 98.75 340 ILE B N 1
ATOM 8723 C CA . ILE B 1 340 ? -22.797 -11.562 -1.392 1 98.75 340 ILE B CA 1
ATOM 8724 C C . ILE B 1 340 ? -22.203 -12.062 -2.703 1 98.75 340 ILE B C 1
ATOM 8726 O O . ILE B 1 340 ? -22.859 -12.047 -3.742 1 98.75 340 ILE B O 1
ATOM 8730 N N . GLY B 1 341 ? -20.922 -12.375 -2.691 1 98.69 341 GLY B N 1
ATOM 8731 C CA . GLY B 1 341 ? -20.344 -13.164 -3.771 1 98.69 341 GLY B CA 1
ATOM 8732 C C . GLY B 1 341 ? -20.609 -14.648 -3.625 1 98.69 341 GLY B C 1
ATOM 8733 O O . GLY B 1 341 ? -20.234 -15.258 -2.619 1 98.69 341 GLY B O 1
ATOM 8734 N N . LEU B 1 342 ? -21.328 -15.18 -4.547 1 98.56 342 LEU B N 1
ATOM 8735 C CA . LEU B 1 342 ? -21.672 -16.594 -4.523 1 98.56 342 LEU B CA 1
ATOM 8736 C C . LEU B 1 342 ? -20.734 -17.391 -5.422 1 98.56 342 LEU B C 1
ATOM 8738 O O . LEU B 1 342 ? -20.844 -17.344 -6.648 1 98.56 342 LEU B O 1
ATOM 8742 N N . ALA B 1 343 ? -19.828 -18.109 -4.871 1 97.56 343 ALA B N 1
ATOM 8743 C CA . ALA B 1 343 ? -18.797 -18.875 -5.574 1 97.56 343 ALA B CA 1
ATOM 8744 C C . ALA B 1 343 ? -18.797 -20.344 -5.125 1 97.56 343 ALA B C 1
ATOM 8746 O O . ALA B 1 343 ? -17.812 -20.812 -4.547 1 97.56 343 ALA B O 1
ATOM 8747 N N . ILE B 1 344 ? -19.812 -21.016 -5.418 1 95.25 344 ILE B N 1
ATOM 8748 C CA . ILE B 1 344 ? -19.953 -22.422 -5.066 1 95.25 344 ILE B CA 1
ATOM 8749 C C . ILE B 1 344 ? -19.969 -23.281 -6.332 1 95.25 344 ILE B C 1
ATOM 8751 O O . ILE B 1 344 ? -20.234 -22.766 -7.426 1 95.25 344 ILE B O 1
ATOM 8755 N N . PRO B 1 345 ? -19.656 -24.531 -6.219 1 89.62 345 PRO B N 1
ATOM 8756 C CA . PRO B 1 345 ? -19.75 -25.422 -7.387 1 89.62 345 PRO B CA 1
ATOM 8757 C C . PRO B 1 345 ? -21.188 -25.625 -7.859 1 89.62 345 PRO B C 1
ATOM 8759 O O . PRO B 1 345 ? -22.125 -25.547 -7.055 1 89.62 345 PRO B O 1
ATOM 8762 N N . GLU B 1 346 ? -21.328 -25.859 -9.094 1 87.5 346 GLU B N 1
ATOM 8763 C CA . GLU B 1 346 ? -22.656 -26.078 -9.672 1 87.5 346 GLU B CA 1
ATOM 8764 C C . GLU B 1 346 ? -23.406 -27.188 -8.961 1 87.5 346 GLU B C 1
ATOM 8766 O O . GLU B 1 346 ? -24.609 -27.109 -8.766 1 87.5 346 GLU B O 1
ATOM 8771 N N . THR B 1 347 ? -22.688 -28.219 -8.523 1 85.69 347 THR B N 1
ATOM 8772 C CA . THR B 1 347 ? -23.281 -29.406 -7.906 1 85.69 347 THR B CA 1
ATOM 8773 C C . THR B 1 347 ? -23.875 -29.062 -6.543 1 85.69 347 THR B C 1
ATOM 8775 O O . THR B 1 347 ? -24.734 -29.781 -6.027 1 85.69 347 THR B O 1
ATOM 8778 N N . ALA B 1 348 ? -23.406 -27.969 -5.984 1 92.44 348 ALA B N 1
ATOM 8779 C CA . ALA B 1 348 ? -23.859 -27.594 -4.648 1 92.44 348 ALA B CA 1
ATOM 8780 C C . ALA B 1 348 ? -25.062 -26.656 -4.719 1 92.44 348 ALA B C 1
ATOM 8782 O O . ALA B 1 348 ? -25.688 -26.359 -3.699 1 92.44 348 ALA B O 1
ATOM 8783 N N . VAL B 1 349 ? -25.516 -26.188 -5.828 1 94.56 349 VAL B N 1
ATOM 8784 C CA . VAL B 1 349 ? -26.5 -25.125 -5.996 1 94.56 349 VAL B CA 1
ATOM 8785 C C . VAL B 1 349 ? -27.844 -25.578 -5.426 1 94.56 349 VAL B C 1
ATOM 8787 O O . VAL B 1 349 ? -28.5 -24.828 -4.691 1 94.56 349 VAL B O 1
ATOM 8790 N N . LYS B 1 350 ? -28.188 -26.781 -5.797 1 91.25 350 LYS B N 1
ATOM 8791 C CA . LYS B 1 350 ? -29.5 -27.25 -5.344 1 91.25 350 LYS B CA 1
ATOM 8792 C C . LYS B 1 350 ? -29.578 -27.266 -3.818 1 91.25 350 LYS B C 1
ATOM 8794 O O . LYS B 1 350 ? -30.531 -26.75 -3.238 1 91.25 350 LYS B O 1
ATOM 8799 N N . SER B 1 351 ? -28.562 -27.797 -3.227 1 93.44 351 SER B N 1
ATOM 8800 C CA . SER B 1 351 ? -28.562 -27.891 -1.77 1 93.44 351 SER B CA 1
ATOM 8801 C C . SER B 1 351 ? -28.406 -26.516 -1.13 1 93.44 351 SER B C 1
ATOM 8803 O O . SER B 1 351 ? -29.062 -26.203 -0.129 1 93.44 351 SER B O 1
ATOM 8805 N N . GLN B 1 352 ? -27.641 -25.688 -1.641 1 96.38 352 GLN B N 1
ATOM 8806 C CA . GLN B 1 352 ? -27.344 -24.375 -1.05 1 96.38 352 GLN B CA 1
ATOM 8807 C C . GLN B 1 352 ? -28.484 -23.391 -1.299 1 96.38 352 GLN B C 1
ATOM 8809 O O . GLN B 1 352 ? -28.609 -22.391 -0.605 1 96.38 352 GLN B O 1
ATOM 8814 N N . SER B 1 353 ? -29.359 -23.656 -2.27 1 97.69 353 SER B N 1
ATOM 8815 C CA . SER B 1 353 ? -30.484 -22.781 -2.576 1 97.69 353 SER B CA 1
ATOM 8816 C C . SER B 1 353 ? -31.453 -22.703 -1.401 1 97.69 353 SER B C 1
ATOM 8818 O O . SER B 1 353 ? -32.094 -21.656 -1.187 1 97.69 353 SER B O 1
ATOM 8820 N N . GLU B 1 354 ? -31.531 -23.766 -0.652 1 97.19 354 GLU B N 1
ATOM 8821 C CA . GLU B 1 354 ? -32.406 -23.75 0.521 1 97.19 354 GLU B CA 1
ATOM 8822 C C . GLU B 1 354 ? -31.891 -22.75 1.567 1 97.19 354 GLU B C 1
ATOM 8824 O O . GLU B 1 354 ? -32.688 -22 2.143 1 97.19 354 GLU B O 1
ATOM 8829 N N . ILE B 1 355 ? -30.609 -22.828 1.85 1 97.81 355 ILE B N 1
ATOM 8830 C CA . ILE B 1 355 ? -30.031 -21.922 2.84 1 97.81 355 ILE B CA 1
ATOM 8831 C C . ILE B 1 355 ? -30.125 -20.484 2.352 1 97.81 355 ILE B C 1
ATOM 8833 O O . ILE B 1 355 ? -30.344 -19.562 3.146 1 97.81 355 ILE B O 1
ATOM 8837 N N . ILE B 1 356 ? -29.906 -20.234 1.104 1 98.62 356 ILE B N 1
ATOM 8838 C CA . ILE B 1 356 ? -30.062 -18.906 0.523 1 98.62 356 ILE B CA 1
ATOM 8839 C C . ILE B 1 356 ? -31.484 -18.422 0.712 1 98.62 356 ILE B C 1
ATOM 8841 O O . ILE B 1 356 ? -31.719 -17.281 1.134 1 98.62 356 ILE B O 1
ATOM 8845 N N . ALA B 1 357 ? -32.438 -19.312 0.402 1 98.56 357 ALA B N 1
ATOM 8846 C CA . ALA B 1 357 ? -33.875 -18.984 0.552 1 98.56 357 ALA B CA 1
ATOM 8847 C C . ALA B 1 357 ? -34.188 -18.594 1.99 1 98.56 357 ALA B C 1
ATOM 8849 O O . ALA B 1 357 ? -34.844 -17.562 2.227 1 98.56 357 ALA B O 1
ATOM 8850 N N . LYS B 1 358 ? -33.719 -19.375 2.926 1 98.12 358 LYS B N 1
ATOM 8851 C CA . LYS B 1 358 ? -33.938 -19.078 4.336 1 98.12 358 LYS B CA 1
ATOM 8852 C C . LYS B 1 358 ? -33.344 -17.734 4.723 1 98.12 358 LYS B C 1
ATOM 8854 O O . LYS B 1 358 ? -33.938 -16.969 5.477 1 98.12 358 LYS B O 1
ATOM 8859 N N . GLY B 1 359 ? -32.156 -17.5 4.289 1 98.44 359 GLY B N 1
ATOM 8860 C CA . GLY B 1 359 ? -31.516 -16.219 4.535 1 98.44 359 GLY B CA 1
ATOM 8861 C C . GLY B 1 359 ? -32.312 -15.039 3.988 1 98.44 359 GLY B C 1
ATOM 8862 O O . GLY B 1 359 ? -32.438 -14.008 4.656 1 98.44 359 GLY B O 1
ATOM 8863 N N . LEU B 1 360 ? -32.812 -15.148 2.773 1 98.44 360 LEU B N 1
ATOM 8864 C CA . LEU B 1 360 ? -33.594 -14.086 2.133 1 98.44 360 LEU B CA 1
ATOM 8865 C C . LEU B 1 360 ? -34.906 -13.844 2.871 1 98.44 360 LEU B C 1
ATOM 8867 O O . LEU B 1 360 ? -35.344 -12.703 3.018 1 98.44 360 LEU B O 1
ATOM 8871 N N . ILE B 1 361 ? -35.531 -14.961 3.275 1 97.88 361 ILE B N 1
ATOM 8872 C CA . ILE B 1 361 ? -36.781 -14.844 4.039 1 97.88 361 ILE B CA 1
ATOM 8873 C C . ILE B 1 361 ? -36.531 -14.023 5.301 1 97.88 361 ILE B C 1
ATOM 8875 O O . ILE B 1 361 ? -37.25 -13.078 5.594 1 97.88 361 ILE B O 1
ATOM 8879 N N . GLU B 1 362 ? -35.469 -14.359 6.012 1 97.81 362 GLU B N 1
ATOM 8880 C CA . GLU B 1 362 ? -35.125 -13.633 7.234 1 97.81 362 GLU B CA 1
ATOM 8881 C C . GLU B 1 362 ? -34.781 -12.172 6.941 1 97.81 362 GLU B C 1
ATOM 8883 O O . GLU B 1 362 ? -35.25 -11.273 7.652 1 97.81 362 GLU B O 1
ATOM 8888 N N . ARG B 1 363 ? -34.031 -11.898 5.965 1 97.69 363 ARG B N 1
ATOM 8889 C CA . ARG B 1 363 ? -33.625 -10.547 5.574 1 97.69 363 ARG B CA 1
ATOM 8890 C C . ARG B 1 363 ? -34.844 -9.664 5.344 1 97.69 363 ARG B C 1
ATOM 8892 O O . ARG B 1 363 ? -34.938 -8.562 5.895 1 97.69 363 ARG B O 1
ATOM 8899 N N . TYR B 1 364 ? -35.719 -10.102 4.535 1 96.38 364 TYR B N 1
ATOM 8900 C CA . TYR B 1 364 ? -36.812 -9.234 4.102 1 96.38 364 TYR B CA 1
ATOM 8901 C C . TYR B 1 364 ? -37.938 -9.203 5.141 1 96.38 364 TYR B C 1
ATOM 8903 O O . TYR B 1 364 ? -38.781 -8.305 5.129 1 96.38 364 TYR B O 1
ATOM 8911 N N . SER B 1 365 ? -37.906 -10.188 6.043 1 94.88 365 SER B N 1
ATOM 8912 C CA . SER B 1 365 ? -38.781 -10.086 7.207 1 94.88 365 SER B CA 1
ATOM 8913 C C . SER B 1 365 ? -38.406 -8.906 8.094 1 94.88 365 SER B C 1
ATOM 8915 O O . SER B 1 365 ? -39.219 -8.352 8.812 1 94.88 365 SER B O 1
ATOM 8917 N N . LYS B 1 366 ? -37.156 -8.492 7.996 1 92.38 366 LYS B N 1
ATOM 8918 C CA . LYS B 1 366 ? -36.656 -7.379 8.789 1 92.38 366 LYS B CA 1
ATOM 8919 C C . LYS B 1 366 ? -36.625 -6.086 7.98 1 92.38 366 LYS B C 1
ATOM 8921 O O . LYS B 1 366 ? -36.062 -5.086 8.398 1 92.38 366 LYS B O 1
ATOM 8926 N N . ASN B 1 367 ? -37.188 -6.094 6.828 1 80.38 367 ASN B N 1
ATOM 8927 C CA . ASN B 1 367 ? -37.344 -4.969 5.914 1 80.38 367 ASN B CA 1
ATOM 8928 C C . ASN B 1 367 ? -35.969 -4.379 5.52 1 80.38 367 ASN B C 1
ATOM 8930 O O . ASN B 1 367 ? -35.844 -3.158 5.41 1 80.38 367 ASN B O 1
ATOM 8934 N N . ASN B 1 368 ? -35.062 -5.242 5.391 1 83.56 368 ASN B N 1
ATOM 8935 C CA . ASN B 1 368 ? -33.781 -4.809 4.91 1 83.56 368 ASN B CA 1
ATOM 8936 C C . ASN B 1 368 ? -33.812 -4.438 3.432 1 83.56 368 ASN B C 1
ATOM 8938 O O . ASN B 1 368 ? -34.781 -4.754 2.736 1 83.56 368 ASN B O 1
ATOM 8942 N N . THR B 1 369 ? -32.781 -3.754 2.98 1 88.75 369 THR B N 1
ATOM 8943 C CA . THR B 1 369 ? -32.688 -3.303 1.599 1 88.75 369 THR B CA 1
ATOM 8944 C C . THR B 1 369 ? -32.438 -4.48 0.664 1 88.75 369 THR B C 1
ATOM 8946 O O . THR B 1 369 ? -32.156 -5.598 1.118 1 88.75 369 THR B O 1
ATOM 8949 N N . ASN B 1 370 ? -32.594 -4.27 -0.623 1 96.25 370 ASN B N 1
ATOM 8950 C CA . ASN B 1 370 ? -32.344 -5.297 -1.635 1 96.25 370 ASN B CA 1
ATOM 8951 C C . ASN B 1 370 ? -30.922 -5.836 -1.572 1 96.25 370 ASN B C 1
ATOM 8953 O O . ASN B 1 370 ? -29.969 -5.078 -1.371 1 96.25 370 ASN B O 1
ATOM 8957 N N . LEU B 1 371 ? -30.797 -7.125 -1.678 1 97.75 371 LEU B N 1
ATOM 8958 C CA . LEU B 1 371 ? -29.5 -7.789 -1.624 1 97.75 371 LEU B CA 1
ATOM 8959 C C . LEU B 1 371 ? -28.922 -7.957 -3.023 1 97.75 371 LEU B C 1
ATOM 8961 O O . LEU B 1 371 ? -29.641 -8.312 -3.961 1 97.75 371 LEU B O 1
ATOM 8965 N N . THR B 1 372 ? -27.703 -7.637 -3.197 1 98.31 372 THR B N 1
ATOM 8966 C CA . THR B 1 372 ? -26.969 -7.941 -4.418 1 98.31 372 THR B CA 1
ATOM 8967 C C . THR B 1 372 ? -26.219 -9.273 -4.285 1 98.31 372 THR B C 1
ATOM 8969 O O . THR B 1 372 ? -25.438 -9.453 -3.359 1 98.31 372 THR B O 1
ATOM 8972 N N . ILE B 1 373 ? -26.469 -10.188 -5.152 1 98.56 373 ILE B N 1
ATOM 8973 C CA . ILE B 1 373 ? -25.734 -11.445 -5.215 1 98.56 373 ILE B CA 1
ATOM 8974 C C . ILE B 1 373 ? -24.938 -11.516 -6.508 1 98.56 373 ILE B C 1
ATOM 8976 O O . ILE B 1 373 ? -25.5 -11.547 -7.602 1 98.56 373 ILE B O 1
ATOM 8980 N N . LEU B 1 374 ? -23.641 -11.453 -6.402 1 98.25 374 LEU B N 1
ATOM 8981 C CA . LEU B 1 374 ? -22.734 -11.703 -7.523 1 98.25 374 LEU B CA 1
ATOM 8982 C C . LEU B 1 374 ? -22.547 -13.195 -7.742 1 98.25 374 LEU B C 1
ATOM 8984 O O . LEU B 1 374 ? -21.844 -13.859 -6.969 1 98.25 374 LEU B O 1
ATOM 8988 N N . VAL B 1 375 ? -23.094 -13.656 -8.812 1 97.94 375 VAL B N 1
ATOM 8989 C CA . VAL B 1 375 ? -23.031 -15.094 -9.055 1 97.94 375 VAL B CA 1
ATOM 8990 C C . VAL B 1 375 ? -21.797 -15.438 -9.867 1 97.94 375 VAL B C 1
ATOM 8992 O O . VAL B 1 375 ? -21.719 -15.117 -11.062 1 97.94 375 VAL B O 1
ATOM 8995 N N . VAL B 1 376 ? -20.875 -16.109 -9.25 1 96.12 376 VAL B N 1
ATOM 8996 C CA . VAL B 1 376 ? -19.625 -16.5 -9.891 1 96.12 376 VAL B CA 1
ATOM 8997 C C . VAL B 1 376 ? -19.594 -18.016 -10.062 1 96.12 376 VAL B C 1
ATOM 8999 O O . VAL B 1 376 ? -19.016 -18.734 -9.242 1 96.12 376 VAL B O 1
ATOM 9002 N N . LEU B 1 377 ? -20.219 -18.453 -11.055 1 90.31 377 LEU B N 1
ATOM 9003 C CA . LEU B 1 377 ? -20.344 -19.875 -11.414 1 90.31 377 LEU B CA 1
ATOM 9004 C C . LEU B 1 377 ? -19.781 -20.125 -12.805 1 90.31 377 LEU B C 1
ATOM 9006 O O . LEU B 1 377 ? -19.938 -19.312 -13.711 1 90.31 377 LEU B O 1
ATOM 9010 N N . ASN B 1 378 ? -19.109 -21.203 -12.938 1 80 378 ASN B N 1
ATOM 9011 C CA . ASN B 1 378 ? -18.656 -21.609 -14.266 1 80 378 ASN B CA 1
ATOM 9012 C C . ASN B 1 378 ? -19.812 -22.172 -15.094 1 80 378 ASN B C 1
ATOM 9014 O O . ASN B 1 378 ? -19.797 -23.359 -15.461 1 80 378 ASN B O 1
ATOM 9018 N N . LYS B 1 379 ? -20.734 -21.406 -15.328 1 81.56 379 LYS B N 1
ATOM 9019 C CA . LYS B 1 379 ? -21.938 -21.766 -16.062 1 81.56 379 LYS B CA 1
ATOM 9020 C C . LYS B 1 379 ? -22.516 -20.547 -16.797 1 81.56 379 LYS B C 1
ATOM 9022 O O . LYS B 1 379 ? -22.578 -19.453 -16.25 1 81.56 379 LYS B O 1
ATOM 9027 N N . ILE B 1 380 ? -22.828 -20.766 -18.109 1 83.12 380 ILE B N 1
ATOM 9028 C CA . ILE B 1 380 ? -23.547 -19.719 -18.828 1 83.12 380 ILE B CA 1
ATOM 9029 C C . ILE B 1 380 ? -24.922 -19.516 -18.203 1 83.12 380 ILE B C 1
ATOM 9031 O O . ILE B 1 380 ? -25.625 -20.484 -17.891 1 83.12 380 ILE B O 1
ATOM 9035 N N . LYS B 1 381 ? -25.25 -18.359 -17.984 1 91.81 381 LYS B N 1
ATOM 9036 C CA . LYS B 1 381 ? -26.516 -17.984 -17.328 1 91.81 381 LYS B CA 1
ATOM 9037 C C . LYS B 1 381 ? -26.609 -18.578 -15.93 1 91.81 381 LYS B C 1
ATOM 9039 O O . LYS B 1 381 ? -27.625 -19.172 -15.57 1 91.81 381 LYS B O 1
ATOM 9044 N N . GLY B 1 382 ? -25.5 -18.469 -15.281 1 93.31 382 GLY B N 1
ATOM 9045 C CA . GLY B 1 382 ? -25.406 -18.984 -13.93 1 93.31 382 GLY B CA 1
ATOM 9046 C C . GLY B 1 382 ? -26.375 -18.312 -12.961 1 93.31 382 GLY B C 1
ATOM 9047 O O . GLY B 1 382 ? -26.984 -18.984 -12.125 1 93.31 382 GLY B O 1
ATOM 9048 N N . ALA B 1 383 ? -26.531 -17.031 -13.07 1 96.62 383 ALA B N 1
ATOM 9049 C CA . ALA B 1 383 ? -27.422 -16.281 -12.188 1 96.62 383 ALA B CA 1
ATOM 9050 C C . ALA B 1 383 ? -28.875 -16.703 -12.383 1 96.62 383 ALA B C 1
ATOM 9052 O O . ALA B 1 383 ? -29.625 -16.828 -11.414 1 96.62 383 ALA B O 1
ATOM 9053 N N . LYS B 1 384 ? -29.219 -16.875 -13.648 1 95.25 384 LYS B N 1
ATOM 9054 C CA . LYS B 1 384 ? -30.578 -17.359 -13.945 1 95.25 384 LYS B CA 1
ATOM 9055 C C . LYS B 1 384 ? -30.812 -18.734 -13.312 1 95.25 384 LYS B C 1
ATOM 9057 O O . LYS B 1 384 ? -31.891 -19 -12.781 1 95.25 384 LYS B O 1
ATOM 9062 N N . PHE B 1 385 ? -29.828 -19.562 -13.422 1 95.31 385 PHE B N 1
ATOM 9063 C CA . PHE B 1 385 ? -29.875 -20.906 -12.844 1 95.31 385 PHE B CA 1
ATOM 9064 C C . PHE B 1 385 ? -30.062 -20.828 -11.336 1 95.31 385 PHE B C 1
ATOM 9066 O O . PHE B 1 385 ? -30.922 -21.5 -10.773 1 95.31 385 PHE B O 1
ATOM 9073 N N . ILE B 1 386 ? -29.266 -20 -10.641 1 97.56 386 ILE B N 1
ATOM 9074 C CA . ILE B 1 386 ? -29.344 -19.812 -9.195 1 97.56 386 ILE B CA 1
ATOM 9075 C C . ILE B 1 386 ? -30.719 -19.25 -8.82 1 97.56 386 ILE B C 1
ATOM 9077 O O . ILE B 1 386 ? -31.359 -19.719 -7.879 1 97.56 386 ILE B O 1
ATOM 9081 N N . ARG B 1 387 ? -31.094 -18.203 -9.539 1 97.88 387 ARG B N 1
ATOM 9082 C CA . ARG B 1 387 ? -32.375 -17.562 -9.289 1 97.88 387 ARG B CA 1
ATOM 9083 C C . ARG B 1 387 ? -33.531 -18.562 -9.328 1 97.88 387 ARG B C 1
ATOM 9085 O O . ARG B 1 387 ? -34.406 -18.562 -8.469 1 97.88 387 ARG B O 1
ATOM 9092 N N . LYS B 1 388 ? -33.469 -19.438 -10.344 1 97.25 388 LYS B N 1
ATOM 9093 C CA . LYS B 1 388 ? -34.5 -20.469 -10.5 1 97.25 388 LYS B CA 1
ATOM 9094 C C . LYS B 1 388 ? -34.531 -21.422 -9.312 1 97.25 388 LYS B C 1
ATOM 9096 O O . LYS B 1 388 ? -35.594 -21.734 -8.766 1 97.25 388 LYS B O 1
ATOM 9101 N N . ASN B 1 389 ? -33.406 -21.922 -8.961 1 97.75 389 ASN B N 1
ATOM 9102 C CA . ASN B 1 389 ? -33.312 -22.875 -7.855 1 97.75 389 ASN B CA 1
ATOM 9103 C C . ASN B 1 389 ? -33.719 -22.234 -6.531 1 97.75 389 ASN B C 1
ATOM 9105 O O . ASN B 1 389 ? -34.406 -22.859 -5.723 1 97.75 389 ASN B O 1
ATOM 9109 N N . VAL B 1 390 ? -33.312 -21.031 -6.281 1 98.56 390 VAL B N 1
ATOM 9110 C CA . VAL B 1 390 ? -33.688 -20.312 -5.059 1 98.56 390 VAL B CA 1
ATOM 9111 C C . VAL B 1 390 ? -35.188 -20.062 -5.031 1 98.56 390 VAL B C 1
ATOM 9113 O O . VAL B 1 390 ? -35.812 -20.203 -3.986 1 98.56 390 VAL B O 1
ATOM 9116 N N . LYS B 1 391 ? -35.75 -19.625 -6.195 1 98.19 391 LYS B N 1
ATOM 9117 C CA . LYS B 1 391 ? -37.188 -19.406 -6.281 1 98.19 391 LYS B CA 1
ATOM 9118 C C . LYS B 1 391 ? -37.938 -20.672 -5.926 1 98.19 391 LYS B C 1
ATOM 9120 O O . LYS B 1 391 ? -38.938 -20.609 -5.203 1 98.19 391 LYS B O 1
ATOM 9125 N N . ASN B 1 392 ? -37.469 -21.797 -6.473 1 97.69 392 ASN B N 1
ATOM 9126 C CA . ASN B 1 392 ? -38.125 -23.078 -6.16 1 97.69 392 ASN B CA 1
ATOM 9127 C C . ASN B 1 392 ? -38.062 -23.375 -4.668 1 97.69 392 ASN B C 1
ATOM 9129 O O . ASN B 1 392 ? -39.031 -23.828 -4.082 1 97.69 392 ASN B O 1
ATOM 9133 N N . ALA B 1 393 ? -36.938 -23.156 -4.09 1 98.06 393 ALA B N 1
ATOM 9134 C CA . ALA B 1 393 ? -36.781 -23.375 -2.652 1 98.06 393 ALA B CA 1
ATOM 9135 C C . ALA B 1 393 ? -37.719 -22.453 -1.869 1 98.06 393 ALA B C 1
ATOM 9137 O O . ALA B 1 393 ? -38.344 -22.859 -0.877 1 98.06 393 ALA B O 1
ATOM 9138 N N . LEU B 1 394 ? -37.875 -21.203 -2.277 1 98.25 394 LEU B N 1
ATOM 9139 C CA . LEU B 1 394 ? -38.75 -20.234 -1.637 1 98.25 394 LEU B CA 1
ATOM 9140 C C . LEU B 1 394 ? -40.188 -20.656 -1.73 1 98.25 394 LEU B C 1
ATOM 9142 O O . LEU B 1 394 ? -40.938 -20.562 -0.754 1 98.25 394 LEU B O 1
ATOM 9146 N N . LYS B 1 395 ? -40.562 -21.172 -2.938 1 97.88 395 LYS B N 1
ATOM 9147 C CA . LYS B 1 395 ? -41.938 -21.625 -3.125 1 97.88 395 LYS B CA 1
ATOM 9148 C C . LYS B 1 395 ? -42.281 -22.719 -2.117 1 97.88 395 LYS B C 1
ATOM 9150 O O . LYS B 1 395 ? -43.375 -22.719 -1.557 1 97.88 395 LYS B O 1
ATOM 9155 N N . ASN B 1 396 ? -41.375 -23.562 -1.936 1 97.38 396 ASN B N 1
ATOM 9156 C CA . ASN B 1 396 ? -41.594 -24.672 -1.007 1 97.38 396 ASN B CA 1
ATOM 9157 C C . ASN B 1 396 ? -41.688 -24.188 0.434 1 97.38 396 ASN B C 1
ATOM 9159 O O . ASN B 1 396 ? -42.406 -24.797 1.249 1 97.38 396 ASN B O 1
ATOM 9163 N N . LEU B 1 397 ? -41.094 -23.062 0.776 1 97.12 397 LEU B N 1
ATOM 9164 C CA . LEU B 1 397 ? -41 -22.609 2.16 1 97.12 397 LEU B CA 1
ATOM 9165 C C . LEU B 1 397 ? -42.094 -21.609 2.488 1 97.12 397 LEU B C 1
ATOM 9167 O O . LEU B 1 397 ? -42.625 -21.609 3.596 1 97.12 397 LEU B O 1
ATOM 9171 N N . VAL B 1 398 ? -42.438 -20.688 1.491 1 97.12 398 VAL B N 1
ATOM 9172 C CA . VAL B 1 398 ? -43.281 -19.562 1.881 1 97.12 398 VAL B CA 1
ATOM 9173 C C . VAL B 1 398 ? -44.406 -19.406 0.865 1 97.12 398 VAL B C 1
ATOM 9175 O O . VAL B 1 398 ? -45.25 -18.5 0.987 1 97.12 398 VAL B O 1
ATOM 9178 N N . GLY B 1 399 ? -44.5 -20.156 -0.212 1 96.56 399 GLY B N 1
ATOM 9179 C CA . GLY B 1 399 ? -45.531 -20.062 -1.22 1 96.56 399 GLY B CA 1
ATOM 9180 C C . GLY B 1 399 ? -45.125 -19.219 -2.416 1 96.56 399 GLY B C 1
ATOM 9181 O O . GLY B 1 399 ? -44.125 -18.516 -2.377 1 96.56 399 GLY B O 1
ATOM 9182 N N . GLU B 1 400 ? -45.875 -19.266 -3.41 1 96.94 400 GLU B N 1
ATOM 9183 C CA . GLU B 1 400 ? -45.562 -18.688 -4.711 1 96.94 400 GLU B CA 1
ATOM 9184 C C . GLU B 1 400 ? -45.5 -17.172 -4.645 1 96.94 400 GLU B C 1
ATOM 9186 O O . GLU B 1 400 ? -44.594 -16.547 -5.148 1 96.94 400 GLU B O 1
ATOM 9191 N N . GLU B 1 401 ? -46.469 -16.547 -4.059 1 96.69 401 GLU B N 1
ATOM 9192 C CA . GLU B 1 401 ? -46.594 -15.094 -4.023 1 96.69 401 GLU B CA 1
ATOM 9193 C C . GLU B 1 401 ? -45.406 -14.469 -3.27 1 96.69 401 GLU B C 1
ATOM 9195 O O . GLU B 1 401 ? -44.75 -13.555 -3.773 1 96.69 401 GLU B O 1
ATOM 9200 N N . LYS B 1 402 ? -45.094 -14.953 -2.115 1 96.75 402 LYS B N 1
ATOM 9201 C CA . LYS B 1 402 ? -44 -14.445 -1.308 1 96.75 402 LYS B CA 1
ATOM 9202 C C . LYS B 1 402 ? -42.656 -14.734 -1.973 1 96.75 402 LYS B C 1
ATOM 9204 O O . LYS B 1 402 ? -41.719 -13.945 -1.854 1 96.75 402 LYS B O 1
ATOM 9209 N N . ALA B 1 403 ? -42.594 -15.867 -2.568 1 97.88 403 ALA B N 1
ATOM 9210 C CA . ALA B 1 403 ? -41.375 -16.219 -3.311 1 97.88 403 ALA B CA 1
ATOM 9211 C C . ALA B 1 403 ? -41.094 -15.18 -4.395 1 97.88 403 ALA B C 1
ATOM 9213 O O . ALA B 1 403 ? -39.938 -14.734 -4.547 1 97.88 403 ALA B O 1
ATOM 9214 N N . GLU B 1 404 ? -42.156 -14.805 -5.102 1 97.12 404 GLU B N 1
ATOM 9215 C CA . GLU B 1 404 ? -42 -13.82 -6.168 1 97.12 404 GLU B CA 1
ATOM 9216 C C . GLU B 1 404 ? -41.594 -12.461 -5.605 1 97.12 404 GLU B C 1
ATOM 9218 O O . GLU B 1 404 ? -40.781 -11.742 -6.219 1 97.12 404 GLU B O 1
ATOM 9223 N N . GLU B 1 405 ? -42.156 -12.102 -4.57 1 96.62 405 GLU B N 1
ATOM 9224 C CA . GLU B 1 405 ? -41.812 -10.844 -3.92 1 96.62 405 GLU B CA 1
ATOM 9225 C C . GLU B 1 405 ? -40.344 -10.836 -3.473 1 96.62 405 GLU B C 1
ATOM 9227 O O . GLU B 1 405 ? -39.625 -9.852 -3.676 1 96.62 405 GLU B O 1
ATOM 9232 N N . THR B 1 406 ? -39.969 -11.922 -2.85 1 97.56 406 THR B N 1
ATOM 9233 C CA . THR B 1 406 ? -38.594 -12.062 -2.35 1 97.56 406 THR B CA 1
ATOM 9234 C C . THR B 1 406 ? -37.594 -11.984 -3.496 1 97.56 406 THR B C 1
ATOM 9236 O O . THR B 1 406 ? -36.594 -11.289 -3.395 1 97.56 406 THR B O 1
ATOM 9239 N N . ILE B 1 407 ? -37.844 -12.648 -4.543 1 97.75 407 ILE B N 1
ATOM 9240 C CA . ILE B 1 407 ? -36.969 -12.695 -5.707 1 97.75 407 ILE B CA 1
ATOM 9241 C C . ILE B 1 407 ? -36.875 -11.297 -6.328 1 97.75 407 ILE B C 1
ATOM 9243 O O . ILE B 1 407 ? -35.812 -10.891 -6.777 1 97.75 407 ILE B O 1
ATOM 9247 N N . SER B 1 408 ? -38 -10.586 -6.359 1 96.25 408 SER B N 1
ATOM 9248 C CA . SER B 1 408 ? -38.031 -9.258 -6.961 1 96.25 408 SER B CA 1
ATOM 9249 C C . SER B 1 408 ? -37.188 -8.273 -6.168 1 96.25 408 SER B C 1
ATOM 9251 O O . SER B 1 408 ? -36.75 -7.258 -6.703 1 96.25 408 SER B O 1
ATOM 9253 N N . ARG B 1 409 ? -36.875 -8.609 -4.941 1 97.19 409 ARG B N 1
ATOM 9254 C CA . ARG B 1 409 ? -36.094 -7.734 -4.074 1 97.19 409 ARG B CA 1
ATOM 9255 C C . ARG B 1 409 ? -34.656 -8.188 -4.012 1 97.19 409 ARG B C 1
ATOM 9257 O O . ARG B 1 409 ? -33.875 -7.672 -3.209 1 97.19 409 ARG B O 1
ATOM 9264 N N . THR B 1 410 ? -34.344 -9.141 -4.801 1 98.12 410 THR B N 1
ATOM 9265 C CA . THR B 1 410 ? -32.969 -9.664 -4.809 1 98.12 410 THR B CA 1
ATOM 9266 C C . THR B 1 410 ? -32.344 -9.555 -6.203 1 98.12 410 THR B C 1
ATOM 9268 O O . THR B 1 410 ? -32.938 -10.023 -7.18 1 98.12 410 THR B O 1
ATOM 9271 N N . TYR B 1 411 ? -31.203 -8.93 -6.289 1 98.19 411 TYR B N 1
ATOM 9272 C CA . TYR B 1 411 ? -30.484 -8.836 -7.559 1 98.19 411 TYR B CA 1
ATOM 9273 C C . TYR B 1 411 ? -29.562 -10.031 -7.754 1 98.19 411 TYR B C 1
ATOM 9275 O O . TYR B 1 411 ? -28.594 -10.203 -7.016 1 98.19 411 TYR B O 1
ATOM 9283 N N . PHE B 1 412 ? -29.906 -10.906 -8.641 1 98.12 412 PHE B N 1
ATOM 9284 C CA . PHE B 1 412 ? -28.984 -11.953 -9.07 1 98.12 412 PHE B CA 1
ATOM 9285 C C . PHE B 1 412 ? -28.188 -11.516 -10.281 1 98.12 412 PHE B C 1
ATOM 9287 O O . PHE B 1 412 ? -28.703 -11.477 -11.398 1 98.12 412 PHE B O 1
ATOM 9294 N N . CYS B 1 413 ? -26.906 -11.273 -10.125 1 98.06 413 CYS B N 1
ATOM 9295 C CA . CYS B 1 413 ? -26.094 -10.664 -11.172 1 98.06 413 CYS B CA 1
ATOM 9296 C C . CYS B 1 413 ? -25.203 -11.695 -11.836 1 98.06 413 CYS B C 1
ATOM 9298 O O . CYS B 1 413 ? -24.438 -12.398 -11.156 1 98.06 413 CYS B O 1
ATOM 9300 N N . GLU B 1 414 ? -25.234 -11.781 -13.172 1 96.94 414 GLU B N 1
ATOM 9301 C CA . GLU B 1 414 ? -24.312 -12.609 -13.945 1 96.94 414 GLU B CA 1
ATOM 9302 C C . GLU B 1 414 ? -22.891 -12.031 -13.922 1 96.94 414 GLU B C 1
ATOM 9304 O O . GLU B 1 414 ? -22.719 -10.812 -13.828 1 96.94 414 GLU B O 1
ATOM 9309 N N . THR B 1 415 ? -21.922 -12.898 -13.977 1 96.62 415 THR B N 1
ATOM 9310 C CA . THR B 1 415 ? -20.547 -12.398 -14 1 96.62 415 THR B CA 1
ATOM 9311 C C . THR B 1 415 ? -19.719 -13.156 -15.031 1 96.62 415 THR B C 1
ATOM 9313 O O . THR B 1 415 ? -20.141 -14.195 -15.539 1 96.62 415 THR B O 1
ATOM 9316 N N . VAL B 1 416 ? -18.625 -12.57 -15.445 1 92.62 416 VAL B N 1
ATOM 9317 C CA . VAL B 1 416 ? -17.562 -13.211 -16.219 1 92.62 416 VAL B CA 1
ATOM 9318 C C . VAL B 1 416 ? -16.219 -13.031 -15.516 1 92.62 416 VAL B C 1
ATOM 9320 O O . VAL B 1 416 ? -15.805 -11.898 -15.234 1 92.62 416 VAL B O 1
ATOM 9323 N N . VAL B 1 417 ? -15.633 -14.102 -15.125 1 90.69 417 VAL B N 1
ATOM 9324 C CA . VAL B 1 417 ? -14.312 -14.094 -14.5 1 90.69 417 VAL B CA 1
ATOM 9325 C C . VAL B 1 417 ? -13.242 -14.438 -15.531 1 90.69 417 VAL B C 1
ATOM 9327 O O . VAL B 1 417 ? -13.258 -15.523 -16.109 1 90.69 417 VAL B O 1
ATOM 9330 N N . ASN B 1 418 ? -12.352 -13.531 -15.734 1 83.25 418 ASN B N 1
ATOM 9331 C CA . ASN B 1 418 ? -11.25 -13.75 -16.672 1 83.25 418 ASN B CA 1
ATOM 9332 C C . ASN B 1 418 ? -9.922 -13.938 -15.93 1 83.25 418 ASN B C 1
ATOM 9334 O O . ASN B 1 418 ? -8.859 -13.922 -16.547 1 83.25 418 ASN B O 1
ATOM 9338 N N . ARG B 1 419 ? -9.961 -14.141 -14.664 1 83.19 419 ARG B N 1
ATOM 9339 C CA . ARG B 1 419 ? -8.781 -14.266 -13.812 1 83.19 419 ARG B CA 1
ATOM 9340 C C . ARG B 1 419 ? -8.594 -15.703 -13.344 1 83.19 419 ARG B C 1
ATOM 9342 O O . ARG B 1 419 ? -9.547 -16.344 -12.891 1 83.19 419 ARG B O 1
ATOM 9349 N N . MET B 1 420 ? -7.41 -16.219 -13.453 1 79.06 420 MET B N 1
ATOM 9350 C CA . MET B 1 420 ? -7.121 -17.547 -12.906 1 79.06 420 MET B CA 1
ATOM 9351 C C . MET B 1 420 ? -6.723 -17.438 -11.438 1 79.06 420 MET B C 1
ATOM 9353 O O . MET B 1 420 ? -5.887 -16.609 -11.07 1 79.06 420 MET B O 1
ATOM 9357 N N . VAL B 1 421 ? -7.355 -18.203 -10.625 1 87.94 421 VAL B N 1
ATOM 9358 C CA . VAL B 1 421 ? -7.109 -18.234 -9.188 1 87.94 421 VAL B CA 1
ATOM 9359 C C . VAL B 1 421 ? -7.051 -19.688 -8.703 1 87.94 421 VAL B C 1
ATOM 9361 O O . VAL B 1 421 ? -7.836 -20.531 -9.156 1 87.94 421 VAL B O 1
ATOM 9364 N N . SER B 1 422 ? -6.062 -19.984 -7.902 1 87.12 422 SER B N 1
ATOM 9365 C CA . SER B 1 422 ? -5.949 -21.328 -7.359 1 87.12 422 SER B CA 1
ATOM 9366 C C . SER B 1 422 ? -5.711 -21.297 -5.852 1 87.12 422 SER B C 1
ATOM 9368 O O . SER B 1 422 ? -5.18 -20.328 -5.32 1 87.12 422 SER B O 1
ATOM 9370 N N . ALA B 1 423 ? -6.16 -22.312 -5.238 1 90 423 ALA B N 1
ATOM 9371 C CA . ALA B 1 423 ? -5.883 -22.484 -3.812 1 90 423 ALA B CA 1
ATOM 9372 C C . ALA B 1 423 ? -4.574 -23.234 -3.59 1 90 423 ALA B C 1
ATOM 9374 O O . ALA B 1 423 ? -4.234 -24.141 -4.355 1 90 423 ALA B O 1
ATOM 9375 N N . ILE B 1 424 ? -3.877 -22.859 -2.588 1 87.75 424 ILE B N 1
ATOM 9376 C CA . ILE B 1 424 ? -2.713 -23.641 -2.178 1 87.75 424 ILE B CA 1
ATOM 9377 C C . ILE B 1 424 ? -3.168 -24.953 -1.545 1 87.75 424 ILE B C 1
ATOM 9379 O O . ILE B 1 424 ? -4.055 -24.969 -0.687 1 87.75 424 ILE B O 1
ATOM 9383 N N . PRO B 1 425 ? -2.607 -26.031 -1.979 1 82.19 425 PRO B N 1
ATOM 9384 C CA . PRO B 1 425 ? -3.02 -27.328 -1.426 1 82.19 425 PRO B CA 1
ATOM 9385 C C . PRO B 1 425 ? -2.854 -27.406 0.09 1 82.19 425 PRO B C 1
ATOM 9387 O O . PRO B 1 425 ? -1.883 -26.859 0.634 1 82.19 425 PRO B O 1
ATOM 9390 N N . GLU B 1 426 ? -3.748 -28.031 0.737 1 82.94 426 GLU B N 1
ATOM 9391 C CA . GLU B 1 426 ? -3.795 -28.094 2.193 1 82.94 426 GLU B CA 1
ATOM 9392 C C . GLU B 1 426 ? -2.508 -28.688 2.758 1 82.94 426 GLU B C 1
ATOM 9394 O O . GLU B 1 426 ? -2.027 -28.266 3.809 1 82.94 426 GLU B O 1
ATOM 9399 N N . LYS B 1 427 ? -2.025 -29.719 2.072 1 78.19 427 LYS B N 1
ATOM 9400 C CA . LYS B 1 427 ? -0.783 -30.328 2.533 1 78.19 427 LYS B CA 1
ATOM 9401 C C . LYS B 1 427 ? 0.354 -29.312 2.562 1 78.19 427 LYS B C 1
ATOM 9403 O O . LYS B 1 427 ? 1.139 -29.281 3.512 1 78.19 427 LYS B O 1
ATOM 9408 N N . THR B 1 428 ? 0.431 -28.531 1.501 1 80.38 428 THR B N 1
ATOM 9409 C CA . THR B 1 428 ? 1.439 -27.484 1.419 1 80.38 428 THR B CA 1
ATOM 9410 C C . THR B 1 428 ? 1.227 -26.438 2.514 1 80.38 428 THR B C 1
ATOM 9412 O O . THR B 1 428 ? 2.188 -25.953 3.115 1 80.38 428 THR B O 1
ATOM 9415 N N . LEU B 1 429 ? 0.053 -26.203 2.773 1 84.94 429 LEU B N 1
ATOM 9416 C CA . LEU B 1 429 ? -0.297 -25.234 3.807 1 84.94 429 LEU B CA 1
ATOM 9417 C C . LEU B 1 429 ? 0.149 -25.719 5.18 1 84.94 429 LEU B C 1
ATOM 9419 O O . LEU B 1 429 ? 0.738 -24.953 5.953 1 84.94 429 LEU B O 1
ATOM 9423 N N . LEU B 1 430 ? -0.123 -26.922 5.473 1 83.56 430 LEU B N 1
ATOM 9424 C CA . LEU B 1 430 ? 0.223 -27.484 6.773 1 83.56 430 LEU B CA 1
ATOM 9425 C C . LEU B 1 430 ? 1.735 -27.531 6.957 1 83.56 430 LEU B C 1
ATOM 9427 O O . LEU B 1 430 ? 2.238 -27.312 8.062 1 83.56 430 LEU B O 1
ATOM 9431 N N . THR B 1 431 ? 2.375 -27.797 5.855 1 79.94 431 THR B N 1
ATOM 9432 C CA . THR B 1 431 ? 3.832 -27.797 5.906 1 79.94 431 THR B CA 1
ATOM 9433 C C . THR B 1 431 ? 4.359 -26.406 6.207 1 79.94 431 THR B C 1
ATOM 9435 O O . THR B 1 431 ? 5.293 -26.234 6.996 1 79.94 431 THR B O 1
ATOM 9438 N N . GLN B 1 432 ? 3.801 -25.453 5.613 1 78.88 432 GLN B N 1
ATOM 9439 C CA . GLN B 1 432 ? 4.18 -24.062 5.852 1 78.88 432 GLN B CA 1
ATOM 9440 C C . GLN B 1 432 ? 3.951 -23.672 7.309 1 78.88 432 GLN B C 1
ATOM 9442 O O . GLN B 1 432 ? 4.812 -23.047 7.934 1 78.88 432 GLN B O 1
ATOM 9447 N N . ILE B 1 433 ? 2.867 -24.062 7.801 1 83.56 433 ILE B N 1
ATOM 9448 C CA . ILE B 1 433 ? 2.496 -23.719 9.172 1 83.56 433 ILE B CA 1
ATOM 9449 C C . ILE B 1 433 ? 3.467 -24.375 10.148 1 83.56 433 ILE B C 1
ATOM 9451 O O . ILE B 1 433 ? 3.881 -23.75 11.133 1 83.56 433 ILE B O 1
ATOM 9455 N N . GLN B 1 434 ? 3.73 -25.609 9.875 1 82.12 434 GLN B N 1
ATOM 9456 C CA . GLN B 1 434 ? 4.652 -26.328 10.75 1 82.12 434 GLN B CA 1
ATOM 9457 C C . GLN B 1 434 ? 6.004 -25.625 10.82 1 82.12 434 GLN B C 1
ATOM 9459 O O . GLN B 1 434 ? 6.562 -25.453 11.906 1 82.12 434 GLN B O 1
ATOM 9464 N N . LYS B 1 435 ? 6.465 -25.266 9.711 1 77.56 435 LYS B N 1
ATOM 9465 C CA . LYS B 1 435 ? 7.746 -24.562 9.672 1 77.56 435 LYS B CA 1
ATOM 9466 C C . LYS B 1 435 ? 7.68 -23.234 10.43 1 77.56 435 LYS B C 1
ATOM 9468 O O . LYS B 1 435 ? 8.594 -22.891 11.172 1 77.56 435 LYS B O 1
ATOM 9473 N N . LYS B 1 436 ? 6.703 -22.531 10.266 1 82.44 436 LYS B N 1
ATOM 9474 C CA . LYS B 1 436 ? 6.531 -21.219 10.906 1 82.44 436 LYS B CA 1
ATOM 9475 C C . LYS B 1 436 ? 6.355 -21.375 12.414 1 82.44 436 LYS B C 1
ATOM 9477 O O . LYS B 1 436 ? 6.805 -20.516 13.18 1 82.44 436 LYS B O 1
ATOM 9482 N N . LEU B 1 437 ? 5.68 -22.422 12.812 1 82.56 437 LEU B N 1
ATOM 9483 C CA . LEU B 1 437 ? 5.488 -22.688 14.234 1 82.56 437 LEU B CA 1
ATOM 9484 C C . LEU B 1 437 ? 6.824 -22.969 14.922 1 82.56 437 LEU B C 1
ATOM 9486 O O . LEU B 1 437 ? 7.043 -22.547 16.062 1 82.56 437 LEU B O 1
ATOM 9490 N N . SER B 1 438 ? 7.605 -23.688 14.234 1 79.69 438 SER B N 1
ATOM 9491 C CA . SER B 1 438 ? 8.938 -23.953 14.781 1 79.69 438 SER B CA 1
ATOM 9492 C C . SER B 1 438 ? 9.719 -22.656 14.984 1 79.69 438 SER B C 1
ATOM 9494 O O . SER B 1 438 ? 10.383 -22.484 16.016 1 79.69 438 SER B O 1
ATOM 9496 N N . ASN B 1 439 ? 9.641 -21.781 14.047 1 79.31 439 ASN B N 1
ATOM 9497 C CA . ASN B 1 439 ? 10.297 -20.484 14.156 1 79.31 439 ASN B CA 1
ATOM 9498 C C . ASN B 1 439 ? 9.695 -19.641 15.281 1 79.31 439 ASN B C 1
ATOM 9500 O O . ASN B 1 439 ? 10.414 -18.953 15.992 1 79.31 439 ASN B O 1
ATOM 9504 N N . LEU B 1 440 ? 8.43 -19.703 15.375 1 83.38 440 LEU B N 1
ATOM 9505 C CA . LEU B 1 440 ? 7.727 -18.969 16.422 1 83.38 440 LEU B CA 1
ATOM 9506 C C . LEU B 1 440 ? 8.156 -19.453 17.797 1 83.38 440 LEU B C 1
ATOM 9508 O O . LEU B 1 440 ? 8.344 -18.641 18.719 1 83.38 440 LEU B O 1
ATOM 9512 N N . LYS B 1 441 ? 8.234 -20.75 17.969 1 83.88 441 LYS B N 1
ATOM 9513 C CA . LYS B 1 441 ? 8.688 -21.328 19.234 1 83.88 441 LYS B CA 1
ATOM 9514 C C . LYS B 1 441 ? 10.055 -20.766 19.641 1 83.88 441 LYS B C 1
ATOM 9516 O O . LYS B 1 441 ? 10.266 -20.406 20.797 1 83.88 441 LYS B O 1
ATOM 9521 N N . ARG B 1 442 ? 10.875 -20.656 18.734 1 81.38 442 ARG B N 1
ATOM 9522 C CA . ARG B 1 442 ? 12.203 -20.125 18.984 1 81.38 442 ARG B CA 1
ATOM 9523 C C . ARG B 1 442 ? 12.141 -18.656 19.359 1 81.38 442 ARG B C 1
ATOM 9525 O O . ARG B 1 442 ? 12.852 -18.203 20.266 1 81.38 442 ARG B O 1
ATOM 9532 N N . THR B 1 443 ? 11.375 -17.938 18.609 1 83.06 443 THR B N 1
ATOM 9533 C CA . THR B 1 443 ? 11.203 -16.516 18.859 1 83.06 443 THR B CA 1
ATOM 9534 C C . THR B 1 443 ? 10.664 -16.266 20.266 1 83.06 443 THR B C 1
ATOM 9536 O O . THR B 1 443 ? 11.156 -15.406 20.984 1 83.06 443 THR B O 1
ATOM 9539 N N . ILE B 1 444 ? 9.727 -17.031 20.625 1 85.06 444 ILE B N 1
ATOM 9540 C CA . ILE B 1 444 ? 9.109 -16.906 21.938 1 85.06 444 ILE B CA 1
ATOM 9541 C C . ILE B 1 444 ? 10.133 -17.203 23.031 1 85.06 444 ILE B C 1
ATOM 9543 O O . ILE B 1 444 ? 10.234 -16.484 24.016 1 85.06 444 ILE B O 1
ATOM 9547 N N . SER B 1 445 ? 10.828 -18.25 22.797 1 84.94 445 SER B N 1
ATOM 9548 C CA . SER B 1 445 ? 11.859 -18.609 23.781 1 84.94 445 SER B CA 1
ATOM 9549 C C . SER B 1 445 ? 12.867 -17.484 23.938 1 84.94 445 SER B C 1
ATOM 9551 O O . SER B 1 445 ? 13.328 -17.219 25.062 1 84.94 445 SER B O 1
ATOM 9553 N N . TYR B 1 446 ? 13.172 -16.844 22.938 1 84.31 446 TYR B N 1
ATOM 9554 C CA . TYR B 1 446 ? 14.164 -15.773 22.953 1 84.31 446 TYR B CA 1
ATOM 9555 C C . TYR B 1 446 ? 13.617 -14.539 23.656 1 84.31 446 TYR B C 1
ATOM 9557 O O . TYR B 1 446 ? 14.328 -13.898 24.438 1 84.31 446 TYR B O 1
ATOM 9565 N N . PHE B 1 447 ? 12.375 -14.18 23.422 1 88.06 447 PHE B N 1
ATOM 9566 C CA . PHE B 1 447 ? 11.844 -12.898 23.875 1 88.06 447 PHE B CA 1
ATOM 9567 C C . PHE B 1 447 ? 11.141 -13.047 25.219 1 88.06 447 PHE B C 1
ATOM 9569 O O . PHE B 1 447 ? 10.82 -12.047 25.875 1 88.06 447 PHE B O 1
ATOM 9576 N N . GLN B 1 448 ? 10.844 -14.258 25.688 1 87.38 448 GLN B N 1
ATOM 9577 C CA . GLN B 1 448 ? 10.016 -14.516 26.859 1 87.38 448 GLN B CA 1
ATOM 9578 C C . GLN B 1 448 ? 10.531 -13.758 28.078 1 87.38 448 GLN B C 1
ATOM 9580 O O . GLN B 1 448 ? 9.766 -13.086 28.781 1 87.38 448 GLN B O 1
ATOM 9585 N N . PRO B 1 449 ? 11.82 -13.781 28.375 1 87.81 449 PRO B N 1
ATOM 9586 C CA . PRO B 1 449 ? 12.281 -13.039 29.547 1 87.81 449 PRO B CA 1
ATOM 9587 C C . PRO B 1 449 ? 12.039 -11.539 29.422 1 87.81 449 PRO B C 1
ATOM 9589 O O . PRO B 1 449 ? 11.625 -10.898 30.391 1 87.81 449 PRO B O 1
ATOM 9592 N N . ASP B 1 450 ? 12.258 -11.031 28.281 1 88.5 450 ASP B N 1
ATOM 9593 C CA . ASP B 1 450 ? 12.109 -9.594 28.062 1 88.5 450 ASP B CA 1
ATOM 9594 C C . ASP B 1 450 ? 10.648 -9.164 28.141 1 88.5 450 ASP B C 1
ATOM 9596 O O . ASP B 1 450 ? 10.328 -8.117 28.703 1 88.5 450 ASP B O 1
ATOM 9600 N N . ILE B 1 451 ? 9.836 -9.953 27.594 1 88.06 451 ILE B N 1
ATOM 9601 C CA . ILE B 1 451 ? 8.414 -9.625 27.578 1 88.06 451 ILE B CA 1
ATOM 9602 C C . ILE B 1 451 ? 7.84 -9.727 28.984 1 88.06 451 ILE B C 1
ATOM 9604 O O . ILE B 1 451 ? 7.012 -8.906 29.391 1 88.06 451 ILE B O 1
ATOM 9608 N N . THR B 1 452 ? 8.234 -10.734 29.672 1 86.81 452 THR B N 1
ATOM 9609 C CA . THR B 1 452 ? 7.816 -10.867 31.062 1 86.81 452 THR B CA 1
ATOM 9610 C C . THR B 1 452 ? 8.258 -9.648 31.875 1 86.81 452 THR B C 1
ATOM 9612 O O . THR B 1 452 ? 7.496 -9.141 32.688 1 86.81 452 THR B O 1
ATOM 9615 N N . GLY B 1 453 ? 9.445 -9.289 31.656 1 85.81 453 GLY B N 1
ATOM 9616 C CA . GLY B 1 453 ? 9.938 -8.094 32.312 1 85.81 453 GLY B CA 1
ATOM 9617 C C . GLY B 1 453 ? 9.156 -6.844 31.953 1 85.81 453 GLY B C 1
ATOM 9618 O O . GLY B 1 453 ? 8.914 -5.984 32.781 1 85.81 453 GLY B O 1
ATOM 9619 N N . LEU B 1 454 ? 8.844 -6.734 30.75 1 86.12 454 LEU B N 1
ATOM 9620 C CA . LEU B 1 454 ? 8.07 -5.602 30.25 1 86.12 454 LEU B CA 1
ATOM 9621 C C . LEU B 1 454 ? 6.699 -5.551 30.906 1 86.12 454 LEU B C 1
ATOM 9623 O O . LEU B 1 454 ? 6.238 -4.477 31.312 1 86.12 454 LEU B O 1
ATOM 9627 N N . PHE B 1 455 ? 6.074 -6.715 31.047 1 86.5 455 PHE B N 1
ATOM 9628 C CA . PHE B 1 455 ? 4.766 -6.781 31.672 1 86.5 455 PHE B CA 1
ATOM 9629 C C . PHE B 1 455 ? 4.852 -6.348 33.125 1 86.5 455 PHE B C 1
ATOM 9631 O O . PHE B 1 455 ? 4 -5.598 33.625 1 86.5 455 PHE B O 1
ATOM 9638 N N . LYS B 1 456 ? 5.859 -6.723 33.75 1 85.25 456 LYS B N 1
ATOM 9639 C CA . LYS B 1 456 ? 6.066 -6.336 35.125 1 85.25 456 LYS B CA 1
ATOM 9640 C C . LYS B 1 456 ? 6.27 -4.828 35.25 1 85.25 456 LYS B C 1
ATOM 9642 O O . LYS B 1 456 ? 5.758 -4.203 36.188 1 85.25 456 LYS B O 1
ATOM 9647 N N . TYR B 1 457 ? 6.996 -4.359 34.375 1 84 457 TYR B N 1
ATOM 9648 C CA . TYR B 1 457 ? 7.262 -2.926 34.344 1 84 457 TYR B CA 1
ATOM 9649 C C . TYR B 1 457 ? 5.969 -2.129 34.25 1 84 457 TYR B C 1
ATOM 9651 O O . TYR B 1 457 ? 5.766 -1.165 35 1 84 457 TYR B O 1
ATOM 9659 N N . PHE B 1 458 ? 5.098 -2.434 33.375 1 82.19 458 PHE B N 1
ATOM 9660 C CA . PHE B 1 458 ? 3.883 -1.666 33.156 1 82.19 458 PHE B CA 1
ATOM 9661 C C . PHE B 1 458 ? 2.865 -1.908 34.25 1 82.19 458 PHE B C 1
ATOM 9663 O O . PHE B 1 458 ? 2.002 -1.065 34.5 1 82.19 458 PHE B O 1
ATOM 9670 N N . GLN B 1 459 ? 2.975 -3.025 34.906 1 78.12 459 GLN B N 1
ATOM 9671 C CA . GLN B 1 459 ? 2.074 -3.301 36 1 78.12 459 GLN B CA 1
ATOM 9672 C C . GLN B 1 459 ? 2.449 -2.473 37.25 1 78.12 459 GLN B C 1
ATOM 9674 O O . GLN B 1 459 ? 1.572 -1.989 37.969 1 78.12 459 GLN B O 1
ATOM 9679 N N . GLU B 1 460 ? 3.762 -2.385 37.5 1 72.81 460 GLU B N 1
ATOM 9680 C CA . GLU B 1 460 ? 4.234 -1.774 38.75 1 72.81 460 GLU B CA 1
ATOM 9681 C C . GLU B 1 460 ? 4.574 -0.3 38.531 1 72.81 460 GLU B C 1
ATOM 9683 O O . GLU B 1 460 ? 4.574 0.48 39.5 1 72.81 460 GLU B O 1
ATOM 9688 N N . GLY B 1 461 ? 4.965 0.06 37.375 1 62.19 461 GLY B N 1
ATOM 9689 C CA . GLY B 1 461 ? 5.582 1.364 37.188 1 62.19 461 GLY B CA 1
ATOM 9690 C C . GLY B 1 461 ? 4.578 2.461 36.875 1 62.19 461 GLY B C 1
ATOM 9691 O O . GLY B 1 461 ? 3.449 2.18 36.469 1 62.19 461 GLY B O 1
ATOM 9692 N N . GLU B 1 462 ? 4.922 3.68 37.375 1 58.91 462 GLU B N 1
ATOM 9693 C CA . GLU B 1 462 ? 4.188 4.898 37.062 1 58.91 462 GLU B CA 1
ATOM 9694 C C . GLU B 1 462 ? 4.398 5.297 35.594 1 58.91 462 GLU B C 1
ATOM 9696 O O . GLU B 1 462 ? 5.539 5.461 35.156 1 58.91 462 GLU B O 1
ATOM 9701 N N . SER B 1 463 ? 3.594 4.906 34.719 1 59.41 463 SER B N 1
ATOM 9702 C CA . SER B 1 463 ? 3.691 5.102 33.281 1 59.41 463 SER B CA 1
ATOM 9703 C C . SER B 1 463 ? 3.42 6.555 32.906 1 59.41 463 SER B C 1
ATOM 9705 O O . SER B 1 463 ? 2.896 6.832 31.828 1 59.41 463 SER B O 1
ATOM 9707 N N . VAL B 1 464 ? 3.74 7.52 33.844 1 63.78 464 VAL B N 1
ATOM 9708 C CA . VAL B 1 464 ? 3.418 8.898 33.5 1 63.78 464 VAL B CA 1
ATOM 9709 C C . VAL B 1 464 ? 4.668 9.602 32.969 1 63.78 464 VAL B C 1
ATOM 9711 O O . VAL B 1 464 ? 5.66 9.734 33.688 1 63.78 464 VAL B O 1
ATOM 9714 N N . LEU B 1 465 ? 4.77 9.836 31.75 1 62.28 465 LEU B N 1
ATOM 9715 C CA . LEU B 1 465 ? 5.863 10.555 31.109 1 62.28 465 LEU B CA 1
ATOM 9716 C C . LEU B 1 465 ? 5.801 12.047 31.438 1 62.28 465 LEU B C 1
ATOM 9718 O O . LEU B 1 465 ? 6.801 12.633 31.859 1 62.28 465 LEU B O 1
ATOM 9722 N N . ILE B 1 466 ? 4.641 12.742 31.156 1 59.56 466 ILE B N 1
ATOM 9723 C CA . ILE B 1 466 ? 4.426 14.164 31.406 1 59.56 466 ILE B CA 1
ATOM 9724 C C . ILE B 1 466 ? 3.105 14.352 32.156 1 59.56 466 ILE B C 1
ATOM 9726 O O . ILE B 1 466 ? 2.145 13.617 31.938 1 59.56 466 ILE B O 1
ATOM 9730 N N . ASN B 1 467 ? 3.264 15.047 33.188 1 56.31 467 ASN B N 1
ATOM 9731 C CA . ASN B 1 467 ? 2.033 15.492 33.812 1 56.31 467 ASN B CA 1
ATOM 9732 C C . ASN B 1 467 ? 1.201 16.375 32.906 1 56.31 467 ASN B C 1
ATOM 9734 O O . ASN B 1 467 ? 1.644 17.453 32.5 1 56.31 467 ASN B O 1
ATOM 9738 N N . PRO B 1 468 ? 0.167 15.719 32.25 1 54.62 468 PRO B N 1
ATOM 9739 C CA . PRO B 1 468 ? -0.628 16.484 31.297 1 54.62 468 PRO B CA 1
ATOM 9740 C C . PRO B 1 468 ? -0.997 17.875 31.797 1 54.62 468 PRO B C 1
ATOM 9742 O O . PRO B 1 468 ? -1.294 18.766 31 1 54.62 468 PRO B O 1
ATOM 9745 N N . LYS B 1 469 ? -1.189 18.219 33.125 1 51.75 469 LYS B N 1
ATOM 9746 C CA . LYS B 1 469 ? -1.629 19.469 33.719 1 51.75 469 LYS B CA 1
ATOM 9747 C C . LYS B 1 469 ? -0.5 20.5 33.75 1 51.75 469 LYS B C 1
ATOM 9749 O O . LYS B 1 469 ? -0.732 21.672 34.031 1 51.75 469 LYS B O 1
ATOM 9754 N N . LYS B 1 470 ? 0.682 20.109 33.531 1 51.03 470 LYS B N 1
ATOM 9755 C CA . LYS B 1 470 ? 1.771 21.078 33.625 1 51.03 470 LYS B CA 1
ATOM 9756 C C . LYS B 1 470 ? 2.27 21.469 32.219 1 51.03 470 LYS B C 1
ATOM 9758 O O . LYS B 1 470 ? 2.564 20.609 31.406 1 51.03 470 LYS B O 1
ATOM 9763 N N . THR B 1 471 ? 1.999 22.656 31.844 1 48.28 471 THR B N 1
ATOM 9764 C CA . THR B 1 471 ? 2.488 23.25 30.609 1 48.28 471 THR B CA 1
ATOM 9765 C C . THR B 1 471 ? 4.012 23.234 30.562 1 48.28 471 THR B C 1
ATOM 9767 O O . THR B 1 471 ? 4.676 23.875 31.375 1 48.28 471 THR B O 1
ATOM 9770 N N . VAL B 1 472 ? 4.613 22.094 30.25 1 52.12 472 VAL B N 1
ATOM 9771 C CA . VAL B 1 472 ? 6.07 22.078 30.219 1 52.12 472 VAL B CA 1
ATOM 9772 C C . VAL B 1 472 ? 6.57 22.812 28.984 1 52.12 472 VAL B C 1
ATOM 9774 O O . VAL B 1 472 ? 6.215 22.453 27.844 1 52.12 472 VAL B O 1
ATOM 9777 N N . LYS B 1 473 ? 7.07 24.094 29.078 1 55.25 473 LYS B N 1
ATOM 9778 C CA . LYS B 1 473 ? 7.609 24.953 28.031 1 55.25 473 LYS B CA 1
ATOM 9779 C C . LYS B 1 473 ? 8.766 24.281 27.297 1 55.25 473 LYS B C 1
ATOM 9781 O O . LYS B 1 473 ? 8.875 24.375 26.078 1 55.25 473 LYS B O 1
ATOM 9786 N N . LYS B 1 474 ? 9.805 23.609 28.156 1 64.25 474 LYS B N 1
ATOM 9787 C CA . LYS B 1 474 ? 10.961 22.891 27.641 1 64.25 474 LYS B CA 1
ATOM 9788 C C . LYS B 1 474 ? 11.07 21.5 28.25 1 64.25 474 LYS B C 1
ATOM 9790 O O . LYS B 1 474 ? 10.758 21.312 29.422 1 64.25 474 LYS B O 1
ATOM 9795 N N . ILE B 1 475 ? 11.312 20.5 27.328 1 75.38 475 ILE B N 1
ATOM 9796 C CA . ILE B 1 475 ? 11.492 19.125 27.828 1 75.38 475 ILE B CA 1
ATOM 9797 C C . ILE B 1 475 ? 12.719 19.062 28.734 1 75.38 475 ILE B C 1
ATOM 9799 O O . ILE B 1 475 ? 13.836 19.375 28.297 1 75.38 475 ILE B O 1
ATOM 9803 N N . ASP B 1 476 ? 12.562 18.891 29.984 1 79.56 476 ASP B N 1
ATOM 9804 C CA . ASP B 1 476 ? 13.656 18.859 30.953 1 79.56 476 ASP B CA 1
ATOM 9805 C C . ASP B 1 476 ? 14.391 17.516 30.906 1 79.56 476 ASP B C 1
ATOM 9807 O O . ASP B 1 476 ? 13.938 16.578 30.25 1 79.56 476 ASP B O 1
ATOM 9811 N N . GLU B 1 477 ? 15.484 17.438 31.484 1 81.62 477 GLU B N 1
ATOM 9812 C CA . GLU B 1 477 ? 16.375 16.281 31.469 1 81.62 477 GLU B CA 1
ATOM 9813 C C . GLU B 1 477 ? 15.688 15.055 32.062 1 81.62 477 GLU B C 1
ATOM 9815 O O . GLU B 1 477 ? 15.922 13.93 31.641 1 81.62 477 GLU B O 1
ATOM 9820 N N . LYS B 1 478 ? 14.969 15.266 33.094 1 81.94 478 LYS B N 1
ATOM 9821 C CA . LYS B 1 478 ? 14.242 14.164 33.719 1 81.94 478 LYS B CA 1
ATOM 9822 C C . LYS B 1 478 ? 13.258 13.523 32.75 1 81.94 478 LYS B C 1
ATOM 9824 O O . LYS B 1 478 ? 13.148 12.297 32.688 1 81.94 478 LYS B O 1
ATOM 9829 N N . THR B 1 479 ? 12.562 14.352 32.031 1 82.12 479 THR B N 1
ATOM 9830 C CA . THR B 1 479 ? 11.625 13.852 31.016 1 82.12 479 THR B CA 1
ATOM 9831 C C . THR B 1 479 ? 12.359 13.07 29.922 1 82.12 479 THR B C 1
ATOM 9833 O O . THR B 1 479 ? 11.891 12.031 29.469 1 82.12 479 THR B O 1
ATOM 9836 N N . LEU B 1 480 ? 13.477 13.586 29.609 1 83.94 480 LEU B N 1
ATOM 9837 C CA . LEU B 1 480 ? 14.266 12.922 28.578 1 83.94 480 LEU B CA 1
ATOM 9838 C C . LEU B 1 480 ? 14.719 11.547 29.047 1 83.94 480 LEU B C 1
ATOM 9840 O O . LEU B 1 480 ? 14.734 10.594 28.266 1 83.94 480 LEU B O 1
ATOM 9844 N N . LEU B 1 481 ? 15.07 11.492 30.281 1 83.12 481 LEU B N 1
ATOM 9845 C CA . LEU B 1 481 ? 15.469 10.211 30.859 1 83.12 481 LEU B CA 1
ATOM 9846 C C . LEU B 1 481 ? 14.305 9.227 30.859 1 83.12 481 LEU B C 1
ATOM 9848 O O . LEU B 1 481 ? 14.484 8.047 30.562 1 83.12 481 LEU B O 1
ATOM 9852 N N . LYS B 1 482 ? 13.195 9.766 31.125 1 83.75 482 LYS B N 1
ATOM 9853 C CA . LYS B 1 482 ? 12 8.93 31.125 1 83.75 482 LYS B CA 1
ATOM 9854 C C . LYS B 1 482 ? 11.68 8.445 29.719 1 83.75 482 LYS B C 1
ATOM 9856 O O . LYS B 1 482 ? 11.266 7.297 29.531 1 83.75 482 LYS B O 1
ATOM 9861 N N . VAL B 1 483 ? 11.859 9.312 28.844 1 84.69 483 VAL B N 1
ATOM 9862 C CA . VAL B 1 483 ? 11.633 8.945 27.453 1 84.69 483 VAL B CA 1
ATOM 9863 C C . VAL B 1 483 ? 12.602 7.832 27.047 1 84.69 483 VAL B C 1
ATOM 9865 O O . VAL B 1 483 ? 12.219 6.883 26.359 1 84.69 483 VAL B O 1
ATOM 9868 N N . GLY B 1 484 ? 13.805 7.949 27.484 1 85.69 484 GLY B N 1
ATOM 9869 C CA . GLY B 1 484 ? 14.789 6.918 27.219 1 85.69 484 GLY B CA 1
ATOM 9870 C C . GLY B 1 484 ? 14.414 5.562 27.781 1 85.69 484 GLY B C 1
ATOM 9871 O O . GLY B 1 484 ? 14.539 4.539 27.109 1 85.69 484 GLY B O 1
ATOM 9872 N N . ASP B 1 485 ? 13.922 5.562 28.922 1 85 485 ASP B N 1
ATOM 9873 C CA . ASP B 1 485 ? 13.531 4.332 29.594 1 85 485 ASP B CA 1
ATOM 9874 C C . ASP B 1 485 ? 12.352 3.668 28.906 1 85 485 ASP B C 1
ATOM 9876 O O . ASP B 1 485 ? 12.359 2.459 28.656 1 85 485 ASP B O 1
ATOM 9880 N N . ILE B 1 486 ? 11.469 4.48 28.625 1 85.25 486 ILE B N 1
ATOM 9881 C CA . ILE B 1 486 ? 10.273 3.961 27.969 1 85.25 486 ILE B CA 1
ATOM 9882 C C . ILE B 1 486 ? 10.633 3.441 26.578 1 85.25 486 ILE B C 1
ATOM 9884 O O . ILE B 1 486 ? 10.07 2.447 26.125 1 85.25 486 ILE B O 1
ATOM 9888 N N . SER B 1 487 ? 11.492 4.152 26 1 87.31 487 SER B N 1
ATOM 9889 C CA . SER B 1 487 ? 11.914 3.771 24.656 1 87.31 487 SER B CA 1
ATOM 9890 C C . SER B 1 487 ? 12.555 2.389 24.656 1 87.31 487 SER B C 1
ATOM 9892 O O . SER B 1 487 ? 12.352 1.604 23.734 1 87.31 487 SER B O 1
ATOM 9894 N N . LYS B 1 488 ? 13.273 2.088 25.656 1 86.56 488 LYS B N 1
ATOM 9895 C CA . LYS B 1 488 ? 13.898 0.77 25.75 1 86.56 488 LYS B CA 1
ATOM 9896 C C . LYS B 1 488 ? 12.836 -0.329 25.844 1 86.56 488 LYS B C 1
ATOM 9898 O O . LYS B 1 488 ? 12.984 -1.392 25.234 1 86.56 488 LYS B O 1
ATOM 9903 N N . LYS B 1 489 ? 11.875 -0.042 26.562 1 85.62 489 LYS B N 1
ATOM 9904 C CA . LYS B 1 489 ? 10.781 -1 26.703 1 85.62 489 LYS B CA 1
ATOM 9905 C C . LYS B 1 489 ? 9.992 -1.139 25.406 1 85.62 489 LYS B C 1
ATOM 9907 O O . LYS B 1 489 ? 9.633 -2.248 25 1 85.62 489 LYS B O 1
ATOM 9912 N N . LEU B 1 490 ? 9.766 -0.018 24.812 1 87.06 490 LEU B N 1
ATOM 9913 C CA . LEU B 1 490 ? 9.047 -0.03 23.531 1 87.06 490 LEU B CA 1
ATOM 9914 C C . LEU B 1 490 ? 9.836 -0.776 22.469 1 87.06 490 LEU B C 1
ATOM 9916 O O . LEU B 1 490 ? 9.258 -1.42 21.594 1 87.06 490 LEU B O 1
ATOM 9920 N N . SER B 1 491 ? 11.156 -0.702 22.609 1 90.69 491 SER B N 1
ATOM 9921 C CA . SER B 1 491 ? 12.016 -1.39 21.641 1 90.69 491 SER B CA 1
ATOM 9922 C C . SER B 1 491 ? 11.82 -2.902 21.719 1 90.69 491 SER B C 1
ATOM 9924 O O . SER B 1 491 ? 11.766 -3.576 20.688 1 90.69 491 SER B O 1
ATOM 9926 N N . ILE B 1 492 ? 11.711 -3.373 22.859 1 88.06 492 ILE B N 1
ATOM 9927 C CA . ILE B 1 492 ? 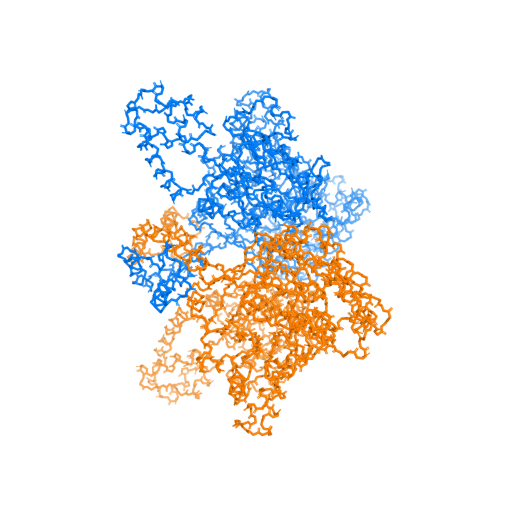11.492 -4.801 23.078 1 88.06 492 ILE B CA 1
ATOM 9928 C C . ILE B 1 492 ? 10.156 -5.207 22.453 1 88.06 492 ILE B C 1
ATOM 9930 O O . ILE B 1 492 ? 10.07 -6.215 21.75 1 88.06 492 ILE B O 1
ATOM 9934 N N . MET B 1 493 ? 9.242 -4.449 22.672 1 87.06 493 MET B N 1
ATOM 9935 C CA . MET B 1 493 ? 7.906 -4.73 22.156 1 87.06 493 MET B CA 1
ATOM 9936 C C . MET B 1 493 ? 7.898 -4.703 20.625 1 87.06 493 MET B C 1
ATOM 9938 O O . MET B 1 493 ? 7.312 -5.582 19.984 1 87.06 493 MET B O 1
ATOM 9942 N N . SER B 1 494 ? 8.5 -3.691 20.172 1 88.69 494 SER B N 1
ATOM 9943 C CA . SER B 1 494 ? 8.523 -3.521 18.719 1 88.69 494 SER B CA 1
ATOM 9944 C C . SER B 1 494 ? 9.273 -4.664 18.047 1 88.69 494 SER B C 1
ATOM 9946 O O . SER B 1 494 ? 8.875 -5.133 16.984 1 88.69 494 SER B O 1
ATOM 9948 N N . GLN B 1 495 ? 10.383 -5.078 18.641 1 87.12 495 GLN B N 1
ATOM 9949 C CA . GLN B 1 495 ? 11.141 -6.199 18.078 1 87.12 495 GLN B CA 1
ATOM 9950 C C . GLN B 1 495 ? 10.312 -7.48 18.094 1 87.12 495 GLN B C 1
ATOM 9952 O O . GLN B 1 495 ? 10.32 -8.234 17.125 1 87.12 495 GLN B O 1
ATOM 9957 N N . PHE B 1 496 ? 9.68 -7.652 19.141 1 87.5 496 PHE B N 1
ATOM 9958 C CA . PHE B 1 496 ? 8.805 -8.812 19.25 1 87.5 496 PHE B CA 1
ATOM 9959 C C . PHE B 1 496 ? 7.676 -8.742 18.219 1 87.5 496 PHE B C 1
ATOM 9961 O O . PHE B 1 496 ? 7.371 -9.734 17.547 1 87.5 496 PHE B O 1
ATOM 9968 N N . ASP B 1 497 ? 7.066 -7.578 18.094 1 87.12 497 ASP B N 1
ATOM 9969 C CA . ASP B 1 497 ? 5.977 -7.355 17.141 1 87.12 497 ASP B CA 1
ATOM 9970 C C . ASP B 1 497 ? 6.422 -7.633 15.711 1 87.12 497 ASP B C 1
ATOM 9972 O O . ASP B 1 497 ? 5.664 -8.195 14.922 1 87.12 497 ASP B O 1
ATOM 9976 N N . LYS B 1 498 ? 7.586 -7.277 15.422 1 85.25 498 LYS B N 1
ATOM 9977 C CA . LYS B 1 498 ? 8.125 -7.477 14.078 1 85.25 498 LYS B CA 1
ATOM 9978 C C . LYS B 1 498 ? 8.164 -8.961 13.719 1 85.25 498 LYS B C 1
ATOM 9980 O O . LYS B 1 498 ? 7.883 -9.336 12.578 1 85.25 498 LYS B O 1
ATOM 9985 N N . TYR B 1 499 ? 8.477 -9.727 14.641 1 82.44 499 TYR B N 1
ATOM 9986 C CA . TYR B 1 499 ? 8.555 -11.164 14.391 1 82.44 499 TYR B CA 1
ATOM 9987 C C . TYR B 1 499 ? 7.16 -11.773 14.297 1 82.44 499 TYR B C 1
ATOM 9989 O O . TYR B 1 499 ? 6.895 -12.594 13.414 1 82.44 499 TYR B O 1
ATOM 9997 N N . ILE B 1 500 ? 6.312 -11.359 15.141 1 84.5 500 ILE B N 1
ATOM 9998 C CA . ILE B 1 500 ? 4.988 -11.969 15.203 1 84.5 500 ILE B CA 1
ATOM 9999 C C . ILE B 1 500 ? 4.168 -11.539 13.992 1 84.5 500 ILE B C 1
ATOM 10001 O O . ILE B 1 500 ? 3.379 -12.328 13.461 1 84.5 500 ILE B O 1
ATOM 10005 N N . SER B 1 501 ? 4.332 -10.312 13.641 1 84.69 501 SER B N 1
ATOM 10006 C CA . SER B 1 501 ? 3.547 -9.773 12.531 1 84.69 501 SER B CA 1
ATOM 10007 C C . SER B 1 501 ? 3.891 -10.469 11.219 1 84.69 501 SER B C 1
ATOM 10009 O O . SER B 1 501 ? 3.098 -10.445 10.273 1 84.69 501 SER B O 1
ATOM 10011 N N . ARG B 1 502 ? 4.984 -11.133 11.156 1 81.31 502 ARG B N 1
ATOM 10012 C CA . ARG B 1 502 ? 5.422 -11.812 9.945 1 81.31 502 ARG B CA 1
ATOM 10013 C C . ARG B 1 502 ? 4.77 -13.188 9.828 1 81.31 502 ARG B C 1
ATOM 10015 O O . ARG B 1 502 ? 4.809 -13.805 8.758 1 81.31 502 ARG B O 1
ATOM 10022 N N . PHE B 1 503 ? 4.223 -13.578 10.891 1 87.06 503 PHE B N 1
ATOM 10023 C CA . PHE B 1 503 ? 3.529 -14.859 10.836 1 87.06 503 PHE B CA 1
ATOM 10024 C C . PHE B 1 503 ? 2.262 -14.75 9.992 1 87.06 503 PHE B C 1
ATOM 10026 O O . PHE B 1 503 ? 1.226 -14.297 10.484 1 87.06 503 PHE B O 1
ATOM 10033 N N . ASN B 1 504 ? 2.295 -15.125 8.805 1 89.56 504 ASN B N 1
ATOM 10034 C CA . ASN B 1 504 ? 1.207 -15.117 7.828 1 89.56 504 ASN B CA 1
ATOM 10035 C C . ASN B 1 504 ? 1.323 -16.281 6.848 1 89.56 504 ASN B C 1
ATOM 10037 O O . ASN B 1 504 ? 2.367 -16.922 6.766 1 89.56 504 ASN B O 1
ATOM 10041 N N . VAL B 1 505 ? 0.237 -16.656 6.234 1 90.5 505 VAL B N 1
ATOM 10042 C CA . VAL B 1 505 ? 0.243 -17.797 5.324 1 90.5 505 VAL B CA 1
ATOM 10043 C C . VAL B 1 505 ? -0.364 -17.391 3.982 1 90.5 505 VAL B C 1
ATOM 10045 O O . VAL B 1 505 ? -1.313 -16.609 3.936 1 90.5 505 VAL B O 1
ATOM 10048 N N . SER B 1 506 ? 0.23 -17.938 2.953 1 93.06 506 SER B N 1
ATOM 10049 C CA . SER B 1 506 ? -0.368 -17.797 1.631 1 93.06 506 SER B CA 1
ATOM 10050 C C . SER B 1 506 ? -1.423 -18.859 1.377 1 93.06 506 SER B C 1
ATOM 10052 O O . SER B 1 506 ? -1.129 -20.062 1.441 1 93.06 506 SER B O 1
ATOM 10054 N N . LEU B 1 507 ? -2.586 -18.438 1.055 1 95.38 507 LEU B N 1
ATOM 10055 C CA . LEU B 1 507 ? -3.668 -19.406 0.91 1 95.38 507 LEU B CA 1
ATOM 10056 C C . LEU B 1 507 ? -4.066 -19.562 -0.555 1 95.38 507 LEU B C 1
ATOM 10058 O O . LEU B 1 507 ? -4.637 -20.578 -0.941 1 95.38 507 LEU B O 1
ATOM 10062 N N . PHE B 1 508 ? -3.762 -18.516 -1.316 1 94.56 508 PHE B N 1
ATOM 10063 C CA . PHE B 1 508 ? -4.215 -18.516 -2.701 1 94.56 508 PHE B CA 1
ATOM 10064 C C . PHE B 1 508 ? -3.146 -17.938 -3.621 1 94.56 508 PHE B C 1
ATOM 10066 O O . PHE B 1 508 ? -2.26 -17.203 -3.17 1 94.56 508 PHE B O 1
ATOM 10073 N N . SER B 1 509 ? -3.143 -18.344 -4.816 1 90.25 509 SER B N 1
ATOM 10074 C CA . SER B 1 509 ? -2.385 -17.766 -5.918 1 90.25 509 SER B CA 1
ATOM 10075 C C . SER B 1 509 ? -3.312 -17.172 -6.969 1 90.25 509 SER B C 1
ATOM 10077 O O . SER B 1 509 ? -4.336 -17.766 -7.316 1 90.25 509 SER B O 1
ATOM 10079 N N . SER B 1 510 ? -3.031 -15.953 -7.363 1 91 510 SER B N 1
ATOM 10080 C CA . SER B 1 510 ? -3.928 -15.242 -8.273 1 91 510 SER B CA 1
ATOM 10081 C C . SER B 1 510 ? -3.146 -14.484 -9.344 1 91 510 SER B C 1
ATOM 10083 O O . SER B 1 510 ? -1.952 -14.227 -9.18 1 91 510 SER B O 1
ATOM 10085 N N . GLU B 1 511 ? -3.824 -14.188 -10.422 1 84 511 GLU B N 1
ATOM 10086 C CA . GLU B 1 511 ? -3.285 -13.289 -11.438 1 84 511 GLU B CA 1
ATOM 10087 C C . GLU B 1 511 ? -3.559 -11.828 -11.086 1 84 511 GLU B C 1
ATOM 10089 O O . GLU B 1 511 ? -4.559 -11.523 -10.438 1 84 511 GLU B O 1
ATOM 10094 N N . PRO B 1 512 ? -2.703 -11 -11.281 1 79.44 512 PRO B N 1
ATOM 10095 C CA . PRO B 1 512 ? -2.799 -9.625 -10.789 1 79.44 512 PRO B CA 1
ATOM 10096 C C . PRO B 1 512 ? -3.998 -8.875 -11.367 1 79.44 512 PRO B C 1
ATOM 10098 O O . PRO B 1 512 ? -4.695 -8.164 -10.641 1 79.44 512 PRO B O 1
ATOM 10101 N N . TYR B 1 513 ? -4.109 -8.5 -12.508 1 71.44 513 TYR B N 1
ATOM 10102 C CA . TYR B 1 513 ? -5.012 -7.426 -12.906 1 71.44 513 TYR B CA 1
ATOM 10103 C C . TYR B 1 513 ? -5.996 -7.902 -13.961 1 71.44 513 TYR B C 1
ATOM 10105 O O . TYR B 1 513 ? -5.594 -8.344 -15.039 1 71.44 513 TYR B O 1
ATOM 10113 N N . ILE B 1 514 ? -7.309 -8.094 -13.461 1 77.75 514 ILE B N 1
ATOM 10114 C CA . ILE B 1 514 ? -8.445 -8.289 -14.359 1 77.75 514 ILE B CA 1
ATOM 10115 C C . ILE B 1 514 ? -9.742 -7.949 -13.625 1 77.75 514 ILE B C 1
ATOM 10117 O O . ILE B 1 514 ? -9.992 -8.453 -12.523 1 77.75 514 ILE B O 1
ATOM 10121 N N . PRO B 1 515 ? -10.438 -7.047 -14.148 1 91.5 515 PRO B N 1
ATOM 10122 C CA . PRO B 1 515 ? -11.719 -6.723 -13.516 1 91.5 515 PRO B CA 1
ATOM 10123 C C . PRO B 1 515 ? -12.703 -7.891 -13.539 1 91.5 515 PRO B C 1
ATOM 10125 O O . PRO B 1 515 ? -12.539 -8.82 -14.328 1 91.5 515 PRO B O 1
ATOM 10128 N N . LEU B 1 516 ? -13.648 -7.879 -12.625 1 95.81 516 LEU B N 1
ATOM 10129 C CA . LEU B 1 516 ? -14.836 -8.727 -12.703 1 95.81 516 LEU B CA 1
ATOM 10130 C C . LEU B 1 516 ? -15.922 -8.062 -13.539 1 95.81 516 LEU B C 1
ATOM 10132 O O . LEU B 1 516 ? -16.344 -6.934 -13.242 1 95.81 516 LEU B O 1
ATOM 10136 N N . TYR B 1 517 ? -16.344 -8.688 -14.617 1 94.12 517 TYR B N 1
ATOM 10137 C CA . TYR B 1 517 ? -17.469 -8.172 -15.391 1 94.12 517 TYR B CA 1
ATOM 10138 C C . TYR B 1 517 ? -18.781 -8.648 -14.812 1 94.12 517 TYR B C 1
ATOM 10140 O O . TYR B 1 517 ? -18.906 -9.805 -14.398 1 94.12 517 TYR B O 1
ATOM 10148 N N . ALA B 1 518 ? -19.75 -7.789 -14.695 1 96.94 518 ALA B N 1
ATOM 10149 C CA . ALA B 1 518 ? -21.047 -8.141 -14.125 1 96.94 518 ALA B CA 1
ATOM 10150 C C . ALA B 1 518 ? -22.188 -7.484 -14.906 1 96.94 518 ALA B C 1
ATOM 10152 O O . ALA B 1 518 ? -21.984 -6.434 -15.523 1 96.94 518 ALA B O 1
ATOM 10153 N N . SER B 1 519 ? -23.344 -8.125 -14.914 1 96.19 519 SER B N 1
ATOM 10154 C CA . SER B 1 519 ? -24.531 -7.52 -15.492 1 96.19 519 SER B CA 1
ATOM 10155 C C . SER B 1 519 ? -24.984 -6.309 -14.688 1 96.19 519 SER B C 1
ATOM 10157 O O . SER B 1 519 ? -24.75 -6.234 -13.477 1 96.19 519 SER B O 1
ATOM 10159 N N . ASN B 1 520 ? -25.594 -5.398 -15.328 1 91.38 520 ASN B N 1
ATOM 10160 C CA . ASN B 1 520 ? -26.016 -4.137 -14.727 1 91.38 520 ASN B CA 1
ATOM 10161 C C . ASN B 1 520 ? -27.359 -4.266 -14.016 1 91.38 520 ASN B C 1
ATOM 10163 O O . ASN B 1 520 ? -28.328 -3.592 -14.383 1 91.38 520 ASN B O 1
ATOM 10167 N N . GLU B 1 521 ? -27.422 -4.988 -13 1 91.69 521 GLU B N 1
ATOM 10168 C CA . GLU B 1 521 ? -28.688 -5.25 -12.336 1 91.69 521 GLU B CA 1
ATOM 10169 C C . GLU B 1 521 ? -28.766 -4.547 -10.984 1 91.69 521 GLU B C 1
ATOM 10171 O O . GLU B 1 521 ? -29.859 -4.285 -10.477 1 91.69 521 GLU B O 1
ATOM 10176 N N . SER B 1 522 ? -27.703 -4.262 -10.422 1 94.75 522 SER B N 1
ATOM 10177 C CA . SER B 1 522 ? -27.641 -3.666 -9.094 1 94.75 522 SER B CA 1
ATOM 10178 C C . SER B 1 522 ? -26.906 -2.328 -9.117 1 94.75 522 SER B C 1
ATOM 10180 O O . SER B 1 522 ? -25.812 -2.229 -9.664 1 94.75 522 SER B O 1
ATOM 10182 N N . PRO B 1 523 ? -27.484 -1.31 -8.508 1 91.44 523 PRO B N 1
ATOM 10183 C CA . PRO B 1 523 ? -26.828 -0.004 -8.445 1 91.44 523 PRO B CA 1
ATOM 10184 C C . PRO B 1 523 ? -25.516 -0.034 -7.648 1 91.44 523 PRO B C 1
ATOM 10186 O O . PRO B 1 523 ? -24.641 0.807 -7.859 1 91.44 523 PRO B O 1
ATOM 10189 N N . LEU B 1 524 ? -25.328 -0.998 -6.793 1 94.62 524 LEU B N 1
ATOM 10190 C CA . LEU B 1 524 ? -24.156 -1.097 -5.938 1 94.62 524 LEU B CA 1
ATOM 10191 C C . LEU B 1 524 ? -22.906 -1.425 -6.754 1 94.62 524 LEU B C 1
ATOM 10193 O O . LEU B 1 524 ? -21.797 -1.014 -6.402 1 94.62 524 LEU B O 1
ATOM 10197 N N . LEU B 1 525 ? -23.062 -2.156 -7.828 1 96.25 525 LEU B N 1
ATOM 10198 C CA . LEU B 1 525 ? -21.938 -2.729 -8.555 1 96.25 525 LEU B CA 1
ATOM 10199 C C . LEU B 1 525 ? -21.109 -1.637 -9.234 1 96.25 525 LEU B C 1
ATOM 10201 O O . LEU B 1 525 ? -19.891 -1.752 -9.344 1 96.25 525 LEU B O 1
ATOM 10205 N N . GLU B 1 526 ? -21.766 -0.589 -9.672 1 92.38 526 GLU B N 1
ATOM 10206 C CA . GLU B 1 526 ? -21.078 0.494 -10.375 1 92.38 526 GLU B CA 1
ATOM 10207 C C . GLU B 1 526 ? -20.094 1.213 -9.453 1 92.38 526 GLU B C 1
ATOM 10209 O O . GLU B 1 526 ? -19.156 1.862 -9.922 1 92.38 526 GLU B O 1
ATOM 10214 N N . ARG B 1 527 ? -20.312 1.054 -8.188 1 93 527 ARG B N 1
ATOM 10215 C CA . ARG B 1 527 ? -19.484 1.76 -7.227 1 93 527 ARG B CA 1
ATOM 10216 C C . ARG B 1 527 ? -18.188 0.997 -6.965 1 93 527 ARG B C 1
ATOM 10218 O O . ARG B 1 527 ? -17.203 1.568 -6.473 1 93 527 ARG B O 1
ATOM 10225 N N . LEU B 1 528 ? -18.203 -0.325 -7.18 1 96.38 528 LEU B N 1
ATOM 10226 C CA . LEU B 1 528 ? -17.047 -1.15 -6.883 1 96.38 528 LEU B CA 1
ATOM 10227 C C . LEU B 1 528 ? -15.93 -0.903 -7.898 1 96.38 528 LEU B C 1
ATOM 10229 O O . LEU B 1 528 ? -16.156 -0.994 -9.109 1 96.38 528 LEU B O 1
ATOM 10233 N N . ARG B 1 529 ? -14.695 -0.648 -7.461 1 95.81 529 ARG B N 1
ATOM 10234 C CA . ARG B 1 529 ? -13.586 -0.217 -8.305 1 95.81 529 ARG B CA 1
ATOM 10235 C C . ARG B 1 529 ? -13.195 -1.31 -9.289 1 95.81 529 ARG B C 1
ATOM 10237 O O . ARG B 1 529 ? -12.75 -1.018 -10.406 1 95.81 529 ARG B O 1
ATOM 10244 N N . GLN B 1 530 ? -13.406 -2.568 -8.906 1 96.38 530 GLN B N 1
ATOM 10245 C CA . GLN B 1 530 ? -12.859 -3.654 -9.711 1 96.38 530 GLN B CA 1
ATOM 10246 C C . GLN B 1 530 ? -13.969 -4.398 -10.453 1 96.38 530 GLN B C 1
ATOM 10248 O O . GLN B 1 530 ? -13.75 -5.492 -10.977 1 96.38 530 GLN B O 1
ATOM 10253 N N . VAL B 1 531 ? -15.195 -3.855 -10.43 1 96.62 531 VAL B N 1
ATOM 10254 C CA . VAL B 1 531 ? -16.312 -4.441 -11.156 1 96.62 531 VAL B CA 1
ATOM 10255 C C . VAL B 1 531 ? -16.672 -3.559 -12.352 1 96.62 531 VAL B C 1
ATOM 10257 O O . VAL B 1 531 ? -16.875 -2.352 -12.203 1 96.62 531 VAL B O 1
ATOM 10260 N N . LYS B 1 532 ? -16.672 -4.074 -13.531 1 94.31 532 LYS B N 1
ATOM 10261 C CA . LYS B 1 532 ? -17.141 -3.404 -14.742 1 94.31 532 LYS B CA 1
ATOM 10262 C C . LYS B 1 532 ? -18.531 -3.895 -15.133 1 94.31 532 LYS B C 1
ATOM 10264 O O . LYS B 1 532 ? -18.703 -5.055 -15.516 1 94.31 532 LYS B O 1
ATOM 10269 N N . VAL B 1 533 ? -19.453 -3.041 -15.031 1 95.06 533 VAL B N 1
ATOM 10270 C CA . VAL B 1 533 ? -20.812 -3.383 -15.398 1 95.06 533 VAL B CA 1
ATOM 10271 C C . VAL B 1 533 ? -20.984 -3.309 -16.906 1 95.06 533 VAL B C 1
ATOM 10273 O O . VAL B 1 533 ? -20.484 -2.385 -17.547 1 95.06 533 VAL B O 1
ATOM 10276 N N . VAL B 1 534 ? -21.609 -4.379 -17.469 1 92.19 534 VAL B N 1
ATOM 10277 C CA . VAL B 1 534 ? -21.75 -4.457 -18.922 1 92.19 534 VAL B CA 1
ATOM 10278 C C . VAL B 1 534 ? -23.172 -4.867 -19.281 1 92.19 534 VAL B C 1
ATOM 10280 O O . VAL B 1 534 ? -23.859 -5.539 -18.516 1 92.19 534 VAL B O 1
ATOM 10283 N N . ASP B 1 535 ? -23.609 -4.508 -20.469 1 87.69 535 ASP B N 1
ATOM 10284 C CA . ASP B 1 535 ? -24.969 -4.82 -20.938 1 87.69 535 ASP B CA 1
ATOM 10285 C C . ASP B 1 535 ? -25.016 -6.188 -21.609 1 87.69 535 ASP B C 1
ATOM 10287 O O . ASP B 1 535 ? -26.031 -6.875 -21.562 1 87.69 535 ASP B O 1
ATOM 10291 N N . ASN B 1 536 ? -23.969 -6.652 -22.266 1 86.94 536 ASN B N 1
ATOM 10292 C CA . ASN B 1 536 ? -23.938 -7.883 -23.047 1 86.94 536 ASN B CA 1
ATOM 10293 C C . ASN B 1 536 ? -23.141 -8.977 -22.328 1 86.94 536 ASN B C 1
ATOM 10295 O O . ASN B 1 536 ? -22.25 -9.586 -22.922 1 86.94 536 ASN B O 1
ATOM 10299 N N . ILE B 1 537 ? -23.578 -9.266 -21.094 1 91.88 537 ILE B N 1
ATOM 10300 C CA . ILE B 1 537 ? -22.781 -10.172 -20.266 1 91.88 537 ILE B CA 1
ATOM 10301 C C . ILE B 1 537 ? -22.875 -11.586 -20.828 1 91.88 537 ILE B C 1
ATOM 10303 O O . ILE B 1 537 ? -21.906 -12.359 -20.734 1 91.88 537 ILE B O 1
ATOM 10307 N N . GLU B 1 538 ? -23.984 -11.992 -21.375 1 88.06 538 GLU B N 1
ATOM 10308 C CA . GLU B 1 538 ? -24.172 -13.336 -21.922 1 88.06 538 GLU B CA 1
ATOM 10309 C C . GLU B 1 538 ? -23.219 -13.586 -23.094 1 88.06 538 GLU B C 1
ATOM 10311 O O . GLU B 1 538 ? -22.641 -14.672 -23.219 1 88.06 538 GLU B O 1
ATOM 10316 N N . LYS B 1 539 ? -23.141 -12.617 -23.906 1 87.94 539 LYS B N 1
ATOM 10317 C CA . LYS B 1 539 ? -22.203 -12.734 -25.031 1 87.94 539 LYS B CA 1
ATOM 10318 C C . LYS B 1 539 ? -20.766 -12.883 -24.531 1 87.94 539 LYS B C 1
ATOM 10320 O O . LYS B 1 539 ? -19.984 -13.664 -25.094 1 87.94 539 LYS B O 1
ATOM 10325 N N . MET B 1 540 ? -20.484 -12.18 -23.547 1 89.19 540 MET B N 1
ATOM 10326 C CA . MET B 1 540 ? -19.125 -12.242 -23 1 89.19 540 MET B CA 1
ATOM 10327 C C . MET B 1 540 ? -18.859 -13.609 -22.375 1 89.19 540 MET B C 1
ATOM 10329 O O . MET B 1 540 ? -17.734 -14.125 -22.469 1 89.19 540 MET B O 1
ATOM 10333 N N . GLN B 1 541 ? -19.828 -14.148 -21.719 1 87.75 541 GLN B N 1
ATOM 10334 C CA . GLN B 1 541 ? -19.703 -15.5 -21.188 1 87.75 541 GLN B CA 1
ATOM 10335 C C . GLN B 1 541 ? -19.406 -16.5 -22.297 1 87.75 541 GLN B C 1
ATOM 10337 O O . GLN B 1 541 ? -18.547 -17.375 -22.141 1 87.75 541 GLN B O 1
ATOM 10342 N N . GLN B 1 542 ? -20.047 -16.328 -23.344 1 83.38 542 GLN B N 1
ATOM 10343 C CA . GLN B 1 542 ? -19.859 -17.203 -24.484 1 83.38 542 GLN B CA 1
ATOM 10344 C C . GLN B 1 542 ? -18.469 -17.031 -25.094 1 83.38 542 GLN B C 1
ATOM 10346 O O . GLN B 1 542 ? -17.828 -18 -25.469 1 83.38 542 GLN B O 1
ATOM 10351 N N . ILE B 1 543 ? -18.125 -15.836 -25.188 1 86.94 543 ILE B N 1
ATOM 10352 C CA . ILE B 1 543 ? -16.812 -15.516 -25.734 1 86.94 543 ILE B CA 1
ATOM 10353 C C . ILE B 1 543 ? -15.711 -16.141 -24.875 1 86.94 543 ILE B C 1
ATOM 10355 O O . ILE B 1 543 ? -14.781 -16.75 -25.391 1 86.94 543 ILE B O 1
ATOM 10359 N N . LYS B 1 544 ? -15.797 -15.992 -23.594 1 86.75 544 LYS B N 1
ATOM 10360 C CA . LYS B 1 544 ? -14.812 -16.578 -22.688 1 86.75 544 LYS B CA 1
ATOM 10361 C C . LYS B 1 544 ? -14.727 -18.094 -22.859 1 86.75 544 LYS B C 1
ATOM 10363 O O . LYS B 1 544 ? -13.633 -18.656 -22.906 1 86.75 544 LYS B O 1
ATOM 10368 N N . ASN B 1 545 ? -15.836 -18.703 -22.906 1 81.75 545 ASN B N 1
ATOM 10369 C CA . ASN B 1 545 ? -15.883 -20.156 -23.047 1 81.75 545 ASN B CA 1
ATOM 10370 C C . ASN B 1 545 ? -15.188 -20.609 -24.328 1 81.75 545 ASN B C 1
ATOM 10372 O O . ASN B 1 545 ? -14.453 -21.594 -24.328 1 81.75 545 ASN B O 1
ATOM 10376 N N . ARG B 1 546 ? -15.352 -19.891 -25.312 1 83.5 546 ARG B N 1
ATOM 10377 C CA . ARG B 1 546 ? -14.82 -20.25 -26.625 1 83.5 546 ARG B CA 1
ATOM 10378 C C . ARG B 1 546 ? -13.359 -19.844 -26.75 1 83.5 546 ARG B C 1
ATOM 10380 O O . ARG B 1 546 ? -12.57 -20.531 -27.406 1 83.5 546 ARG B O 1
ATOM 10387 N N . LEU B 1 547 ? -12.992 -18.766 -26.172 1 86.19 547 LEU B N 1
ATOM 10388 C CA . LEU B 1 547 ? -11.664 -18.188 -26.359 1 86.19 547 LEU B CA 1
ATOM 10389 C C . LEU B 1 547 ? -10.68 -18.75 -25.328 1 86.19 547 LEU B C 1
ATOM 10391 O O . LEU B 1 547 ? -9.477 -18.766 -25.578 1 86.19 547 LEU B O 1
ATOM 10395 N N . SER B 1 548 ? -11.164 -19.172 -24.25 1 86.44 548 SER B N 1
ATOM 10396 C CA . SER B 1 548 ? -10.211 -19.562 -23.219 1 86.44 548 SER B CA 1
ATOM 10397 C C . SER B 1 548 ? -10.312 -21.062 -22.906 1 86.44 548 SER B C 1
ATOM 10399 O O . SER B 1 548 ? -9.367 -21.812 -23.156 1 86.44 548 SER B O 1
ATOM 10401 N N . ASN B 1 549 ? -11.43 -21.547 -22.609 1 84.38 549 ASN B N 1
ATOM 10402 C CA . ASN B 1 549 ? -11.555 -22.922 -22.141 1 84.38 549 ASN B CA 1
ATOM 10403 C C . ASN B 1 549 ? -11.227 -23.922 -23.25 1 84.38 549 ASN B C 1
ATOM 10405 O O . ASN B 1 549 ? -10.586 -24.953 -23 1 84.38 549 ASN B O 1
ATOM 10409 N N . GLY B 1 550 ? -11.664 -23.656 -24.438 1 90.19 550 GLY B N 1
ATOM 10410 C CA . GLY B 1 550 ? -11.375 -24.531 -25.562 1 90.19 550 GLY B CA 1
ATOM 10411 C C . GLY B 1 550 ? -9.898 -24.594 -25.906 1 90.19 550 GLY B C 1
ATOM 10412 O O . GLY B 1 550 ? -9.281 -25.656 -25.797 1 90.19 550 GLY B O 1
ATOM 10413 N N . PRO B 1 551 ? -9.375 -23.391 -26.219 1 93.62 551 PRO B N 1
ATOM 10414 C CA . PRO B 1 551 ? -7.941 -23.359 -26.547 1 93.62 551 PRO B CA 1
ATOM 10415 C C . PRO B 1 551 ? -7.078 -23.875 -25.391 1 93.62 551 PRO B C 1
ATOM 10417 O O . PRO B 1 551 ? -6.074 -24.562 -25.625 1 93.62 551 PRO B O 1
ATOM 10420 N N . HIS B 1 552 ? -7.43 -23.609 -24.188 1 92.75 552 HIS B N 1
ATOM 10421 C CA . HIS B 1 552 ? -6.672 -24.094 -23.031 1 92.75 552 HIS B CA 1
ATOM 10422 C C . HIS B 1 552 ? -6.641 -25.609 -23 1 92.75 552 HIS B C 1
ATOM 10424 O O . HIS B 1 552 ? -5.598 -26.203 -22.719 1 92.75 552 HIS B O 1
ATOM 10430 N N . ALA B 1 553 ? -7.73 -26.203 -23.297 1 93.94 553 ALA B N 1
ATOM 10431 C CA . ALA B 1 553 ? -7.812 -27.672 -23.328 1 93.94 553 ALA B CA 1
ATOM 10432 C C . ALA B 1 553 ? -6.953 -28.234 -24.469 1 93.94 553 ALA B C 1
ATOM 10434 O O . ALA B 1 553 ? -6.234 -29.219 -24.266 1 93.94 553 ALA B O 1
ATOM 10435 N N . ILE B 1 554 ? -7.031 -27.594 -25.562 1 96.56 554 ILE B N 1
ATOM 10436 C CA . ILE B 1 554 ? -6.273 -28.062 -26.719 1 96.56 554 ILE B CA 1
ATOM 10437 C C . ILE B 1 554 ? -4.777 -27.953 -26.438 1 96.56 554 ILE B C 1
ATOM 10439 O O . ILE B 1 554 ? -4.008 -28.859 -26.766 1 96.56 554 ILE B O 1
ATOM 10443 N N . ILE B 1 555 ? -4.441 -26.812 -25.797 1 95.56 555 ILE B N 1
ATOM 10444 C CA . ILE B 1 555 ? -3.053 -26.641 -25.391 1 95.56 555 ILE B CA 1
ATOM 10445 C C . ILE B 1 555 ? -2.633 -27.797 -24.469 1 95.56 555 ILE B C 1
ATOM 10447 O O . ILE B 1 555 ? -1.564 -28.391 -24.656 1 95.56 555 ILE B O 1
ATOM 10451 N N . ALA B 1 556 ? -3.422 -28.125 -23.562 1 95.81 556 ALA B N 1
ATOM 10452 C CA . ALA B 1 556 ? -3.115 -29.172 -22.594 1 95.81 556 ALA B CA 1
ATOM 10453 C C . ALA B 1 556 ? -2.953 -30.516 -23.281 1 95.81 556 ALA B C 1
ATOM 10455 O O . ALA B 1 556 ? -1.977 -31.234 -23.031 1 95.81 556 ALA B O 1
ATOM 10456 N N . TRP B 1 557 ? -3.9 -30.906 -24.125 1 96.94 557 TRP B N 1
ATOM 10457 C CA . TRP B 1 557 ? -3.881 -32.219 -24.781 1 96.94 557 TRP B CA 1
ATOM 10458 C C . TRP B 1 557 ? -2.658 -32.344 -25.688 1 96.94 557 TRP B C 1
ATOM 10460 O O . TRP B 1 557 ? -1.935 -33.344 -25.625 1 96.94 557 TRP B O 1
ATOM 10470 N N . TYR B 1 558 ? -2.459 -31.297 -26.5 1 96.19 558 TYR B N 1
ATOM 10471 C CA . TYR B 1 558 ? -1.35 -31.359 -27.453 1 96.19 558 TYR B CA 1
ATOM 10472 C C . TYR B 1 558 ? -0.011 -31.344 -26.719 1 96.19 558 TYR B C 1
ATOM 10474 O O . TYR B 1 558 ? 0.908 -32.094 -27.078 1 96.19 558 TYR B O 1
ATOM 10482 N N . SER B 1 559 ? 0.103 -30.5 -25.75 1 93.88 559 SER B N 1
ATOM 10483 C CA . SER B 1 559 ? 1.325 -30.422 -24.953 1 93.88 559 SER B CA 1
ATOM 10484 C C . SER B 1 559 ? 1.619 -31.766 -24.281 1 93.88 559 SER B C 1
ATOM 10486 O O . SER B 1 559 ? 2.76 -32.25 -24.297 1 93.88 559 SER B O 1
ATOM 10488 N N . ALA B 1 560 ? 0.624 -32.375 -23.688 1 94.25 560 ALA B N 1
ATOM 10489 C CA . ALA B 1 560 ? 0.794 -33.656 -23.031 1 94.25 560 ALA B CA 1
ATOM 10490 C C . ALA B 1 560 ? 1.226 -34.719 -24.031 1 94.25 560 ALA B C 1
ATOM 10492 O O . ALA B 1 560 ? 2.072 -35.562 -23.719 1 94.25 560 ALA B O 1
ATOM 10493 N N . LEU B 1 561 ? 0.653 -34.719 -25.172 1 93.81 561 LEU B N 1
ATOM 10494 C CA . LEU B 1 561 ? 1.005 -35.656 -26.219 1 93.81 561 LEU B CA 1
ATOM 10495 C C . LEU B 1 561 ? 2.463 -35.5 -26.641 1 93.81 561 LEU B C 1
ATOM 10497 O O . LEU B 1 561 ? 3.119 -36.469 -27.016 1 93.81 561 LEU B O 1
ATOM 10501 N N . LEU B 1 562 ? 2.9 -34.25 -26.547 1 89.94 562 LEU B N 1
ATOM 10502 C CA . LEU B 1 562 ? 4.289 -33.969 -26.891 1 89.94 562 LEU B CA 1
ATOM 10503 C C . LEU B 1 562 ? 5.211 -34.25 -25.719 1 89.94 562 LEU B C 1
ATOM 10505 O O . LEU B 1 562 ? 6.426 -34.062 -25.812 1 89.94 562 LEU B O 1
ATOM 10509 N N . GLY B 1 563 ? 4.609 -34.562 -24.547 1 86.75 563 GLY B N 1
ATOM 10510 C CA . GLY B 1 563 ? 5.414 -34.969 -23.406 1 86.75 563 GLY B CA 1
ATOM 10511 C C . GLY B 1 563 ? 5.609 -33.875 -22.375 1 86.75 563 GLY B C 1
ATOM 10512 O O . GLY B 1 563 ? 6.332 -34.062 -21.391 1 86.75 563 GLY B O 1
ATOM 10513 N N . TYR B 1 564 ? 4.98 -32.781 -22.578 1 88.12 564 TYR B N 1
ATOM 10514 C CA . TYR B 1 564 ? 5.121 -31.703 -21.625 1 88.12 564 TYR B CA 1
ATOM 10515 C C . TYR B 1 564 ? 4.207 -31.891 -20.422 1 88.12 564 TYR B C 1
ATOM 10517 O O . TYR B 1 564 ? 3.111 -32.438 -20.547 1 88.12 564 TYR B O 1
ATOM 10525 N N . LYS B 1 565 ? 4.641 -31.406 -19.266 1 86.75 565 LYS B N 1
ATOM 10526 C CA . LYS B 1 565 ? 3.889 -31.609 -18.031 1 86.75 565 LYS B CA 1
ATOM 10527 C C . LYS B 1 565 ? 2.975 -30.422 -17.75 1 86.75 565 LYS B C 1
ATOM 10529 O O . LYS B 1 565 ? 1.92 -30.578 -17.125 1 86.75 565 LYS B O 1
ATOM 10534 N N . THR B 1 566 ? 3.414 -29.266 -18.125 1 88.31 566 THR B N 1
ATOM 10535 C CA . THR B 1 566 ? 2.654 -28.078 -17.766 1 88.31 566 THR B CA 1
ATOM 10536 C C . THR B 1 566 ? 2.314 -27.25 -19.016 1 88.31 566 THR B C 1
ATOM 10538 O O . THR B 1 566 ? 2.941 -27.406 -20.062 1 88.31 566 THR B O 1
ATOM 10541 N N . ILE B 1 567 ? 1.278 -26.359 -18.828 1 89.62 567 ILE B N 1
ATOM 10542 C CA . ILE B 1 567 ? 0.83 -25.484 -19.906 1 89.62 567 ILE B CA 1
ATOM 10543 C C . ILE B 1 567 ? 1.977 -24.562 -20.344 1 89.62 567 ILE B C 1
ATOM 10545 O O . ILE B 1 567 ? 2.217 -24.391 -21.531 1 89.62 567 ILE B O 1
ATOM 10549 N N . GLY B 1 568 ? 2.686 -24.078 -19.406 1 84.06 568 GLY B N 1
ATOM 10550 C CA . GLY B 1 568 ? 3.797 -23.203 -19.719 1 84.06 568 GLY B CA 1
ATOM 10551 C C . GLY B 1 568 ? 4.879 -23.859 -20.547 1 84.06 568 GLY B C 1
ATOM 10552 O O . GLY B 1 568 ? 5.41 -23.25 -21.484 1 84.06 568 GLY B O 1
ATOM 10553 N N . GLN B 1 569 ? 5.223 -25.109 -20.219 1 83.06 569 GLN B N 1
ATOM 10554 C CA . GLN B 1 569 ? 6.191 -25.875 -20.984 1 83.06 569 GLN B CA 1
ATOM 10555 C C . GLN B 1 569 ? 5.711 -26.078 -22.422 1 83.06 569 GLN B C 1
ATOM 10557 O O . GLN B 1 569 ? 6.473 -25.891 -23.375 1 83.06 569 GLN B O 1
ATOM 10562 N N . GLY B 1 570 ? 4.441 -26.391 -22.5 1 87.56 570 GLY B N 1
ATOM 10563 C CA . GLY B 1 570 ? 3.871 -26.594 -23.812 1 87.56 570 GLY B CA 1
ATOM 10564 C C . GLY B 1 570 ? 3.904 -25.359 -24.688 1 87.56 570 GLY B C 1
ATOM 10565 O O . GLY B 1 570 ? 4.262 -25.422 -25.859 1 87.56 570 GLY B O 1
ATOM 10566 N N . MET B 1 571 ? 3.596 -24.234 -24.094 1 88.44 571 MET B N 1
ATOM 10567 C CA . MET B 1 571 ? 3.518 -22.969 -24.812 1 88.44 571 MET B CA 1
ATOM 10568 C C . MET B 1 571 ? 4.906 -22.5 -25.234 1 88.44 571 MET B C 1
ATOM 10570 O O . MET B 1 571 ? 5.031 -21.609 -26.078 1 88.44 571 MET B O 1
ATOM 10574 N N . GLY B 1 572 ? 5.871 -23.078 -24.75 1 79.94 572 GLY B N 1
ATOM 10575 C CA . GLY B 1 572 ? 7.23 -22.812 -25.188 1 79.94 572 GLY B CA 1
ATOM 10576 C C . GLY B 1 572 ? 7.602 -23.516 -26.469 1 79.94 572 GLY B C 1
ATOM 10577 O O . GLY B 1 572 ? 8.586 -23.172 -27.125 1 79.94 572 GLY B O 1
ATOM 10578 N N . ASP B 1 573 ? 6.84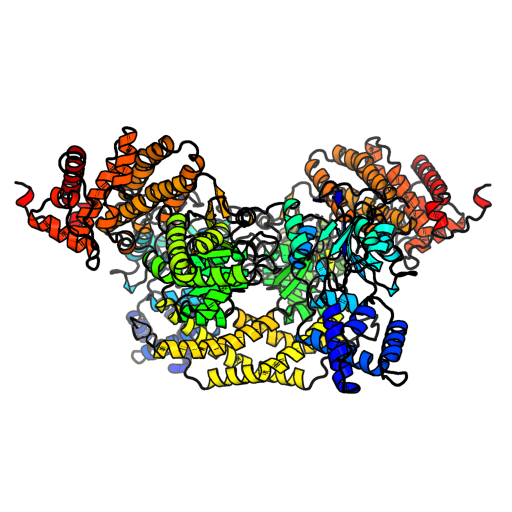4 -24.547 -26.828 1 83 573 ASP B N 1
ATOM 10579 C CA . ASP B 1 573 ? 7.039 -25.281 -28.078 1 83 573 ASP B CA 1
ATOM 10580 C C . ASP B 1 573 ? 6.445 -24.531 -29.266 1 83 573 ASP B C 1
ATOM 10582 O O . ASP B 1 573 ? 5.285 -24.109 -29.219 1 83 573 ASP B O 1
ATOM 10586 N N . LYS B 1 574 ? 7.297 -24.359 -30.297 1 82.5 574 LYS B N 1
ATOM 10587 C CA . LYS B 1 574 ? 6.875 -23.594 -31.453 1 82.5 574 LYS B CA 1
ATOM 10588 C C . LYS B 1 574 ? 5.625 -24.188 -32.094 1 82.5 574 LYS B C 1
ATOM 10590 O O . LYS B 1 574 ? 4.781 -23.469 -32.625 1 82.5 574 LYS B O 1
ATOM 10595 N N . LYS B 1 575 ? 5.547 -25.5 -32.031 1 88.88 575 LYS B N 1
ATOM 10596 C CA . LYS B 1 575 ? 4.391 -26.172 -32.625 1 88.88 575 LYS B CA 1
ATOM 10597 C C . LYS B 1 575 ? 3.115 -25.844 -31.859 1 88.88 575 LYS B C 1
ATOM 10599 O O . LYS B 1 575 ? 2.07 -25.578 -32.438 1 88.88 575 LYS B O 1
ATOM 10604 N N . VAL B 1 576 ? 3.209 -25.906 -30.547 1 92.56 576 VAL B N 1
ATOM 10605 C CA . VAL B 1 576 ? 2.061 -25.625 -29.703 1 92.56 576 VAL B CA 1
ATOM 10606 C C . VAL B 1 576 ? 1.667 -24.156 -29.844 1 92.56 576 VAL B C 1
ATOM 10608 O O . VAL B 1 576 ? 0.488 -23.828 -30.016 1 92.56 576 VAL B O 1
ATOM 10611 N N . LEU B 1 577 ? 2.635 -23.297 -29.828 1 88.94 577 LEU B N 1
ATOM 10612 C CA . LEU B 1 577 ? 2.375 -21.859 -29.938 1 88.94 577 LEU B CA 1
ATOM 10613 C C . LEU B 1 577 ? 1.74 -21.531 -31.281 1 88.94 577 LEU B C 1
ATOM 10615 O O . LEU B 1 577 ? 0.81 -20.719 -31.359 1 88.94 577 LEU B O 1
ATOM 10619 N N . SER B 1 578 ? 2.336 -22.094 -32.312 1 90.81 578 SER B N 1
ATOM 10620 C CA . SER B 1 578 ? 1.788 -21.859 -33.625 1 90.81 578 SER B CA 1
ATOM 10621 C C . SER B 1 578 ? 0.349 -22.344 -33.75 1 90.81 578 SER B C 1
ATOM 10623 O O . SER B 1 578 ? -0.491 -21.703 -34.375 1 90.81 578 SER B O 1
ATOM 10625 N N . LEU B 1 579 ? 0.109 -23.5 -33.156 1 94.69 579 LEU B N 1
ATOM 10626 C CA . LEU B 1 579 ? -1.243 -24.047 -33.156 1 94.69 579 LEU B CA 1
ATOM 10627 C C . LEU B 1 579 ? -2.205 -23.078 -32.469 1 94.69 579 LEU B C 1
ATOM 10629 O O . LEU B 1 579 ? -3.262 -22.75 -33 1 94.69 579 LEU B O 1
ATOM 10633 N N . VAL B 1 580 ? -1.826 -22.641 -31.297 1 93.88 580 VAL B N 1
ATOM 10634 C CA . VAL B 1 580 ? -2.678 -21.781 -30.484 1 93.88 580 VAL B CA 1
ATOM 10635 C C . VAL B 1 580 ? -2.926 -20.469 -31.219 1 93.88 580 VAL B C 1
ATOM 10637 O O . VAL B 1 580 ? -4.059 -19.969 -31.281 1 93.88 580 VAL B O 1
ATOM 10640 N N . ARG B 1 581 ? -1.892 -19.891 -31.797 1 91.38 581 ARG B N 1
ATOM 10641 C CA . ARG B 1 581 ? -2.027 -18.641 -32.562 1 91.38 581 ARG B CA 1
ATOM 10642 C C . ARG B 1 581 ? -2.973 -18.812 -33.719 1 91.38 581 ARG B C 1
ATOM 10644 O O . ARG B 1 581 ? -3.809 -17.938 -34 1 91.38 581 ARG B O 1
ATOM 10651 N N . SER B 1 582 ? -2.787 -19.875 -34.375 1 94.56 582 SER B N 1
ATOM 10652 C CA . SER B 1 582 ? -3.654 -20.141 -35.531 1 94.56 582 SER B CA 1
ATOM 10653 C C . SER B 1 582 ? -5.105 -20.312 -35.094 1 94.56 582 SER B C 1
ATOM 10655 O O . SER B 1 582 ? -6.016 -19.766 -35.719 1 94.56 582 SER B O 1
ATOM 10657 N N . ILE B 1 583 ? -5.305 -21.078 -34.062 1 96.31 583 ILE B N 1
ATOM 10658 C CA . ILE B 1 583 ? -6.648 -21.297 -33.531 1 96.31 583 ILE B CA 1
ATOM 10659 C C . ILE B 1 583 ? -7.285 -19.969 -33.188 1 96.31 583 ILE B C 1
ATOM 10661 O O . ILE B 1 583 ? -8.422 -19.688 -33.562 1 96.31 583 ILE B O 1
ATOM 10665 N N . ILE B 1 584 ? -6.539 -19.172 -32.5 1 94.12 584 ILE B N 1
ATOM 10666 C CA . ILE B 1 584 ? -7.09 -17.953 -31.938 1 94.12 584 ILE B CA 1
ATOM 10667 C C . ILE B 1 584 ? -7.242 -16.891 -33.031 1 94.12 584 ILE B C 1
ATOM 10669 O O . ILE B 1 584 ? -8.32 -16.328 -33.219 1 94.12 584 ILE B O 1
ATOM 10673 N N . GLU B 1 585 ? -6.234 -16.672 -33.875 1 92.12 585 GLU B N 1
ATOM 10674 C CA . GLU B 1 585 ? -6.191 -15.547 -34.812 1 92.12 585 GLU B CA 1
ATOM 10675 C C . GLU B 1 585 ? -6.98 -15.859 -36.094 1 92.12 585 GLU B C 1
ATOM 10677 O O . GLU B 1 585 ? -7.586 -14.969 -36.688 1 92.12 585 GLU B O 1
ATOM 10682 N N . LYS B 1 586 ? -6.973 -17.094 -36.438 1 94.38 586 LYS B N 1
ATOM 10683 C CA . LYS B 1 586 ? -7.523 -17.406 -37.75 1 94.38 586 LYS B CA 1
ATOM 10684 C C . LYS B 1 586 ? -8.898 -18.062 -37.625 1 94.38 586 LYS B C 1
ATOM 10686 O O . LYS B 1 586 ? -9.688 -18.047 -38.594 1 94.38 586 LYS B O 1
ATOM 10691 N N . GLU B 1 587 ? -9.164 -18.672 -36.531 1 96.31 587 GLU B N 1
ATOM 10692 C CA . GLU B 1 587 ? -10.383 -19.469 -36.469 1 96.31 587 GLU B CA 1
ATOM 10693 C C . GLU B 1 587 ? -11.359 -18.875 -35.438 1 96.31 587 GLU B C 1
ATOM 10695 O O . GLU B 1 587 ? -12.508 -18.578 -35.781 1 96.31 587 GLU B O 1
ATOM 10700 N N . ILE B 1 588 ? -10.906 -18.625 -34.25 1 94.75 588 ILE B N 1
ATOM 10701 C CA . ILE B 1 588 ? -11.82 -18.219 -33.156 1 94.75 588 ILE B CA 1
ATOM 10702 C C . ILE B 1 588 ? -12.102 -16.734 -33.25 1 94.75 588 ILE B C 1
ATOM 10704 O O . ILE B 1 588 ? -13.266 -16.312 -33.281 1 94.75 588 ILE B O 1
ATOM 10708 N N . LYS B 1 589 ? -11.031 -15.875 -33.375 1 93.56 589 LYS B N 1
ATOM 10709 C CA . LYS B 1 589 ? -11.18 -14.43 -33.344 1 93.56 589 LYS B CA 1
ATOM 10710 C C . LYS B 1 589 ? -12.078 -13.938 -34.469 1 93.56 589 LYS B C 1
ATOM 10712 O O . LYS B 1 589 ? -13.055 -13.219 -34.219 1 93.56 589 LYS B O 1
ATOM 10717 N N . PRO B 1 590 ? -11.812 -14.352 -35.688 1 93.94 590 PRO B N 1
ATOM 10718 C CA . PRO B 1 590 ? -12.695 -13.875 -36.781 1 93.94 590 PRO B CA 1
ATOM 10719 C C . PRO B 1 590 ? -14.141 -14.305 -36.562 1 93.94 590 PRO B C 1
ATOM 10721 O O . PRO B 1 590 ? -15.062 -13.547 -36.906 1 93.94 590 PRO B O 1
ATOM 10724 N N . SER B 1 591 ? -14.367 -15.484 -36.062 1 93.81 591 SER B N 1
ATOM 10725 C CA . SER B 1 591 ? -15.719 -15.977 -35.812 1 93.81 591 SER B CA 1
ATOM 10726 C C . SER B 1 591 ? -16.406 -15.164 -34.719 1 93.81 591 SER B C 1
ATOM 10728 O O . SER B 1 591 ? -17.578 -14.805 -34.875 1 93.81 591 SER B O 1
ATOM 10730 N N . LEU B 1 592 ? -15.695 -14.898 -33.688 1 92.38 592 LEU B N 1
ATOM 10731 C CA . LEU B 1 592 ? -16.266 -14.18 -32.562 1 92.38 592 LEU B CA 1
ATOM 10732 C C . LEU B 1 592 ? -16.531 -12.719 -32.906 1 92.38 592 LEU B C 1
ATOM 10734 O O . LEU B 1 592 ? -17.547 -12.156 -32.5 1 92.38 592 LEU B O 1
ATOM 10738 N N . ILE B 1 593 ? -15.57 -12.125 -33.656 1 91.44 593 ILE B N 1
ATOM 10739 C CA . ILE B 1 593 ? -15.734 -10.719 -34.031 1 91.44 593 ILE B CA 1
ATOM 10740 C C . ILE B 1 593 ? -16.938 -10.57 -34.938 1 91.44 593 ILE B C 1
ATOM 10742 O O . ILE B 1 593 ? -17.703 -9.602 -34.844 1 91.44 593 ILE B O 1
ATOM 10746 N N . LYS B 1 594 ? -17.109 -11.484 -35.844 1 90.75 594 LYS B N 1
ATOM 10747 C CA . LYS B 1 594 ? -18.266 -11.445 -36.75 1 90.75 594 LYS B CA 1
ATOM 10748 C C . LYS B 1 594 ? -19.562 -11.633 -35.969 1 90.75 594 LYS B C 1
ATOM 10750 O O . LYS B 1 594 ? -20.594 -11.047 -36.344 1 90.75 594 LYS B O 1
ATOM 10755 N N . ASP B 1 595 ? -19.484 -12.438 -34.969 1 88.38 595 ASP B N 1
ATOM 10756 C CA . ASP B 1 595 ? -20.672 -12.727 -34.188 1 88.38 595 ASP B CA 1
ATOM 10757 C C . ASP B 1 595 ? -20.922 -11.625 -33.156 1 88.38 595 ASP B C 1
ATOM 10759 O O . ASP B 1 595 ? -22.016 -11.523 -32.594 1 88.38 595 ASP B O 1
ATOM 10763 N N . ASN B 1 596 ? -19.859 -10.891 -32.781 1 87.5 596 ASN B N 1
ATOM 10764 C CA . ASN B 1 596 ? -19.906 -9.898 -31.719 1 87.5 596 ASN B CA 1
ATOM 10765 C C . ASN B 1 596 ? -19.062 -8.672 -32.062 1 87.5 596 ASN B C 1
ATOM 10767 O O . ASN B 1 596 ? -18.156 -8.305 -31.312 1 87.5 596 ASN B O 1
ATOM 10771 N N . SER B 1 597 ? -19.375 -7.93 -33.031 1 83.38 597 SER B N 1
ATOM 10772 C CA . SER B 1 597 ? -18.547 -6.84 -33.531 1 83.38 597 SER B CA 1
ATOM 10773 C C . SER B 1 597 ? -18.375 -5.742 -32.5 1 83.38 597 SER B C 1
ATOM 10775 O O . SER B 1 597 ? -17.328 -5.094 -32.438 1 83.38 597 SER B O 1
ATOM 10777 N N . GLU B 1 598 ? -19.297 -5.586 -31.672 1 84.75 598 GLU B N 1
ATOM 10778 C CA . GLU B 1 598 ? -19.266 -4.523 -30.672 1 84.75 598 GLU B CA 1
ATOM 10779 C C . GLU B 1 598 ? -18.281 -4.844 -29.547 1 84.75 598 GLU B C 1
ATOM 10781 O O . GLU B 1 598 ? -17.891 -3.961 -28.781 1 84.75 598 GLU B O 1
ATOM 10786 N N . LEU B 1 599 ? -17.797 -6.102 -29.484 1 89.75 599 LEU B N 1
ATOM 10787 C CA . LEU B 1 599 ? -16.922 -6.52 -28.391 1 89.75 599 LEU B CA 1
ATOM 10788 C C . LEU B 1 599 ? -15.5 -6.762 -28.906 1 89.75 599 LEU B C 1
ATOM 10790 O O . LEU B 1 599 ? -14.734 -7.512 -28.297 1 89.75 599 LEU B O 1
ATOM 10794 N N . SER B 1 600 ? -15.125 -6.125 -29.922 1 88.94 600 SER B N 1
ATOM 10795 C CA . SER B 1 600 ? -13.828 -6.355 -30.562 1 88.94 600 SER B CA 1
ATOM 10796 C C . SER B 1 600 ? -12.688 -6.02 -29.609 1 88.94 600 SER B C 1
ATOM 10798 O O . SER B 1 600 ? -11.727 -6.781 -29.5 1 88.94 600 SER B O 1
ATOM 10800 N N . GLU B 1 601 ? -12.82 -4.906 -28.922 1 84.81 601 GLU B N 1
ATOM 10801 C CA . GLU B 1 601 ? -11.766 -4.492 -28 1 84.81 601 GLU B CA 1
ATOM 10802 C C . GLU B 1 601 ? -11.641 -5.473 -26.844 1 84.81 601 GLU B C 1
ATOM 10804 O O . GLU B 1 601 ? -10.531 -5.805 -26.422 1 84.81 601 GLU B O 1
ATOM 10809 N N . TYR B 1 602 ? -12.758 -5.855 -26.375 1 85.75 602 TYR B N 1
ATOM 10810 C CA . TYR B 1 602 ? -12.766 -6.84 -25.297 1 85.75 602 TYR B CA 1
ATOM 10811 C C . TYR B 1 602 ? -12.102 -8.141 -25.734 1 85.75 602 TYR B C 1
ATOM 10813 O O . TYR B 1 602 ? -11.273 -8.703 -25.016 1 85.75 602 TYR B O 1
ATOM 10821 N N . ILE B 1 603 ? -12.398 -8.578 -26.891 1 89.75 603 ILE B N 1
ATOM 10822 C CA . ILE B 1 603 ? -11.883 -9.836 -27.438 1 89.75 603 ILE B CA 1
ATOM 10823 C C . ILE B 1 603 ? -10.367 -9.742 -27.594 1 89.75 603 ILE B C 1
ATOM 10825 O O . ILE B 1 603 ? -9.641 -10.648 -27.203 1 89.75 603 ILE B O 1
ATOM 10829 N N . ASP B 1 604 ? -9.898 -8.625 -28.094 1 87.19 604 ASP B N 1
ATOM 10830 C CA . ASP B 1 604 ? -8.469 -8.438 -28.297 1 87.19 604 ASP B CA 1
ATOM 10831 C C . ASP B 1 604 ? -7.719 -8.445 -26.969 1 87.19 604 ASP B C 1
ATOM 10833 O O . ASP B 1 604 ? -6.672 -9.086 -26.844 1 87.19 604 ASP B O 1
ATOM 10837 N N . GLY B 1 605 ? -8.25 -7.719 -26.047 1 82.31 605 GLY B N 1
ATOM 10838 C CA . GLY B 1 605 ? -7.645 -7.703 -24.734 1 82.31 605 GLY B CA 1
ATOM 10839 C C . GLY B 1 605 ? -7.625 -9.062 -24.062 1 82.31 605 GLY B C 1
ATOM 10840 O O . GLY B 1 605 ? -6.633 -9.445 -23.438 1 82.31 605 GLY B O 1
ATOM 10841 N N . PHE B 1 606 ? -8.656 -9.797 -24.297 1 85.88 606 PHE B N 1
ATOM 10842 C CA . PHE B 1 606 ? -8.773 -11.133 -23.719 1 85.88 606 PHE B CA 1
ATOM 10843 C C . PHE B 1 606 ? -7.727 -12.07 -24.312 1 85.88 606 PHE B C 1
ATOM 10845 O O . PHE B 1 606 ? -7.066 -12.805 -23.562 1 85.88 606 PHE B O 1
ATOM 10852 N N . ILE B 1 607 ? -7.633 -11.992 -25.578 1 87.31 607 ILE B N 1
ATOM 10853 C CA . ILE B 1 607 ? -6.707 -12.859 -26.297 1 87.31 607 ILE B CA 1
ATOM 10854 C C . ILE B 1 607 ? -5.277 -12.594 -25.812 1 87.31 607 ILE B C 1
ATOM 10856 O O . ILE B 1 607 ? -4.539 -13.523 -25.5 1 87.31 607 ILE B O 1
ATOM 10860 N N . SER B 1 608 ? -4.957 -11.367 -25.719 1 81.5 608 SER B N 1
ATOM 10861 C CA . SER B 1 608 ? -3.607 -11 -25.312 1 81.5 608 SER B CA 1
ATOM 10862 C C . SER B 1 608 ? -3.297 -11.492 -23.906 1 81.5 608 SER B C 1
ATOM 10864 O O . SER B 1 608 ? -2.232 -12.07 -23.656 1 81.5 608 SER B O 1
ATOM 10866 N N . ASN B 1 609 ? -4.176 -11.359 -23.047 1 80.56 609 ASN B N 1
ATOM 10867 C CA . ASN B 1 609 ? -3.984 -11.781 -21.672 1 80.56 609 ASN B CA 1
ATOM 10868 C C . ASN B 1 609 ? -3.939 -13.305 -21.547 1 80.56 609 ASN B C 1
ATOM 10870 O O . ASN B 1 609 ? -3.178 -13.844 -20.75 1 80.56 609 ASN B O 1
ATOM 10874 N N . PHE B 1 610 ? -4.73 -13.922 -22.328 1 83.88 610 PHE B N 1
ATOM 10875 C CA . PHE B 1 610 ? -4.805 -15.383 -22.281 1 83.88 610 PHE B CA 1
ATOM 10876 C C . PHE B 1 610 ? -3.48 -16 -22.719 1 83.88 610 PHE B C 1
ATOM 10878 O O . PHE B 1 610 ? -2.953 -16.891 -22.031 1 83.88 610 PHE B O 1
ATOM 10885 N N . ILE B 1 611 ? -3.016 -15.516 -23.797 1 82.31 611 ILE B N 1
ATOM 10886 C CA . ILE B 1 611 ? -1.774 -16.062 -24.328 1 82.31 611 ILE B CA 1
ATOM 10887 C C . ILE B 1 611 ? -0.633 -15.812 -23.344 1 82.31 611 ILE B C 1
ATOM 10889 O O . ILE B 1 611 ? 0.153 -16.719 -23.047 1 82.31 611 ILE B O 1
ATOM 10893 N N . LYS B 1 612 ? -0.595 -14.617 -22.828 1 77.06 612 LYS B N 1
ATOM 10894 C CA . LYS B 1 612 ? 0.448 -14.266 -21.875 1 77.06 612 LYS B CA 1
ATOM 10895 C C . LYS B 1 612 ? 0.381 -15.164 -20.641 1 77.06 612 LYS B C 1
ATOM 10897 O O . LYS B 1 612 ? 1.411 -15.617 -20.141 1 77.06 612 LYS B O 1
ATOM 10902 N N . ARG B 1 613 ? -0.729 -15.484 -20.312 1 80.31 613 ARG B N 1
ATOM 10903 C CA . ARG B 1 613 ? -0.937 -16.312 -19.125 1 80.31 613 ARG B CA 1
ATOM 10904 C C . ARG B 1 613 ? -0.49 -17.75 -19.375 1 80.31 613 ARG B C 1
ATOM 10906 O O . ARG B 1 613 ? 0.191 -18.344 -18.547 1 80.31 613 ARG B O 1
ATOM 10913 N N . CYS B 1 614 ? -0.945 -18.25 -20.406 1 85.25 614 CYS B N 1
ATOM 10914 C CA . CYS B 1 614 ? -0.613 -19.625 -20.719 1 85.25 614 CYS B CA 1
ATOM 10915 C C . CYS B 1 614 ? 0.894 -19.812 -20.859 1 85.25 614 CYS B C 1
ATOM 10917 O O . CYS B 1 614 ? 1.44 -20.828 -20.438 1 85.25 614 CYS B O 1
ATOM 10919 N N . ARG B 1 615 ? 1.469 -18.766 -21.297 1 79.38 615 ARG B N 1
ATOM 10920 C CA . ARG B 1 615 ? 2.91 -18.828 -21.5 1 79.38 615 ARG B CA 1
ATOM 10921 C C . ARG B 1 615 ? 3.66 -18.875 -20.172 1 79.38 615 ARG B C 1
ATOM 10923 O O . ARG B 1 615 ? 4.762 -19.406 -20.094 1 79.38 615 ARG B O 1
ATOM 10930 N N . SER B 1 616 ? 3.047 -18.375 -19.188 1 77.38 616 SER B N 1
ATOM 10931 C CA . SER B 1 616 ? 3.732 -18.266 -17.891 1 77.38 616 SER B CA 1
ATOM 10932 C C . SER B 1 616 ? 3.207 -19.312 -16.906 1 77.38 616 SER B C 1
ATOM 10934 O O . SER B 1 616 ? 3.578 -19.297 -15.734 1 77.38 616 SER B O 1
ATOM 10936 N N . SER B 1 617 ? 2.406 -20.25 -17.359 1 82.06 617 SER B N 1
ATOM 10937 C CA . SER B 1 617 ? 1.739 -21.172 -16.438 1 82.06 617 SER B CA 1
ATOM 10938 C C . SER B 1 617 ? 2.543 -22.469 -16.266 1 82.06 617 SER B C 1
ATOM 10940 O O . SER B 1 617 ? 2.102 -23.531 -16.688 1 82.06 617 SER B O 1
ATOM 10942 N N . PHE B 1 618 ? 3.629 -22.375 -15.516 1 80 618 PHE B N 1
ATOM 10943 C CA . PHE B 1 618 ? 4.531 -23.5 -15.352 1 80 618 PHE B CA 1
ATOM 10944 C C . PHE B 1 618 ? 4.086 -24.391 -14.195 1 80 618 PHE B C 1
ATOM 10946 O O . PHE B 1 618 ? 4.66 -25.453 -13.961 1 80 618 PHE B O 1
ATOM 10953 N N . LYS B 1 619 ? 3.119 -23.938 -13.562 1 74.12 619 LYS B N 1
ATOM 10954 C CA . LYS B 1 619 ? 2.602 -24.734 -12.461 1 74.12 619 LYS B CA 1
ATOM 10955 C C . LYS B 1 619 ? 1.233 -25.328 -12.797 1 74.12 619 LYS B C 1
ATOM 10957 O O . LYS B 1 619 ? 0.649 -26.047 -11.992 1 74.12 619 LYS B O 1
ATOM 10962 N N . ASP B 1 620 ? 0.739 -25.031 -13.945 1 81.19 620 ASP B N 1
ATOM 10963 C CA . ASP B 1 620 ? -0.529 -25.578 -14.422 1 81.19 620 ASP B CA 1
ATOM 10964 C C . ASP B 1 620 ? -0.314 -26.875 -15.188 1 81.19 620 ASP B C 1
ATOM 10966 O O . ASP B 1 620 ? 0.097 -26.859 -16.359 1 81.19 620 ASP B O 1
ATOM 10970 N N . ASN B 1 621 ? -0.738 -27.953 -14.602 1 86.06 621 ASN B N 1
ATOM 10971 C CA . ASN B 1 621 ? -0.481 -29.281 -15.164 1 86.06 621 ASN B CA 1
ATOM 10972 C C . ASN B 1 621 ? -1.388 -29.562 -16.359 1 86.06 621 ASN B C 1
ATOM 10974 O O . ASN B 1 621 ? -2.59 -29.297 -16.312 1 86.06 621 ASN B O 1
ATOM 10978 N N . CYS B 1 622 ? -0.809 -30.109 -17.422 1 91.31 622 CYS B N 1
ATOM 10979 C CA . CYS B 1 622 ? -1.573 -30.469 -18.609 1 91.31 622 CYS B CA 1
ATOM 10980 C C . CYS B 1 622 ? -2.641 -31.516 -18.281 1 91.31 622 CYS B C 1
ATOM 10982 O O . CYS B 1 622 ? -3.748 -31.469 -18.812 1 91.31 622 CYS B O 1
ATOM 10984 N N . ILE B 1 623 ? -2.326 -32.375 -17.312 1 89.88 623 ILE B N 1
ATOM 10985 C CA . ILE B 1 623 ? -3.248 -33.438 -16.938 1 89.88 623 ILE B CA 1
ATOM 10986 C C . ILE B 1 623 ? -4.469 -32.844 -16.234 1 89.88 623 ILE B C 1
ATOM 10988 O O . ILE B 1 623 ? -5.594 -33.281 -16.438 1 89.88 623 ILE B O 1
ATOM 10992 N N . ARG B 1 624 ? -4.25 -31.828 -15.484 1 84.12 624 ARG B N 1
ATOM 10993 C CA . ARG B 1 624 ? -5.344 -31.156 -14.789 1 84.12 624 ARG B CA 1
ATOM 10994 C C . ARG B 1 624 ? -6.258 -30.453 -15.781 1 84.12 624 ARG B C 1
ATOM 10996 O O . ARG B 1 624 ? -7.484 -30.578 -15.711 1 84.12 624 ARG B O 1
ATOM 11003 N N . VAL B 1 625 ? -5.676 -29.781 -16.703 1 87.94 625 VAL B N 1
ATOM 11004 C CA . VAL B 1 625 ? -6.426 -28.984 -17.672 1 87.94 625 VAL B CA 1
ATOM 11005 C C . VAL B 1 625 ? -7.105 -29.906 -18.672 1 87.94 625 VAL B C 1
ATOM 11007 O O . VAL B 1 625 ? -8.211 -29.625 -19.141 1 87.94 625 VAL B O 1
ATOM 11010 N N . GLY B 1 626 ? -6.465 -31.031 -18.969 1 92.25 626 GLY B N 1
ATOM 11011 C CA . GLY B 1 626 ? -6.926 -31.938 -20.016 1 92.25 626 GLY B CA 1
ATOM 11012 C C . GLY B 1 626 ? -7.969 -32.938 -19.531 1 92.25 626 GLY B C 1
ATOM 11013 O O . GLY B 1 626 ? -8.414 -33.812 -20.281 1 92.25 626 GLY B O 1
ATOM 11014 N N . ARG B 1 627 ? -8.43 -32.75 -18.391 1 90.31 627 ARG B N 1
ATOM 11015 C CA . ARG B 1 627 ? -9.406 -33.688 -17.828 1 90.31 627 ARG B CA 1
ATOM 11016 C C . ARG B 1 627 ? -10.75 -33.562 -18.531 1 90.31 627 ARG B C 1
ATOM 11018 O O . ARG B 1 627 ? -11 -32.594 -19.234 1 90.31 627 ARG B O 1
ATOM 11025 N N . ASP B 1 628 ? -11.594 -34.562 -18.5 1 89.56 628 ASP B N 1
ATOM 11026 C CA . ASP B 1 628 ? -12.984 -34.625 -18.938 1 89.56 628 ASP B CA 1
ATOM 11027 C C . ASP B 1 628 ? -13.102 -34.312 -20.438 1 89.56 628 ASP B C 1
ATOM 11029 O O . ASP B 1 628 ? -13.875 -33.469 -20.844 1 89.56 628 ASP B O 1
ATOM 11033 N N . PRO B 1 629 ? -12.344 -35.094 -21.203 1 94.69 629 PRO B N 1
ATOM 11034 C CA . PRO B 1 629 ? -12.367 -34.812 -22.641 1 94.69 629 PRO B CA 1
ATOM 11035 C C . PRO B 1 629 ? -13.742 -35 -23.266 1 94.69 629 PRO B C 1
ATOM 11037 O O . PRO B 1 629 ? -14.109 -34.312 -24.219 1 94.69 629 PRO B O 1
ATOM 11040 N N . MET B 1 630 ? -14.547 -35.906 -22.734 1 94.06 630 MET B N 1
ATOM 11041 C CA . MET B 1 630 ? -15.891 -36.125 -23.281 1 94.06 630 MET B CA 1
ATOM 11042 C C . MET B 1 630 ? -16.75 -34.875 -23.094 1 94.06 630 MET B C 1
ATOM 11044 O O . MET B 1 630 ? -17.422 -34.438 -24.031 1 94.06 630 MET B O 1
ATOM 11048 N N . ARG B 1 631 ? -16.719 -34.344 -21.953 1 89.19 631 ARG B N 1
ATOM 11049 C CA . ARG B 1 631 ? -17.469 -33.125 -21.672 1 89.19 631 ARG B CA 1
ATOM 11050 C C . ARG B 1 631 ? -17.062 -32 -22.609 1 89.19 631 ARG B C 1
ATOM 11052 O O . ARG B 1 631 ? -17.922 -31.266 -23.109 1 89.19 631 ARG B O 1
ATOM 11059 N N . LYS B 1 632 ? -15.773 -31.891 -22.844 1 91.25 632 LYS B N 1
ATOM 11060 C CA . LYS B 1 632 ? -15.219 -30.781 -23.609 1 91.25 632 LYS B CA 1
ATOM 11061 C C . LYS B 1 632 ? -15.469 -30.984 -25.109 1 91.25 632 LYS B C 1
ATOM 11063 O O . LYS B 1 632 ? -15.492 -30.016 -25.875 1 91.25 632 LYS B O 1
ATOM 11068 N N . LEU B 1 633 ? -15.758 -32.25 -25.531 1 94.19 633 LEU B N 1
ATOM 11069 C CA . LEU B 1 633 ? -15.977 -32.562 -26.922 1 94.19 633 LEU B CA 1
ATOM 11070 C C . LEU B 1 633 ? -17.469 -32.688 -27.234 1 94.19 633 LEU B C 1
ATOM 11072 O O . LEU B 1 633 ? -17.844 -32.938 -28.375 1 94.19 633 LEU B O 1
ATOM 11076 N N . GLN B 1 634 ? -18.281 -32.438 -26.25 1 91.56 634 GLN B N 1
ATOM 11077 C CA . GLN B 1 634 ? -19.719 -32.5 -26.484 1 91.56 634 GLN B CA 1
ATOM 11078 C C . GLN B 1 634 ? -20.172 -31.438 -27.5 1 91.56 634 GLN B C 1
ATOM 11080 O O . GLN B 1 634 ? -19.625 -30.344 -27.531 1 91.56 634 GLN B O 1
ATOM 11085 N N . CYS B 1 635 ? -21.188 -31.812 -28.266 1 91.75 635 CYS B N 1
ATOM 11086 C CA . CYS B 1 635 ? -21.75 -30.844 -29.219 1 91.75 635 CYS B CA 1
ATOM 11087 C C . CYS B 1 635 ? -22.219 -29.594 -28.5 1 91.75 635 CYS B C 1
ATOM 11089 O O . CYS B 1 635 ? -22.844 -29.672 -27.438 1 91.75 635 CYS B O 1
ATOM 11091 N N . GLY B 1 636 ? -21.812 -28.484 -29.062 1 85.56 636 GLY B N 1
ATOM 11092 C CA . GLY B 1 636 ? -22.234 -27.219 -28.484 1 85.56 636 GLY B CA 1
ATOM 11093 C C . GLY B 1 636 ? -21.281 -26.703 -27.406 1 85.56 636 GLY B C 1
ATOM 11094 O O . GLY B 1 636 ? -21.391 -25.562 -26.984 1 85.56 636 GLY B O 1
ATOM 11095 N N . GLU B 1 637 ? -20.422 -27.469 -27.016 1 86.75 637 GLU B N 1
ATOM 11096 C CA . GLU B 1 637 ? -19.469 -27.094 -25.984 1 86.75 637 GLU B CA 1
ATOM 11097 C C . GLU B 1 637 ? -18.234 -26.406 -26.578 1 86.75 637 GLU B C 1
ATOM 11099 O O . GLU B 1 637 ? -18.266 -25.953 -27.719 1 86.75 637 GLU B O 1
ATOM 11104 N N . ARG B 1 638 ? -17.188 -26.266 -25.828 1 85.69 638 ARG B N 1
ATOM 11105 C CA . ARG B 1 638 ? -16.094 -25.328 -26.062 1 85.69 638 ARG B CA 1
ATOM 11106 C C . ARG B 1 638 ? -15.344 -25.672 -27.344 1 85.69 638 ARG B C 1
ATOM 11108 O O . ARG B 1 638 ? -14.758 -24.797 -27.984 1 85.69 638 ARG B O 1
ATOM 11115 N N . ILE B 1 639 ? -15.375 -27 -27.781 1 93.56 639 ILE B N 1
ATOM 11116 C CA . ILE B 1 639 ? -14.641 -27.359 -29 1 93.56 639 ILE B CA 1
ATOM 11117 C C . ILE B 1 639 ? -15.586 -27.375 -30.188 1 93.56 639 ILE B C 1
ATOM 11119 O O . ILE B 1 639 ? -15.523 -26.484 -31.047 1 93.56 639 ILE B O 1
ATOM 11123 N N . PHE B 1 640 ? -16.562 -28.203 -30.172 1 94.12 640 PHE B N 1
ATOM 11124 C CA . PHE B 1 640 ? -17.453 -28.328 -31.328 1 94.12 640 PHE B CA 1
ATOM 11125 C C . PHE B 1 640 ? -18.406 -27.141 -31.391 1 94.12 640 PHE B C 1
ATOM 11127 O O . PHE B 1 640 ? -18.891 -26.797 -32.469 1 94.12 640 PHE B O 1
ATOM 11134 N N . GLY B 1 641 ? -18.688 -26.562 -30.297 1 90.38 641 GLY B N 1
ATOM 11135 C CA . GLY B 1 641 ? -19.438 -25.312 -30.328 1 90.38 641 GLY B CA 1
ATOM 11136 C C . GLY B 1 641 ? -18.734 -24.219 -31.094 1 90.38 641 GLY B C 1
ATOM 11137 O O . GLY B 1 641 ? -19.391 -23.422 -31.797 1 90.38 641 GLY B O 1
ATOM 11138 N N . THR B 1 642 ? -17.5 -24.156 -30.922 1 92.94 642 THR B N 1
ATOM 11139 C CA . THR B 1 642 ? -16.703 -23.156 -31.641 1 92.94 642 THR B CA 1
ATOM 11140 C C . THR B 1 642 ? -16.656 -23.484 -33.125 1 92.94 642 THR B C 1
ATOM 11142 O O . THR B 1 642 ? -16.703 -22.578 -33.969 1 92.94 642 THR B O 1
ATOM 11145 N N . ILE B 1 643 ? -16.594 -24.719 -33.438 1 95.25 643 ILE B N 1
ATOM 11146 C CA . ILE B 1 643 ? -16.594 -25.141 -34.844 1 95.25 643 ILE B CA 1
ATOM 11147 C C . ILE B 1 643 ? -17.938 -24.766 -35.469 1 95.25 643 ILE B C 1
ATOM 11149 O O . ILE B 1 643 ? -17.969 -24.25 -36.594 1 95.25 643 ILE B O 1
ATOM 11153 N N . THR B 1 644 ? -18.984 -25 -34.75 1 93.5 644 THR B N 1
ATOM 11154 C CA . THR B 1 644 ? -20.312 -24.656 -35.219 1 93.5 644 THR B CA 1
ATOM 11155 C C . THR B 1 644 ? -20.422 -23.156 -35.469 1 93.5 644 THR B C 1
ATOM 11157 O O . THR B 1 644 ? -20.969 -22.734 -36.5 1 93.5 644 THR B O 1
ATOM 11160 N N . LEU B 1 645 ? -19.922 -22.391 -34.594 1 92.56 645 LEU B N 1
ATOM 11161 C CA . LEU B 1 645 ? -19.938 -20.938 -34.75 1 92.56 645 LEU B CA 1
ATOM 11162 C C . LEU B 1 645 ? -19.172 -20.516 -36 1 92.56 645 LEU B C 1
ATOM 11164 O O . LEU B 1 645 ? -19.625 -19.656 -36.75 1 92.56 645 LEU B O 1
ATOM 11168 N N . ALA B 1 646 ? -18.016 -21.062 -36.156 1 95.12 646 ALA B N 1
ATOM 11169 C CA . ALA B 1 646 ? -17.188 -20.734 -37.312 1 95.12 646 ALA B CA 1
ATOM 11170 C C . ALA B 1 646 ? -17.875 -21.109 -38.625 1 95.12 646 ALA B C 1
ATOM 11172 O O . ALA B 1 646 ? -17.797 -20.375 -39.594 1 95.12 646 ALA B O 1
ATOM 11173 N N . GLN B 1 647 ? -18.547 -22.172 -38.594 1 93.62 647 GLN B N 1
ATOM 11174 C CA . GLN B 1 647 ? -19.266 -22.656 -39.781 1 93.62 647 GLN B CA 1
ATOM 11175 C C . GLN B 1 647 ? -20.359 -21.672 -40.188 1 93.62 647 GLN B C 1
ATOM 11177 O O . GLN B 1 647 ? -20.625 -21.5 -41.375 1 93.62 647 GLN B O 1
ATOM 11182 N N . LYS B 1 648 ? -20.938 -21.094 -39.219 1 93.12 648 LYS B N 1
ATOM 11183 C CA . LYS B 1 648 ? -21.953 -20.094 -39.469 1 93.12 648 LYS B CA 1
ATOM 11184 C C . LYS B 1 648 ? -21.422 -18.969 -40.344 1 93.12 648 LYS B C 1
ATOM 11186 O O . LYS B 1 648 ? -22.172 -18.359 -41.094 1 93.12 648 LYS B O 1
ATOM 11191 N N . PHE B 1 649 ? -20.172 -18.75 -40.344 1 94.75 649 PHE B N 1
ATOM 11192 C CA . PHE B 1 649 ? -19.578 -17.641 -41.062 1 94.75 649 PHE B CA 1
ATOM 11193 C C . PHE B 1 649 ? -18.625 -18.156 -42.125 1 94.75 649 PHE B C 1
ATOM 11195 O O . PHE B 1 649 ? -17.797 -17.391 -42.625 1 94.75 649 PHE B O 1
ATOM 11202 N N . ASN B 1 650 ? -18.703 -19.406 -42.375 1 94.56 650 ASN B N 1
ATOM 11203 C CA . ASN B 1 650 ? -17.906 -20.047 -43.406 1 94.56 650 ASN B CA 1
ATOM 11204 C C . ASN B 1 650 ? -16.406 -19.906 -43.156 1 94.56 650 ASN B C 1
ATOM 11206 O O . ASN B 1 650 ? -15.641 -19.609 -44.062 1 94.56 650 ASN B O 1
ATOM 11210 N N . ILE B 1 651 ? -16.062 -20 -41.938 1 96.31 651 ILE B N 1
ATOM 11211 C CA . ILE B 1 651 ? -14.648 -19.969 -41.562 1 96.31 651 ILE B CA 1
ATOM 11212 C C . ILE B 1 651 ? -14.148 -21.391 -41.281 1 96.31 651 ILE B C 1
ATOM 11214 O O . ILE B 1 651 ? -14.711 -22.109 -40.469 1 96.31 651 ILE B O 1
ATOM 11218 N N . PRO B 1 652 ? -13.148 -21.828 -42.062 1 95.81 652 PRO B N 1
ATOM 11219 C CA . PRO B 1 652 ? -12.609 -23.156 -41.781 1 95.81 652 PRO B CA 1
ATOM 11220 C C . PRO B 1 652 ? -11.922 -23.266 -40.438 1 95.81 652 PRO B C 1
ATOM 11222 O O . PRO B 1 652 ? -11.352 -22.281 -39.938 1 95.81 652 PRO B O 1
ATOM 11225 N N . THR B 1 653 ? -11.984 -24.438 -39.812 1 97.38 653 THR B N 1
ATOM 11226 C CA . THR B 1 653 ? -11.43 -24.609 -38.469 1 97.38 653 THR B CA 1
ATOM 11227 C C . THR B 1 653 ? -10.5 -25.812 -38.406 1 97.38 653 THR B C 1
ATOM 11229 O O . THR B 1 653 ? -10.625 -26.656 -37.5 1 97.38 653 THR B O 1
ATOM 11232 N N . PRO B 1 654 ? -9.531 -25.875 -39.312 1 97.06 654 PRO B N 1
ATOM 11233 C CA . PRO B 1 654 ? -8.664 -27.062 -39.312 1 97.06 654 PRO B CA 1
ATOM 11234 C C . PRO B 1 654 ? -7.918 -27.25 -38 1 97.06 654 PRO B C 1
ATOM 11236 O O . PRO B 1 654 ? -7.688 -28.391 -37.562 1 97.06 654 PRO B O 1
ATOM 11239 N N . MET B 1 655 ? -7.535 -26.203 -37.375 1 97.31 655 MET B N 1
ATOM 11240 C CA . MET B 1 655 ? -6.699 -26.328 -36.156 1 97.31 655 MET B CA 1
ATOM 11241 C C . MET B 1 655 ? -7.535 -26.75 -34.969 1 97.31 655 MET B C 1
ATOM 11243 O O . MET B 1 655 ? -7.059 -27.469 -34.094 1 97.31 655 MET B O 1
ATOM 11247 N N . ILE B 1 656 ? -8.75 -26.281 -34.844 1 97.44 656 ILE B N 1
ATOM 11248 C CA . ILE B 1 656 ? -9.641 -26.734 -33.781 1 97.44 656 ILE B CA 1
ATOM 11249 C C . ILE B 1 656 ? -9.969 -28.203 -33.969 1 97.44 656 ILE B C 1
ATOM 11251 O O . ILE B 1 656 ? -10.07 -28.969 -33 1 97.44 656 ILE B O 1
ATOM 11255 N N . GLU B 1 657 ? -10.188 -28.609 -35.25 1 97.69 657 GLU B N 1
ATOM 11256 C CA . GLU B 1 657 ? -10.414 -30.016 -35.562 1 97.69 657 GLU B CA 1
ATOM 11257 C C . GLU B 1 657 ? -9.219 -30.875 -35.156 1 97.69 657 GLU B C 1
ATOM 11259 O O . GLU B 1 657 ? -9.391 -31.984 -34.656 1 97.69 657 GLU B O 1
ATOM 11264 N N . PHE B 1 658 ? -8.078 -30.312 -35.406 1 97.5 658 PHE B N 1
ATOM 11265 C CA . PHE B 1 658 ? -6.859 -30.953 -34.938 1 97.5 658 PHE B CA 1
ATOM 11266 C C . PHE B 1 658 ? -6.891 -31.109 -33.406 1 97.5 658 PHE B C 1
ATOM 11268 O O . PHE B 1 658 ? -6.48 -32.156 -32.875 1 97.5 658 PHE B O 1
ATOM 11275 N N . GLY B 1 659 ? -7.332 -30.125 -32.688 1 97.38 659 GLY B N 1
ATOM 11276 C CA . GLY B 1 659 ? -7.488 -30.188 -31.25 1 97.38 659 GLY B CA 1
ATOM 11277 C C . GLY B 1 659 ? -8.391 -31.312 -30.781 1 97.38 659 GLY B C 1
ATOM 11278 O O . GLY B 1 659 ? -8.094 -31.984 -29.797 1 97.38 659 GLY B O 1
ATOM 11279 N N . ALA B 1 660 ? -9.461 -31.516 -31.516 1 97.56 660 ALA B N 1
ATOM 11280 C CA . ALA B 1 660 ? -10.367 -32.625 -31.219 1 97.56 660 ALA B CA 1
ATOM 11281 C C . ALA B 1 660 ? -9.656 -33.969 -31.375 1 97.56 660 ALA B C 1
ATOM 11283 O O . ALA B 1 660 ? -9.836 -34.875 -30.562 1 97.56 660 ALA B O 1
ATOM 11284 N N . ALA B 1 661 ? -8.883 -34.062 -32.438 1 97.38 661 ALA B N 1
ATOM 11285 C CA . ALA B 1 661 ? -8.094 -35.25 -32.656 1 97.38 661 ALA B CA 1
ATOM 11286 C C . ALA B 1 661 ? -7.113 -35.5 -31.5 1 97.38 661 ALA B C 1
ATOM 11288 O O . ALA B 1 661 ? -6.914 -36.625 -31.062 1 97.38 661 ALA B O 1
ATOM 11289 N N . CYS B 1 662 ? -6.512 -34.406 -31.047 1 97.31 662 CYS B N 1
ATOM 11290 C CA . CYS B 1 662 ? -5.59 -34.469 -29.922 1 97.31 662 CYS B CA 1
ATOM 11291 C C . CYS B 1 662 ? -6.289 -35 -28.672 1 97.31 662 CYS B C 1
ATOM 11293 O O . CYS B 1 662 ? -5.727 -35.812 -27.922 1 97.31 662 CYS B O 1
ATOM 11295 N N . ALA B 1 663 ? -7.508 -34.562 -28.438 1 97.5 663 ALA B N 1
ATOM 11296 C CA . ALA B 1 663 ? -8.281 -35 -27.281 1 97.5 663 ALA B CA 1
ATOM 11297 C C . ALA B 1 663 ? -8.508 -36.5 -27.297 1 97.5 663 ALA B C 1
ATOM 11299 O O . ALA B 1 663 ? -8.367 -37.188 -26.266 1 97.5 663 ALA B O 1
ATOM 11300 N N . ILE B 1 664 ? -8.844 -37 -28.453 1 96.88 664 ILE B N 1
ATOM 11301 C CA . ILE B 1 664 ? -9.133 -38.438 -28.609 1 96.88 664 ILE B CA 1
ATOM 11302 C C . ILE B 1 664 ? -7.859 -39.25 -28.406 1 96.88 664 ILE B C 1
ATOM 11304 O O . ILE B 1 664 ? -7.859 -40.219 -27.656 1 96.88 664 ILE B O 1
ATOM 11308 N N . PHE B 1 665 ? -6.84 -38.781 -29.047 1 96.06 665 PHE B N 1
ATOM 11309 C CA . PHE B 1 665 ? -5.586 -39.531 -28.938 1 96.06 665 PHE B CA 1
ATOM 11310 C C . PHE B 1 665 ? -5.047 -39.469 -27.516 1 96.06 665 PHE B C 1
ATOM 11312 O O . PHE B 1 665 ? -4.555 -40.469 -26.984 1 96.06 665 PHE B O 1
ATOM 11319 N N . TYR B 1 666 ? -5.086 -38.281 -26.906 1 95.88 666 TYR B N 1
ATOM 11320 C CA . TYR B 1 666 ? -4.738 -38.062 -25.5 1 95.88 666 TYR B CA 1
ATOM 11321 C C . TYR B 1 666 ? -5.465 -39.062 -24.609 1 95.88 666 TYR B C 1
ATOM 11323 O O . TYR B 1 666 ? -4.871 -39.625 -23.688 1 95.88 666 TYR B O 1
ATOM 11331 N N . SER B 1 667 ? -6.699 -39.375 -24.906 1 95.94 667 SER B N 1
ATOM 11332 C CA . SER B 1 667 ? -7.543 -40.281 -24.125 1 95.94 667 SER B CA 1
ATOM 11333 C C . SER B 1 667 ? -7.176 -41.719 -24.375 1 95.94 667 SER B C 1
ATOM 11335 O O . SER B 1 667 ? -7.051 -42.5 -23.422 1 95.94 667 SER B O 1
ATOM 11337 N N . ILE B 1 668 ? -6.941 -42.031 -25.562 1 94.31 668 ILE B N 1
ATOM 11338 C CA . ILE B 1 668 ? -6.645 -43.406 -25.953 1 94.31 668 ILE B CA 1
ATOM 11339 C C . ILE B 1 668 ? -5.32 -43.844 -25.328 1 94.31 668 ILE B C 1
ATOM 11341 O O . ILE B 1 668 ? -5.168 -45 -24.906 1 94.31 668 ILE B O 1
ATOM 11345 N N . LEU B 1 669 ? -4.41 -42.875 -25.219 1 92.12 669 LEU B N 1
ATOM 11346 C CA . LEU B 1 669 ? -3.104 -43.156 -24.641 1 92.12 669 LEU B CA 1
ATOM 11347 C C . LEU B 1 669 ? -3.17 -43.188 -23.125 1 92.12 669 LEU B C 1
ATOM 11349 O O . LEU B 1 669 ? -2.193 -43.531 -22.453 1 92.12 669 LEU B O 1
ATOM 11353 N N . LEU B 1 670 ? -4.27 -42.812 -22.562 1 91.06 670 LEU B N 1
ATOM 11354 C CA . LEU B 1 670 ? -4.477 -42.781 -21.109 1 91.06 670 LEU B CA 1
ATOM 11355 C C . LEU B 1 670 ? -3.381 -41.938 -20.438 1 91.06 670 LEU B C 1
ATOM 11357 O O . LEU B 1 670 ? -2.748 -42.438 -19.484 1 91.06 670 LEU B O 1
ATOM 11361 N N . ILE B 1 671 ? -3.068 -40.844 -21.078 1 88.44 671 ILE B N 1
ATOM 11362 C CA . ILE B 1 671 ? -2.105 -39.938 -20.469 1 88.44 671 ILE B CA 1
ATOM 11363 C C . ILE B 1 671 ? -2.504 -39.625 -19.031 1 88.44 671 ILE B C 1
ATOM 11365 O O . ILE B 1 671 ? -1.643 -39.5 -18.156 1 88.44 671 ILE B O 1
ATOM 11369 N N . ASN B 1 672 ? -3.787 -39.469 -18.844 1 88.5 672 ASN B N 1
ATOM 11370 C CA . ASN B 1 672 ? -4.348 -39.438 -17.484 1 88.5 672 ASN B CA 1
ATOM 11371 C C . ASN B 1 672 ? -5.16 -40.719 -17.219 1 88.5 672 ASN B C 1
ATOM 11373 O O . ASN B 1 672 ? -6.371 -40.75 -17.438 1 88.5 672 ASN B O 1
ATOM 11377 N N . SER B 1 673 ? -4.586 -41.656 -16.609 1 87.06 673 SER B N 1
ATOM 11378 C CA . SER B 1 673 ? -5.195 -42.969 -16.422 1 87.06 673 SER B CA 1
ATOM 11379 C C . SER B 1 673 ? -6.309 -42.906 -15.383 1 87.06 673 SER B C 1
ATOM 11381 O O . SER B 1 673 ? -7.184 -43.781 -15.359 1 87.06 673 SER B O 1
ATOM 11383 N N . LYS B 1 674 ? -6.254 -41.906 -14.594 1 88 674 LYS B N 1
ATOM 11384 C CA . LYS B 1 674 ? -7.25 -41.781 -13.531 1 88 674 LYS B CA 1
ATOM 11385 C C . LYS B 1 674 ? -8.508 -41.094 -14.031 1 88 674 LYS B C 1
ATOM 11387 O O . LYS B 1 674 ? -9.547 -41.125 -13.359 1 88 674 LYS B O 1
ATOM 11392 N N . ASP B 1 675 ? -8.422 -40.594 -15.211 1 90.88 675 ASP B N 1
ATOM 11393 C CA . ASP B 1 675 ? -9.562 -39.875 -15.789 1 90.88 675 ASP B CA 1
ATOM 11394 C C . ASP B 1 675 ? -10.578 -40.875 -16.375 1 90.88 675 ASP B C 1
ATOM 11396 O O . ASP B 1 675 ? -10.297 -41.531 -17.391 1 90.88 675 ASP B O 1
ATOM 11400 N N . LYS B 1 676 ? -11.766 -40.875 -15.805 1 92.06 676 LYS B N 1
ATOM 11401 C CA . LYS B 1 676 ? -12.797 -41.844 -16.203 1 92.06 676 LYS B CA 1
ATOM 11402 C C . LYS B 1 676 ? -13.227 -41.594 -17.656 1 92.06 676 LYS B C 1
ATOM 11404 O O . LYS B 1 676 ? -13.578 -42.562 -18.359 1 92.06 676 LYS B O 1
ATOM 11409 N N . GLU B 1 677 ? -13.172 -40.375 -18.078 1 94.44 677 GLU B N 1
ATOM 11410 C CA . GLU B 1 677 ? -13.617 -40.094 -19.438 1 94.44 677 GLU B CA 1
ATOM 11411 C C . GLU B 1 677 ? -12.578 -40.5 -20.469 1 94.44 677 GLU B C 1
ATOM 11413 O O . GLU B 1 677 ? -12.93 -40.938 -21.562 1 94.44 677 GLU B O 1
ATOM 11418 N N . CYS B 1 678 ? -11.352 -40.406 -20.109 1 94.31 678 CYS B N 1
ATOM 11419 C CA . CYS B 1 678 ? -10.305 -40.938 -20.984 1 94.31 678 CYS B CA 1
ATOM 11420 C C . CYS B 1 678 ? -10.469 -42.438 -21.172 1 94.31 678 CYS B C 1
ATOM 11422 O O . CYS B 1 678 ? -10.391 -42.938 -22.297 1 94.31 678 CYS B O 1
ATOM 11424 N N . ARG B 1 679 ? -10.758 -43.156 -20.094 1 94.56 679 ARG B N 1
ATOM 11425 C CA . ARG B 1 679 ? -10.961 -44.594 -20.156 1 94.56 679 ARG B CA 1
ATOM 11426 C C . ARG B 1 679 ? -12.172 -44.938 -21.031 1 94.56 679 ARG B C 1
ATOM 11428 O O . ARG B 1 679 ? -12.125 -45.906 -21.797 1 94.56 679 ARG B O 1
ATOM 11435 N N . LYS B 1 680 ? -13.188 -44.125 -20.828 1 95.69 680 LYS B N 1
ATOM 11436 C CA . LYS B 1 680 ? -14.398 -44.375 -21.609 1 95.69 680 LYS B CA 1
ATOM 11437 C C . LYS B 1 680 ? -14.141 -44.188 -23.094 1 95.69 680 LYS B C 1
ATOM 11439 O O . LYS B 1 680 ? -14.602 -44.969 -23.922 1 95.69 680 LYS B O 1
ATOM 11444 N N . ILE B 1 681 ? -13.484 -43.156 -23.5 1 96.56 681 ILE B N 1
ATOM 11445 C CA . ILE B 1 681 ? -13.164 -42.906 -24.906 1 96.56 681 ILE B CA 1
ATOM 11446 C C . ILE B 1 681 ? -12.336 -44.031 -25.469 1 96.56 681 ILE B C 1
ATOM 11448 O O . ILE B 1 681 ? -12.578 -44.5 -26.594 1 96.56 681 ILE B O 1
ATOM 11452 N N . LYS B 1 682 ? -11.344 -44.469 -24.672 1 95.75 682 LYS B N 1
ATOM 11453 C CA . LYS B 1 682 ? -10.523 -45.594 -25.109 1 95.75 682 LYS B CA 1
ATOM 11454 C C . LYS B 1 682 ? -11.375 -46.844 -25.328 1 95.75 682 LYS B C 1
ATOM 11456 O O . LYS B 1 682 ? -11.18 -47.562 -26.297 1 95.75 682 LYS B O 1
ATOM 11461 N N . GLU B 1 683 ? -12.297 -47.062 -24.422 1 96 683 GLU B N 1
ATOM 11462 C CA . GLU B 1 683 ? -13.203 -48.219 -24.547 1 96 683 GLU B CA 1
ATOM 11463 C C . GLU B 1 683 ? -14.023 -48.125 -25.828 1 96 683 GLU B C 1
ATOM 11465 O O . GLU B 1 683 ? -14.141 -49.125 -26.547 1 96 683 GLU B O 1
ATOM 11470 N N . ILE B 1 684 ? -14.602 -46.969 -26.078 1 96.31 684 ILE B N 1
ATOM 11471 C CA . ILE B 1 684 ? -15.422 -46.781 -27.266 1 96.31 684 ILE B CA 1
ATOM 11472 C C . ILE B 1 684 ? -14.57 -47 -28.516 1 96.31 684 ILE B C 1
ATOM 11474 O O . ILE B 1 684 ? -15 -47.656 -29.453 1 96.31 684 ILE B O 1
ATOM 11478 N N . TYR B 1 685 ? -13.422 -46.438 -28.562 1 96 685 TYR B N 1
ATOM 11479 C CA . TYR B 1 685 ? -12.523 -46.531 -29.703 1 96 685 TYR B CA 1
ATOM 11480 C C . TYR B 1 685 ? -12.125 -47.969 -29.953 1 96 685 TYR B C 1
ATOM 11482 O O . TYR B 1 685 ? -12.078 -48.438 -31.094 1 96 685 TYR B O 1
ATOM 11490 N N . ASN B 1 686 ? -11.82 -48.719 -28.891 1 94.25 686 ASN B N 1
ATOM 11491 C CA . ASN B 1 686 ? -11.266 -50.062 -28.984 1 94.25 686 ASN B CA 1
ATOM 11492 C C . ASN B 1 686 ? -12.297 -51.062 -29.516 1 94.25 686 ASN B C 1
ATOM 11494 O O . ASN B 1 686 ? -11.938 -52.094 -30.031 1 94.25 686 ASN B O 1
ATOM 11498 N N . LYS B 1 687 ? -13.531 -50.75 -29.297 1 94.31 687 LYS B N 1
ATOM 11499 C CA . LYS B 1 687 ? -14.562 -51.656 -29.781 1 94.31 687 LYS B CA 1
ATOM 11500 C C . LYS B 1 687 ? -14.414 -51.906 -31.281 1 94.31 687 LYS B C 1
ATOM 11502 O O . LYS B 1 687 ? -14.5 -53.062 -31.75 1 94.31 687 LYS B O 1
ATOM 11507 N N . ASN B 1 688 ? -14.188 -50.844 -32.062 1 93.94 688 ASN B N 1
ATOM 11508 C CA . ASN B 1 688 ? -14.086 -50.969 -33.531 1 93.94 688 ASN B CA 1
ATOM 11509 C C . ASN B 1 688 ? -12.875 -50.219 -34.062 1 93.94 688 ASN B C 1
ATOM 11511 O O . ASN B 1 688 ? -12.719 -50.062 -35.281 1 93.94 688 ASN B O 1
ATOM 11515 N N . ARG B 1 689 ? -12.055 -49.719 -33.094 1 93.44 689 ARG B N 1
ATOM 11516 C CA . ARG B 1 689 ? -10.914 -48.906 -33.469 1 93.44 689 ARG B CA 1
ATOM 11517 C C . ARG B 1 689 ? -11.344 -47.75 -34.375 1 93.44 689 ARG B C 1
ATOM 11519 O O . ARG B 1 689 ? -10.781 -47.562 -35.469 1 93.44 689 ARG B O 1
ATOM 11526 N N . SER B 1 690 ? -12.383 -47.125 -33.969 1 94.5 690 SER B N 1
ATOM 11527 C CA . SER B 1 690 ? -13.016 -46.125 -34.812 1 94.5 690 SER B CA 1
ATOM 11528 C C . SER B 1 690 ? -13.133 -44.781 -34.094 1 94.5 690 SER B C 1
ATOM 11530 O O . SER B 1 690 ? -13.773 -44.688 -33.062 1 94.5 690 SER B O 1
ATOM 11532 N N . VAL B 1 691 ? -12.516 -43.812 -34.688 1 96.06 691 VAL B N 1
ATOM 11533 C CA . VAL B 1 691 ? -12.641 -42.438 -34.188 1 96.06 691 VAL B CA 1
ATOM 11534 C C . VAL B 1 691 ? -14.07 -41.938 -34.406 1 96.06 691 VAL B C 1
ATOM 11536 O O . VAL B 1 691 ? -14.586 -41.188 -33.594 1 96.06 691 VAL B O 1
ATOM 11539 N N . GLU B 1 692 ? -14.664 -42.406 -35.438 1 96 692 GLU B N 1
ATOM 11540 C CA . GLU B 1 692 ? -16.047 -42.062 -35.75 1 96 692 GLU B CA 1
ATOM 11541 C C . GLU B 1 692 ? -16.984 -42.469 -34.625 1 96 692 GLU B C 1
ATOM 11543 O O . GLU B 1 692 ? -17.891 -41.719 -34.281 1 96 692 GLU B O 1
ATOM 11548 N N . ASP B 1 693 ? -16.75 -43.625 -34.094 1 96.06 693 ASP B N 1
ATOM 11549 C CA . ASP B 1 693 ? -17.578 -44.125 -33 1 96.06 693 ASP B CA 1
ATOM 11550 C C . ASP B 1 693 ? -17.438 -43.219 -31.781 1 96.06 693 ASP B C 1
ATOM 11552 O O . ASP B 1 693 ? -18.422 -42.969 -31.078 1 96.06 693 ASP B O 1
ATOM 11556 N N . VAL B 1 694 ? -16.234 -42.719 -31.547 1 97.38 694 VAL B N 1
ATOM 11557 C CA . VAL B 1 694 ? -16 -41.812 -30.422 1 97.38 694 VAL B CA 1
ATOM 11558 C C . VAL B 1 694 ? -16.734 -40.5 -30.656 1 97.38 694 VAL B C 1
ATOM 11560 O O . VAL B 1 694 ? -17.422 -40 -29.766 1 97.38 694 VAL B O 1
ATOM 11563 N N . LEU B 1 695 ? -16.641 -39.938 -31.844 1 97.31 695 LEU B N 1
ATOM 11564 C CA . LEU B 1 695 ? -17.172 -38.625 -32.188 1 97.31 695 LEU B CA 1
ATOM 11565 C C . LEU B 1 695 ? -18.688 -38.656 -32.188 1 97.31 695 LEU B C 1
ATOM 11567 O O . LEU B 1 695 ? -19.328 -37.625 -31.922 1 97.31 695 LEU B O 1
ATOM 11571 N N . THR B 1 696 ? -19.297 -39.812 -32.5 1 96.25 696 THR B N 1
ATOM 11572 C CA . THR B 1 696 ? -20.75 -39.875 -32.688 1 96.25 696 THR B CA 1
ATOM 11573 C C . THR B 1 696 ? -21.406 -40.594 -31.5 1 96.25 696 THR B C 1
ATOM 11575 O O . THR B 1 696 ? -22.578 -40.969 -31.578 1 96.25 696 THR B O 1
ATOM 11578 N N . TYR B 1 697 ? -20.609 -40.844 -30.516 1 96.44 697 TYR B N 1
ATOM 11579 C CA . TYR B 1 697 ? -21.141 -41.562 -29.359 1 96.44 697 TYR B CA 1
ATOM 11580 C C . TYR B 1 697 ? -22.422 -40.906 -28.844 1 96.44 697 TYR B C 1
ATOM 11582 O O . TYR B 1 697 ? -22.516 -39.656 -28.781 1 96.44 697 TYR B O 1
ATOM 11590 N N . ASP B 1 698 ? -23.438 -41.656 -28.531 1 94.12 698 ASP B N 1
ATOM 11591 C CA . ASP B 1 698 ? -24.734 -41.188 -28.016 1 94.12 698 ASP B CA 1
ATOM 11592 C C . ASP B 1 698 ? -25.219 -42.062 -26.859 1 94.12 698 ASP B C 1
ATOM 11594 O O . ASP B 1 698 ? -26.422 -42.188 -26.641 1 94.12 698 ASP B O 1
ATOM 11598 N N . GLY B 1 699 ? -24.312 -42.688 -26.203 1 92.88 699 GLY B N 1
ATOM 11599 C CA . GLY B 1 699 ? -24.656 -43.562 -25.078 1 92.88 699 GLY B CA 1
ATOM 11600 C C . GLY B 1 699 ? -24.797 -42.781 -23.766 1 92.88 699 GLY B C 1
ATOM 11601 O O . GLY B 1 699 ? -25.016 -41.594 -23.766 1 92.88 699 GLY B O 1
ATOM 11602 N N . GLU B 1 700 ? -24.703 -43.531 -22.734 1 90.31 700 GLU B N 1
ATOM 11603 C CA . GLU B 1 700 ? -24.922 -43.031 -21.391 1 90.31 700 GLU B CA 1
ATOM 11604 C C . GLU B 1 700 ? -23.797 -42.062 -20.969 1 90.31 700 GLU B C 1
ATOM 11606 O O . GLU B 1 700 ? -22.625 -42.344 -21.188 1 90.31 700 GLU B O 1
ATOM 11611 N N . TYR B 1 701 ? -24.156 -40.969 -20.406 1 90.75 701 TYR B N 1
ATOM 11612 C CA . TYR B 1 701 ? -23.234 -40 -19.875 1 90.75 701 TYR B CA 1
ATOM 11613 C C . TYR B 1 701 ? -23.859 -39.219 -18.703 1 90.75 701 TYR B C 1
ATOM 11615 O O . TYR B 1 701 ? -24.672 -38.312 -18.922 1 90.75 701 TYR B O 1
ATOM 11623 N N . ASN B 1 702 ? -23.422 -39.531 -17.5 1 80.94 702 ASN B N 1
ATOM 11624 C CA . ASN B 1 702 ? -23.844 -38.906 -16.25 1 80.94 702 ASN B CA 1
ATOM 11625 C C . ASN B 1 702 ? -25.359 -38.875 -16.141 1 80.94 702 ASN B C 1
ATOM 11627 O O . ASN B 1 702 ? -25.969 -37.844 -15.883 1 80.94 702 ASN B O 1
ATOM 11631 N N . GLY B 1 703 ? -26.062 -39.938 -16.422 1 79.25 703 GLY B N 1
ATOM 11632 C CA . GLY B 1 703 ? -27.484 -40.094 -16.234 1 79.25 703 GLY B CA 1
ATOM 11633 C C . GLY B 1 703 ? -28.297 -39.656 -17.453 1 79.25 703 GLY B C 1
ATOM 11634 O O . GLY B 1 703 ? -29.531 -39.719 -17.438 1 79.25 703 GLY B O 1
ATOM 11635 N N . ALA B 1 704 ? -27.641 -39.125 -18.453 1 85.75 704 ALA B N 1
ATOM 11636 C CA . ALA B 1 704 ? -28.297 -38.719 -19.703 1 85.75 704 ALA B CA 1
ATOM 11637 C C . ALA B 1 704 ? -27.562 -39.281 -20.922 1 85.75 704 ALA B C 1
ATOM 11639 O O . ALA B 1 704 ? -26.609 -40.031 -20.766 1 85.75 704 ALA B O 1
ATOM 11640 N N . ARG B 1 705 ? -28.109 -38.938 -22 1 91.69 705 ARG B N 1
ATOM 11641 C CA . ARG B 1 705 ? -27.469 -39.344 -23.25 1 91.69 705 ARG B CA 1
ATOM 11642 C C . ARG B 1 705 ? -26.375 -38.375 -23.656 1 91.69 705 ARG B C 1
ATOM 11644 O O . ARG B 1 705 ? -26.547 -37.156 -23.547 1 91.69 705 ARG B O 1
ATOM 11651 N N . TYR B 1 706 ? -25.266 -38.906 -23.953 1 93.38 706 TYR B N 1
ATOM 11652 C CA . TYR B 1 706 ? -24.172 -38.062 -24.438 1 93.38 706 TYR B CA 1
ATOM 11653 C C . TYR B 1 706 ? -24.5 -37.469 -25.812 1 93.38 706 TYR B C 1
ATOM 11655 O O . TYR B 1 706 ? -25.078 -38.156 -26.656 1 93.38 706 TYR B O 1
ATOM 11663 N N . HIS B 1 707 ? -24.188 -36.188 -26.031 1 92.88 707 HIS B N 1
ATOM 11664 C CA . HIS B 1 707 ? -24.5 -35.5 -27.281 1 92.88 707 HIS B CA 1
ATOM 11665 C C . HIS B 1 707 ? -23.297 -35.438 -28.203 1 92.88 707 HIS B C 1
ATOM 11667 O O . HIS B 1 707 ? -22.656 -34.406 -28.328 1 92.88 707 HIS B O 1
ATOM 11673 N N . GLY B 1 708 ? -23.078 -36.5 -28.859 1 94.44 708 GLY B N 1
ATOM 11674 C CA . GLY B 1 708 ? -22.016 -36.531 -29.859 1 94.44 708 GLY B CA 1
ATOM 11675 C C . GLY B 1 708 ? -22.422 -35.938 -31.188 1 94.44 708 GLY B C 1
ATOM 11676 O O . GLY B 1 708 ? -23.547 -35.438 -31.328 1 94.44 708 GLY B O 1
ATOM 11677 N N . LEU B 1 709 ? -21.547 -35.906 -32.156 1 95.12 709 LEU B N 1
ATOM 11678 C CA . LEU B 1 709 ? -21.828 -35.438 -33.5 1 95.12 709 LEU B CA 1
ATOM 11679 C C . LEU B 1 709 ? -22.812 -36.375 -34.219 1 95.12 709 LEU B C 1
ATOM 11681 O O . LEU B 1 709 ? -22.969 -37.531 -33.844 1 95.12 709 LEU B O 1
ATOM 11685 N N . ASN B 1 710 ? -23.516 -35.781 -35.125 1 94.56 710 ASN B N 1
ATOM 11686 C CA . ASN B 1 710 ? -24.422 -36.531 -35.969 1 94.56 710 ASN B CA 1
ATOM 11687 C C . ASN B 1 710 ? -23.719 -37.125 -37.188 1 94.56 710 ASN B C 1
ATOM 11689 O O . ASN B 1 710 ? -23.125 -36.406 -37.969 1 94.56 710 ASN B O 1
ATOM 11693 N N . LEU B 1 711 ? -23.797 -38.438 -37.375 1 92.94 711 LEU B N 1
ATOM 11694 C CA . LEU B 1 711 ? -23.047 -39.156 -38.406 1 92.94 711 LEU B CA 1
ATOM 11695 C C . LEU B 1 711 ? -23.375 -38.594 -39.781 1 92.94 711 LEU B C 1
ATOM 11697 O O . LEU B 1 711 ? -22.484 -38.469 -40.625 1 92.94 711 LEU B O 1
ATOM 11701 N N . GLN B 1 712 ? -24.688 -38.281 -40.062 1 93.5 712 GLN B N 1
ATOM 11702 C CA . GLN B 1 712 ? -25.094 -37.812 -41.375 1 93.5 712 GLN B CA 1
ATOM 11703 C C . GLN B 1 712 ? -24.844 -36.312 -41.562 1 93.5 712 GLN B C 1
ATOM 11705 O O . GLN B 1 712 ? -24.219 -35.906 -42.531 1 93.5 712 GLN B O 1
ATOM 11710 N N . LYS B 1 713 ? -25.203 -35.531 -40.625 1 93.69 713 LYS B N 1
ATOM 11711 C CA . LYS B 1 713 ? -25.141 -34.062 -40.719 1 93.69 713 LYS B CA 1
ATOM 11712 C C . LYS B 1 713 ? -23.703 -33.594 -40.625 1 93.69 713 LYS B C 1
ATOM 11714 O O . LYS B 1 713 ? -23.344 -32.562 -41.25 1 93.69 713 LYS B O 1
ATOM 11719 N N . ASP B 1 714 ? -22.875 -34.344 -39.906 1 95.44 714 ASP B N 1
ATOM 11720 C CA . ASP B 1 714 ? -21.516 -33.875 -39.625 1 95.44 714 ASP B CA 1
ATOM 11721 C C . ASP B 1 714 ? -20.484 -34.75 -40.344 1 95.44 714 ASP B C 1
ATOM 11723 O O . ASP B 1 714 ? -19.328 -34.812 -39.938 1 95.44 714 ASP B O 1
ATOM 11727 N N . LYS B 1 715 ? -20.875 -35.406 -41.375 1 95.44 715 LYS B N 1
ATOM 11728 C CA . LYS B 1 715 ? -20.062 -36.406 -42.062 1 95.44 715 LYS B CA 1
ATOM 11729 C C . LYS B 1 715 ? -18.719 -35.812 -42.5 1 95.44 715 LYS B C 1
ATOM 11731 O O . LYS B 1 715 ? -17.672 -36.406 -42.281 1 95.44 715 LYS B O 1
ATOM 11736 N N . ASP B 1 716 ? -18.734 -34.625 -43.062 1 95.88 716 ASP B N 1
ATOM 11737 C CA . ASP B 1 716 ? -17.5 -34 -43.531 1 95.88 716 ASP B CA 1
ATOM 11738 C C . ASP B 1 716 ? -16.578 -33.656 -42.375 1 95.88 716 ASP B C 1
ATOM 11740 O O . ASP B 1 716 ? -15.359 -33.812 -42.469 1 95.88 716 ASP B O 1
ATOM 11744 N N . LEU B 1 717 ? -17.078 -33.094 -41.312 1 96.56 717 LEU B N 1
ATOM 11745 C CA . LEU B 1 717 ? -16.312 -32.75 -40.125 1 96.56 717 LEU B CA 1
ATOM 11746 C C . LEU B 1 717 ? -15.664 -33.969 -39.531 1 96.56 717 LEU B C 1
ATOM 11748 O O . LEU B 1 717 ? -14.484 -33.969 -39.156 1 96.56 717 LEU B O 1
ATOM 11752 N N . ILE B 1 718 ? -16.453 -35.031 -39.406 1 97.44 718 ILE B N 1
ATOM 11753 C CA . ILE B 1 718 ? -15.977 -36.281 -38.844 1 97.44 718 ILE B CA 1
ATOM 11754 C C . ILE B 1 718 ? -14.82 -36.844 -39.688 1 97.44 718 ILE B C 1
ATOM 11756 O O . ILE B 1 718 ? -13.805 -37.281 -39.125 1 97.44 718 ILE B O 1
ATOM 11760 N N . ARG B 1 719 ? -15.008 -36.75 -41 1 96.62 719 ARG B N 1
ATOM 11761 C CA . ARG B 1 719 ? -13.961 -37.219 -41.906 1 96.62 719 ARG B CA 1
ATOM 11762 C C . ARG B 1 719 ? -12.68 -36.406 -41.688 1 96.62 719 ARG B C 1
ATOM 11764 O O . ARG B 1 719 ? -11.586 -37 -41.656 1 96.62 719 ARG B O 1
ATOM 11771 N N . ARG B 1 720 ? -12.758 -35.125 -41.625 1 97.12 720 ARG B N 1
ATOM 11772 C CA . ARG B 1 720 ? -11.586 -34.281 -41.469 1 97.12 720 ARG B CA 1
ATOM 11773 C C . ARG B 1 720 ? -10.883 -34.562 -40.125 1 97.12 720 ARG B C 1
ATOM 11775 O O . ARG B 1 720 ? -9.656 -34.594 -40.094 1 97.12 720 ARG B O 1
ATOM 11782 N N . ILE B 1 721 ? -11.586 -34.781 -39.031 1 97.62 721 ILE B N 1
ATOM 11783 C CA . ILE B 1 721 ? -11 -35.062 -37.75 1 97.62 721 ILE B CA 1
ATOM 11784 C C . ILE B 1 721 ? -10.305 -36.406 -37.781 1 97.62 721 ILE B C 1
ATOM 11786 O O . ILE B 1 721 ? -9.227 -36.594 -37.188 1 97.62 721 ILE B O 1
ATOM 11790 N N . LYS B 1 722 ? -10.969 -37.344 -38.469 1 95.94 722 LYS B N 1
ATOM 11791 C CA . LYS B 1 722 ? -10.383 -38.656 -38.625 1 95.94 722 LYS B CA 1
ATOM 11792 C C . LYS B 1 722 ? -9.031 -38.594 -39.344 1 95.94 722 LYS B C 1
ATOM 11794 O O . LYS B 1 722 ? -8.078 -39.281 -38.938 1 95.94 722 LYS B O 1
ATOM 11799 N N . ILE B 1 723 ? -9.008 -37.781 -40.344 1 95.94 723 ILE B N 1
ATOM 11800 C CA . ILE B 1 723 ? -7.762 -37.594 -41.062 1 95.94 723 ILE B CA 1
ATOM 11801 C C . ILE B 1 723 ? -6.691 -37.031 -40.156 1 95.94 723 ILE B C 1
ATOM 11803 O O . ILE B 1 723 ? -5.551 -37.469 -40.156 1 95.94 723 ILE B O 1
ATOM 11807 N N . GLN B 1 724 ? -7.023 -36.031 -39.406 1 96 724 GLN B N 1
ATOM 11808 C CA . GLN B 1 724 ? -6.09 -35.406 -38.469 1 96 724 GLN B CA 1
ATOM 11809 C C . GLN B 1 724 ? -5.629 -36.406 -37.406 1 96 724 GLN B C 1
ATOM 11811 O O . GLN B 1 724 ? -4.453 -36.438 -37.031 1 96 724 GLN B O 1
ATOM 11816 N N . PHE B 1 725 ? -6.551 -37.219 -36.969 1 95.94 725 PHE B N 1
ATOM 11817 C CA . PHE B 1 725 ? -6.234 -38.25 -35.969 1 95.94 725 PHE B CA 1
ATOM 11818 C C . PHE B 1 725 ? -5.219 -39.25 -36.531 1 95.94 725 PHE B C 1
ATOM 11820 O O . PHE B 1 725 ? -4.246 -39.562 -35.844 1 95.94 725 PHE B O 1
ATOM 11827 N N . ASN B 1 726 ? -5.473 -39.656 -37.719 1 93.06 726 ASN B N 1
ATOM 11828 C CA . ASN B 1 726 ? -4.562 -40.594 -38.344 1 93.06 726 ASN B CA 1
ATOM 11829 C C . ASN B 1 726 ? -3.168 -39.969 -38.531 1 93.06 726 ASN B C 1
ATOM 11831 O O . ASN B 1 726 ? -2.164 -40.656 -38.344 1 93.06 726 ASN B O 1
ATOM 11835 N N . ASN B 1 727 ? -3.133 -38.75 -38.906 1 92.56 727 ASN B N 1
ATOM 11836 C CA . ASN B 1 727 ? -1.857 -38.062 -39.031 1 92.56 727 ASN B CA 1
ATOM 11837 C C . ASN B 1 727 ? -1.135 -37.969 -37.688 1 92.56 727 ASN B C 1
ATOM 11839 O O . ASN B 1 727 ? 0.092 -38.062 -37.656 1 92.56 727 ASN B O 1
ATOM 11843 N N . LEU B 1 728 ? -1.857 -37.719 -36.656 1 92.06 728 LEU B N 1
ATOM 11844 C CA . LEU B 1 728 ? -1.315 -37.594 -35.312 1 92.06 728 LEU B CA 1
ATOM 11845 C C . LEU B 1 728 ? -0.722 -38.906 -34.844 1 92.06 728 LEU B C 1
ATOM 11847 O O . LEU B 1 728 ? 0.329 -38.938 -34.219 1 92.06 728 LEU B O 1
ATOM 11851 N N . MET B 1 729 ? -1.353 -39.969 -35.156 1 87.5 729 MET B N 1
ATOM 11852 C CA . MET B 1 729 ? -0.913 -41.312 -34.75 1 87.5 729 MET B CA 1
ATOM 11853 C C . MET B 1 729 ? 0.406 -41.656 -35.438 1 87.5 729 MET B C 1
ATOM 11855 O O . MET B 1 729 ? 1.173 -42.469 -34.938 1 87.5 729 MET B O 1
ATOM 11859 N N . LEU B 1 730 ? 0.625 -40.938 -36.562 1 84.69 730 LEU B N 1
ATOM 11860 C CA . LEU B 1 730 ? 1.832 -41.219 -37.312 1 84.69 730 LEU B CA 1
ATOM 11861 C C . LEU B 1 730 ? 2.939 -40.219 -37 1 84.69 730 LEU B C 1
ATOM 11863 O O . LEU B 1 730 ? 4.062 -40.375 -37.469 1 84.69 730 LEU B O 1
ATOM 11867 N N . SER B 1 731 ? 2.605 -39.344 -36.219 1 85.12 731 SER B N 1
ATOM 11868 C CA . SER B 1 731 ? 3.588 -38.312 -35.875 1 85.12 731 SER B CA 1
ATOM 11869 C C . SER B 1 731 ? 4.766 -38.906 -35.094 1 85.12 731 SER B C 1
ATOM 11871 O O . SER B 1 731 ? 4.59 -39.469 -34.031 1 85.12 731 SER B O 1
ATOM 11873 N N . GLU B 1 732 ? 5.953 -38.719 -35.531 1 73.94 732 GLU B N 1
ATOM 11874 C CA . GLU B 1 732 ? 7.168 -39.281 -34.969 1 73.94 732 GLU B CA 1
ATOM 11875 C C . GLU B 1 732 ? 7.441 -38.688 -33.594 1 73.94 732 GLU B C 1
ATOM 11877 O O . GLU B 1 732 ? 7.883 -39.406 -32.688 1 73.94 732 GLU B O 1
ATOM 11882 N N . ASP B 1 733 ? 7.168 -37.438 -33.438 1 76.81 733 ASP B N 1
ATOM 11883 C CA . ASP B 1 733 ? 7.43 -36.75 -32.156 1 76.81 733 ASP B CA 1
ATOM 11884 C C . ASP B 1 733 ? 6.598 -37.344 -31.031 1 76.81 733 ASP B C 1
ATOM 11886 O O . ASP B 1 733 ? 7.066 -37.469 -29.906 1 76.81 733 ASP B O 1
ATOM 11890 N N . ILE B 1 734 ? 5.441 -37.781 -31.344 1 82.44 734 ILE B N 1
ATOM 11891 C CA . ILE B 1 734 ? 4.516 -38.281 -30.328 1 82.44 734 ILE B CA 1
ATOM 11892 C C . ILE B 1 734 ? 4.77 -39.781 -30.094 1 82.44 734 ILE B C 1
ATOM 11894 O O . ILE B 1 734 ? 4.801 -40.25 -28.953 1 82.44 734 ILE B O 1
ATOM 11898 N N . ILE B 1 735 ? 5.062 -40.5 -31.188 1 72.25 735 ILE B N 1
ATOM 11899 C CA . ILE B 1 735 ? 5.309 -41.938 -31.109 1 72.25 735 ILE B CA 1
ATOM 11900 C C . ILE B 1 735 ? 6.582 -42.188 -30.312 1 72.25 735 ILE B C 1
ATOM 11902 O O . ILE B 1 735 ? 6.633 -43.125 -29.516 1 72.25 735 ILE B O 1
ATOM 11906 N N . SER B 1 736 ? 7.551 -41.375 -30.594 1 69 736 SER B N 1
ATOM 11907 C CA . SER B 1 736 ? 8.836 -41.562 -29.922 1 69 736 SER B CA 1
ATOM 11908 C C . SER B 1 736 ? 8.711 -41.375 -28.422 1 69 736 SER B C 1
ATOM 11910 O O . SER B 1 736 ? 9.359 -42.094 -27.641 1 69 736 SER B O 1
ATOM 11912 N N . TYR B 1 737 ? 7.863 -40.531 -27.984 1 71.62 737 TYR B N 1
ATOM 11913 C CA . TYR B 1 737 ? 7.754 -40.25 -26.562 1 71.62 737 TYR B CA 1
ATOM 11914 C C . TYR B 1 737 ? 6.887 -41.312 -25.859 1 71.62 737 TYR B C 1
ATOM 11916 O O . TYR B 1 737 ? 7.215 -41.75 -24.766 1 71.62 737 TYR B O 1
ATOM 11924 N N . HIS B 1 738 ? 5.797 -41.688 -26.391 1 69.5 738 HIS B N 1
ATOM 11925 C CA . HIS B 1 738 ? 4.844 -42.562 -25.703 1 69.5 738 HIS B CA 1
ATOM 11926 C C . HIS B 1 738 ? 5.02 -44.031 -26.125 1 69.5 738 HIS B C 1
ATOM 11928 O O . HIS B 1 738 ? 4.297 -44.906 -25.641 1 69.5 738 HIS B O 1
ATOM 11934 N N . HIS B 1 739 ? 6.195 -44.438 -26.625 1 59.41 739 HIS B N 1
ATOM 11935 C CA . HIS B 1 739 ? 6.473 -45.781 -27.078 1 59.41 739 HIS B CA 1
ATOM 11936 C C . HIS B 1 739 ? 5.215 -46.469 -27.609 1 59.41 739 HIS B C 1
ATOM 11938 O O . HIS B 1 739 ? 4.918 -47.594 -27.266 1 59.41 739 HIS B O 1
ATOM 11944 N N . VAL B 1 740 ? 4.363 -45.75 -28.172 1 55.22 740 VAL B N 1
ATOM 11945 C CA . VAL B 1 740 ? 3.117 -46.281 -28.719 1 55.22 740 VAL B CA 1
ATOM 11946 C C . VAL B 1 740 ? 3.428 -47.344 -29.781 1 55.22 740 VAL B C 1
ATOM 11948 O O . VAL B 1 740 ? 4.211 -47.094 -30.703 1 55.22 740 VAL B O 1
ATOM 11951 N N . GLU B 1 741 ? 3.395 -48.656 -29.469 1 44.78 741 GLU B N 1
ATOM 11952 C CA . GLU B 1 741 ? 3.453 -49.719 -30.469 1 44.78 741 GLU B CA 1
ATOM 11953 C C . GLU B 1 741 ? 2.367 -49.531 -31.531 1 44.78 741 GLU B C 1
ATOM 11955 O O . GLU B 1 741 ? 1.177 -49.531 -31.203 1 44.78 741 GLU B O 1
ATOM 11960 N N . ILE B 1 742 ? 2.658 -48.719 -32.406 1 42.56 742 ILE B N 1
ATOM 11961 C CA . ILE B 1 742 ? 1.749 -48.688 -33.562 1 42.56 742 ILE B CA 1
ATOM 11962 C C . ILE B 1 742 ? 1.432 -50.094 -34.031 1 42.56 742 ILE B C 1
ATOM 11964 O O . ILE B 1 742 ? 2.338 -50.875 -34.344 1 42.56 742 ILE B O 1
ATOM 11968 N N . ASP B 1 743 ? 0.553 -50.688 -33.562 1 35.59 743 ASP B N 1
ATOM 11969 C CA . ASP B 1 743 ? 0.164 -51.906 -34.281 1 35.59 743 ASP B CA 1
ATOM 11970 C C . ASP B 1 743 ? 0.114 -51.656 -35.781 1 35.59 743 ASP B C 1
ATOM 11972 O O . ASP B 1 743 ? -0.386 -50.625 -36.25 1 35.59 743 ASP B O 1
ATOM 11976 N N . ASN B 1 744 ? 1.03 -52.125 -36.562 1 35.25 744 ASN B N 1
ATOM 11977 C CA . ASN B 1 744 ? 1.143 -52.219 -38 1 35.25 744 ASN B CA 1
ATOM 11978 C C . ASN B 1 744 ? -0.227 -52.344 -38.688 1 35.25 744 ASN B C 1
ATOM 11980 O O . ASN B 1 744 ? -0.321 -52.656 -39.875 1 35.25 744 ASN B O 1
ATOM 11984 N N . GLN B 1 745 ? -1.325 -52.625 -38 1 33.12 745 GLN B N 1
ATOM 11985 C CA . GLN B 1 745 ? -2.512 -52.906 -38.781 1 33.12 745 GLN B CA 1
ATOM 11986 C C . GLN B 1 745 ? -3.053 -51.656 -39.438 1 33.12 745 GLN B C 1
ATOM 11988 O O . GLN B 1 745 ? -4.07 -51.688 -40.156 1 33.12 745 GLN B O 1
ATOM 11993 N N . LEU B 1 746 ? -2.678 -50.469 -39.094 1 33.31 746 LEU B N 1
ATOM 11994 C CA . LEU B 1 746 ? -3.297 -49.344 -39.75 1 33.31 746 LEU B CA 1
ATOM 11995 C C . LEU B 1 746 ? -2.723 -49.188 -41.156 1 33.31 746 LEU B C 1
ATOM 11997 O O . LEU B 1 746 ? -3.129 -48.281 -41.906 1 33.31 746 LEU B O 1
ATOM 12001 N N . SER B 1 747 ? -1.562 -49.719 -41.531 1 29.19 747 SER B N 1
ATOM 12002 C CA . SER B 1 747 ? -1.159 -49.656 -42.906 1 29.19 747 SER B CA 1
ATOM 12003 C C . SER B 1 747 ? -2.166 -50.375 -43.812 1 29.19 747 SER B C 1
ATOM 12005 O O . SER B 1 747 ? -2.01 -50.375 -45.031 1 29.19 747 SER B O 1
ATOM 12007 N N . LEU B 1 748 ? -2.979 -51.375 -43.312 1 24.48 748 LEU B N 1
ATOM 12008 C CA . LEU B 1 748 ? -3.881 -51.938 -44.312 1 24.48 748 LEU B CA 1
ATOM 12009 C C . LEU B 1 748 ? -5.102 -51.031 -44.5 1 24.48 748 LEU B C 1
ATOM 12011 O O . LEU B 1 748 ? -5.688 -50.562 -43.5 1 24.48 748 LEU B O 1
#

Foldseek 3Di:
DDLDADPPQLWCAPNAGAAAEEEEDDQFFFVVLVLLQVLLQVLCCVPVVGGDDPVLSVVCPPPDLVVSLVSVCVVPNPPRPSVSSNVRSVVVSVVCCVVPNTGGFAQNLLVLLQCVVSNHAYEYQYQADPVVVVVNCVRVVNPVSHPYYFYNVNFDDDFLALGSVLVRCVVVSGQQCNYEYEDADLRVLSSSLVSNHAYEHEHGDDDYDPVSVVSHNYYDPGSNRVSVSRLVTGDFDAFDFPPDDFAPAEHAAEEEEEDCFFCNVQPVLVLQRNFLVRHHHPAYEYEDQDPVVQVACQVLQWAWAAAPVVRDIDIGGRYHYDYLPPLVVLLVNLQRHQEYEYDDEPVCLLVCLLSNLSSLVNNVVVPHAAHEYEYDYLDQVRLVVSLVSNLVSNCVVPRNVVSVVSSVSYHRKYKDDLKDKHWDDPVVQVVVLVVLVVVVVVLCVVLVVLVVVLVVCVVPHDLDLDDPPDPPPDCDPVSVVSVVVVVVSVVSVVVSCVSSNPPHYHTMYIHDDAAMEIAPRDPSQSSRNRYHHDPPRSLVSVLCQQLALLLLLLLLLVQVLLPHFALQVSCVDPVSVVLSCCQLVQQQLVLSCVVPVVCNVVSVVSNVVRSVCSNPTNVHTSLVSNAPLLVCLFCCGNQNVSVVSRVVVPGDRLSSLLSNLSSLVSLLLCSPVVHPNSVVSVVQCVVPVDPLSSQCAQDDDPNHTTHHDDCVVCVVSSVSSVVSNVVSVVDPSSCVVSVPPPPVVVVD/DDLDADPDQLWCAPNAGAAAEEEEDDQFFFVVLVLLQVLLQVLCCVPVVGGDDPVLSVVCPPPDLVVSLVSVCVVPNPPRPSVSSNVRSVVVSVVCCVVPNTGGFAQNLLVLLQCVVSNHAYEYQYQADPVVVVVNCVSVVNPVSHPYYFYNVNFDDDFLALGRVLVRCVVVSHQQCNYEYEDADLRVLNSSLVSNHAYEHEHGDDDYDPVSVVSHNYYDPGSNRVSVSRLVTGDFDAFDALPDDFAPAEHAAEEEEEDCFFCNVQPVLVLQRNFLVRHHHPAYEYEDQDPVVQVACQVLQWAWAAAPVVRDIDIGGRYHYDYLPPLVVLLVNLQRHQEYEYDDEPVCLLVCLLSNLSSLVNNVVVPHAAHEYEYDYLDQVRLVVSLVSNLVSNCVPPRNVVSVVSSVSYHRKYKDDLKDKHWDDPVVQVVVLVVLVVVVVVLCVVLVVLVVVLVVCVVPHDLDLDDPPDPPPDCDPVSVVSVVVVVVSVVSVVVSCVSSNPPHYHTMYIHGDDAMEIAPRDPSQSSRNRYHHDPPRSLVSVLCQQLALLLLLLLLLVQVLLPHFALQVSCVDPVSVVLSCCQLVQQQLVLSCVVPVVCNVVSVVSNVVRSVCSNPTNPHTSLVSNAPLLVCLFCCGNQNVSVVSRVVVPGDRLSSLLSNLSSLVSLLLCSPVVHPNSVVSVVQCVVPVDPLSSQCAQDDDPNHTTHHDDCVVCVVSSVSSVVSNVVSVVDPSSCVVSVPPPPVPVVD

Radius of gyration: 37.5 Å; Cα contacts (8 Å, |Δi|>4): 2709; chains: 2; bounding box: 94×121×92 Å

InterPro domains:
  IPR006439 HAD hydrolase, subfamily IA [PR00413] (18-29)
  IPR006439 HAD hydrolase, subfamily IA [PR00413] (115-128)
  IPR006439 HAD hydrolase, subfamily IA [PR00413] (146-162)
  IPR006439 HAD hydrolase, subfamily IA [PR00413] (164-184)
  IPR006439 HAD hydrolase, subfamily IA [TIGR01509] (59-196)
  IPR008927 6-phosphogluconate dehydrogenase-like, C-terminal domain superfamily [SSF48179] (536-728)
  IPR013118 Mannitol dehydrogenase, C-terminal [PF08125] (537-667)
  IPR013131 Mannitol dehydrogenase, N-terminal [PF01232] (259-424)
  IPR013328 6-phosphogluconate dehydrogenase, domain 2 [G3DSA:1.10.1040.10] (536-731)
  IPR023198 Phosphoglycolate phosphatase-like, domain 2 [G3DSA:1.10.150.240] (31-102)
  IPR023214 HAD superfamily [G3DSA:3.40.50.1000] (21-205)
  IPR036412 HAD-like superfamily [SSF56784] (20-205)
  IPR041492 Haloacid dehalogenase-like hydrolase [PF13419] (22-196)

Sequence (1496 aa):
MSKVQRGECLINFESKQIYAAIFDMDGTMFDTERLRINMLKSSSKLIYGESMTDKLLLDSLGVNAKMAEELAKKQYGENYPYEDIRKKADEYEVKYIRHNGIPVKEGLYDVLERLKKSGILIALATSSRRAIAEEYLLNARVMRFFDVIVCGNEVTKGKPDPEIFLKAADELNCHPSHCLIFEDSQNGLIAAADSGGIPIFIKDIKEPEKHIKNRVFKAYNSMVEFHEDLVKFTPKMSMPKLNEHFPQSFGYVKAGIHGFGAIGGGYLTQIFSHWDGYTRPKEIIGATKKVVIKELINSLGKFNVKYESRAYFQSISNVHIIDMDDETEMIKMYTESQIIGLAIPETAVKSQSEIIAKGLIERYSKNNTNLTILVVLNKIKGAKFIRKNVKNALKNLVGEEKAEETISRTYFCETVVNRMVSAIPEKTLLTQIQKKLSNLKRTISYFQPDITGLFKYFQEGESVLINPKKTVKKIDEKTLLKVGDISKKLSIMSQFDKYISRFNVSLFSSEPYIPLYASNESPLLERLRQVKVVDNIEKMQQIKNRLSNGPHAIIAWYSALLGYKTIGQGMGDKKVLSLVRSIIEKEIKPSLIKDNSELSEYIDGFISNFIKRCRSSFKDNCIRVGRDPMRKLQCGERIFGTITLAQKFNIPTPMIEFGAACAIFYSILLINSKDKECRKIKEIYNKNRSVEDVLTYDGEYNGARYHGLNLQKDKDLIRRIKIQFNNLMLSEDIISYHHVEIDNQLSLMSKVQRGECLINFESKQIYAAIFDMDGTMFDTERLRINMLKSSSKLIYGESMTDKLLLDSLGVNAKMAEELAKKQYGENYPYEDIRKKADEYEVKYIRHNGIPVKEGLYDVLERLKKSGILIALATSSRRAIAEEYLLNARVMRFFDVIVCGNEVTKGKPDPEIFLKAADELNCHPSHCLIFEDSQNGLIAAADSGGIPIFIKDIKEPEKHIKNRVFKAYNSMVEFHEDLVKFTPKMSMPKLNEHFPQSFGYVKAGIHGFGAIGGGYLTQIFSHWDGYTRPKEIIGATKKVVIKELINSLGKFNVKYESRAYFQSISNVHIIDMDDETEMIKMYTESQIIGLAIPETAVKSQSEIIAKGLIERYSKNNTNLTILVVLNKIKGAKFIRKNVKNALKNLVGEEKAEETISRTYFCETVVNRMVSAIPEKTLLTQIQKKLSNLKRTISYFQPDITGLFKYFQEGESVLINPKKTVKKIDEKTLLKVGDISKKLSIMSQFDKYISRFNVSLFSSEPYIPLYASNESPLLERLRQVKVVDNIEKMQQIKNRLSNGPHAIIAWYSALLGYKTIGQGMGDKKVLSLVRSIIEKEIKPSLIKDNSELSEYIDGFISNFIKRCRSSFKDNCIRVGRDPMRKLQCGERIFGTITLAQKFNIPTPMIEFGAACAIFYSILLINSKDKECRKIKEIYNKNRSVEDVLTYDGEYNGARYHGLNLQKDKDLIRRIKIQFNNLMLSEDIISYHHVEIDNQLSL

pLDDT: mean 89.72, std 11.15, range [24.42, 98.88]

Nearest PDB structures (foldseek):
  3h2z-assembly1_A-2  TM=8.948E-01  e=1.128E-20  Shigella flexneri 2a str. 2457T
  1te2-assembly1_A  TM=7.891E-01  e=2.329E-11  Escherichia coli K-12
  3s6j-assembly2_F  TM=7.347E-01  e=7.477E-10  Pseudomonas syringae pv. tomato
  3e58-assembly1_A  TM=7.307E-01  e=1.987E-09  Streptococcus thermophilus LMG 18311
  4ex7-assembly1_A  TM=7.833E-01  e=1.046E-08  Streptomyces sp. CM020

Solvent-accessible surface area (backbone atoms only — not comparable to full-atom values): 76670 Å² total; per-residue (Å²): 133,79,59,23,81,75,75,86,61,63,36,62,57,93,85,38,61,32,51,32,38,36,33,30,43,76,36,46,43,25,49,48,54,61,50,49,49,52,27,40,26,51,24,23,28,70,74,73,67,47,57,62,51,68,66,60,52,60,68,32,61,94,50,55,71,68,57,35,42,51,54,48,23,70,72,68,32,84,81,50,62,51,69,60,25,51,53,48,16,52,51,48,48,53,52,44,34,73,74,69,40,60,54,66,38,61,23,45,59,46,40,52,38,50,39,31,76,42,67,35,45,30,29,37,40,33,77,48,48,57,73,58,50,51,50,49,28,54,63,60,68,48,49,55,60,48,69,42,78,38,33,36,83,75,47,93,50,61,73,45,43,25,52,48,58,46,47,43,25,49,63,61,21,37,28,36,72,25,20,40,30,40,24,31,45,54,44,47,43,48,8,30,38,71,44,48,32,38,16,32,40,29,47,56,90,60,79,57,55,69,78,58,56,68,59,37,73,46,75,31,79,30,51,45,56,47,36,62,57,48,55,77,48,51,84,83,49,69,66,74,59,90,58,41,62,59,39,89,45,57,28,69,48,29,35,26,24,48,23,49,47,27,57,27,59,37,42,49,46,56,45,46,41,35,21,43,58,57,25,14,46,58,33,36,39,30,21,32,82,54,61,67,59,34,39,47,33,55,14,50,43,36,37,25,34,31,25,64,84,62,53,42,74,46,78,49,61,62,47,42,52,44,50,60,82,38,61,69,61,49,27,47,42,51,43,64,24,52,34,30,38,36,34,51,59,78,86,45,44,72,68,49,16,45,56,51,28,53,7,50,52,55,19,54,73,67,67,51,77,64,35,37,33,43,30,51,43,101,45,85,64,34,18,60,52,50,51,51,46,23,42,53,38,22,31,75,74,65,32,63,70,54,23,52,54,54,51,73,43,40,34,65,21,40,52,41,81,82,65,62,50,37,58,54,54,64,68,59,46,52,51,51,49,37,55,49,45,53,51,47,41,51,51,46,66,69,43,44,66,58,52,53,50,48,52,50,45,55,72,72,46,82,74,70,69,62,64,86,88,53,85,69,93,65,92,47,69,68,46,50,52,47,49,49,53,51,23,55,53,41,26,54,50,34,56,52,42,58,58,56,70,64,66,68,49,67,51,17,34,29,63,82,90,65,59,39,36,28,36,75,68,47,84,68,48,71,48,28,29,44,38,45,66,36,90,60,47,68,60,50,40,51,47,46,41,43,66,41,58,24,52,49,29,33,49,11,24,48,21,40,51,66,67,32,61,18,36,9,30,19,44,22,32,53,67,49,37,50,48,52,48,45,33,42,64,64,28,47,46,55,35,48,35,74,74,35,62,91,44,45,68,58,51,53,55,46,51,54,51,48,53,56,45,41,48,66,25,61,81,42,42,11,64,69,56,38,52,55,46,56,67,44,56,22,60,68,29,35,45,43,26,43,49,53,51,13,52,74,69,73,42,72,48,68,57,56,37,39,32,54,24,31,42,52,50,36,19,56,66,36,76,47,73,83,36,68,42,21,54,49,47,30,52,49,20,62,74,72,70,26,65,64,53,48,50,39,35,57,50,85,44,96,93,39,67,35,52,35,48,50,71,77,88,36,40,67,60,52,50,55,26,46,52,43,32,54,53,53,72,64,31,61,72,35,34,68,70,64,64,56,77,69,67,74,68,72,82,106,130,79,61,23,81,74,75,80,70,55,33,62,58,93,87,39,62,33,51,32,38,36,33,32,43,77,37,48,44,26,49,48,54,60,50,50,50,52,27,38,27,53,25,22,29,70,76,72,67,47,56,62,51,68,64,60,53,59,68,34,59,95,51,54,71,68,57,34,43,53,54,47,23,72,73,71,31,86,81,50,61,51,69,61,26,50,54,46,17,51,52,48,48,52,52,44,34,74,75,69,38,60,55,64,37,61,24,44,60,46,40,53,39,50,38,32,75,42,66,35,45,29,30,34,39,32,78,49,48,58,73,58,50,51,50,50,27,54,64,61,67,50,51,56,61,47,70,44,79,39,32,34,82,76,48,92,51,60,72,46,43,26,50,48,57,45,48,41,25,49,64,61,19,35,28,34,72,24,22,40,30,40,24,32,46,53,45,47,43,48,9,29,38,71,44,47,31,39,17,30,41,29,49,57,90,59,81,56,54,68,78,58,57,69,58,34,73,46,74,32,79,31,51,45,57,46,35,63,58,48,55,79,51,51,84,80,50,70,66,78,56,86,59,43,62,59,37,90,44,58,28,70,47,28,36,26,22,48,24,50,48,26,58,26,59,37,41,48,45,56,45,47,42,35,22,43,58,58,25,14,46,57,32,34,39,30,21,31,82,54,61,66,60,35,39,46,33,54,15,51,43,37,36,26,35,31,22,62,82,62,52,43,75,46,79,47,62,63,49,43,53,45,51,61,83,37,59,70,61,48,28,46,43,54,43,64,24,52,33,30,40,36,35,51,58,78,88,46,44,72,68,49,17,45,55,51,30,52,7,50,53,55,20,54,72,67,67,50,76,64,37,36,33,44,29,54,43,102,45,84,63,34,19,60,52,50,52,50,46,23,41,54,38,22,31,75,74,66,32,63,68,54,23,52,54,53,51,74,43,40,35,64,21,39,51,42,80,81,63,63,50,39,58,53,54,66,68,60,44,52,51,51,48,36,56,50,45,53,51,46,41,52,50,46,66,68,44,45,67,58,51,54,49,48,53,50,44,54,71,72,46,84,73,70,68,64,65,86,88,53,87,70,91,65,89,47,69,68,47,51,52,47,49,50,55,50,22,54,53,41,25,53,51,34,56,51,43,58,57,57,70,62,65,68,48,66,52,20,37,29,62,76,86,66,57,38,36,28,36,77,69,47,83,68,48,70,50,28,29,46,37,45,66,36,90,61,47,68,60,49,39,50,46,47,40,44,67,42,57,25,52,50,30,33,49,11,23,48,21,40,51,66,67,30,62,18,36,8,30,20,45,22,32,52,68,49,37,50,48,52,47,45,32,42,64,64,30,46,45,54,36,48,35,72,73,35,60,91,45,44,68,58,50,52,54,47,51,54,52,48,54,57,44,41,48,66,26,59,81,43,43,11,64,70,56,38,51,54,46,57,67,45,56,22,62,70,29,37,45,44,26,44,48,53,51,12,50,76,69,71,44,71,49,69,57,56,38,40,32,53,24,30,42,52,50,37,19,57,66,37,77,47,72,84,35,67,43,21,53,47,46,28,51,49,20,60,75,72,71,27,66,64,54,49,50,40,34,58,50,85,43,95,92,38,67,35,53,36,49,50,71,78,87,36,40,69,61,54,51,54,25,46,52,41,32,53,51,54,72,63,31,61,71,36,34,68,69,63,66,56,76,68,67,75,66,73,81,105

Organism: Clostridium kluyveri (strain ATCC 8527 / DSM 555 / NBRC 12016 / NCIMB 10680 / K1) (NCBI:txid431943)

Secondary structure (DSSP, 8-state):
------SS--EEETTEEE-EEEE--BTTTB-HHHHHHHHHHHHHHHHHSSPPPHHHHHHHTTS-HHHHHHHHHHHH-TT--HHHHHHHHHHHHHHHHHHH---BPTTHHHHHHHHHHTT-EEEEE-SS-HHHHHHHHHHTT-GGG-SEEE-GGG-SS-TTSTHHHHHHHHHTT--GGGEEEEE-SHHHHHHHHHTTSEEEEE--SSPPPHHHHTTSSEEESSHHHHHHHHHTTSPPPPPPPTTBPPPSSB-S-EEEEE--SHHIIIIIHHHHHHTTSS-B-SEEEEEES-HHHHHHHHHHSEEEEEEGGGTEEEEEESEEEEETT-HHHHHHHHHH-SEEEE---GGGHHHHHHHHHHHHHHHHHTTPPPEEEEE--SSTTHHHHHHHHHHHHHHHHH-HHHHHHHHHTEEEEEEE----EEEPPHHHHHHHHHHHHHHHHHHHHHHHHHHHHHHHHHHHS---SS-TTS--SS--HHHHHHHHHHHHHHHHHHHHHHHHHT---EEEEE-SS-PEEEETT-TTGGG-TTEEEES-HHHHHHHHIIIIIHHHHHHHHHHHHTT-SBHHHHHTSHHHHHHHHHIIIIIIHHHHHHH-GGGHHHHHHHHHHHHHHHHT-TTSBHHHHT--HHHHHSTTSTTHHHHHHHHHTT---HHHHHHHHHHHHHHHTTTTTT-HHHHHHHHHHHHHT-HHHHHT--SEETTEE-----TTTTHHHHHHHHHHHHHHHT-HHHHHHHT----GGGG-/------SS--EEETTEEE-EEEE--BTTTB-HHHHHHHHHHHHHHHHTSSPPPHHHHHHTTTS-HHHHHHHHHHHH-TT--HHHHHHHHHHHHHHHHHHH---BPTTHHHHHHHHHHTT-EEEEE-SS-HHHHHHHHHHHT-GGG-SEEE-GGG-SS-TTSTHHHHHHHHHTT--GGGEEEEE-SHHHHHHHHHTTSEEEEE--SSPPPHHHHTTSSEEESSHHHHHHHHHTTSPPPPPPPTTBPPPSSB-S-EEEEE--SHHIIIIIHHHHHHTTSS-B-SEEEEEES-HHHHHHHHHHSEEEEEEGGGTEEEEEESEEEEETT-HHHHHHHHHH-SEEEE---GGGHHHHHHHHHHHHHHHHHTTPPPEEEEE--SSTTHHHHHHHHHHHHHHHHH-HHHHHHHHHTEEEEEEEE---EEEPPHHHHHHHHHHHHHHHHHHHHHHHHHHHHHHHHHHHS---SS-TTS--SS--HHHHHHHHHHHHHHHHHHHHHHHHHT---EEEEE-S--PEEEETT-TTGGG-TTEEEES-HHHHHHHHIIIIIHHHHHHHHHHHHTT-SBHHHHHTSHHHHHHHHIIIIIIIHHHHHHH-GGGHHHHHHHHHHHHHHHHT-TTSBHHHHT--HHHHHSTTSTTHHHHHHHHHTT---HHHHHHHHHHHHHHHTTTTTT-HHHHHHHHHHHHHT-HHHHHT--SEETTEE-----TTTTHHHHHHHHHHHHHHHT-HHHHHHHT----GGGG-